Protein AF-0000000086631008 (afdb_homodimer)

Solvent-accessible surface area (backbone atoms only — not comparable to full-atom values): 48982 Å² total; per-residue (Å²): 104,50,47,37,35,43,62,36,67,52,51,72,46,66,64,78,87,59,64,40,49,80,75,52,72,38,94,62,15,61,53,38,46,52,36,60,38,52,34,53,50,44,36,34,24,53,24,86,65,24,24,74,42,62,44,49,52,55,77,42,76,42,77,47,64,54,76,88,51,47,47,48,78,51,40,53,65,52,43,54,53,48,50,54,50,52,34,50,55,50,40,52,52,52,51,73,62,52,80,60,85,74,79,78,89,76,55,46,62,29,40,27,22,23,24,30,51,68,55,64,72,54,29,86,76,38,70,37,59,36,47,75,85,68,50,73,76,50,87,62,66,75,53,52,70,38,91,60,27,63,73,46,75,87,46,31,59,32,26,66,25,60,27,64,29,75,53,33,42,38,24,29,39,43,51,47,37,56,43,36,43,52,34,38,47,52,48,52,53,40,43,39,72,56,45,65,48,54,40,37,40,26,45,46,29,23,54,52,28,51,23,45,50,44,52,53,48,52,56,71,63,58,69,76,90,46,70,59,51,50,51,47,45,68,74,37,58,59,25,68,44,65,34,53,60,22,42,55,38,32,54,42,51,52,35,64,78,34,70,92,70,75,36,50,50,46,49,66,42,39,40,58,37,53,68,59,38,42,52,56,22,50,76,70,72,37,80,74,54,76,46,69,56,66,57,66,67,64,71,73,47,84,60,86,41,51,88,79,36,77,80,65,49,75,42,73,34,29,39,56,33,30,55,60,69,51,19,61,30,27,21,41,29,46,80,33,70,57,69,44,68,65,77,47,53,73,53,46,57,54,45,69,44,43,61,60,35,34,40,62,49,44,45,61,41,81,70,84,60,62,75,37,75,44,76,54,90,93,37,78,43,73,37,65,67,62,57,44,30,47,78,39,34,56,35,24,34,72,62,94,58,74,44,53,78,56,48,78,45,54,65,75,67,73,51,46,73,61,84,81,53,78,57,60,90,86,52,75,68,49,53,47,55,70,71,38,61,63,88,74,58,79,81,74,117,105,52,46,38,35,44,62,36,67,53,50,72,47,67,66,79,86,60,64,39,52,80,76,53,72,36,95,62,15,59,54,38,47,52,36,61,36,51,34,52,50,42,35,33,25,54,23,86,65,23,24,75,43,62,44,50,53,54,75,40,77,41,77,47,62,56,78,88,50,47,46,46,78,48,41,53,64,53,45,53,54,48,50,54,50,51,33,51,55,51,39,50,53,53,52,72,62,53,79,61,85,74,79,79,87,75,54,47,62,30,42,28,22,24,25,30,51,69,56,66,73,54,28,84,76,37,69,37,58,36,46,74,85,68,51,72,76,51,89,63,66,75,55,53,69,38,92,60,28,63,72,48,77,87,44,30,59,32,27,67,25,60,26,63,30,77,52,32,41,37,25,28,39,44,52,47,36,55,42,37,45,54,33,38,46,52,48,51,53,40,44,41,73,56,45,66,50,53,41,38,39,25,45,47,28,23,53,51,28,50,21,45,49,42,52,53,47,54,58,72,64,59,69,75,90,46,71,57,51,50,51,46,45,68,76,37,58,59,24,68,44,64,34,52,60,21,42,56,39,32,54,42,50,51,35,64,78,35,71,92,74,75,36,50,53,44,49,67,40,41,40,59,37,52,68,58,38,43,51,55,22,50,77,71,72,37,81,75,54,76,46,69,56,64,58,66,69,64,70,72,45,84,61,84,41,53,88,79,36,76,80,65,48,74,42,72,33,29,39,56,33,30,55,60,70,50,19,61,31,28,22,40,29,46,80,34,70,58,69,44,66,66,77,46,54,71,53,45,57,55,45,69,42,45,61,62,35,35,42,61,48,44,46,62,42,82,68,84,60,63,75,38,76,45,76,56,88,95,39,81,44,75,38,65,65,63,58,46,29,48,76,39,35,56,35,24,33,70,63,96,59,73,46,54,78,56,48,77,47,55,63,75,66,73,54,46,72,60,86,82,53,77,57,59,90,87,51,75,70,51,52,47,55,70,73,37,64,62,86,74,57,78,82,75,118

Radius of gyration: 33.08 Å; Cα contacts (8 Å, |Δi|>4): 1600; chains: 2; bounding box: 67×103×72 Å

pLDDT: mean 90.81, std 8.91, range [45.69, 98.88]

Structure (mmCIF, N/CA/C/O backbone):
data_AF-0000000086631008-model_v1
#
loop_
_entity.id
_entity.type
_entity.pdbx_description
1 polymer 'Uncharacterized protein'
#
loop_
_atom_site.group_PDB
_atom_site.id
_atom_site.type_symbol
_atom_site.label_atom_id
_atom_site.label_alt_id
_atom_site.label_comp_id
_atom_site.label_asym_id
_atom_site.label_entity_id
_atom_site.label_seq_id
_atom_site.pdbx_PDB_ins_code
_atom_site.Cartn_x
_atom_site.Cartn_y
_atom_site.Cartn_z
_atom_site.occupancy
_atom_site.B_iso_or_equiv
_atom_site.auth_seq_id
_atom_site.auth_comp_id
_atom_site.auth_asym_id
_atom_site.auth_atom_id
_atom_site.pdbx_PDB_model_num
ATOM 1 N N . MET A 1 1 ? 13.422 -23.484 -18.875 1 91.12 1 MET A N 1
ATOM 2 C CA . MET A 1 1 ? 13.789 -24.281 -20.047 1 91.12 1 MET A CA 1
ATOM 3 C C . MET A 1 1 ? 12.656 -25.219 -20.453 1 91.12 1 MET A C 1
ATOM 5 O O . MET A 1 1 ? 12.273 -25.266 -21.625 1 91.12 1 MET A O 1
ATOM 9 N N . THR A 1 2 ? 12.102 -25.938 -19.438 1 94.88 2 THR A N 1
ATOM 10 C CA . THR A 1 2 ? 11.008 -26.828 -19.766 1 94.88 2 THR A CA 1
ATOM 11 C C . THR A 1 2 ? 9.797 -26.047 -20.266 1 94.88 2 THR A C 1
ATOM 13 O O . THR A 1 2 ? 9.086 -26.5 -21.156 1 94.88 2 THR A O 1
ATOM 16 N N . ALA A 1 3 ? 9.547 -24.859 -19.734 1 95.38 3 ALA A N 1
ATOM 17 C CA . ALA A 1 3 ? 8.461 -24.016 -20.203 1 95.38 3 ALA A CA 1
ATOM 18 C C . ALA A 1 3 ? 8.641 -23.656 -21.688 1 95.38 3 ALA A C 1
ATOM 20 O O . ALA A 1 3 ? 7.719 -23.812 -22.484 1 95.38 3 ALA A O 1
ATOM 21 N N . ILE A 1 4 ? 9.812 -23.25 -22.062 1 93.69 4 ILE A N 1
ATOM 22 C CA . ILE A 1 4 ? 10.102 -22.891 -23.453 1 93.69 4 ILE A CA 1
ATOM 23 C C . ILE A 1 4 ? 9.961 -24.125 -24.344 1 93.69 4 ILE A C 1
ATOM 25 O O . ILE A 1 4 ? 9.32 -24.062 -25.406 1 93.69 4 ILE A O 1
ATOM 29 N N . ALA A 1 5 ? 10.523 -25.172 -23.906 1 93.88 5 ALA A N 1
ATOM 30 C CA . ALA A 1 5 ? 10.531 -26.406 -24.672 1 93.88 5 ALA A CA 1
ATOM 31 C C . ALA A 1 5 ? 9.102 -26.875 -24.969 1 93.88 5 ALA A C 1
ATOM 33 O O . ALA A 1 5 ? 8.852 -27.484 -26.016 1 93.88 5 ALA A O 1
ATOM 34 N N . LEU A 1 6 ? 8.203 -26.547 -24.109 1 94.31 6 LEU A N 1
ATOM 35 C CA . LEU A 1 6 ? 6.84 -27.047 -24.25 1 94.31 6 LEU A CA 1
ATOM 36 C C . LEU A 1 6 ? 5.953 -26.016 -24.938 1 94.31 6 LEU A C 1
ATOM 38 O O . LEU A 1 6 ? 4.758 -26.25 -25.141 1 94.31 6 LEU A O 1
ATOM 42 N N . GLY A 1 7 ? 6.512 -24.906 -25.219 1 90.75 7 GLY A N 1
ATOM 43 C CA . GLY A 1 7 ? 5.801 -23.953 -26.062 1 90.75 7 GLY A CA 1
ATOM 44 C C . GLY A 1 7 ? 5.207 -22.797 -25.297 1 90.75 7 GLY A C 1
ATOM 45 O O . GLY A 1 7 ? 4.422 -22.016 -25.844 1 90.75 7 GLY A O 1
ATOM 46 N N . PHE A 1 8 ? 5.516 -22.609 -24.078 1 93.81 8 PHE A N 1
ATOM 47 C CA . PHE A 1 8 ? 5.102 -21.422 -23.328 1 93.81 8 PHE A CA 1
ATOM 48 C C . PHE A 1 8 ? 5.809 -20.188 -23.859 1 93.81 8 PHE A C 1
ATOM 50 O O . PHE A 1 8 ? 6.867 -20.281 -24.484 1 93.81 8 PHE A O 1
ATOM 57 N N . PRO A 1 9 ? 5.168 -19.047 -23.641 1 92.81 9 PRO A N 1
ATOM 58 C CA . PRO A 1 9 ? 5.898 -17.828 -23.969 1 92.81 9 PRO A CA 1
ATOM 59 C C . PRO A 1 9 ? 7.238 -17.719 -23.25 1 92.81 9 PRO A C 1
ATOM 61 O O . PRO A 1 9 ? 7.41 -18.297 -22.172 1 92.81 9 PRO A O 1
ATOM 64 N N . SER A 1 10 ? 8.125 -17.016 -23.922 1 93.12 10 SER A N 1
ATOM 65 C CA . SER A 1 10 ? 9.438 -16.844 -23.312 1 93.12 10 SER A CA 1
ATOM 66 C C . SER A 1 10 ? 9.312 -16.25 -21.906 1 93.12 10 SER A C 1
ATOM 68 O O . SER A 1 10 ? 8.578 -15.273 -21.719 1 93.12 10 SER A O 1
ATOM 70 N N . PRO A 1 11 ? 10 -16.781 -20.969 1 95.25 11 PRO A N 1
ATOM 71 C CA . PRO A 1 11 ? 9.867 -16.328 -19.578 1 95.25 11 PRO A CA 1
ATOM 72 C C . PRO A 1 11 ? 10.492 -14.945 -19.359 1 95.25 11 PRO A C 1
ATOM 74 O O . PRO A 1 11 ? 11.438 -14.578 -20.062 1 95.25 11 PRO A O 1
ATOM 77 N N . VAL A 1 12 ? 9.906 -14.227 -18.484 1 96.5 12 VAL A N 1
ATOM 78 C CA . VAL A 1 12 ? 10.484 -13 -17.953 1 96.5 12 VAL A CA 1
ATOM 79 C C . VAL A 1 12 ? 10.977 -13.242 -16.531 1 96.5 12 VAL A C 1
ATOM 81 O O . VAL A 1 12 ? 10.203 -13.648 -15.656 1 96.5 12 VAL A O 1
ATOM 84 N N . VAL A 1 13 ? 12.281 -13.016 -16.297 1 95.88 13 VAL A N 1
ATOM 85 C CA . VAL A 1 13 ? 12.906 -13.266 -15.008 1 95.88 13 VAL A CA 1
ATOM 86 C C . VAL A 1 13 ? 12.812 -12.008 -14.141 1 95.88 13 VAL A C 1
ATOM 88 O O . VAL A 1 13 ? 13.227 -10.93 -14.555 1 95.88 13 VAL A O 1
ATOM 91 N N . ILE A 1 14 ? 12.289 -12.234 -12.977 1 94.69 14 ILE A N 1
ATOM 92 C CA . ILE A 1 14 ? 12.117 -11.141 -12.031 1 94.69 14 ILE A CA 1
ATOM 93 C C . ILE A 1 14 ? 13.094 -11.305 -10.867 1 94.69 14 ILE A C 1
ATOM 95 O O . ILE A 1 14 ? 13.453 -12.43 -10.508 1 94.69 14 ILE A O 1
ATOM 99 N N . ASN A 1 15 ? 13.625 -10.172 -10.281 1 93 15 ASN A N 1
ATOM 100 C CA . ASN A 1 15 ? 14.438 -10.102 -9.078 1 93 15 ASN A CA 1
ATOM 101 C C . ASN A 1 15 ? 15.82 -10.711 -9.297 1 93 15 ASN A C 1
ATOM 103 O O . ASN A 1 15 ? 16.453 -11.195 -8.352 1 93 15 ASN A O 1
ATOM 107 N N . TRP A 1 16 ? 16.234 -10.828 -10.562 1 91.19 16 TRP A N 1
ATOM 108 C CA . TRP A 1 16 ? 17.562 -11.352 -10.844 1 91.19 16 TRP A CA 1
ATOM 109 C C . TRP A 1 16 ? 18.641 -10.469 -10.227 1 91.19 16 TRP A C 1
ATOM 111 O O . TRP A 1 16 ? 18.734 -9.281 -10.539 1 91.19 16 TRP A O 1
ATOM 121 N N . GLY A 1 17 ? 19.359 -11.016 -9.312 1 87.25 17 GLY A N 1
ATOM 122 C CA . GLY A 1 17 ? 20.469 -10.297 -8.719 1 87.25 17 GLY A CA 1
ATOM 123 C C . GLY A 1 17 ? 20.062 -9.367 -7.594 1 87.25 17 GLY A C 1
ATOM 124 O O . GLY A 1 17 ? 20.875 -8.602 -7.082 1 87.25 17 GLY A O 1
ATOM 125 N N . VAL A 1 18 ? 18.875 -9.383 -7.238 1 88.88 18 VAL A N 1
ATOM 126 C CA . VAL A 1 18 ? 18.406 -8.5 -6.172 1 88.88 18 VAL A CA 1
ATOM 127 C C . VAL A 1 18 ? 18.734 -9.109 -4.812 1 88.88 18 VAL A C 1
ATOM 129 O O . VAL A 1 18 ? 18.484 -10.305 -4.594 1 88.88 18 VAL A O 1
ATOM 132 N N . ASP A 1 19 ? 19.312 -8.305 -3.951 1 90.38 19 ASP A N 1
ATOM 133 C CA . ASP A 1 19 ? 19.531 -8.719 -2.566 1 90.38 19 ASP A CA 1
ATOM 134 C C . ASP A 1 19 ? 18.281 -8.469 -1.722 1 90.38 19 ASP A C 1
ATOM 136 O O . ASP A 1 19 ? 17.922 -7.324 -1.445 1 90.38 19 ASP A O 1
ATOM 140 N N . PHE A 1 20 ? 17.672 -9.539 -1.278 1 88.81 20 PHE A N 1
ATOM 141 C CA . PHE A 1 20 ? 16.391 -9.438 -0.574 1 88.81 20 PHE A CA 1
ATOM 142 C C . PHE A 1 20 ? 16.562 -8.695 0.749 1 88.81 20 PHE A C 1
ATOM 144 O O . PHE A 1 20 ? 15.609 -8.133 1.281 1 88.81 20 PHE A O 1
ATOM 151 N N . HIS A 1 21 ? 17.766 -8.625 1.312 1 87.38 21 HIS A N 1
ATOM 152 C CA . HIS A 1 21 ? 18.016 -7.938 2.576 1 87.38 21 HIS A CA 1
ATOM 153 C C . HIS A 1 21 ? 17.75 -6.441 2.451 1 87.38 21 HIS A C 1
ATOM 155 O O . HIS A 1 21 ? 17.391 -5.785 3.43 1 87.38 21 HIS A O 1
ATOM 161 N N . ASP A 1 22 ? 17.875 -5.988 1.278 1 83.56 22 ASP A N 1
ATOM 162 C CA . ASP A 1 22 ? 17.672 -4.562 1.04 1 83.56 22 ASP A CA 1
ATOM 163 C C . ASP A 1 22 ? 16.203 -4.184 1.202 1 83.56 22 ASP A C 1
ATOM 165 O O . ASP A 1 22 ? 15.875 -3.018 1.438 1 83.56 22 ASP A O 1
ATOM 169 N N . ILE A 1 23 ? 15.391 -5.105 1.12 1 82.88 23 ILE A N 1
ATOM 170 C CA . ILE A 1 23 ? 13.953 -4.84 1.136 1 82.88 23 ILE A CA 1
ATOM 171 C C . ILE A 1 23 ? 13.352 -5.324 2.453 1 82.88 23 ILE A C 1
ATOM 173 O O . ILE A 1 23 ? 12.641 -4.578 3.127 1 82.88 23 ILE A O 1
ATOM 177 N N . THR A 1 24 ? 13.773 -6.488 2.848 1 83.94 24 THR A N 1
ATOM 178 C CA . THR A 1 24 ? 13.094 -7.137 3.963 1 83.94 24 THR A CA 1
ATOM 179 C C . THR A 1 24 ? 13.805 -6.832 5.281 1 83.94 24 THR A C 1
ATOM 181 O O . THR A 1 24 ? 13.211 -6.961 6.355 1 83.94 24 THR A O 1
ATOM 184 N N . HIS A 1 25 ? 15.117 -6.547 5.238 1 79.31 25 HIS A N 1
ATOM 185 C CA . HIS A 1 25 ? 15.953 -6.258 6.395 1 79.31 25 HIS A CA 1
ATOM 186 C C . HIS A 1 25 ? 15.953 -7.422 7.383 1 79.31 25 HIS A C 1
ATOM 188 O O . HIS A 1 25 ? 16 -7.211 8.594 1 79.31 25 HIS A O 1
ATOM 194 N N . TRP A 1 26 ? 15.719 -8.594 6.914 1 82.88 26 TRP A N 1
ATOM 195 C CA . TRP A 1 26 ? 15.562 -9.812 7.695 1 82.88 26 TRP A CA 1
ATOM 196 C C . TRP A 1 26 ? 16.172 -11.008 6.969 1 82.88 26 TRP A C 1
ATOM 198 O O . TRP A 1 26 ? 16.141 -11.078 5.738 1 82.88 26 TRP A O 1
ATOM 208 N N . ALA A 1 27 ? 16.828 -11.891 7.688 1 82.19 27 ALA A N 1
ATOM 209 C CA . ALA A 1 27 ? 17.609 -12.984 7.105 1 82.19 27 ALA A CA 1
ATOM 210 C C . ALA A 1 27 ? 16.688 -14.008 6.445 1 82.19 27 ALA A C 1
ATOM 212 O O . ALA A 1 27 ? 17.094 -14.688 5.5 1 82.19 27 ALA A O 1
ATOM 213 N N . ARG A 1 28 ? 15.461 -14.148 6.867 1 82.5 28 ARG A N 1
ATOM 214 C CA . ARG A 1 28 ? 14.594 -15.203 6.34 1 82.5 28 ARG A CA 1
ATOM 215 C C . ARG A 1 28 ? 13.492 -14.617 5.461 1 82.5 28 ARG A C 1
ATOM 217 O O . ARG A 1 28 ? 12.438 -15.227 5.293 1 82.5 28 ARG A O 1
ATOM 224 N N . GLY A 1 29 ? 13.734 -13.5 4.93 1 84.81 29 GLY A N 1
ATOM 225 C CA . GLY A 1 29 ? 12.703 -12.836 4.145 1 84.81 29 GLY A CA 1
ATOM 226 C C . GLY A 1 29 ? 12.898 -12.984 2.648 1 84.81 29 GLY A C 1
ATOM 227 O O . GLY A 1 29 ? 12.422 -12.164 1.865 1 84.81 29 GLY A O 1
ATOM 228 N N . GLN A 1 30 ? 13.57 -14.008 2.207 1 88 30 GLN A N 1
ATOM 229 C CA . GLN A 1 30 ? 13.961 -14.148 0.808 1 88 30 GLN A CA 1
ATOM 230 C C . GLN A 1 30 ? 12.734 -14.258 -0.094 1 88 30 GLN A C 1
ATOM 232 O O . GLN A 1 30 ? 12.688 -13.641 -1.159 1 88 30 GLN A O 1
ATOM 237 N N . LYS A 1 31 ? 11.75 -15 0.291 1 90.94 31 LYS A N 1
ATOM 238 C CA . LYS A 1 31 ? 10.594 -15.281 -0.553 1 90.94 31 LYS A CA 1
ATOM 239 C C . LYS A 1 31 ? 9.68 -14.062 -0.643 1 90.94 31 LYS A C 1
ATOM 241 O O . LYS A 1 31 ? 8.836 -13.977 -1.539 1 90.94 31 LYS A O 1
ATOM 246 N N . LEU A 1 32 ? 9.883 -13.117 0.262 1 93.12 32 LEU A N 1
ATOM 247 C CA . LEU A 1 32 ? 9.047 -11.922 0.282 1 93.12 32 LEU A CA 1
ATOM 248 C C . LEU A 1 32 ? 9.281 -11.07 -0.959 1 93.12 32 LEU A C 1
ATOM 250 O O . LEU A 1 32 ? 8.414 -10.297 -1.366 1 93.12 32 LEU A O 1
ATOM 254 N N . LEU A 1 33 ? 10.461 -11.25 -1.538 1 93.75 33 LEU A N 1
ATOM 255 C CA . LEU A 1 33 ? 10.859 -10.43 -2.676 1 93.75 33 LEU A CA 1
ATOM 256 C C . LEU A 1 33 ? 9.93 -10.648 -3.861 1 93.75 33 LEU A C 1
ATOM 258 O O . LEU A 1 33 ? 9.852 -9.812 -4.762 1 93.75 33 LEU A O 1
ATOM 262 N N . LYS A 1 34 ? 9.188 -11.742 -3.896 1 95.81 34 LYS A N 1
ATOM 263 C CA . LYS A 1 34 ? 8.258 -12.031 -4.984 1 95.81 34 LYS A CA 1
ATOM 264 C C . LYS A 1 34 ? 7.223 -10.914 -5.133 1 95.81 34 LYS A C 1
ATOM 266 O O . LYS A 1 34 ? 6.918 -10.492 -6.25 1 95.81 34 LYS A O 1
ATOM 271 N N . ILE A 1 35 ? 6.777 -10.43 -4.023 1 97.31 35 ILE A N 1
ATOM 272 C CA . ILE A 1 35 ? 5.652 -9.492 -4.031 1 97.31 35 ILE A CA 1
ATOM 273 C C . ILE A 1 35 ? 6.066 -8.195 -4.723 1 97.31 35 ILE A C 1
ATOM 275 O O . ILE A 1 35 ? 5.473 -7.805 -5.73 1 97.31 35 ILE A O 1
ATOM 279 N N . PRO A 1 36 ? 7.141 -7.504 -4.25 1 95.69 36 PRO A N 1
ATOM 280 C CA . PRO A 1 36 ? 7.516 -6.285 -4.973 1 95.69 36 PRO A CA 1
ATOM 281 C C . PRO A 1 36 ? 7.957 -6.562 -6.406 1 95.69 36 PRO A C 1
ATOM 283 O O . PRO A 1 36 ? 7.754 -5.727 -7.293 1 95.69 36 PRO A O 1
ATOM 286 N N . GLY A 1 37 ? 8.547 -7.695 -6.641 1 95.94 37 GLY A N 1
ATOM 287 C CA . GLY A 1 37 ? 8.93 -8.07 -7.996 1 95.94 37 GLY A CA 1
ATOM 288 C C . GLY A 1 37 ? 7.742 -8.211 -8.93 1 95.94 37 GLY A C 1
ATOM 289 O O . GLY A 1 37 ? 7.777 -7.734 -10.062 1 95.94 37 GLY A O 1
ATOM 290 N N . PHE A 1 38 ? 6.656 -8.898 -8.438 1 97.38 38 PHE A N 1
ATOM 291 C CA . PHE A 1 38 ? 5.434 -9.062 -9.219 1 97.38 38 PHE A CA 1
ATOM 292 C C . PHE A 1 38 ? 4.805 -7.707 -9.531 1 97.38 38 PHE A C 1
ATOM 294 O O . PHE A 1 38 ? 4.418 -7.445 -10.672 1 97.38 38 PHE A O 1
ATOM 301 N N . VAL A 1 39 ? 4.727 -6.883 -8.539 1 96.38 39 VAL A N 1
ATOM 302 C CA . VAL A 1 39 ? 4.105 -5.57 -8.695 1 96.38 39 VAL A CA 1
ATOM 303 C C . VAL A 1 39 ? 4.906 -4.734 -9.695 1 96.38 39 VAL A C 1
ATOM 305 O O . VAL A 1 39 ? 4.336 -4.117 -10.594 1 96.38 39 VAL A O 1
ATOM 308 N N . LYS A 1 40 ? 6.254 -4.719 -9.539 1 93.5 40 LYS A N 1
ATOM 309 C CA . LYS A 1 40 ? 7.113 -3.975 -10.453 1 93.5 40 LYS A CA 1
ATOM 310 C C . LYS A 1 40 ? 6.902 -4.43 -11.891 1 93.5 40 LYS A C 1
ATOM 312 O O . LYS A 1 40 ? 6.766 -3.605 -12.797 1 93.5 40 LYS A O 1
ATOM 317 N N . TYR A 1 41 ? 6.883 -5.676 -12.125 1 96.38 41 TYR A N 1
ATOM 318 C CA . TYR A 1 41 ? 6.684 -6.223 -13.461 1 96.38 41 TYR A CA 1
ATOM 319 C C . TYR A 1 41 ? 5.34 -5.793 -14.031 1 96.38 41 TYR A C 1
ATOM 321 O O . TYR A 1 41 ? 5.27 -5.27 -15.148 1 96.38 41 TYR A O 1
ATOM 329 N N . LEU A 1 42 ? 4.262 -5.996 -13.281 1 97.12 42 LEU A N 1
ATOM 330 C CA . LEU A 1 42 ? 2.91 -5.727 -13.758 1 97.12 42 LEU A CA 1
ATOM 331 C C . LEU A 1 42 ? 2.701 -4.23 -13.969 1 97.12 42 LEU A C 1
ATOM 333 O O . LEU A 1 42 ? 2.053 -3.822 -14.938 1 97.12 42 LEU A O 1
ATOM 337 N N . ASP A 1 43 ? 3.242 -3.402 -13.086 1 92.56 43 ASP A N 1
ATOM 338 C CA . ASP A 1 43 ? 3.176 -1.958 -13.281 1 92.56 43 ASP A CA 1
ATOM 339 C C . ASP A 1 43 ? 3.865 -1.547 -14.578 1 92.56 43 ASP A C 1
ATOM 341 O O . ASP A 1 43 ? 3.398 -0.646 -15.281 1 92.56 43 ASP A O 1
ATOM 345 N N . ASN A 1 44 ? 5.012 -2.203 -14.797 1 92.69 44 ASN A N 1
ATOM 346 C CA . ASN A 1 44 ? 5.793 -1.876 -15.984 1 92.69 44 ASN A CA 1
ATOM 347 C C . ASN A 1 44 ? 5.047 -2.236 -17.266 1 92.69 44 ASN A C 1
ATOM 349 O O . ASN A 1 44 ? 4.902 -1.402 -18.156 1 92.69 44 ASN A O 1
ATOM 353 N N . VAL A 1 45 ? 4.543 -3.398 -17.375 1 95.81 45 VAL A N 1
ATOM 354 C CA . VAL A 1 45 ? 4.02 -3.904 -18.641 1 95.81 45 VAL A CA 1
ATOM 355 C C . VAL A 1 45 ? 2.619 -3.34 -18.891 1 95.81 45 VAL A C 1
ATOM 357 O O . VAL A 1 45 ? 2.139 -3.316 -20.016 1 95.81 45 VAL A O 1
ATOM 360 N N . LEU A 1 46 ? 1.936 -2.928 -17.828 1 95.69 46 LEU A N 1
ATOM 361 C CA . LEU A 1 46 ? 0.586 -2.389 -17.969 1 95.69 46 LEU A CA 1
ATOM 362 C C . LEU A 1 46 ? 0.618 -0.869 -18.078 1 95.69 46 LEU A C 1
ATOM 364 O O . LEU A 1 46 ? -0.411 -0.241 -18.344 1 95.69 46 LEU A O 1
ATOM 368 N N . HIS A 1 47 ? 1.77 -0.27 -17.859 1 91.06 47 HIS A N 1
ATOM 369 C CA . HIS A 1 47 ? 1.887 1.184 -17.906 1 91.06 47 HIS A CA 1
ATOM 370 C C . HIS A 1 47 ? 1.578 1.714 -19.297 1 91.06 47 HIS A C 1
ATOM 372 O O . HIS A 1 47 ? 1.933 1.084 -20.297 1 91.06 47 HIS A O 1
ATOM 378 N N . PRO A 1 48 ? 0.99 2.908 -19.406 1 88.31 48 PRO A N 1
ATOM 379 C CA . PRO A 1 48 ? 0.72 3.488 -20.719 1 88.31 48 PRO A CA 1
ATOM 380 C C . PRO A 1 48 ? 1.991 3.734 -21.531 1 88.31 48 PRO A C 1
ATOM 382 O O . PRO A 1 48 ? 1.961 3.689 -22.766 1 88.31 48 PRO A O 1
ATOM 385 N N . MET A 1 49 ? 3.145 3.906 -20.922 1 86.44 49 MET A N 1
ATOM 386 C CA . MET A 1 49 ? 4.406 4.207 -21.594 1 86.44 49 MET A CA 1
ATOM 387 C C . MET A 1 49 ? 5.27 2.957 -21.719 1 86.44 49 MET A C 1
ATOM 389 O O . MET A 1 49 ? 6.465 3.049 -22 1 86.44 49 MET A O 1
ATOM 393 N N . ALA A 1 50 ? 4.68 1.811 -21.422 1 92.19 50 ALA A N 1
ATOM 394 C CA . ALA A 1 50 ? 5.426 0.561 -21.547 1 92.19 50 ALA A CA 1
ATOM 395 C C . ALA A 1 50 ? 5.941 0.363 -22.969 1 92.19 50 ALA A C 1
ATOM 397 O O . ALA A 1 50 ? 5.293 0.77 -23.938 1 92.19 50 ALA A O 1
ATOM 398 N N . ASP A 1 51 ? 7.168 -0.235 -23.125 1 93.94 51 ASP A N 1
ATOM 399 C CA . ASP A 1 51 ? 7.66 -0.607 -24.453 1 93.94 51 ASP A CA 1
ATOM 400 C C . ASP A 1 51 ? 6.66 -1.502 -25.172 1 93.94 51 ASP A C 1
ATOM 402 O O . ASP A 1 51 ? 6.164 -2.479 -24.609 1 93.94 51 ASP A O 1
ATOM 406 N N . PRO A 1 52 ? 6.379 -1.204 -26.391 1 94.06 52 PRO A N 1
ATOM 407 C CA . PRO A 1 52 ? 5.375 -1.966 -27.125 1 94.06 52 PRO A CA 1
ATOM 408 C C . PRO A 1 52 ? 5.688 -3.459 -27.188 1 94.06 52 PRO A C 1
ATOM 410 O O . PRO A 1 52 ? 4.773 -4.285 -27.25 1 94.06 52 PRO A O 1
ATOM 413 N N . SER A 1 53 ? 6.902 -3.818 -27.125 1 93 53 SER A N 1
ATOM 414 C CA . SER A 1 53 ? 7.281 -5.223 -27.219 1 93 53 SER A CA 1
ATOM 415 C C . SER A 1 53 ? 6.926 -5.984 -25.938 1 93 53 SER A C 1
ATOM 417 O O . SER A 1 53 ? 6.75 -7.203 -25.969 1 93 53 SER A O 1
ATOM 419 N N . GLU A 1 54 ? 6.805 -5.242 -24.875 1 95.06 54 GLU A N 1
ATOM 420 C CA . GLU A 1 54 ? 6.578 -5.875 -23.578 1 95.06 54 GLU A CA 1
ATOM 421 C C . GLU A 1 54 ? 5.172 -5.594 -23.062 1 95.06 54 GLU A C 1
ATOM 423 O O . GLU A 1 54 ? 4.719 -6.223 -22.109 1 95.06 54 GLU A O 1
ATOM 428 N N . LYS A 1 55 ? 4.473 -4.707 -23.688 1 95.25 55 LYS A N 1
ATOM 429 C CA . LYS A 1 55 ? 3.209 -4.148 -23.203 1 95.25 55 LYS A CA 1
ATOM 430 C C . LYS A 1 55 ? 2.131 -5.223 -23.125 1 95.25 55 LYS A C 1
ATOM 432 O O . LYS A 1 55 ? 1.987 -6.039 -24.047 1 95.25 55 LYS A O 1
ATOM 437 N N . LEU A 1 56 ? 1.399 -5.262 -21.969 1 96 56 LEU A N 1
ATOM 438 C CA . LEU A 1 56 ? 0.224 -6.102 -21.781 1 96 56 LEU A CA 1
ATOM 439 C C . LEU A 1 56 ? -1.024 -5.25 -21.562 1 96 56 LEU A C 1
ATOM 441 O O . LEU A 1 56 ? -0.925 -4.055 -21.281 1 96 56 LEU A O 1
ATOM 445 N N . GLN A 1 57 ? -2.129 -5.867 -21.812 1 95.62 57 GLN A N 1
ATOM 446 C CA . GLN A 1 57 ? -3.424 -5.277 -21.5 1 95.62 57 GLN A CA 1
ATOM 447 C C . GLN A 1 57 ? -4 -5.875 -20.219 1 95.62 57 GLN A C 1
ATOM 449 O O . GLN A 1 57 ? -3.547 -6.926 -19.75 1 95.62 57 GLN A O 1
ATOM 454 N N . GLU A 1 58 ? -5.012 -5.246 -19.688 1 95.94 58 GLU A N 1
ATOM 455 C CA . GLU A 1 58 ? -5.598 -5.613 -18.406 1 95.94 58 GLU A CA 1
ATOM 456 C C . GLU A 1 58 ? -6.098 -7.055 -18.422 1 95.94 58 GLU A C 1
ATOM 458 O O . GLU A 1 58 ? -6.039 -7.746 -17.391 1 95.94 58 GLU A O 1
ATOM 463 N N . ASP A 1 59 ? -6.527 -7.555 -19.578 1 95.31 59 ASP A N 1
ATOM 464 C CA . ASP A 1 59 ? -7.172 -8.859 -19.625 1 95.31 59 ASP A CA 1
ATOM 465 C C . ASP A 1 59 ? -6.207 -9.938 -20.125 1 95.31 59 ASP A C 1
ATOM 467 O O . ASP A 1 59 ? -6.582 -11.102 -20.25 1 95.31 59 ASP A O 1
ATOM 471 N N . ASP A 1 60 ? -4.977 -9.547 -20.422 1 96.38 60 ASP A N 1
ATOM 472 C CA . ASP A 1 60 ? -3.986 -10.555 -20.797 1 96.38 60 ASP A CA 1
ATOM 473 C C . ASP A 1 60 ? -3.697 -11.492 -19.625 1 96.38 60 ASP A C 1
ATOM 475 O O . ASP A 1 60 ? -3.67 -11.07 -18.469 1 96.38 60 ASP A O 1
ATOM 479 N N . ILE A 1 61 ? -3.459 -12.789 -19.938 1 96.81 61 ILE A N 1
ATOM 480 C CA . ILE A 1 61 ? -3.223 -13.781 -18.891 1 96.81 61 ILE A CA 1
ATOM 481 C C . ILE A 1 61 ? -1.733 -13.836 -18.562 1 96.81 61 ILE A C 1
ATOM 483 O O . ILE A 1 61 ? -0.895 -13.938 -19.453 1 96.81 61 ILE A O 1
ATOM 487 N N . VAL A 1 62 ? -1.457 -13.695 -17.312 1 97.56 62 VAL A N 1
ATOM 488 C CA . VAL A 1 62 ? -0.096 -13.82 -16.812 1 97.56 62 VAL A CA 1
ATOM 489 C C . VAL A 1 62 ? 0.017 -15.078 -15.945 1 97.56 62 VAL A C 1
ATOM 491 O O . VAL A 1 62 ? -0.89 -15.391 -15.172 1 97.56 62 VAL A O 1
ATOM 494 N N . VAL A 1 63 ? 1.058 -15.805 -16.141 1 97.81 63 VAL A N 1
ATOM 495 C CA . VAL A 1 63 ? 1.413 -16.969 -15.336 1 97.81 63 VAL A CA 1
ATOM 496 C C . VAL A 1 63 ? 2.719 -16.703 -14.594 1 97.81 63 VAL A C 1
ATOM 498 O O . VAL A 1 63 ? 3.756 -16.453 -15.211 1 97.81 63 VAL A O 1
ATOM 501 N N . ILE A 1 64 ? 2.637 -16.734 -13.305 1 97.75 64 ILE A N 1
ATOM 502 C CA . ILE A 1 64 ? 3.818 -16.484 -12.484 1 97.75 64 ILE A CA 1
ATOM 503 C C . ILE A 1 64 ? 4.191 -17.766 -11.727 1 97.75 64 ILE A C 1
ATOM 505 O O . ILE A 1 64 ? 3.373 -18.312 -10.984 1 97.75 64 ILE A O 1
ATOM 509 N N . VAL A 1 65 ? 5.371 -18.25 -11.883 1 97.19 65 VAL A N 1
ATOM 510 C CA . VAL A 1 65 ? 5.816 -19.5 -11.281 1 97.19 65 VAL A CA 1
ATOM 511 C C . VAL A 1 65 ? 7.203 -19.312 -10.664 1 97.19 65 VAL A C 1
ATOM 513 O O . VAL A 1 65 ? 7.902 -18.344 -10.977 1 97.19 65 VAL A O 1
ATOM 516 N N . ASP A 1 66 ? 7.508 -20.219 -9.766 1 93.38 66 ASP A N 1
ATOM 517 C CA . ASP A 1 66 ? 8.875 -20.25 -9.258 1 93.38 66 ASP A CA 1
ATOM 518 C C . ASP A 1 66 ? 9.859 -20.656 -10.344 1 93.38 66 ASP A C 1
ATOM 520 O O . ASP A 1 66 ? 9.516 -21.438 -11.242 1 93.38 66 ASP A O 1
ATOM 524 N N . GLY A 1 67 ? 11.047 -20.188 -10.367 1 84.69 67 GLY A N 1
ATOM 525 C CA . GLY A 1 67 ? 11.992 -20.328 -11.461 1 84.69 67 GLY A CA 1
ATOM 526 C C . GLY A 1 67 ? 12.766 -21.625 -11.422 1 84.69 67 GLY A C 1
ATOM 527 O O . GLY A 1 67 ? 12.672 -22.438 -12.352 1 84.69 67 GLY A O 1
ATOM 528 N N . TYR A 1 68 ? 13.391 -21.984 -10.289 1 80.94 68 TYR A N 1
ATOM 529 C CA . TYR A 1 68 ? 14.422 -23.016 -10.312 1 80.94 68 TYR A CA 1
ATOM 530 C C . TYR A 1 68 ? 13.836 -24.391 -10.008 1 80.94 68 TYR A C 1
ATOM 532 O O . TYR A 1 68 ? 14.336 -25.406 -10.477 1 80.94 68 TYR A O 1
ATOM 540 N N . ASP A 1 69 ? 12.758 -24.438 -9.344 1 93.81 69 ASP A N 1
ATOM 541 C CA . ASP A 1 69 ? 12.312 -25.75 -8.867 1 93.81 69 ASP A CA 1
ATOM 542 C C . ASP A 1 69 ? 10.93 -26.094 -9.422 1 93.81 69 ASP A C 1
ATOM 544 O O . ASP A 1 69 ? 10.109 -26.703 -8.727 1 93.81 69 ASP A O 1
ATOM 548 N N . THR A 1 70 ? 10.641 -25.625 -10.648 1 96.62 70 THR A N 1
ATOM 549 C CA . THR A 1 70 ? 9.383 -25.922 -11.305 1 96.62 70 THR A CA 1
ATOM 550 C C . THR A 1 70 ? 9.617 -26.641 -12.641 1 96.62 70 THR A C 1
ATOM 552 O O . THR A 1 70 ? 10.406 -26.172 -13.461 1 96.62 70 THR A O 1
ATOM 555 N N . TRP A 1 71 ? 8.961 -27.812 -12.883 1 97.56 71 TRP A N 1
ATOM 556 C CA . TRP A 1 71 ? 9.031 -28.562 -14.133 1 97.56 71 TRP A CA 1
ATOM 557 C C . TRP A 1 71 ? 7.695 -28.531 -14.867 1 97.56 71 TRP A C 1
ATOM 559 O O . TRP A 1 71 ? 6.672 -28.953 -14.32 1 97.56 71 TRP A O 1
ATOM 569 N N . PHE A 1 72 ? 7.703 -28.078 -16.078 1 97.69 72 PHE A N 1
ATOM 570 C CA . PHE A 1 72 ? 6.52 -28.203 -16.922 1 97.69 72 PHE A CA 1
ATOM 571 C C . PHE A 1 72 ? 6.488 -29.547 -17.641 1 97.69 72 PHE A C 1
ATOM 573 O O . PHE A 1 72 ? 7.527 -30.047 -18.062 1 97.69 72 PHE A O 1
ATOM 580 N N . GLN A 1 73 ? 5.309 -30.156 -17.75 1 97.94 73 GLN A N 1
ATOM 581 C CA . GLN A 1 73 ? 5.27 -31.422 -18.484 1 97.94 73 GLN A CA 1
ATOM 582 C C . GLN A 1 73 ? 4.156 -31.406 -19.531 1 97.94 73 GLN A C 1
ATOM 584 O O . GLN A 1 73 ? 4.059 -32.344 -20.344 1 97.94 73 GLN A O 1
ATOM 589 N N . LEU A 1 74 ? 3.275 -30.375 -19.531 1 97.44 74 LEU A N 1
ATOM 590 C CA . LEU A 1 74 ? 2.205 -30.25 -20.516 1 97.44 74 LEU A CA 1
ATOM 591 C C . LEU A 1 74 ? 2.24 -28.875 -21.172 1 97.44 74 LEU A C 1
ATOM 593 O O . LEU A 1 74 ? 2.777 -27.922 -20.609 1 97.44 74 LEU A O 1
ATOM 597 N N . PRO A 1 75 ? 1.749 -28.75 -22.359 1 94.38 75 PRO A N 1
ATOM 598 C CA . PRO A 1 75 ? 1.794 -27.484 -23.078 1 94.38 75 PRO A CA 1
ATOM 599 C C . PRO A 1 75 ? 0.818 -26.453 -22.531 1 94.38 75 PRO A C 1
ATOM 601 O O . PRO A 1 75 ? -0.033 -26.781 -21.703 1 94.38 75 PRO A O 1
ATOM 604 N N . PRO A 1 76 ? 0.956 -25.203 -22.938 1 93.88 76 PRO A N 1
ATOM 605 C CA . PRO A 1 76 ? 0.155 -24.109 -22.375 1 93.88 76 PRO A CA 1
ATOM 606 C C . PRO A 1 76 ? -1.33 -24.234 -22.703 1 93.88 76 PRO A C 1
ATOM 608 O O . PRO A 1 76 ? -2.178 -23.734 -21.969 1 93.88 76 PRO A O 1
ATOM 611 N N . GLU A 1 77 ? -1.672 -24.922 -23.75 1 92.25 77 GLU A N 1
ATOM 612 C CA . GLU A 1 77 ? -3.076 -25.125 -24.094 1 92.25 77 GLU A CA 1
ATOM 613 C C . GLU A 1 77 ? -3.82 -25.844 -22.969 1 92.25 77 GLU A C 1
ATOM 615 O O . GLU A 1 77 ? -4.949 -25.484 -22.641 1 92.25 77 GLU A O 1
ATOM 620 N N . VAL A 1 78 ? -3.189 -26.844 -22.438 1 95.38 78 VAL A N 1
ATOM 621 C CA . VAL A 1 78 ? -3.793 -27.594 -21.344 1 95.38 78 VAL A CA 1
ATOM 622 C C . VAL A 1 78 ? -3.971 -26.688 -20.125 1 95.38 78 VAL A C 1
ATOM 624 O O . VAL A 1 78 ? -5.016 -26.703 -19.484 1 95.38 78 VAL A O 1
ATOM 627 N N . LEU A 1 79 ? -2.982 -25.844 -19.844 1 96.5 79 LEU A N 1
ATOM 628 C CA . LEU A 1 79 ? -3.049 -24.922 -18.703 1 96.5 79 LEU A CA 1
ATOM 629 C C . LEU A 1 79 ? -4.227 -23.969 -18.844 1 96.5 79 LEU A C 1
ATOM 631 O O . LEU A 1 79 ? -4.992 -23.781 -17.906 1 96.5 79 LEU A O 1
ATOM 635 N N . LEU A 1 80 ? -4.355 -23.391 -20 1 94.38 80 LEU A N 1
ATOM 636 C CA . LEU A 1 80 ? -5.391 -22.375 -20.219 1 94.38 80 LEU A CA 1
ATOM 637 C C . LEU A 1 80 ? -6.777 -23.016 -20.172 1 94.38 80 LEU A C 1
ATOM 639 O O . LEU A 1 80 ? -7.715 -22.422 -19.609 1 94.38 80 LEU A O 1
ATOM 643 N N . ASN A 1 81 ? -6.898 -24.203 -20.766 1 92.94 81 ASN A N 1
ATOM 644 C CA . ASN A 1 81 ? -8.172 -24.906 -20.672 1 92.94 81 ASN A CA 1
ATOM 645 C C . ASN A 1 81 ? -8.562 -25.172 -19.219 1 92.94 81 ASN A C 1
ATOM 647 O O . ASN A 1 81 ? -9.711 -24.969 -18.828 1 92.94 81 ASN A O 1
ATOM 651 N N . ARG A 1 82 ? -7.664 -25.594 -18.5 1 96.12 82 ARG A N 1
ATOM 652 C CA . ARG A 1 82 ? -7.93 -25.906 -17.094 1 96.12 82 ARG A CA 1
ATOM 653 C C . ARG A 1 82 ? -8.172 -24.641 -16.297 1 96.12 82 ARG A C 1
ATOM 655 O O . ARG A 1 82 ? -8.977 -24.625 -15.359 1 96.12 82 ARG A O 1
ATOM 662 N N . TYR A 1 83 ? -7.461 -23.594 -16.656 1 96.81 83 TYR A N 1
ATOM 663 C CA . TYR A 1 83 ? -7.711 -22.281 -16.062 1 96.81 83 TYR A CA 1
ATOM 664 C C . TYR A 1 83 ? -9.172 -21.875 -16.203 1 96.81 83 TYR A C 1
ATOM 666 O O . TYR A 1 83 ? -9.82 -21.5 -15.227 1 96.81 83 TYR A O 1
ATOM 674 N N . TYR A 1 84 ? -9.688 -21.984 -17.344 1 95 84 TYR A N 1
ATOM 675 C CA . TYR A 1 84 ? -11.07 -21.578 -17.594 1 95 84 TYR A CA 1
ATOM 676 C C . TYR A 1 84 ? -12.047 -22.531 -16.906 1 95 84 TYR A C 1
ATOM 678 O O . TYR A 1 84 ? -13.062 -22.109 -16.359 1 95 84 TYR A O 1
ATOM 686 N N . ASP A 1 85 ? -11.703 -23.797 -16.906 1 95.25 85 ASP A N 1
ATOM 687 C CA . ASP A 1 85 ? -12.57 -24.797 -16.281 1 95.25 85 ASP A CA 1
ATOM 688 C C . ASP A 1 85 ? -12.656 -24.578 -14.773 1 95.25 85 ASP A C 1
ATOM 690 O O . ASP A 1 85 ? -13.742 -24.625 -14.195 1 95.25 85 ASP A O 1
ATOM 694 N N . ILE A 1 86 ? -11.547 -24.375 -14.141 1 97.5 86 ILE A N 1
ATOM 695 C CA . ILE A 1 86 ? -11.5 -24.141 -12.703 1 97.5 86 ILE A CA 1
ATOM 696 C C . ILE A 1 86 ? -12.312 -22.906 -12.344 1 97.5 86 ILE A C 1
ATOM 698 O O . ILE A 1 86 ? -13.109 -22.922 -11.406 1 97.5 86 ILE A O 1
ATOM 702 N N . ASN A 1 87 ? -12.094 -21.844 -13.078 1 97.44 87 ASN A N 1
ATOM 703 C CA . ASN A 1 87 ? -12.812 -20.609 -12.797 1 97.44 87 ASN A CA 1
ATOM 704 C C . ASN A 1 87 ? -14.312 -20.766 -13.016 1 97.44 87 ASN A C 1
ATOM 706 O O . ASN A 1 87 ? -15.117 -20.234 -12.25 1 97.44 87 ASN A O 1
ATOM 710 N N . LYS A 1 88 ? -14.664 -21.469 -14.094 1 96.31 88 LYS A N 1
ATOM 711 C CA . LYS A 1 88 ? -16.078 -21.734 -14.344 1 96.31 88 LYS A CA 1
ATOM 712 C C . LYS A 1 88 ? -16.719 -22.453 -13.156 1 96.31 88 LYS A C 1
ATOM 714 O O . LYS A 1 88 ? -17.75 -22.016 -12.648 1 96.31 88 LYS A O 1
ATOM 719 N N . LYS A 1 89 ? -16.125 -23.516 -12.719 1 96.56 89 LYS A N 1
ATOM 720 C CA . LYS A 1 89 ? -16.656 -24.297 -11.609 1 96.56 89 LYS A CA 1
ATOM 721 C C . LYS A 1 89 ? -16.703 -23.469 -10.328 1 96.56 89 LYS A C 1
ATOM 723 O O . LYS A 1 89 ? -17.656 -23.562 -9.555 1 96.56 89 LYS A O 1
ATOM 728 N N . ALA A 1 90 ? -15.641 -22.75 -10.094 1 97.44 90 ALA A N 1
ATOM 729 C CA . ALA A 1 90 ? -15.594 -21.906 -8.906 1 97.44 90 ALA A CA 1
ATOM 730 C C . ALA A 1 90 ? -16.719 -20.859 -8.922 1 97.44 90 ALA A C 1
ATOM 732 O O . ALA A 1 90 ? -17.375 -20.641 -7.902 1 97.44 90 ALA A O 1
ATOM 733 N N . ASN A 1 91 ? -16.906 -20.203 -10.039 1 97 91 ASN A N 1
ATOM 734 C CA . ASN A 1 91 ? -17.938 -19.172 -10.148 1 97 91 ASN A CA 1
ATOM 735 C C . ASN A 1 91 ? -19.344 -19.766 -10.055 1 97 91 ASN A C 1
ATOM 737 O O . ASN A 1 91 ? -20.25 -19.125 -9.531 1 97 91 ASN A O 1
ATOM 741 N N . GLU A 1 92 ? -19.5 -21.016 -10.516 1 96.06 92 GLU A N 1
ATOM 742 C CA . GLU A 1 92 ? -20.766 -21.719 -10.312 1 96.06 92 GLU A CA 1
ATOM 743 C C . GLU A 1 92 ? -21.031 -21.953 -8.82 1 96.06 92 GLU A C 1
ATOM 745 O O . GLU A 1 92 ? -22.156 -21.781 -8.352 1 96.06 92 GLU A O 1
ATOM 750 N N . ARG A 1 93 ? -20.031 -22.344 -8.102 1 95.06 93 ARG A N 1
ATOM 751 C CA . ARG A 1 93 ? -20.172 -22.547 -6.664 1 95.06 93 ARG A CA 1
ATOM 752 C C . ARG A 1 93 ? -20.516 -21.25 -5.961 1 95.06 93 ARG A C 1
ATOM 754 O O . ARG A 1 93 ? -21.375 -21.219 -5.07 1 95.06 93 ARG A O 1
ATOM 761 N N . LEU A 1 94 ? -19.828 -20.156 -6.34 1 94.94 94 LEU A N 1
ATOM 762 C CA . LEU A 1 94 ? -20.125 -18.859 -5.762 1 94.94 94 LEU A CA 1
ATOM 763 C C . LEU A 1 94 ? -21.562 -18.453 -6.043 1 94.94 94 LEU A C 1
ATOM 765 O O . LEU A 1 94 ? -22.25 -17.922 -5.164 1 94.94 94 LEU A O 1
ATOM 769 N N . TYR A 1 95 ? -22 -18.703 -7.242 1 93.69 95 TYR A N 1
ATOM 770 C CA . TYR A 1 95 ? -23.359 -18.359 -7.637 1 93.69 95 TYR A CA 1
ATOM 771 C C . TYR A 1 95 ? -24.375 -19.125 -6.812 1 93.69 95 TYR A C 1
ATOM 773 O O . TYR A 1 95 ? -25.406 -18.562 -6.398 1 93.69 95 TYR A O 1
ATOM 781 N N . LYS A 1 96 ? -24.125 -20.328 -6.586 1 92.81 96 LYS A N 1
ATOM 782 C CA . LYS A 1 96 ? -25.031 -21.172 -5.805 1 92.81 96 LYS A CA 1
ATOM 783 C C . LYS A 1 96 ? -25.125 -20.672 -4.363 1 92.81 96 LYS A C 1
ATOM 785 O O . LYS A 1 96 ? -26.156 -20.828 -3.721 1 92.81 96 LYS A O 1
ATOM 790 N N . GLN A 1 97 ? -24.078 -20.062 -3.941 1 91 97 GLN A N 1
ATOM 791 C CA . GLN A 1 97 ? -24.031 -19.594 -2.562 1 91 97 GLN A CA 1
ATOM 792 C C . GLN A 1 97 ? -24.625 -18.188 -2.438 1 91 97 GLN A C 1
ATOM 794 O O . GLN A 1 97 ? -24.875 -17.719 -1.33 1 91 97 GLN A O 1
ATOM 799 N N . TRP A 1 98 ? -24.859 -17.562 -3.523 1 90.81 98 TRP A N 1
ATOM 800 C CA . TRP A 1 98 ? -25.312 -16.172 -3.504 1 90.81 98 TRP A CA 1
ATOM 801 C C . TRP A 1 98 ? -26.828 -16.094 -3.576 1 90.81 98 TRP A C 1
ATOM 803 O O . TRP A 1 98 ? -27.438 -16.594 -4.531 1 90.81 98 TRP A O 1
ATOM 813 N N . SER A 1 99 ? -27.453 -15.5 -2.578 1 84.5 99 SER A N 1
ATOM 814 C CA . SER A 1 99 ? -28.891 -15.344 -2.529 1 84.5 99 SER A CA 1
ATOM 815 C C . SER A 1 99 ? -29.297 -13.867 -2.475 1 84.5 99 SER A C 1
ATOM 817 O O . SER A 1 99 ? -30.453 -13.539 -2.248 1 84.5 99 SER A O 1
ATOM 819 N N . GLY A 1 100 ? -28.281 -13.047 -2.604 1 79.25 100 GLY A N 1
ATOM 820 C CA . GLY A 1 100 ? -28.562 -11.625 -2.498 1 79.25 100 GLY A CA 1
ATOM 821 C C . GLY A 1 100 ? -29.266 -11.07 -3.717 1 79.25 100 GLY A C 1
ATOM 822 O O . GLY A 1 100 ? -29.422 -11.766 -4.723 1 79.25 100 GLY A O 1
ATOM 823 N N . LYS A 1 101 ? -29.797 -9.789 -3.488 1 78.94 101 LYS A N 1
ATOM 824 C CA . LYS A 1 101 ? -30.438 -9.07 -4.586 1 78.94 101 LYS A CA 1
ATOM 825 C C . LYS A 1 101 ? -29.406 -8.445 -5.516 1 78.94 101 LYS A C 1
ATOM 827 O O . LYS A 1 101 ? -28.328 -8.031 -5.074 1 78.94 101 LYS A O 1
ATOM 832 N N . GLY A 1 102 ? -29.594 -8.602 -6.844 1 76.88 102 GLY A N 1
ATOM 833 C CA . GLY A 1 102 ? -28.719 -7.957 -7.805 1 76.88 102 GLY A CA 1
ATOM 834 C C . GLY A 1 102 ? -27.594 -8.859 -8.289 1 76.88 102 GLY A C 1
ATOM 835 O O . GLY A 1 102 ? -27.609 -10.062 -8.031 1 76.88 102 GLY A O 1
ATOM 836 N N . PRO A 1 103 ? -26.688 -8.266 -8.891 1 83.69 103 PRO A N 1
ATOM 837 C CA . PRO A 1 103 ? -25.562 -9.055 -9.414 1 83.69 103 PRO A CA 1
ATOM 838 C C . PRO A 1 103 ? -24.625 -9.555 -8.312 1 83.69 103 PRO A C 1
ATOM 840 O O . PRO A 1 103 ? -24.438 -8.867 -7.305 1 83.69 103 PRO A O 1
ATOM 843 N N . MET A 1 104 ? -24.141 -10.758 -8.477 1 88.19 104 MET A N 1
ATOM 844 C CA . MET A 1 104 ? -23.172 -11.328 -7.531 1 88.19 104 MET A CA 1
ATOM 845 C C . MET A 1 104 ? -21.891 -10.516 -7.512 1 88.19 104 MET A C 1
ATOM 847 O O . MET A 1 104 ? -21.234 -10.359 -8.547 1 88.19 104 MET A O 1
ATOM 851 N N . PRO A 1 105 ? -21.469 -10.039 -6.348 1 87.69 105 PRO A N 1
ATOM 852 C CA . PRO A 1 105 ? -20.266 -9.195 -6.281 1 87.69 105 PRO A CA 1
ATOM 853 C C . PRO A 1 105 ? -18.969 -10 -6.309 1 87.69 105 PRO A C 1
ATOM 855 O O . PRO A 1 105 ? -17.906 -9.453 -6.602 1 87.69 105 PRO A O 1
ATOM 858 N N . MET A 1 106 ? -19.062 -11.273 -6.008 1 92.81 106 MET A N 1
ATOM 859 C CA . MET A 1 106 ? -17.875 -12.125 -5.945 1 92.81 106 MET A CA 1
ATOM 860 C C . MET A 1 106 ? -17.625 -12.797 -7.285 1 92.81 106 MET A C 1
ATOM 862 O O . MET A 1 106 ? -18.562 -13.1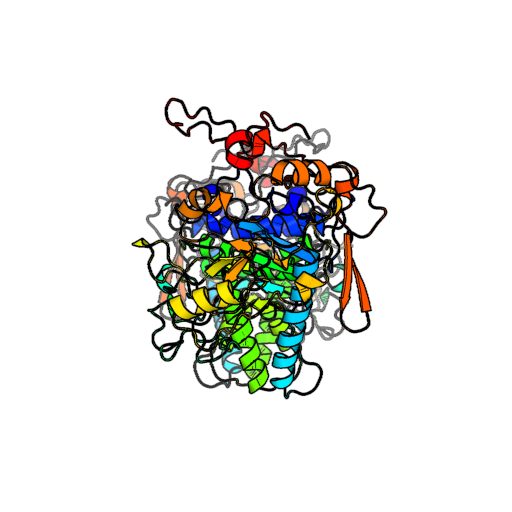72 -7.992 1 92.81 106 MET A O 1
ATOM 866 N N . ARG A 1 107 ? -16.359 -12.922 -7.621 1 96.06 107 ARG A N 1
ATOM 867 C CA . ARG A 1 107 ? -15.945 -13.617 -8.836 1 96.06 107 ARG A CA 1
ATOM 868 C C . ARG A 1 107 ? -14.523 -14.156 -8.688 1 96.06 107 ARG A C 1
ATOM 870 O O . ARG A 1 107 ? -13.719 -13.609 -7.934 1 96.06 107 ARG A O 1
ATOM 877 N N . GLN A 1 108 ? -14.328 -15.242 -9.352 1 98.12 108 GLN A N 1
ATOM 878 C CA . GLN A 1 108 ? -12.969 -15.773 -9.406 1 98.12 108 GLN A CA 1
ATOM 879 C C . GLN A 1 108 ? -12.367 -15.602 -10.797 1 98.12 108 GLN A C 1
ATOM 881 O O . GLN A 1 108 ? -12.961 -16.031 -11.789 1 98.12 108 GLN A O 1
ATOM 886 N N . THR A 1 109 ? -11.219 -14.938 -10.883 1 98.62 109 THR A N 1
ATOM 887 C CA . THR A 1 109 ? -10.492 -14.781 -12.133 1 9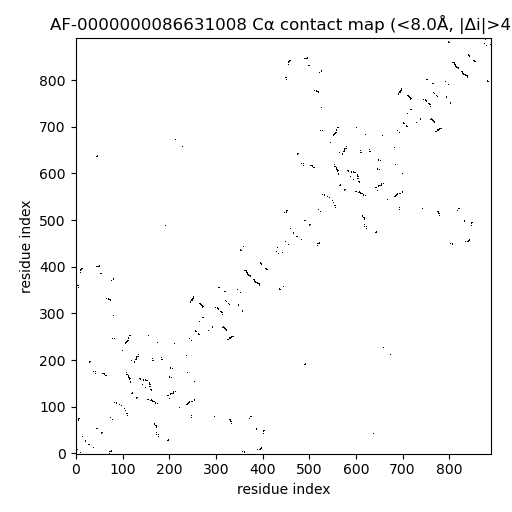8.62 109 THR A CA 1
ATOM 888 C C . THR A 1 109 ? -9.031 -15.203 -11.961 1 98.62 109 THR A C 1
ATOM 890 O O . THR A 1 109 ? -8.32 -15.414 -12.945 1 98.62 109 THR A O 1
ATOM 893 N N . ILE A 1 110 ? -8.539 -15.242 -10.742 1 98.88 110 ILE A N 1
ATOM 894 C CA . ILE A 1 110 ? -7.168 -15.633 -10.43 1 98.88 110 ILE A CA 1
ATOM 895 C C . ILE A 1 110 ? -7.164 -17.016 -9.773 1 98.88 110 ILE A C 1
ATOM 897 O O . ILE A 1 110 ? -8 -17.297 -8.914 1 98.88 110 ILE A O 1
ATOM 901 N N . ILE A 1 111 ? -6.273 -17.859 -10.195 1 98.81 111 ILE A N 1
ATOM 902 C CA . ILE A 1 111 ? -6.059 -19.156 -9.57 1 98.81 111 ILE A CA 1
ATOM 903 C C . ILE A 1 111 ? -4.672 -19.203 -8.93 1 98.81 111 ILE A C 1
ATOM 905 O O . ILE A 1 111 ? -3.682 -18.828 -9.555 1 98.81 111 ILE A O 1
ATOM 909 N N . VAL A 1 112 ? -4.656 -19.609 -7.695 1 98.56 112 VAL A N 1
ATOM 910 C CA . VAL A 1 112 ? -3.404 -19.844 -6.984 1 98.56 112 VAL A CA 1
ATOM 911 C C . VAL A 1 112 ? -3.256 -21.328 -6.672 1 98.56 112 VAL A C 1
ATOM 913 O O . VAL A 1 112 ? -4.254 -22.031 -6.488 1 98.56 112 VAL A O 1
ATOM 916 N N . SER A 1 113 ? -2.02 -21.719 -6.734 1 97.75 113 SER A N 1
ATOM 917 C CA . SER A 1 113 ? -1.752 -23.094 -6.344 1 97.75 113 SER A CA 1
ATOM 918 C C . SER A 1 113 ? -2.141 -23.344 -4.891 1 97.75 113 SER A C 1
ATOM 920 O O . SER A 1 113 ? -2.172 -22.422 -4.082 1 97.75 113 SER A O 1
ATOM 922 N N . SER A 1 114 ? -2.51 -24.609 -4.598 1 97.62 114 SER A N 1
ATOM 923 C CA . SER A 1 114 ? -2.92 -24.969 -3.242 1 97.62 114 SER A CA 1
ATOM 924 C C . SER A 1 114 ? -2.004 -26.047 -2.656 1 97.62 114 SER A C 1
ATOM 926 O O . SER A 1 114 ? -1.327 -26.766 -3.393 1 97.62 114 SER A O 1
ATOM 928 N N . GLU A 1 115 ? -1.979 -26.094 -1.372 1 96.38 115 GLU A N 1
ATOM 929 C CA . GLU A 1 115 ? -1.207 -27.125 -0.677 1 96.38 115 GLU A CA 1
ATOM 930 C C . GLU A 1 115 ? -1.966 -27.656 0.533 1 96.38 115 GLU A C 1
ATOM 932 O O . GLU A 1 115 ? -3.125 -27.297 0.755 1 96.38 115 GLU A O 1
ATOM 937 N N . LYS A 1 116 ? -1.317 -28.562 1.217 1 96.25 116 LYS A N 1
ATOM 938 C CA . LYS A 1 116 ? -2.006 -29.359 2.229 1 96.25 116 LYS A CA 1
ATOM 939 C C . LYS A 1 116 ? -1.733 -28.828 3.631 1 96.25 116 LYS A C 1
ATOM 941 O O . LYS A 1 116 ? -2.242 -29.359 4.617 1 96.25 116 LYS A O 1
ATOM 946 N N . HIS A 1 117 ? -0.979 -27.75 3.629 1 92.62 117 HIS A N 1
ATOM 947 C CA . HIS A 1 117 ? -0.611 -27.203 4.926 1 92.62 117 HIS A CA 1
ATOM 948 C C . HIS A 1 117 ? -0.758 -25.688 4.938 1 92.62 117 HIS A C 1
ATOM 950 O O . HIS A 1 117 ? -0.405 -25.016 3.967 1 92.62 117 HIS A O 1
ATOM 956 N N . CYS A 1 118 ? -1.365 -25.141 6.082 1 92.69 118 CYS A N 1
ATOM 957 C CA . CYS A 1 118 ? -1.469 -23.703 6.277 1 92.69 118 CYS A CA 1
ATOM 958 C C . CYS A 1 118 ? -0.182 -23.141 6.867 1 92.69 118 CYS A C 1
ATOM 960 O O . CYS A 1 118 ? 0.161 -23.438 8.016 1 92.69 118 CYS A O 1
ATOM 962 N N . TYR A 1 119 ? 0.464 -22.391 6.125 1 87.75 119 TYR A N 1
ATOM 963 C CA . TYR A 1 119 ? 1.753 -21.859 6.551 1 87.75 119 TYR A CA 1
ATOM 964 C C . TYR A 1 119 ? 1.92 -20.422 6.105 1 87.75 119 TYR A C 1
ATOM 966 O O . TYR A 1 119 ? 1.594 -20.078 4.965 1 87.75 119 TYR A O 1
ATOM 974 N N . PRO A 1 120 ? 2.49 -19.453 6.938 1 84 120 PRO A N 1
ATOM 975 C CA . PRO A 1 120 ? 2.922 -19.656 8.32 1 84 120 PRO A CA 1
ATOM 976 C C . PRO A 1 120 ? 1.755 -19.688 9.305 1 84 120 PRO A C 1
ATOM 978 O O . PRO A 1 120 ? 0.75 -19 9.094 1 84 120 PRO A O 1
ATOM 981 N N . LYS A 1 121 ? 1.813 -20.453 10.344 1 75.06 121 LYS A N 1
ATOM 982 C CA . LYS A 1 121 ? 0.677 -20.672 11.234 1 75.06 121 LYS A CA 1
ATOM 983 C C . LYS A 1 121 ? 0.707 -19.688 12.406 1 75.06 121 LYS A C 1
ATOM 985 O O . LYS A 1 121 ? -0.337 -19.359 12.969 1 75.06 121 LYS A O 1
ATOM 990 N N . ASN A 1 122 ? 1.797 -19.188 12.875 1 75.06 122 ASN A N 1
ATOM 991 C CA . ASN A 1 122 ? 1.837 -18.359 14.07 1 75.06 122 ASN A CA 1
ATOM 992 C C . ASN A 1 122 ? 1.739 -16.875 13.711 1 75.06 122 ASN A C 1
ATOM 994 O O . ASN A 1 122 ? 2.752 -16.234 13.438 1 75.06 122 ASN A O 1
ATOM 998 N N . SER A 1 123 ? 0.511 -16.391 13.82 1 72.06 123 SER A N 1
ATOM 999 C CA . SER A 1 123 ? 0.26 -15.016 13.414 1 72.06 123 SER A CA 1
ATOM 1000 C C . SER A 1 123 ? 0.965 -14.031 14.344 1 72.06 123 SER A C 1
ATOM 1002 O O . SER A 1 123 ? 1.479 -13.008 13.898 1 72.06 123 SER A O 1
ATOM 1004 N N . THR A 1 124 ? 0.968 -14.266 15.562 1 71.06 124 THR A N 1
ATOM 1005 C CA . THR A 1 124 ? 1.596 -13.375 16.531 1 71.06 124 THR A CA 1
ATOM 1006 C C . THR A 1 124 ? 3.094 -13.258 16.266 1 71.06 124 THR A C 1
ATOM 1008 O O . THR A 1 124 ? 3.658 -12.164 16.328 1 71.06 124 THR A O 1
ATOM 1011 N N . ARG A 1 125 ? 3.646 -14.367 15.938 1 71.75 125 ARG A N 1
ATOM 1012 C CA . ARG A 1 125 ? 5.094 -14.414 15.758 1 71.75 125 ARG A CA 1
ATOM 1013 C C . ARG A 1 125 ? 5.496 -13.836 14.406 1 71.75 125 ARG A C 1
ATOM 1015 O O . ARG A 1 125 ? 6.516 -13.148 14.305 1 71.75 125 ARG A O 1
ATOM 1022 N N . PHE A 1 126 ? 4.582 -14.031 13.453 1 77 126 PHE A N 1
ATOM 1023 C CA . PHE A 1 126 ? 5.031 -13.711 12.102 1 77 126 PHE A CA 1
ATOM 1024 C C . PHE A 1 126 ? 4.238 -12.539 11.539 1 77 126 PHE A C 1
ATOM 1026 O O . PHE A 1 126 ? 4.52 -12.07 10.43 1 77 126 PHE A O 1
ATOM 1033 N N . GLY A 1 127 ? 3.254 -12.102 12.289 1 79.88 127 GLY A N 1
ATOM 1034 C CA . GLY A 1 127 ? 2.555 -10.867 11.961 1 79.88 127 GLY A CA 1
ATOM 1035 C C . GLY A 1 127 ? 1.551 -11.031 10.836 1 79.88 127 GLY A C 1
ATOM 1036 O O . GLY A 1 127 ? 1.176 -10.055 10.188 1 79.88 127 GLY A O 1
ATOM 1037 N N . VAL A 1 128 ? 1.25 -12.305 10.477 1 90.25 128 VAL A N 1
ATOM 1038 C CA . VAL A 1 128 ? 0.313 -12.547 9.383 1 90.25 128 VAL A CA 1
ATOM 1039 C C . VAL A 1 128 ? -0.731 -13.578 9.82 1 90.25 128 VAL A C 1
ATOM 1041 O O . VAL A 1 128 ? -0.408 -14.547 10.5 1 90.25 128 VAL A O 1
ATOM 1044 N N . ASP A 1 129 ? -1.961 -13.336 9.555 1 91.06 129 ASP A N 1
ATOM 1045 C CA . ASP A 1 129 ? -3.049 -14.266 9.828 1 91.06 129 ASP A CA 1
ATOM 1046 C C . ASP A 1 129 ? -3.691 -14.758 8.531 1 91.06 129 ASP A C 1
ATOM 1048 O O . ASP A 1 129 ? -4.418 -14.008 7.875 1 91.06 129 ASP A O 1
ATOM 1052 N N . LEU A 1 130 ? -3.555 -16.016 8.273 1 93 130 LEU A N 1
ATOM 1053 C CA . LEU A 1 130 ? -4.055 -16.594 7.031 1 93 130 LEU A CA 1
ATOM 1054 C C . LEU A 1 130 ? -5.512 -17.031 7.18 1 93 130 LEU A C 1
ATOM 1056 O O . LEU A 1 130 ? -6.152 -17.406 6.199 1 93 130 LEU A O 1
ATOM 1060 N N . HIS A 1 131 ? -5.98 -16.938 8.367 1 92.75 131 HIS A N 1
ATOM 1061 C CA . HIS A 1 131 ? -7.34 -17.391 8.633 1 92.75 131 HIS A CA 1
ATOM 1062 C C . HIS A 1 131 ? -7.539 -18.844 8.188 1 92.75 131 HIS A C 1
ATOM 1064 O O . HIS A 1 131 ? -8.492 -19.141 7.469 1 92.75 131 HIS A O 1
ATOM 1070 N N . CYS A 1 132 ? -6.672 -19.703 8.617 1 92.12 132 CYS A N 1
ATOM 1071 C CA . CYS A 1 132 ? -6.496 -21.062 8.133 1 92.12 132 CYS A CA 1
ATOM 1072 C C . CYS A 1 132 ? -7.805 -21.844 8.219 1 92.12 132 CYS A C 1
ATOM 1074 O O . CYS A 1 132 ? -8.109 -22.656 7.336 1 92.12 132 CYS A O 1
ATOM 1076 N N . PHE A 1 133 ? -8.586 -21.625 9.172 1 91.06 133 PHE A N 1
ATOM 1077 C CA . PHE A 1 133 ? -9.742 -22.484 9.398 1 91.06 133 PHE A CA 1
ATOM 1078 C C . PHE A 1 133 ? -11.031 -21.781 9 1 91.06 133 PHE A C 1
ATOM 1080 O O . PHE A 1 133 ? -12.125 -22.312 9.188 1 91.06 133 PHE A O 1
ATOM 1087 N N . ASP A 1 134 ? -10.883 -20.562 8.398 1 91.62 134 ASP A N 1
ATOM 1088 C CA . ASP A 1 134 ? -12.039 -19.812 7.922 1 91.62 134 ASP A CA 1
ATOM 1089 C C . ASP A 1 134 ? -12.219 -19.984 6.414 1 91.62 134 ASP A C 1
ATOM 1091 O O . ASP A 1 134 ? -13.234 -19.562 5.855 1 91.62 134 ASP A O 1
ATOM 1095 N N . LEU A 1 135 ? -11.258 -20.609 5.797 1 93.69 135 LEU A N 1
ATOM 1096 C CA . LEU A 1 135 ? -11.312 -20.812 4.355 1 93.69 135 LEU A CA 1
ATOM 1097 C C . LEU A 1 135 ? -12.312 -21.906 3.998 1 93.69 135 LEU A C 1
ATOM 1099 O O . LEU A 1 135 ? -12.57 -22.797 4.805 1 93.69 135 LEU A O 1
ATOM 1103 N N . PRO A 1 136 ? -12.859 -21.797 2.791 1 92.94 136 PRO A N 1
ATOM 1104 C CA . PRO A 1 136 ? -13.766 -22.875 2.367 1 92.94 136 PRO A CA 1
ATOM 1105 C C . PRO A 1 136 ? -13.078 -24.234 2.297 1 92.94 136 PRO A C 1
ATOM 1107 O O . PRO A 1 136 ? -11.891 -24.312 1.978 1 92.94 136 PRO A O 1
ATOM 1110 N N . ASP A 1 137 ? -13.859 -25.234 2.525 1 93.5 137 ASP A N 1
ATOM 1111 C CA . ASP A 1 137 ? -13.344 -26.594 2.396 1 93.5 137 ASP A CA 1
ATOM 1112 C C . ASP A 1 137 ? -13.031 -26.922 0.938 1 93.5 137 ASP A C 1
ATOM 1114 O O . ASP A 1 137 ? -13.68 -26.391 0.027 1 93.5 137 ASP A O 1
ATOM 1118 N N . SER A 1 138 ? -12.094 -27.75 0.786 1 96.25 138 SER A N 1
ATOM 1119 C CA . SER A 1 138 ? -11.797 -28.266 -0.548 1 96.25 138 SER A CA 1
ATOM 1120 C C . SER A 1 138 ? -12.992 -29 -1.128 1 96.25 138 SER A C 1
ATOM 1122 O O . SER A 1 138 ? -13.641 -29.797 -0.431 1 96.25 138 SER A O 1
ATOM 1124 N N . PRO A 1 139 ? -13.328 -28.75 -2.373 1 96 139 PRO A N 1
ATOM 1125 C CA . PRO A 1 139 ? -14.438 -29.484 -3 1 96 139 PRO A CA 1
ATOM 1126 C C . PRO A 1 139 ? -14.047 -30.891 -3.441 1 96 139 PRO A C 1
ATOM 1128 O O . PRO A 1 139 ? -14.875 -31.609 -4 1 96 139 PRO A O 1
ATOM 1131 N N . MET A 1 140 ? -12.812 -31.281 -3.223 1 97.19 140 MET A N 1
ATOM 1132 C CA . MET A 1 140 ? -12.383 -32.625 -3.537 1 97.19 140 MET A CA 1
ATOM 1133 C C . MET A 1 140 ? -13.141 -33.656 -2.697 1 97.19 140 MET A C 1
ATOM 1135 O O . MET A 1 140 ? -13.758 -33.312 -1.69 1 97.19 140 MET A O 1
ATOM 1139 N N . ARG A 1 141 ? -13.117 -34.875 -3.148 1 96.31 141 ARG A N 1
ATOM 1140 C CA . ARG A 1 141 ? -13.859 -35.938 -2.453 1 96.31 141 ARG A CA 1
ATOM 1141 C C . ARG A 1 141 ? -13.461 -36 -0.985 1 96.31 141 ARG A C 1
ATOM 1143 O O . ARG A 1 141 ? -12.289 -35.844 -0.649 1 96.31 141 ARG A O 1
ATOM 1150 N N . ALA A 1 142 ? -14.336 -36.312 -0.109 1 96.31 142 ALA A N 1
ATOM 1151 C CA . ALA A 1 142 ? -14.141 -36.281 1.339 1 96.31 142 ALA A CA 1
ATOM 1152 C C . ALA A 1 142 ? -13.211 -37.406 1.783 1 96.31 142 ALA A C 1
ATOM 1154 O O . ALA A 1 142 ? -12.625 -37.344 2.869 1 96.31 142 ALA A O 1
ATOM 1155 N N . ASP A 1 143 ? -13.102 -38.469 0.971 1 96.56 143 ASP A N 1
ATOM 1156 C CA . ASP A 1 143 ? -12.25 -39.594 1.299 1 96.56 143 ASP A CA 1
ATOM 1157 C C . ASP A 1 143 ? -11.016 -39.656 0.399 1 96.56 143 ASP A C 1
ATOM 1159 O O . ASP A 1 143 ? -10.539 -40.719 0.032 1 96.56 143 ASP A O 1
ATOM 1163 N N . LEU A 1 144 ? -10.562 -38.5 0.032 1 97.38 144 LEU A N 1
ATOM 1164 C CA . LEU A 1 144 ? -9.484 -38.375 -0.946 1 97.38 144 LEU A CA 1
ATOM 1165 C C . LEU A 1 144 ? -8.297 -39.25 -0.572 1 97.38 144 LEU A C 1
ATOM 1167 O O . LEU A 1 144 ? -7.711 -39.906 -1.434 1 97.38 144 LEU A O 1
ATOM 1171 N N . TYR A 1 145 ? -7.906 -39.25 0.693 1 96.94 145 TYR A N 1
ATOM 1172 C CA . TYR A 1 145 ? -6.742 -40 1.155 1 96.94 145 TYR A CA 1
ATOM 1173 C C . TYR A 1 145 ? -7.164 -41.188 2.041 1 96.94 145 TYR A C 1
ATOM 1175 O O . TYR A 1 145 ? -6.352 -41.719 2.797 1 96.94 145 TYR A O 1
ATOM 1183 N N . GLY A 1 146 ? -8.445 -41.562 2.006 1 95.38 146 GLY A N 1
ATOM 1184 C CA . GLY A 1 146 ? -8.992 -42.625 2.844 1 95.38 146 GLY A CA 1
ATOM 1185 C C . GLY A 1 146 ? -9.797 -42.094 4.016 1 95.38 146 GLY A C 1
ATOM 1186 O O . GLY A 1 146 ? -10.188 -40.906 4.031 1 95.38 146 GLY A O 1
ATOM 1187 N N . PRO A 1 147 ? -10.031 -42.875 4.957 1 95.06 147 PRO A N 1
ATOM 1188 C CA . PRO A 1 147 ? -10.93 -42.531 6.059 1 95.06 147 PRO A CA 1
ATOM 1189 C C . PRO A 1 147 ? -10.359 -41.438 6.961 1 95.06 147 PRO A C 1
ATOM 1191 O O . PRO A 1 147 ? -11.109 -40.781 7.668 1 95.06 147 PRO A O 1
ATOM 1194 N N . GLU A 1 148 ? -9.055 -41.25 6.926 1 96.12 148 GLU A N 1
ATOM 1195 C CA . GLU A 1 148 ? -8.414 -40.281 7.824 1 96.12 148 GLU A CA 1
ATOM 1196 C C . GLU A 1 148 ? -8.336 -38.906 7.195 1 96.12 148 GLU A C 1
ATOM 1198 O O . GLU A 1 148 ? -7.816 -37.969 7.809 1 96.12 148 GLU A O 1
ATOM 1203 N N . THR A 1 149 ? -8.945 -38.75 6.023 1 97.69 149 THR A N 1
ATOM 1204 C CA . THR A 1 149 ? -8.891 -37.5 5.297 1 97.69 149 THR A CA 1
ATOM 1205 C C . THR A 1 149 ? -9.438 -36.344 6.152 1 97.69 149 THR A C 1
ATOM 1207 O O . THR A 1 149 ? -10.57 -36.438 6.645 1 97.69 149 THR A O 1
ATOM 1210 N N . ASP A 1 150 ? -8.656 -35.281 6.41 1 96.81 150 ASP A N 1
ATOM 1211 C CA . ASP A 1 150 ? -9 -34 7.047 1 96.81 150 ASP A CA 1
ATOM 1212 C C . ASP A 1 150 ? -9.336 -34.219 8.523 1 96.81 150 ASP A C 1
ATOM 1214 O O . ASP A 1 150 ? -10.008 -33.375 9.133 1 96.81 150 ASP A O 1
ATOM 1218 N N . LYS A 1 151 ? -8.953 -35.344 9.156 1 96.31 151 LYS A N 1
ATOM 1219 C CA . LYS A 1 151 ? -9.32 -35.625 10.539 1 96.31 151 LYS A CA 1
ATOM 1220 C C . LYS A 1 151 ? -8.328 -34.969 11.5 1 96.31 151 LYS A C 1
ATOM 1222 O O . LYS A 1 151 ? -8.688 -34.594 12.625 1 96.31 151 LYS A O 1
ATOM 1227 N N . ASN A 1 152 ? -7.07 -34.938 11.117 1 95.25 152 ASN A N 1
ATOM 1228 C CA . ASN A 1 152 ? -5.988 -34.312 11.883 1 95.25 152 ASN A CA 1
ATOM 1229 C C . ASN A 1 152 ? -5.148 -33.375 11.023 1 95.25 152 ASN A C 1
ATOM 1231 O O . ASN A 1 152 ? -4.285 -33.844 10.266 1 95.25 152 ASN A O 1
ATOM 1235 N N . TYR A 1 153 ? -5.305 -32.094 11.219 1 90.06 153 TYR A N 1
ATOM 1236 C CA . TYR A 1 153 ? -4.676 -31.109 10.359 1 90.06 153 TYR A CA 1
ATOM 1237 C C . TYR A 1 153 ? -3.158 -31.156 10.492 1 90.06 153 TYR A C 1
ATOM 1239 O O . TYR A 1 153 ? -2.436 -30.641 9.625 1 90.06 153 TYR A O 1
ATOM 1247 N N . THR A 1 154 ? -2.633 -31.672 11.602 1 91.44 154 THR A N 1
ATOM 1248 C CA . THR A 1 154 ? -1.188 -31.75 11.797 1 91.44 154 THR A CA 1
ATOM 1249 C C . THR A 1 154 ? -0.583 -32.875 10.953 1 91.44 154 THR A C 1
ATOM 1251 O O . THR A 1 154 ? 0.629 -32.906 10.727 1 91.44 154 THR A O 1
ATOM 1254 N N . ASP A 1 155 ? -1.463 -33.812 10.578 1 94.31 155 ASP A N 1
ATOM 1255 C CA . ASP A 1 155 ? -1.032 -34.812 9.602 1 94.31 155 ASP A CA 1
ATOM 1256 C C . ASP A 1 155 ? -1.176 -34.281 8.18 1 94.31 155 ASP A C 1
ATOM 1258 O O . ASP A 1 155 ? -2.152 -34.594 7.492 1 94.31 155 ASP A O 1
ATOM 1262 N N . VAL A 1 156 ? -0.284 -33.656 7.66 1 94.94 156 VAL A N 1
ATOM 1263 C CA . VAL A 1 156 ? -0.31 -32.875 6.438 1 94.94 156 VAL A CA 1
ATOM 1264 C C . VAL A 1 156 ? -0.665 -33.75 5.25 1 94.94 156 VAL A C 1
ATOM 1266 O O . VAL A 1 156 ? -1.357 -33.312 4.324 1 94.94 156 VAL A O 1
ATOM 1269 N N . HIS A 1 157 ? -0.216 -34.938 5.234 1 96.38 157 HIS A N 1
ATOM 1270 C CA . HIS A 1 157 ? -0.446 -35.844 4.105 1 96.38 157 HIS A CA 1
ATOM 1271 C C . HIS A 1 157 ? -1.933 -36.125 3.926 1 96.38 157 HIS A C 1
ATOM 1273 O O . HIS A 1 157 ? -2.389 -36.375 2.807 1 96.38 157 HIS A O 1
ATOM 1279 N N . GLN A 1 158 ? -2.721 -36.094 5 1 96.88 158 GLN A N 1
ATOM 1280 C CA . GLN A 1 158 ? -4.117 -36.5 4.977 1 96.88 158 GLN A CA 1
ATOM 1281 C C . GLN A 1 158 ? -5.043 -35.312 4.762 1 96.88 158 GLN A C 1
ATOM 1283 O O . GLN A 1 158 ? -6.266 -35.438 4.742 1 96.88 158 GLN A O 1
ATOM 1288 N N . ASN A 1 159 ? -4.449 -34.125 4.609 1 97.19 159 ASN A N 1
ATOM 1289 C CA . ASN A 1 159 ? -5.262 -32.938 4.383 1 97.19 159 ASN A CA 1
ATOM 1290 C C . ASN A 1 159 ? -5.57 -32.75 2.9 1 97.19 159 ASN A C 1
ATOM 1292 O O . ASN A 1 159 ? -4.684 -32.875 2.057 1 97.19 159 ASN A O 1
ATOM 1296 N N . ARG A 1 160 ? -6.844 -32.562 2.551 1 97.56 160 ARG A N 1
ATOM 1297 C CA . ARG A 1 160 ? -7.137 -32.094 1.203 1 97.56 160 ARG A CA 1
ATOM 1298 C C . ARG A 1 160 ? -6.531 -30.719 0.965 1 97.56 160 ARG A C 1
ATOM 1300 O O . ARG A 1 160 ? -6.535 -29.875 1.86 1 97.56 160 ARG A O 1
ATOM 1307 N N . PRO A 1 161 ? -6.016 -30.469 -0.211 1 97.56 161 PRO A N 1
ATOM 1308 C CA . PRO A 1 161 ? -5.43 -29.156 -0.491 1 97.56 161 PRO A CA 1
ATOM 1309 C C . PRO A 1 161 ? -6.449 -28.016 -0.379 1 97.56 161 PRO A C 1
ATOM 1311 O O . PRO A 1 161 ? -7.496 -28.062 -1.025 1 97.56 161 PRO A O 1
ATOM 1314 N N . LYS A 1 162 ? -6.137 -27.016 0.43 1 96 162 LYS A N 1
ATOM 1315 C CA . LYS A 1 162 ? -7.086 -25.906 0.516 1 96 162 LYS A CA 1
ATOM 1316 C C . LYS A 1 162 ? -6.387 -24.609 0.929 1 96 162 LYS A C 1
ATOM 1318 O O . LYS A 1 162 ? -7.031 -23.562 1.055 1 96 162 LYS A O 1
ATOM 1323 N N . TRP A 1 163 ? -5.09 -24.703 1.184 1 96.31 163 TRP A N 1
ATOM 1324 C CA . TRP A 1 163 ? -4.336 -23.516 1.565 1 96.31 163 TRP A CA 1
ATOM 1325 C C . TRP A 1 163 ? -3.398 -23.078 0.445 1 96.31 163 TRP A C 1
ATOM 1327 O O . TRP A 1 163 ? -3.053 -23.875 -0.427 1 96.31 163 TRP A O 1
ATOM 1337 N N . ILE A 1 164 ? -2.986 -21.906 0.501 1 96.69 164 ILE A N 1
ATOM 1338 C CA . ILE A 1 164 ? -2.219 -21.281 -0.569 1 96.69 164 ILE A CA 1
ATOM 1339 C C . ILE A 1 164 ? -0.826 -21.906 -0.639 1 96.69 164 ILE A C 1
ATOM 1341 O O . ILE A 1 164 ? -0.219 -22.203 0.393 1 96.69 164 ILE A O 1
ATOM 1345 N N . ASN A 1 165 ? -0.42 -22.172 -1.805 1 96.38 165 ASN A N 1
ATOM 1346 C CA . ASN A 1 165 ? 0.974 -22.375 -2.182 1 96.38 165 ASN A CA 1
ATOM 1347 C C . ASN A 1 165 ? 1.45 -21.328 -3.182 1 96.38 165 ASN A C 1
ATOM 1349 O O . ASN A 1 165 ? 0.822 -21.125 -4.223 1 96.38 165 ASN A O 1
ATOM 1353 N N . GLY A 1 166 ? 2.529 -20.703 -2.902 1 94.75 166 GLY A N 1
ATOM 1354 C CA . GLY A 1 166 ? 2.975 -19.578 -3.699 1 94.75 166 GLY A CA 1
ATOM 1355 C C . GLY A 1 166 ? 3.74 -19.984 -4.941 1 94.75 166 GLY A C 1
ATOM 1356 O O . GLY A 1 166 ? 4.492 -19.188 -5.508 1 94.75 166 GLY A O 1
ATOM 1357 N N . GLY A 1 167 ? 3.584 -21.188 -5.406 1 95.31 167 GLY A N 1
ATOM 1358 C CA . GLY A 1 167 ? 4.363 -21.703 -6.523 1 95.31 167 GLY A CA 1
ATOM 1359 C C . GLY A 1 167 ? 3.789 -21.312 -7.875 1 95.31 167 GLY A C 1
ATOM 1360 O O . GLY A 1 167 ? 4.496 -21.328 -8.883 1 95.31 167 GLY A O 1
ATOM 1361 N N . LEU A 1 168 ? 2.523 -20.984 -7.914 1 97.5 168 LEU A N 1
ATOM 1362 C CA . LEU A 1 168 ? 1.889 -20.578 -9.164 1 97.5 168 LEU A CA 1
ATOM 1363 C C . LEU A 1 168 ? 0.768 -19.578 -8.906 1 97.5 168 LEU A C 1
ATOM 1365 O O . LEU A 1 168 ? -0.022 -19.75 -7.973 1 97.5 168 LEU A O 1
ATOM 1369 N N . TYR A 1 169 ? 0.729 -18.531 -9.641 1 98.56 169 TYR A N 1
ATOM 1370 C CA . TYR A 1 169 ? -0.375 -17.594 -9.797 1 98.56 169 TYR A CA 1
ATOM 1371 C C . TYR A 1 169 ? -0.748 -17.422 -11.266 1 98.56 169 TYR A C 1
ATOM 1373 O O . TYR A 1 169 ? 0.124 -17.234 -12.117 1 98.56 169 TYR A O 1
ATOM 1381 N N . ILE A 1 170 ? -1.997 -17.531 -11.617 1 98.75 170 ILE A N 1
ATOM 1382 C CA . ILE A 1 170 ? -2.414 -17.312 -13 1 98.75 170 ILE A CA 1
ATOM 1383 C C . ILE A 1 170 ? -3.707 -16.5 -13.031 1 98.75 170 ILE A C 1
ATOM 1385 O O . ILE A 1 170 ? -4.613 -16.734 -12.234 1 98.75 170 ILE A O 1
ATOM 1389 N N . GLY A 1 171 ? -3.801 -15.523 -13.812 1 98.62 171 GLY A N 1
ATOM 1390 C CA . GLY A 1 171 ? -4.977 -14.68 -13.953 1 98.62 171 GLY A CA 1
ATOM 1391 C C . GLY A 1 171 ? -4.734 -13.461 -14.828 1 98.62 171 GLY A C 1
ATOM 1392 O O . GLY A 1 171 ? -3.637 -13.281 -15.359 1 98.62 171 GLY A O 1
ATOM 1393 N N . PRO A 1 172 ? -5.762 -12.656 -15.086 1 98.25 172 PRO A N 1
ATOM 1394 C CA . PRO A 1 172 ? -5.602 -11.43 -15.859 1 98.25 172 PRO A CA 1
ATOM 1395 C C . PRO A 1 172 ? -4.605 -10.461 -15.227 1 98.25 172 PRO A C 1
ATOM 1397 O O . PRO A 1 172 ? -4.586 -10.297 -14 1 98.25 172 PRO A O 1
ATOM 1400 N N . ALA A 1 173 ? -3.84 -9.805 -16.047 1 98.25 173 ALA A N 1
ATOM 1401 C CA . ALA A 1 173 ? -2.766 -8.93 -15.594 1 98.25 173 ALA A CA 1
ATOM 1402 C C . ALA A 1 173 ? -3.299 -7.852 -14.648 1 98.25 173 ALA A C 1
ATOM 1404 O O . ALA A 1 173 ? -2.697 -7.578 -13.602 1 98.25 173 ALA A O 1
ATOM 1405 N N . GLY A 1 174 ? -4.387 -7.262 -15 1 97.88 174 GLY A N 1
ATOM 1406 C CA . GLY A 1 174 ? -4.953 -6.207 -14.172 1 97.88 174 GLY A CA 1
ATOM 1407 C C . GLY A 1 174 ? -5.363 -6.691 -12.789 1 97.88 174 GLY A C 1
ATOM 1408 O O . GLY A 1 174 ? -5.051 -6.051 -11.781 1 97.88 174 GLY A O 1
ATOM 1409 N N . ASP A 1 175 ? -6.117 -7.805 -12.719 1 98.38 175 ASP A N 1
ATOM 1410 C CA . ASP A 1 175 ? -6.535 -8.391 -11.445 1 98.38 175 ASP A CA 1
ATOM 1411 C C . ASP A 1 175 ? -5.324 -8.805 -10.609 1 98.38 175 ASP A C 1
ATOM 1413 O O . ASP A 1 175 ? -5.312 -8.602 -9.391 1 98.38 175 ASP A O 1
ATOM 1417 N N . MET A 1 176 ? -4.34 -9.328 -11.297 1 98.62 176 MET A N 1
ATOM 1418 C CA . MET A 1 176 ? -3.117 -9.75 -10.609 1 98.62 176 MET A CA 1
ATOM 1419 C C . MET A 1 176 ? -2.414 -8.555 -9.977 1 98.62 176 MET A C 1
ATOM 1421 O O . MET A 1 176 ? -1.926 -8.641 -8.852 1 98.62 176 MET A O 1
ATOM 1425 N N . ARG A 1 177 ? -2.344 -7.484 -10.695 1 98 177 ARG A N 1
ATOM 1426 C CA . ARG A 1 177 ? -1.704 -6.277 -10.188 1 98 177 ARG A CA 1
ATOM 1427 C C . ARG A 1 177 ? -2.395 -5.781 -8.922 1 98 177 ARG A C 1
ATOM 1429 O O . ARG A 1 177 ? -1.73 -5.441 -7.938 1 98 177 ARG A O 1
ATOM 1436 N N . ARG A 1 178 ? -3.738 -5.73 -8.961 1 97.44 178 ARG A N 1
ATOM 1437 C CA . ARG A 1 178 ? -4.504 -5.293 -7.801 1 97.44 178 ARG A CA 1
ATOM 1438 C C . ARG A 1 178 ? -4.242 -6.203 -6.602 1 97.44 178 ARG A C 1
ATOM 1440 O O . ARG A 1 178 ? -4.051 -5.723 -5.484 1 97.44 178 ARG A O 1
ATOM 1447 N N . PHE A 1 179 ? -4.281 -7.445 -6.844 1 98.38 179 PHE A N 1
ATOM 1448 C CA . PHE A 1 179 ? -4.086 -8.461 -5.816 1 98.38 179 PHE A CA 1
ATOM 1449 C C . PHE A 1 179 ? -2.713 -8.32 -5.168 1 98.38 179 PHE A C 1
ATOM 1451 O O . PHE A 1 179 ? -2.605 -8.211 -3.947 1 98.38 179 PHE A O 1
ATOM 1458 N N . PHE A 1 180 ? -1.627 -8.25 -5.957 1 98.5 180 PHE A N 1
ATOM 1459 C CA . PHE A 1 180 ? -0.265 -8.195 -5.441 1 98.5 180 PHE A CA 1
ATOM 1460 C C . PHE A 1 180 ? 0.008 -6.84 -4.789 1 98.5 180 PHE A C 1
ATOM 1462 O O . PHE A 1 180 ? 0.762 -6.754 -3.818 1 98.5 180 PHE A O 1
ATOM 1469 N N . ARG A 1 181 ? -0.624 -5.812 -5.266 1 97.25 181 ARG A N 1
ATOM 1470 C CA . ARG A 1 181 ? -0.449 -4.496 -4.656 1 97.25 181 ARG A CA 1
ATOM 1471 C C . ARG A 1 181 ? -1.012 -4.473 -3.24 1 97.25 181 ARG A C 1
ATOM 1473 O O . ARG A 1 181 ? -0.458 -3.812 -2.357 1 97.25 181 ARG A O 1
ATOM 1480 N N . ARG A 1 182 ? -2.143 -5.117 -3.094 1 97.38 182 ARG A N 1
ATOM 1481 C CA . ARG A 1 182 ? -2.689 -5.203 -1.742 1 97.38 182 ARG A CA 1
ATOM 1482 C C . ARG A 1 182 ? -1.714 -5.895 -0.799 1 97.38 182 ARG A C 1
ATOM 1484 O O . ARG A 1 182 ? -1.498 -5.438 0.325 1 97.38 182 ARG A O 1
ATOM 1491 N N . ALA A 1 183 ? -1.166 -6.98 -1.224 1 97.38 183 ALA A N 1
ATOM 1492 C CA . ALA A 1 183 ? -0.188 -7.707 -0.418 1 97.38 183 ALA A CA 1
ATOM 1493 C C . ALA A 1 183 ? 1.048 -6.855 -0.153 1 97.38 183 ALA A C 1
ATOM 1495 O O . ALA A 1 183 ? 1.612 -6.891 0.943 1 97.38 183 ALA A O 1
ATOM 1496 N N . LEU A 1 184 ? 1.504 -6.137 -1.18 1 96.81 184 LEU A N 1
ATOM 1497 C CA . LEU A 1 184 ? 2.674 -5.277 -1.041 1 96.81 184 LEU A CA 1
ATOM 1498 C C . LEU A 1 184 ? 2.445 -4.219 0.035 1 96.81 184 LEU A C 1
ATOM 1500 O O . LEU A 1 184 ? 3.328 -3.967 0.858 1 96.81 184 LEU A O 1
ATOM 1504 N N . SER A 1 185 ? 1.269 -3.625 -0.044 1 95.12 185 SER A N 1
ATOM 1505 C CA . SER A 1 185 ? 0.935 -2.602 0.939 1 95.12 185 SER A CA 1
ATOM 1506 C C . SER A 1 185 ? 0.994 -3.156 2.357 1 95.12 185 SER A C 1
ATOM 1508 O O . SER A 1 185 ? 1.555 -2.523 3.256 1 95.12 185 SER A O 1
ATOM 1510 N N . ARG A 1 186 ? 0.476 -4.293 2.582 1 94.19 186 ARG A N 1
ATOM 1511 C CA . ARG A 1 186 ? 0.485 -4.934 3.893 1 94.19 186 ARG A CA 1
ATOM 1512 C C . ARG A 1 186 ? 1.903 -5.305 4.312 1 94.19 186 ARG A C 1
ATOM 1514 O O . ARG A 1 186 ? 2.266 -5.172 5.48 1 94.19 186 ARG A O 1
ATOM 1521 N N . MET A 1 187 ? 2.639 -5.805 3.385 1 94.5 187 MET A N 1
ATOM 1522 C CA . MET A 1 187 ? 4.023 -6.195 3.637 1 94.5 187 MET A CA 1
ATOM 1523 C C . MET A 1 187 ? 4.852 -4.996 4.094 1 94.5 187 MET A C 1
ATOM 1525 O O . MET A 1 187 ? 5.547 -5.07 5.105 1 94.5 187 MET A O 1
ATOM 1529 N N . GLU A 1 188 ? 4.727 -3.924 3.369 1 92.44 188 GLU A N 1
ATOM 1530 C CA . GLU A 1 188 ? 5.5 -2.727 3.682 1 92.44 188 GLU A CA 1
ATOM 1531 C C . GLU A 1 188 ? 5.117 -2.162 5.047 1 92.44 188 GLU A C 1
ATOM 1533 O O . GLU A 1 188 ? 5.98 -1.707 5.801 1 92.44 188 GLU A O 1
ATOM 1538 N N . ALA A 1 189 ? 3.861 -2.154 5.301 1 90.62 189 ALA A N 1
ATOM 1539 C CA . ALA A 1 189 ? 3.406 -1.694 6.609 1 90.62 189 ALA A CA 1
ATOM 1540 C C . ALA A 1 189 ? 3.994 -2.553 7.727 1 90.62 189 ALA A C 1
ATOM 1542 O O . ALA A 1 189 ? 4.48 -2.027 8.734 1 90.62 189 ALA A O 1
ATOM 1543 N N . SER A 1 190 ? 3.938 -3.877 7.57 1 90 190 SER A N 1
ATOM 1544 C CA . SER A 1 190 ? 4.434 -4.805 8.578 1 90 190 SER A CA 1
ATOM 1545 C C . SER A 1 190 ? 5.941 -4.656 8.773 1 90 190 SER A C 1
ATOM 1547 O O . SER A 1 190 ? 6.43 -4.68 9.906 1 90 190 SER A O 1
ATOM 1549 N N . ILE A 1 191 ? 6.637 -4.523 7.684 1 88.19 191 ILE A N 1
ATOM 1550 C CA . ILE A 1 191 ? 8.078 -4.336 7.762 1 88.19 191 ILE A CA 1
ATOM 1551 C C . ILE A 1 191 ? 8.391 -3.031 8.492 1 88.19 191 ILE A C 1
ATOM 1553 O O . ILE A 1 191 ? 9.289 -2.984 9.336 1 88.19 191 ILE A O 1
ATOM 1557 N N . GLY A 1 192 ? 7.664 -2.016 8.102 1 83.75 192 GLY A N 1
ATOM 1558 C CA . GLY A 1 192 ? 7.84 -0.734 8.766 1 83.75 192 GLY A CA 1
ATOM 1559 C C . GLY A 1 192 ? 7.617 -0.803 10.266 1 83.75 192 GLY A C 1
ATOM 1560 O O . GLY A 1 192 ? 8.234 -0.049 11.023 1 83.75 192 GLY A O 1
ATOM 1561 N N . GLU A 1 193 ? 6.746 -1.692 10.672 1 84.25 193 GLU A N 1
ATOM 1562 C CA . GLU A 1 193 ? 6.461 -1.876 12.086 1 84.25 193 GLU A CA 1
ATOM 1563 C C . GLU A 1 193 ? 7.496 -2.783 12.75 1 84.25 193 GLU A C 1
ATOM 1565 O O . GLU A 1 193 ? 7.457 -3.002 13.961 1 84.25 193 GLU A O 1
ATOM 1570 N N . GLY A 1 194 ? 8.398 -3.354 11.93 1 81.62 194 GLY A N 1
ATOM 1571 C CA . GLY A 1 194 ? 9.516 -4.117 12.461 1 81.62 194 GLY A CA 1
ATOM 1572 C C . GLY A 1 194 ? 9.25 -5.613 12.508 1 81.62 194 GLY A C 1
ATOM 1573 O O . GLY A 1 194 ? 10 -6.363 13.125 1 81.62 194 GLY A O 1
ATOM 1574 N N . PHE A 1 195 ? 8.172 -6.07 11.875 1 85.06 195 PHE A N 1
ATOM 1575 C CA . PHE A 1 195 ? 7.875 -7.496 11.883 1 85.06 195 PHE A CA 1
ATOM 1576 C C . PHE A 1 195 ? 8.852 -8.25 10.984 1 85.06 195 PHE A C 1
ATOM 1578 O O . PHE A 1 195 ? 9.227 -7.766 9.914 1 85.06 195 PHE A O 1
ATOM 1585 N N . ARG A 1 196 ? 9.203 -9.422 11.43 1 86.5 196 ARG A N 1
ATOM 1586 C CA . ARG A 1 196 ? 10.055 -10.328 10.664 1 86.5 196 ARG A CA 1
ATOM 1587 C C . ARG A 1 196 ? 9.227 -11.281 9.812 1 86.5 196 ARG A C 1
ATOM 1589 O O . ARG A 1 196 ? 9.094 -12.461 10.148 1 86.5 196 ARG A O 1
ATOM 1596 N N . LEU A 1 197 ? 8.719 -10.781 8.727 1 90.25 197 LEU A N 1
ATOM 1597 C CA . LEU A 1 197 ? 7.848 -11.539 7.836 1 90.25 197 LEU A CA 1
ATOM 1598 C C . LEU A 1 197 ? 8.617 -12.664 7.16 1 90.25 197 LEU A C 1
ATOM 1600 O O . LEU A 1 197 ? 9.781 -12.492 6.789 1 90.25 197 LEU A O 1
ATOM 1604 N N . ARG A 1 198 ? 8 -13.773 6.902 1 84.75 198 ARG A N 1
ATOM 1605 C CA . ARG A 1 198 ? 8.719 -14.961 6.449 1 84.75 198 ARG A CA 1
ATOM 1606 C C . ARG A 1 198 ? 8.508 -15.195 4.957 1 84.75 198 ARG A C 1
ATOM 1608 O O . ARG A 1 198 ? 9.438 -15.578 4.242 1 84.75 198 ARG A O 1
ATOM 1615 N N . SER A 1 199 ? 7.227 -15.055 4.551 1 89.38 199 SER A N 1
ATOM 1616 C CA . SER A 1 199 ? 7.02 -15.547 3.191 1 89.38 199 SER A CA 1
ATOM 1617 C C . SER A 1 199 ? 5.945 -14.734 2.469 1 89.38 199 SER A C 1
ATOM 1619 O O . SER A 1 199 ? 5.047 -14.18 3.104 1 89.38 199 SER A O 1
ATOM 1621 N N . GLU A 1 200 ? 6.082 -14.727 1.089 1 93.81 200 GLU A N 1
ATOM 1622 C CA . GLU A 1 200 ? 5.047 -14.133 0.247 1 93.81 200 GLU A CA 1
ATOM 1623 C C . GLU A 1 200 ? 3.727 -14.891 0.381 1 93.81 200 GLU A C 1
ATOM 1625 O O . GLU A 1 200 ? 2.652 -14.289 0.309 1 93.81 200 GLU A O 1
ATOM 1630 N N . GLN A 1 201 ? 3.771 -16.156 0.612 1 92.56 201 GLN A N 1
ATOM 1631 C CA . GLN A 1 201 ? 2.594 -17 0.769 1 92.56 201 GLN A CA 1
ATOM 1632 C C . GLN A 1 201 ? 1.745 -16.547 1.953 1 92.56 201 GLN A C 1
ATOM 1634 O O . GLN A 1 201 ? 0.514 -16.531 1.876 1 92.56 201 GLN A O 1
ATOM 1639 N N . GLY A 1 202 ? 2.453 -16.25 3.004 1 93.69 202 GLY A N 1
ATOM 1640 C CA . GLY A 1 202 ? 1.729 -15.75 4.16 1 93.69 202 GLY A CA 1
ATOM 1641 C C . GLY A 1 202 ? 1.006 -14.445 3.885 1 93.69 202 GLY A C 1
ATOM 1642 O O . GLY A 1 202 ? -0.163 -14.289 4.242 1 93.69 202 GLY A O 1
ATOM 1643 N N . MET A 1 203 ? 1.694 -13.5 3.24 1 95.38 203 MET A N 1
ATOM 1644 C CA . MET A 1 203 ? 1.114 -12.195 2.943 1 95.38 203 MET A CA 1
ATOM 1645 C C . MET A 1 203 ? -0.09 -12.336 2.018 1 95.38 203 MET A C 1
ATOM 1647 O O . MET A 1 203 ? -1.138 -11.734 2.262 1 95.38 203 MET A O 1
ATOM 1651 N N . LEU A 1 204 ? 0.053 -13.117 0.971 1 97.62 204 LEU A N 1
ATOM 1652 C CA . LEU A 1 204 ? -1.035 -13.328 0.022 1 97.62 204 LEU A CA 1
ATOM 1653 C C . LEU A 1 204 ? -2.16 -14.141 0.655 1 97.62 204 LEU A C 1
ATOM 1655 O O . LEU A 1 204 ? -3.336 -13.906 0.371 1 97.62 204 LEU A O 1
ATOM 1659 N N . GLY A 1 205 ? -1.748 -15.078 1.447 1 96.56 205 GLY A N 1
ATOM 1660 C CA . GLY A 1 205 ? -2.74 -15.867 2.164 1 96.56 205 GLY A CA 1
ATOM 1661 C C . GLY A 1 205 ? -3.641 -15.023 3.051 1 96.56 205 GLY A C 1
ATOM 1662 O O . GLY A 1 205 ? -4.836 -15.305 3.174 1 96.56 205 GLY A O 1
ATOM 1663 N N . GLU A 1 206 ? -3.061 -14.055 3.719 1 95.69 206 GLU A N 1
ATOM 1664 C CA . GLU A 1 206 ? -3.855 -13.148 4.543 1 95.69 206 GLU A CA 1
ATOM 1665 C C . GLU A 1 206 ? -4.895 -12.406 3.709 1 95.69 206 GLU A C 1
ATOM 1667 O O . GLU A 1 206 ? -6.051 -12.281 4.121 1 95.69 206 GLU A O 1
ATOM 1672 N N . VAL A 1 207 ? -4.496 -11.938 2.555 1 97.19 207 VAL A N 1
ATOM 1673 C CA . VAL A 1 207 ? -5.406 -11.234 1.654 1 97.19 207 VAL A CA 1
ATOM 1674 C C . VAL A 1 207 ? -6.535 -12.164 1.228 1 97.19 207 VAL A C 1
ATOM 1676 O O . VAL A 1 207 ? -7.703 -11.766 1.223 1 97.19 207 VAL A O 1
ATOM 1679 N N . ILE A 1 208 ? -6.207 -13.375 0.897 1 97.88 208 ILE A N 1
ATOM 1680 C CA . ILE A 1 208 ? -7.195 -14.359 0.469 1 97.88 208 ILE A CA 1
ATOM 1681 C C . ILE A 1 208 ? -8.133 -14.688 1.631 1 97.88 208 ILE A C 1
ATOM 1683 O O . ILE A 1 208 ? -9.344 -14.812 1.444 1 97.88 208 ILE A O 1
ATOM 1687 N N . GLY A 1 209 ? -7.531 -14.922 2.797 1 96.62 209 GLY A N 1
ATOM 1688 C CA . GLY A 1 209 ? -8.344 -15.164 3.977 1 96.62 209 GLY A CA 1
ATOM 1689 C C . GLY A 1 209 ? -9.352 -14.062 4.246 1 96.62 209 GLY A C 1
ATOM 1690 O O . GLY A 1 209 ? -10.531 -14.336 4.496 1 96.62 209 GLY A O 1
ATOM 1691 N N . GLU A 1 210 ? -8.906 -12.812 4.176 1 96.75 210 GLU A N 1
ATOM 1692 C CA . GLU A 1 210 ? -9.797 -11.68 4.383 1 96.75 210 GLU A CA 1
ATOM 1693 C C . GLU A 1 210 ? -10.875 -11.625 3.307 1 96.75 210 GLU A C 1
ATOM 1695 O O . GLU A 1 210 ? -12.031 -11.281 3.594 1 96.75 210 GLU A O 1
ATOM 1700 N N . GLN A 1 211 ? -10.516 -11.906 2.053 1 97.56 211 GLN A N 1
ATOM 1701 C CA . GLN A 1 211 ? -11.492 -11.992 0.975 1 97.56 211 GLN A CA 1
ATOM 1702 C C . GLN A 1 211 ? -12.602 -12.992 1.317 1 97.56 211 GLN A C 1
ATOM 1704 O O . GLN A 1 211 ? -13.781 -12.695 1.157 1 97.56 211 GLN A O 1
ATOM 1709 N N . GLU A 1 212 ? -12.211 -14.164 1.792 1 96.94 212 GLU A N 1
ATOM 1710 C CA . GLU A 1 212 ? -13.18 -15.211 2.068 1 96.94 212 GLU A CA 1
ATOM 1711 C C . GLU A 1 212 ? -14.094 -14.828 3.232 1 96.94 212 GLU A C 1
ATOM 1713 O O . GLU A 1 212 ? -15.289 -15.125 3.217 1 96.94 212 GLU A O 1
ATOM 1718 N N . LEU A 1 213 ? -13.508 -14.242 4.242 1 96.31 213 LEU A N 1
ATOM 1719 C CA . LEU A 1 213 ? -14.328 -13.773 5.355 1 96.31 213 LEU A CA 1
ATOM 1720 C C . LEU A 1 213 ? -15.305 -12.695 4.898 1 96.31 213 LEU A C 1
ATOM 1722 O O . LEU A 1 213 ? -16.453 -12.672 5.336 1 96.31 213 LEU A O 1
ATOM 1726 N N . TRP A 1 214 ? -14.867 -11.812 4.039 1 94.94 214 TRP A N 1
ATOM 1727 C CA . TRP A 1 214 ? -15.734 -10.789 3.461 1 94.94 214 TRP A CA 1
ATOM 1728 C C . TRP A 1 214 ? -16.844 -11.422 2.633 1 94.94 214 TRP A C 1
ATOM 1730 O O . TRP A 1 214 ? -18.016 -11.023 2.736 1 94.94 214 TRP A O 1
ATOM 1740 N N . ARG A 1 215 ? -16.484 -12.414 1.775 1 94.62 215 ARG A N 1
ATOM 1741 C CA . ARG A 1 215 ? -17.484 -13.109 0.966 1 94.62 215 ARG A CA 1
ATOM 1742 C C . ARG A 1 215 ? -18.562 -13.742 1.845 1 94.62 215 ARG A C 1
ATOM 1744 O O . ARG A 1 215 ? -19.75 -13.609 1.568 1 94.62 215 ARG A O 1
ATOM 1751 N N . LYS A 1 216 ? -18.078 -14.445 2.824 1 93.12 216 LYS A N 1
ATOM 1752 C CA . LYS A 1 216 ? -19.016 -15.07 3.752 1 93.12 216 LYS A CA 1
ATOM 1753 C C . LYS A 1 216 ? -19.938 -14.031 4.402 1 93.12 216 LYS A C 1
ATOM 1755 O O . LYS A 1 216 ? -21.141 -14.227 4.477 1 93.12 216 LYS A O 1
ATOM 1760 N N . TRP A 1 217 ? -19.312 -12.969 4.875 1 92.5 217 TRP A N 1
ATOM 1761 C CA . TRP A 1 217 ? -20.047 -11.891 5.527 1 92.5 217 TRP A CA 1
ATOM 1762 C C . TRP A 1 217 ? -21.094 -11.297 4.59 1 92.5 217 TRP A C 1
ATOM 1764 O O . TRP A 1 217 ? -22.25 -11.07 4.992 1 92.5 217 TRP A O 1
ATOM 1774 N N . LYS A 1 218 ? -20.719 -11.031 3.35 1 90.25 218 LYS A N 1
ATOM 1775 C CA . LYS A 1 218 ? -21.625 -10.445 2.357 1 90.25 218 LYS A CA 1
ATOM 1776 C C . LYS A 1 218 ? -22.797 -11.367 2.072 1 90.25 218 LYS A C 1
ATOM 1778 O O . LYS A 1 218 ? -23.922 -10.906 1.878 1 90.25 218 LYS A O 1
ATOM 1783 N N . ARG A 1 219 ? -22.594 -12.641 2.062 1 89.69 219 ARG A N 1
ATOM 1784 C CA . ARG A 1 219 ? -23.656 -13.617 1.805 1 89.69 219 ARG A CA 1
ATOM 1785 C C . ARG A 1 219 ? -24.625 -13.695 2.977 1 89.69 219 ARG A C 1
ATOM 1787 O O . ARG A 1 219 ? -25.828 -13.891 2.781 1 89.69 219 ARG A O 1
ATOM 1794 N N . GLU A 1 220 ? -24.156 -13.516 4.105 1 88.88 220 GLU A N 1
ATOM 1795 C CA . GLU A 1 220 ? -24.953 -13.727 5.309 1 88.88 220 GLU A CA 1
ATOM 1796 C C . GLU A 1 220 ? -25.719 -12.461 5.68 1 88.88 220 GLU A C 1
ATOM 1798 O O . GLU A 1 220 ? -26.844 -12.547 6.199 1 88.88 220 GLU A O 1
ATOM 1803 N N . LYS A 1 221 ? -25.156 -11.297 5.469 1 84.81 221 LYS A N 1
ATOM 1804 C CA . LYS A 1 221 ? -25.734 -10.07 5.992 1 84.81 221 LYS A CA 1
ATOM 1805 C C . LYS A 1 221 ? -26.625 -9.398 4.949 1 84.81 221 LYS A C 1
ATOM 1807 O O . LYS A 1 221 ? -27.469 -8.57 5.289 1 84.81 221 LYS A O 1
ATOM 1812 N N . HIS A 1 222 ? -26.594 -9.648 3.729 1 79.19 222 HIS A N 1
ATOM 1813 C CA . HIS A 1 222 ? -27.406 -9.109 2.652 1 79.19 222 HIS A CA 1
ATOM 1814 C C . HIS A 1 222 ? -27.484 -7.59 2.725 1 79.19 222 HIS A C 1
ATOM 1816 O O . HIS A 1 222 ? -28.578 -7.012 2.652 1 79.19 222 HIS A O 1
ATOM 1822 N N . MET A 1 223 ? -26.453 -6.934 2.893 1 80.75 223 MET A N 1
ATOM 1823 C CA . MET A 1 223 ? -26.422 -5.477 2.996 1 80.75 223 MET A CA 1
ATOM 1824 C C . MET A 1 223 ? -26.641 -4.828 1.633 1 80.75 223 MET A C 1
ATOM 1826 O O . MET A 1 223 ? -26.156 -5.328 0.619 1 80.75 223 MET A O 1
ATOM 1830 N N . PRO A 1 224 ? -27.453 -3.762 1.665 1 79.81 224 PRO A N 1
ATOM 1831 C CA . PRO A 1 224 ? -27.625 -3.041 0.401 1 79.81 224 PRO A CA 1
ATOM 1832 C C . PRO A 1 224 ? -26.312 -2.439 -0.117 1 79.81 224 PRO A C 1
ATOM 1834 O O . PRO A 1 224 ? -25.406 -2.152 0.669 1 79.81 224 PRO A O 1
ATOM 1837 N N . ASP A 1 225 ? -26.375 -2.242 -1.433 1 79.88 225 ASP A N 1
ATOM 1838 C CA . ASP A 1 225 ? -25.219 -1.626 -2.059 1 79.88 225 ASP A CA 1
ATOM 1839 C C . ASP A 1 225 ? -25.188 -0.119 -1.815 1 79.88 225 ASP A C 1
ATOM 1841 O O . ASP A 1 225 ? -26.203 0.562 -2.01 1 79.88 225 ASP A O 1
ATOM 1845 N N . ASP A 1 226 ? -24.141 0.357 -1.232 1 87 226 ASP A N 1
ATOM 1846 C CA . ASP A 1 226 ? -23.859 1.78 -1.055 1 87 226 ASP A CA 1
ATOM 1847 C C . ASP A 1 226 ? -22.375 2.072 -1.164 1 87 226 ASP A C 1
ATOM 1849 O O . ASP A 1 226 ? -21.594 1.216 -1.597 1 87 226 ASP A O 1
ATOM 1853 N N . ASP A 1 227 ? -21.969 3.266 -0.895 1 87.5 227 ASP A N 1
ATOM 1854 C CA . ASP A 1 227 ? -20.578 3.676 -1.1 1 87.5 227 ASP A CA 1
ATOM 1855 C C . ASP A 1 227 ? -19.625 2.842 -0.245 1 87.5 227 ASP A C 1
ATOM 1857 O O . ASP A 1 227 ? -18.578 2.426 -0.713 1 87.5 227 ASP A O 1
ATOM 1861 N N . VAL A 1 228 ? -20.031 2.598 0.95 1 89.88 228 VAL A N 1
ATOM 1862 C CA . VAL A 1 228 ? -19.172 1.881 1.885 1 89.88 228 VAL A CA 1
ATOM 1863 C C . VAL A 1 228 ? -19 0.434 1.429 1 89.88 228 VAL A C 1
ATOM 1865 O O . VAL A 1 228 ? -17.906 -0.124 1.499 1 89.88 228 VAL A O 1
ATOM 1868 N N . MET A 1 229 ? -20.109 -0.168 0.981 1 88.94 229 MET A N 1
ATOM 1869 C CA . MET A 1 229 ? -20 -1.512 0.419 1 88.94 229 MET A CA 1
ATOM 1870 C C . MET A 1 229 ? -19.094 -1.525 -0.8 1 88.94 229 MET A C 1
ATOM 1872 O O . MET A 1 229 ? -18.375 -2.502 -1.034 1 88.94 229 MET A O 1
ATOM 1876 N N . GLY A 1 230 ? -19.156 -0.424 -1.555 1 90.12 230 GLY A N 1
ATOM 1877 C CA . GLY A 1 230 ? -18.234 -0.285 -2.672 1 90.12 230 GLY A CA 1
ATOM 1878 C C . GLY A 1 230 ? -16.781 -0.261 -2.246 1 90.12 230 GLY A C 1
ATOM 1879 O O . GLY A 1 230 ? -15.93 -0.881 -2.889 1 90.12 230 GLY A O 1
ATOM 1880 N N . PHE A 1 231 ? -16.5 0.451 -1.094 1 91.38 231 PHE A N 1
ATOM 1881 C CA . PHE A 1 231 ? -15.156 0.475 -0.538 1 91.38 231 PHE A CA 1
ATOM 1882 C C . PHE A 1 231 ? -14.711 -0.926 -0.132 1 91.38 231 PHE A C 1
ATOM 1884 O O . PHE A 1 231 ? -13.57 -1.317 -0.38 1 91.38 231 PHE A O 1
ATOM 1891 N N . MET A 1 232 ? -15.625 -1.616 0.46 1 90.69 232 MET A N 1
ATOM 1892 C CA . MET A 1 232 ? -15.312 -2.959 0.943 1 90.69 232 MET A CA 1
ATOM 1893 C C . MET A 1 232 ? -15.023 -3.902 -0.22 1 90.69 232 MET A C 1
ATOM 1895 O O . MET A 1 232 ? -14.086 -4.691 -0.165 1 90.69 232 MET A O 1
ATOM 1899 N N . GLU A 1 233 ? -15.883 -3.812 -1.151 1 92 233 GLU A N 1
ATOM 1900 C CA . GLU A 1 233 ? -15.656 -4.645 -2.33 1 92 233 GLU A CA 1
ATOM 1901 C C . GLU A 1 233 ? -14.305 -4.352 -2.965 1 92 233 GLU A C 1
ATOM 1903 O O . GLU A 1 233 ? -13.57 -5.27 -3.332 1 92 233 GLU A O 1
ATOM 1908 N N . ARG A 1 234 ? -13.992 -3.098 -3.102 1 92.75 234 ARG A N 1
ATOM 1909 C CA . ARG A 1 234 ? -12.719 -2.676 -3.672 1 92.75 234 ARG A CA 1
ATOM 1910 C C . ARG A 1 234 ? -11.547 -3.207 -2.852 1 92.75 234 ARG A C 1
ATOM 1912 O O . ARG A 1 234 ? -10.539 -3.648 -3.41 1 92.75 234 ARG A O 1
ATOM 1919 N N . ASP A 1 235 ? -11.703 -3.221 -1.559 1 94.56 235 ASP A N 1
ATOM 1920 C CA . ASP A 1 235 ? -10.547 -3.432 -0.689 1 94.56 235 ASP A CA 1
ATOM 1921 C C . ASP A 1 235 ? -10.469 -4.887 -0.226 1 94.56 235 ASP A C 1
ATOM 1923 O O . ASP A 1 235 ? -9.469 -5.305 0.356 1 94.56 235 ASP A O 1
ATOM 1927 N N . PHE A 1 236 ? -11.547 -5.789 -0.538 1 96.31 236 PHE A N 1
ATOM 1928 C CA . PHE A 1 236 ? -11.5 -7.133 0.024 1 96.31 236 PHE A CA 1
ATOM 1929 C C . PHE A 1 236 ? -11.859 -8.172 -1.03 1 96.31 236 PHE A C 1
ATOM 1931 O O . PHE A 1 236 ? -11.742 -9.375 -0.79 1 96.31 236 PHE A O 1
ATOM 1938 N N . GLU A 1 237 ? -12.32 -7.824 -2.199 1 97.5 237 GLU A N 1
ATOM 1939 C CA . GLU A 1 237 ? -12.578 -8.758 -3.289 1 97.5 237 GLU A CA 1
ATOM 1940 C C . GLU A 1 237 ? -11.5 -8.664 -4.367 1 97.5 237 GLU A C 1
ATOM 1942 O O . GLU A 1 237 ? -11.516 -7.738 -5.184 1 97.5 237 GLU A O 1
ATOM 1947 N N . TYR A 1 238 ? -10.672 -9.656 -4.438 1 98.25 238 TYR A N 1
ATOM 1948 C CA . TYR A 1 238 ? -9.539 -9.617 -5.355 1 98.25 238 TYR A CA 1
ATOM 1949 C C . TYR A 1 238 ? -9.648 -10.727 -6.398 1 98.25 238 TYR A C 1
ATOM 1951 O O . TYR A 1 238 ? -8.719 -10.938 -7.188 1 98.25 238 TYR A O 1
ATOM 1959 N N . HIS A 1 239 ? -10.727 -11.5 -6.383 1 98.56 239 HIS A N 1
ATOM 1960 C CA . HIS A 1 239 ? -11.094 -12.477 -7.402 1 98.56 239 HIS A CA 1
ATOM 1961 C C . HIS A 1 239 ? -10.156 -13.68 -7.383 1 98.56 239 HIS A C 1
ATOM 1963 O O . HIS A 1 239 ? -9.859 -14.258 -8.43 1 98.56 239 HIS A O 1
ATOM 1969 N N . VAL A 1 240 ? -9.703 -14.023 -6.191 1 98.56 240 VAL A N 1
ATOM 1970 C CA . VAL A 1 240 ? -8.711 -15.086 -6.09 1 98.56 240 VAL A CA 1
ATOM 1971 C C . VAL A 1 240 ? -9.383 -16.375 -5.602 1 98.56 240 VAL A C 1
ATOM 1973 O O . VAL A 1 240 ? -10.258 -16.328 -4.738 1 98.56 240 VAL A O 1
ATOM 1976 N N . GLY A 1 241 ? -9.039 -17.469 -6.148 1 98.19 241 GLY A N 1
ATOM 1977 C CA . GLY A 1 241 ? -9.391 -18.812 -5.703 1 98.19 241 GLY A CA 1
ATOM 1978 C C . GLY A 1 241 ? -8.266 -19.812 -5.883 1 98.19 241 GLY A C 1
ATOM 1979 O O . GLY A 1 241 ? -7.121 -19.438 -6.152 1 98.19 241 GLY A O 1
ATOM 1980 N N . PHE A 1 242 ? -8.57 -21.094 -5.66 1 97.94 242 PHE A N 1
ATOM 1981 C CA . PHE A 1 242 ? -7.512 -22.094 -5.562 1 97.94 242 PHE A CA 1
ATOM 1982 C C . PHE A 1 242 ? -7.684 -23.172 -6.629 1 97.94 242 PHE A C 1
ATOM 1984 O O . PHE A 1 242 ? -8.805 -23.453 -7.066 1 97.94 242 PHE A O 1
ATOM 1991 N N . ASP A 1 243 ? -6.574 -23.688 -7.039 1 97.94 243 ASP A N 1
ATOM 1992 C CA . ASP A 1 243 ? -6.527 -24.984 -7.734 1 97.94 243 ASP A CA 1
ATOM 1993 C C . ASP A 1 243 ? -6.547 -26.141 -6.742 1 97.94 243 ASP A C 1
ATOM 1995 O O . ASP A 1 243 ? -5.523 -26.781 -6.516 1 97.94 243 ASP A O 1
ATOM 1999 N N . TYR A 1 244 ? -7.695 -26.5 -6.27 1 98.06 244 TYR A N 1
ATOM 2000 C CA . TYR A 1 244 ? -7.84 -27.5 -5.219 1 98.06 244 TYR A CA 1
ATOM 2001 C C . TYR A 1 244 ? -7.348 -28.859 -5.695 1 98.06 244 TYR A C 1
ATOM 2003 O O . TYR A 1 244 ? -6.797 -29.641 -4.914 1 98.06 244 TYR A O 1
ATOM 2011 N N . GLY A 1 245 ? -7.543 -29.141 -6.957 1 97.75 245 GLY A N 1
ATOM 2012 C CA . GLY A 1 245 ? -7.184 -30.438 -7.508 1 97.75 245 GLY A CA 1
ATOM 2013 C C . GLY A 1 245 ? -5.719 -30.547 -7.887 1 97.75 245 GLY A C 1
ATOM 2014 O O . GLY A 1 245 ? -5.246 -31.609 -8.281 1 97.75 245 GLY A O 1
ATOM 2015 N N . GLN A 1 246 ? -5.016 -29.406 -7.828 1 98.31 246 GLN A N 1
ATOM 2016 C CA . GLN A 1 246 ? -3.598 -29.344 -8.172 1 98.31 246 GLN A CA 1
ATOM 2017 C C . GLN A 1 246 ? -3.354 -29.844 -9.594 1 98.31 246 GLN A C 1
ATOM 2019 O O . GLN A 1 246 ? -2.43 -30.625 -9.836 1 98.31 246 GLN A O 1
ATOM 2024 N N . VAL A 1 247 ? -4.172 -29.406 -10.484 1 98.38 247 VAL A N 1
ATOM 2025 C CA . VAL A 1 247 ? -4.113 -29.891 -11.867 1 98.38 247 VAL A CA 1
ATOM 2026 C C . VAL A 1 247 ? -3.254 -28.938 -12.703 1 98.38 247 VAL A C 1
ATOM 2028 O O . VAL A 1 247 ? -2.729 -29.328 -13.75 1 98.38 247 VAL A O 1
ATOM 2031 N N . THR A 1 248 ? -3.168 -27.656 -12.234 1 98.38 248 THR A N 1
ATOM 2032 C CA . THR A 1 248 ? -2.279 -26.719 -12.914 1 98.38 248 THR A CA 1
ATOM 2033 C C . THR A 1 248 ? -0.855 -26.844 -12.383 1 98.38 248 THR A C 1
ATOM 2035 O O . THR A 1 248 ? 0.085 -27.062 -13.148 1 98.38 248 THR A O 1
ATOM 2038 N N . SER A 1 249 ? -0.687 -26.75 -11.125 1 98.25 249 SER A N 1
ATOM 2039 C CA . SER A 1 249 ? 0.594 -26.875 -10.438 1 98.25 249 SER A CA 1
ATOM 2040 C C . SER A 1 249 ? 0.472 -27.781 -9.203 1 98.25 249 SER A C 1
ATOM 2042 O O . SER A 1 249 ? -0.391 -27.547 -8.352 1 98.25 249 SER A O 1
ATOM 2044 N N . LEU A 1 250 ? 1.294 -28.797 -9.148 1 98.12 250 LEU A N 1
ATOM 2045 C CA . LEU A 1 250 ? 1.277 -29.688 -8 1 98.12 250 LEU A CA 1
ATOM 2046 C C . LEU A 1 250 ? 2.508 -29.484 -7.125 1 98.12 250 LEU A C 1
ATOM 2048 O O . LEU A 1 250 ? 3.631 -29.766 -7.543 1 98.12 250 LEU A O 1
ATOM 2052 N N . PRO A 1 251 ? 2.33 -28.891 -5.945 1 97.06 251 PRO A N 1
ATOM 2053 C CA . PRO A 1 251 ? 3.445 -28.812 -4.996 1 97.06 251 PRO A CA 1
ATOM 2054 C C . PRO A 1 251 ? 3.791 -30.172 -4.387 1 97.06 251 PRO A C 1
ATOM 2056 O O . PRO A 1 251 ? 2.893 -30.969 -4.094 1 97.06 251 PRO A O 1
ATOM 2059 N N . THR A 1 252 ? 5.02 -30.375 -4.133 1 96.31 252 THR A N 1
ATOM 2060 C CA . THR A 1 252 ? 5.438 -31.688 -3.654 1 96.31 252 THR A CA 1
ATOM 2061 C C . THR A 1 252 ? 5.324 -31.781 -2.135 1 96.31 252 THR A C 1
ATOM 2063 O O . THR A 1 252 ? 5.383 -32.875 -1.562 1 96.31 252 THR A O 1
ATOM 2066 N N . MET A 1 253 ? 5.137 -30.672 -1.547 1 94.31 253 MET A N 1
ATOM 2067 C CA . MET A 1 253 ? 4.988 -30.656 -0.094 1 94.31 253 MET A CA 1
ATOM 2068 C C . MET A 1 253 ? 3.77 -31.469 0.335 1 94.31 253 MET A C 1
ATOM 2070 O O . MET A 1 253 ? 2.707 -31.375 -0.281 1 94.31 253 MET A O 1
ATOM 2074 N N . GLY A 1 254 ? 3.955 -32.312 1.328 1 94.06 254 GLY A N 1
ATOM 2075 C CA . GLY A 1 254 ? 2.854 -33.062 1.907 1 94.06 254 GLY A CA 1
ATOM 2076 C C . GLY A 1 254 ? 2.461 -34.281 1.085 1 94.06 254 GLY A C 1
ATOM 2077 O O . GLY A 1 254 ? 1.396 -34.875 1.299 1 94.06 254 GLY A O 1
ATOM 2078 N N . SER A 1 255 ? 3.293 -34.75 0.18 1 95.25 255 SER A N 1
ATOM 2079 C CA . SER A 1 255 ? 2.914 -35.812 -0.724 1 95.25 255 SER A CA 1
ATOM 2080 C C . SER A 1 255 ? 3.643 -37.125 -0.374 1 95.25 255 SER A C 1
ATOM 2082 O O . SER A 1 255 ? 3.457 -38.125 -1.038 1 95.25 255 SER A O 1
ATOM 2084 N N . ALA A 1 256 ? 4.496 -37.125 0.64 1 95.31 256 ALA A N 1
ATOM 2085 C CA . ALA A 1 256 ? 5.332 -38.312 0.947 1 95.31 256 ALA A CA 1
ATOM 2086 C C . ALA A 1 256 ? 4.539 -39.375 1.69 1 95.31 256 ALA A C 1
ATOM 2088 O O . ALA A 1 256 ? 3.871 -39.062 2.686 1 95.31 256 ALA A O 1
ATOM 2089 N N . ILE A 1 257 ? 4.566 -40.562 1.167 1 94.81 257 ILE A N 1
ATOM 2090 C CA . ILE A 1 257 ? 4.078 -41.75 1.88 1 94.81 257 ILE A CA 1
ATOM 2091 C C . ILE A 1 257 ? 5.227 -42.406 2.639 1 94.81 257 ILE A C 1
ATOM 2093 O O . ILE A 1 257 ? 5.117 -42.656 3.838 1 94.81 257 ILE A O 1
ATOM 2097 N N . SER A 1 258 ? 6.398 -42.594 1.964 1 94.06 258 SER A N 1
ATOM 2098 C CA . SER A 1 258 ? 7.652 -43.062 2.535 1 94.06 258 SER A CA 1
ATOM 2099 C C . SER A 1 258 ? 8.859 -42.438 1.834 1 94.06 258 SER A C 1
ATOM 2101 O O . SER A 1 258 ? 9.242 -42.875 0.749 1 94.06 258 SER A O 1
ATOM 2103 N N . GLU A 1 259 ? 9.406 -41.469 2.434 1 89.06 259 GLU A N 1
ATOM 2104 C CA . GLU A 1 259 ? 10.562 -40.812 1.836 1 89.06 259 GLU A CA 1
ATOM 2105 C C . GLU A 1 259 ? 11.734 -41.781 1.675 1 89.06 259 GLU A C 1
ATOM 2107 O O . GLU A 1 259 ? 12.43 -41.75 0.658 1 89.06 259 GLU A O 1
ATOM 2112 N N . GLU A 1 260 ? 11.938 -42.594 2.668 1 90.94 260 GLU A N 1
ATOM 2113 C CA . GLU A 1 260 ? 13.039 -43.562 2.664 1 90.94 260 GLU A CA 1
ATOM 2114 C C . GLU A 1 260 ? 12.945 -44.5 1.467 1 90.94 260 GLU A C 1
ATOM 2116 O O . GLU A 1 260 ? 13.969 -44.906 0.906 1 90.94 260 GLU A O 1
ATOM 2121 N N . ASP A 1 261 ? 11.805 -44.781 1.033 1 92.81 261 ASP A N 1
ATOM 2122 C CA . ASP A 1 261 ? 11.594 -45.719 -0.054 1 92.81 261 ASP A CA 1
ATOM 2123 C C . ASP A 1 261 ? 11.328 -45 -1.372 1 92.81 261 ASP A C 1
ATOM 2125 O O . ASP A 1 261 ? 10.898 -45.625 -2.35 1 92.81 261 ASP A O 1
ATOM 2129 N N . ASP A 1 262 ? 11.469 -43.656 -1.363 1 92 262 ASP A N 1
ATOM 2130 C CA . ASP A 1 262 ? 11.203 -42.844 -2.553 1 92 262 ASP A CA 1
ATOM 2131 C C . ASP A 1 262 ? 9.781 -43.062 -3.064 1 92 262 ASP A C 1
ATOM 2133 O O . ASP A 1 262 ? 9.578 -43.312 -4.258 1 92 262 ASP A O 1
ATOM 2137 N N . PHE A 1 263 ? 8.812 -43.219 -2.131 1 95.75 263 PHE A N 1
ATOM 2138 C CA . PHE A 1 263 ? 7.414 -43.531 -2.396 1 95.75 263 PHE A CA 1
ATOM 2139 C C . PHE A 1 263 ? 6.508 -42.375 -2.018 1 95.75 263 PHE A C 1
ATOM 2141 O O . PHE A 1 263 ? 6.52 -41.938 -0.871 1 95.75 263 PHE A O 1
ATOM 2148 N N . PHE A 1 264 ? 5.77 -41.906 -3.008 1 97.31 264 PHE A N 1
ATOM 2149 C CA . PHE A 1 264 ? 4.992 -40.688 -2.855 1 97.31 264 PHE A CA 1
ATOM 2150 C C . PHE A 1 264 ? 3.594 -40.844 -3.43 1 97.31 264 PHE A C 1
ATOM 2152 O O . PHE A 1 264 ? 3.229 -41.938 -3.879 1 97.31 264 PHE A O 1
ATOM 2159 N N . ASP A 1 265 ? 2.752 -39.75 -3.361 1 97.75 265 ASP A N 1
ATOM 2160 C CA . ASP A 1 265 ? 1.383 -39.75 -3.867 1 97.75 265 ASP A CA 1
ATOM 2161 C C . ASP A 1 265 ? 1.355 -40 -5.375 1 97.75 265 ASP A C 1
ATOM 2163 O O . ASP A 1 265 ? 0.387 -40.562 -5.902 1 97.75 265 ASP A O 1
ATOM 2167 N N . GLY A 1 266 ? 2.365 -39.531 -6.035 1 97.5 266 GLY A N 1
ATOM 2168 C CA . GLY A 1 266 ? 2.408 -39.625 -7.484 1 97.5 266 GLY A CA 1
ATOM 2169 C C . GLY A 1 266 ? 3.721 -40.188 -8.008 1 97.5 266 GLY A C 1
ATOM 2170 O O . GLY A 1 266 ? 4.633 -40.469 -7.227 1 97.5 266 GLY A O 1
ATOM 2171 N N . ASP A 1 267 ? 3.758 -40.406 -9.234 1 97.62 267 ASP A N 1
ATOM 2172 C CA . ASP A 1 267 ? 4.918 -40.906 -9.945 1 97.62 267 ASP A CA 1
ATOM 2173 C C . ASP A 1 267 ? 4.824 -40.625 -11.438 1 97.62 267 ASP A C 1
ATOM 2175 O O . ASP A 1 267 ? 3.789 -40.156 -11.922 1 97.62 267 ASP A O 1
ATOM 2179 N N . PHE A 1 268 ? 5.988 -40.812 -12.141 1 97.94 268 PHE A N 1
ATOM 2180 C CA . PHE A 1 268 ? 5.973 -40.719 -13.594 1 97.94 268 PHE A CA 1
ATOM 2181 C C . PHE A 1 268 ? 5.559 -42.062 -14.195 1 97.94 268 PHE A C 1
ATOM 2183 O O . PHE A 1 268 ? 6.215 -43.094 -13.969 1 97.94 268 PHE A O 1
ATOM 2190 N N . VAL A 1 269 ? 4.426 -42.062 -14.984 1 97.5 269 VAL A N 1
ATOM 2191 C CA . VAL A 1 269 ? 3.887 -43.312 -15.5 1 97.5 269 VAL A CA 1
ATOM 2192 C C . VAL A 1 269 ? 3.332 -43.094 -16.906 1 97.5 269 VAL A C 1
ATOM 2194 O O . VAL A 1 269 ? 3.059 -41.969 -17.312 1 97.5 269 VAL A O 1
ATOM 2197 N N . ARG A 1 270 ? 3.256 -44.156 -17.641 1 96.25 270 ARG A N 1
ATOM 2198 C CA . ARG A 1 270 ? 2.533 -44.188 -18.906 1 96.25 270 ARG A CA 1
ATOM 2199 C C . ARG A 1 270 ? 1.036 -44.344 -18.688 1 96.25 270 ARG A C 1
ATOM 2201 O O . ARG A 1 270 ? 0.587 -45.438 -18.297 1 96.25 270 ARG A O 1
ATOM 2208 N N . LEU A 1 271 ? 0.269 -43.375 -19.016 1 96.38 271 LEU A N 1
ATOM 2209 C CA . LEU A 1 271 ? -1.13 -43.312 -18.609 1 96.38 271 LEU A CA 1
ATOM 2210 C C . LEU A 1 271 ? -2.006 -44.156 -19.531 1 96.38 271 LEU A C 1
ATOM 2212 O O . LEU A 1 271 ? -3.164 -44.438 -19.219 1 96.38 271 LEU A O 1
ATOM 2216 N N . GLY A 1 272 ? -1.423 -44.562 -20.625 1 94.5 272 GLY A N 1
ATOM 2217 C CA . GLY A 1 272 ? -2.158 -45.469 -21.5 1 94.5 272 GLY A CA 1
ATOM 2218 C C . GLY A 1 272 ? -2.121 -46.906 -21.047 1 94.5 272 GLY A C 1
ATOM 2219 O O . GLY A 1 272 ? -2.826 -47.75 -21.594 1 94.5 272 GLY A O 1
ATOM 2220 N N . ASP A 1 273 ? -1.345 -47.25 -20.094 1 94.38 273 ASP A N 1
ATOM 2221 C CA . ASP A 1 273 ? -1.17 -48.594 -19.578 1 94.38 273 ASP A CA 1
ATOM 2222 C C . ASP A 1 273 ? -2.033 -48.844 -18.344 1 94.38 273 ASP A C 1
ATOM 2224 O O . ASP A 1 273 ? -1.595 -48.594 -17.219 1 94.38 273 ASP A O 1
ATOM 2228 N N . GLN A 1 274 ? -3.107 -49.531 -18.516 1 94.75 274 GLN A N 1
ATOM 2229 C CA . GLN A 1 274 ? -4.074 -49.719 -17.453 1 94.75 274 GLN A CA 1
ATOM 2230 C C . GLN A 1 274 ? -3.488 -50.594 -16.328 1 94.75 274 GLN A C 1
ATOM 2232 O O . GLN A 1 274 ? -3.783 -50.375 -15.156 1 94.75 274 GLN A O 1
ATOM 2237 N N . ALA A 1 275 ? -2.768 -51.562 -16.719 1 95.19 275 ALA A N 1
ATOM 2238 C CA . ALA A 1 275 ? -2.164 -52.438 -15.727 1 95.19 275 ALA A CA 1
ATOM 2239 C C . ALA A 1 275 ? -1.214 -51.656 -14.812 1 95.19 275 ALA A C 1
ATOM 2241 O O . ALA A 1 275 ? -1.175 -51.906 -13.602 1 95.19 275 ALA A O 1
ATOM 2242 N N . VAL A 1 276 ? -0.473 -50.812 -15.414 1 95.62 276 VAL A N 1
ATOM 2243 C CA . VAL A 1 276 ? 0.461 -50 -14.656 1 95.62 276 VAL A CA 1
ATOM 2244 C C . VAL A 1 276 ? -0.308 -49.094 -13.695 1 95.62 276 VAL A C 1
ATOM 2246 O O . VAL A 1 276 ? 0.072 -48.969 -12.531 1 95.62 276 VAL A O 1
ATOM 2249 N N . LEU A 1 277 ? -1.384 -48.5 -14.117 1 97 277 LEU A N 1
ATOM 2250 C CA . LEU A 1 277 ? -2.193 -47.594 -13.289 1 97 277 LEU A CA 1
ATOM 2251 C C . LEU A 1 277 ? -2.809 -48.344 -12.117 1 97 277 LEU A C 1
ATOM 2253 O O . LEU A 1 277 ? -2.828 -47.844 -10.992 1 97 277 LEU A O 1
ATOM 2257 N N . GLU A 1 278 ? -3.229 -49.562 -12.414 1 96.75 278 GLU A N 1
ATOM 2258 C CA . GLU A 1 278 ? -3.82 -50.406 -11.367 1 96.75 278 GLU A CA 1
ATOM 2259 C C . GLU A 1 278 ? -2.787 -50.781 -10.312 1 96.75 278 GLU A C 1
ATOM 2261 O O . GLU A 1 278 ? -3.08 -50.75 -9.117 1 96.75 278 GLU A O 1
ATOM 2266 N N . ARG A 1 279 ? -1.627 -51.156 -10.75 1 96.88 279 ARG A N 1
ATOM 2267 C CA . ARG A 1 279 ? -0.561 -51.5 -9.82 1 96.88 279 ARG A CA 1
ATOM 2268 C C . ARG A 1 279 ? -0.191 -50.344 -8.922 1 96.88 279 ARG A C 1
ATOM 2270 O O . ARG A 1 279 ? 0.012 -50.5 -7.719 1 96.88 279 ARG A O 1
ATOM 2277 N N . HIS A 1 280 ? -0.061 -49.188 -9.516 1 97.44 280 HIS A N 1
ATOM 2278 C CA . HIS A 1 280 ? 0.268 -48 -8.734 1 97.44 280 HIS A CA 1
ATOM 2279 C C . HIS A 1 280 ? -0.844 -47.656 -7.746 1 97.44 280 HIS A C 1
ATOM 2281 O O . HIS A 1 280 ? -0.572 -47.25 -6.613 1 97.44 280 HIS A O 1
ATOM 2287 N N . ALA A 1 281 ? -2.1 -47.719 -8.156 1 97.44 281 ALA A N 1
ATOM 2288 C CA . ALA A 1 281 ? -3.238 -47.5 -7.277 1 97.44 281 ALA A CA 1
ATOM 2289 C C . ALA A 1 281 ? -3.236 -48.469 -6.102 1 97.44 281 ALA A C 1
ATOM 2291 O O . ALA A 1 281 ? -3.4 -48.062 -4.949 1 97.44 281 ALA A O 1
ATOM 2292 N N . GLU A 1 282 ? -3.002 -49.75 -6.398 1 96.81 282 GLU A N 1
ATOM 2293 C CA . GLU A 1 282 ? -2.982 -50.781 -5.371 1 96.81 282 GLU A CA 1
ATOM 2294 C C . GLU A 1 282 ? -1.874 -50.531 -4.352 1 96.81 282 GLU A C 1
ATOM 2296 O O . GLU A 1 282 ? -2.084 -50.688 -3.146 1 96.81 282 GLU A O 1
ATOM 2301 N N . ALA A 1 283 ? -0.72 -50.219 -4.84 1 96.88 283 ALA A N 1
ATOM 2302 C CA . ALA A 1 283 ? 0.419 -49.938 -3.967 1 96.88 283 ALA A CA 1
ATOM 2303 C C . ALA A 1 283 ? 0.101 -48.812 -2.988 1 96.88 283 ALA A C 1
ATOM 2305 O O . ALA A 1 283 ? 0.667 -48.75 -1.894 1 96.88 283 ALA A O 1
ATOM 2306 N N . ARG A 1 284 ? -0.86 -47.906 -3.295 1 96.94 284 ARG A N 1
ATOM 2307 C CA . ARG A 1 284 ? -1.203 -46.75 -2.49 1 96.94 284 ARG A CA 1
ATOM 2308 C C . ARG A 1 284 ? -2.523 -46.969 -1.756 1 96.94 284 ARG A C 1
ATOM 2310 O O . ARG A 1 284 ? -3.07 -46.031 -1.171 1 96.94 284 ARG A O 1
ATOM 2317 N N . GLY A 1 285 ? -3.045 -48.125 -1.854 1 95.44 285 GLY A N 1
ATOM 2318 C CA . GLY A 1 285 ? -4.258 -48.5 -1.137 1 95.44 285 GLY A CA 1
ATOM 2319 C C . GLY A 1 285 ? -5.512 -47.906 -1.762 1 95.44 285 GLY A C 1
ATOM 2320 O O . GLY A 1 285 ? -6.508 -47.688 -1.07 1 95.44 285 GLY A O 1
ATOM 2321 N N . ILE A 1 286 ? -5.473 -47.625 -3.002 1 96.56 286 ILE A N 1
ATOM 2322 C CA . ILE A 1 286 ? -6.621 -47.062 -3.701 1 96.56 286 ILE A CA 1
ATOM 2323 C C . ILE A 1 286 ? -7.312 -48.156 -4.52 1 96.56 286 ILE A C 1
ATOM 2325 O O . ILE A 1 286 ? -6.75 -48.656 -5.5 1 96.56 286 ILE A O 1
ATOM 2329 N N . SER A 1 287 ? -8.523 -48.5 -4.16 1 92.5 287 SER A N 1
ATOM 2330 C CA . SER A 1 287 ? -9.297 -49.531 -4.855 1 92.5 287 SER A CA 1
ATOM 2331 C C . SER A 1 287 ? -10.781 -49.188 -4.891 1 92.5 287 SER A C 1
ATOM 2333 O O . SER A 1 287 ? -11.391 -48.938 -3.848 1 92.5 287 SER A O 1
ATOM 2335 N N . PRO A 1 288 ? -11.375 -49.25 -6.109 1 92.94 288 PRO A N 1
ATOM 2336 C CA . PRO A 1 288 ? -10.766 -49.375 -7.434 1 92.94 288 PRO A CA 1
ATOM 2337 C C . PRO A 1 288 ? -9.891 -48.188 -7.801 1 92.94 288 PRO A C 1
ATOM 2339 O O . PRO A 1 288 ? -9.961 -47.125 -7.152 1 92.94 288 PRO A O 1
ATOM 2342 N N . ALA A 1 289 ? -9.047 -48.406 -8.82 1 94.44 289 ALA A N 1
ATOM 2343 C CA . ALA A 1 289 ? -8.195 -47.312 -9.289 1 94.44 289 ALA A CA 1
ATOM 2344 C C . ALA A 1 289 ? -9.031 -46.125 -9.719 1 94.44 289 ALA A C 1
ATOM 2346 O O . ALA A 1 289 ? -10.078 -46.281 -10.344 1 94.44 289 ALA A O 1
ATOM 2347 N N . ARG A 1 290 ? -8.617 -44.969 -9.32 1 94.5 290 ARG A N 1
ATOM 2348 C CA . ARG A 1 290 ? -9.336 -43.75 -9.664 1 94.5 290 ARG A CA 1
ATOM 2349 C C . ARG A 1 290 ? -8.836 -43.188 -10.984 1 94.5 290 ARG A C 1
ATOM 2351 O O . ARG A 1 290 ? -9.633 -42.719 -11.812 1 94.5 290 ARG A O 1
ATOM 2358 N N . LEU A 1 291 ? -7.523 -43.125 -11.117 1 94.38 291 LEU A N 1
ATOM 2359 C CA . LEU A 1 291 ? -6.922 -42.75 -12.391 1 94.38 291 LEU A CA 1
ATOM 2360 C C . LEU A 1 291 ? -6.895 -43.938 -13.352 1 94.38 291 LEU A C 1
ATOM 2362 O O . LEU A 1 291 ? -6.188 -44.906 -13.117 1 94.38 291 LEU A O 1
ATOM 2366 N N . ARG A 1 292 ? -7.66 -43.844 -14.453 1 90.69 292 ARG A N 1
ATOM 2367 C CA . ARG A 1 292 ? -7.855 -45 -15.289 1 90.69 292 ARG A CA 1
ATOM 2368 C C . ARG A 1 292 ? -7.309 -44.781 -16.688 1 90.69 292 ARG A C 1
ATOM 2370 O O . ARG A 1 292 ? -7.07 -45.75 -17.438 1 90.69 292 ARG A O 1
ATOM 2377 N N . ASP A 1 293 ? -7.191 -43.531 -17.016 1 92.06 293 ASP A N 1
ATOM 2378 C CA . ASP A 1 293 ? -6.754 -43.219 -18.375 1 92.06 293 ASP A CA 1
ATOM 2379 C C . ASP A 1 293 ? -6.172 -41.812 -18.438 1 92.06 293 ASP A C 1
ATOM 2381 O O . ASP A 1 293 ? -6.148 -41.094 -17.438 1 92.06 293 ASP A O 1
ATOM 2385 N N . LEU A 1 294 ? -5.621 -41.562 -19.641 1 94.38 294 LEU A N 1
ATOM 2386 C CA . LEU A 1 294 ? -5.164 -40.219 -19.938 1 94.38 294 LEU A CA 1
ATOM 2387 C C . LEU A 1 294 ? -6.336 -39.219 -19.938 1 94.38 294 LEU A C 1
ATOM 2389 O O . LEU A 1 294 ? -7.375 -39.5 -20.547 1 94.38 294 LEU A O 1
ATOM 2393 N N . PRO A 1 295 ? -6.176 -38.125 -19.141 1 94.62 295 PRO A N 1
ATOM 2394 C CA . PRO A 1 295 ? -7.242 -37.094 -19.188 1 94.62 295 PRO A CA 1
ATOM 2395 C C . PRO A 1 295 ? -7.562 -36.656 -20.609 1 94.62 295 PRO A C 1
ATOM 2397 O O . PRO A 1 295 ? -6.656 -36.5 -21.422 1 94.62 295 PRO A O 1
ATOM 2400 N N . ASP A 1 296 ? -8.789 -36.312 -20.891 1 92.19 296 ASP A N 1
ATOM 2401 C CA . ASP A 1 296 ? -9.281 -36 -22.234 1 92.19 296 ASP A CA 1
ATOM 2402 C C . ASP A 1 296 ? -8.625 -34.719 -22.766 1 92.19 296 ASP A C 1
ATOM 2404 O O . ASP A 1 296 ? -8.359 -34.625 -23.969 1 92.19 296 ASP A O 1
ATOM 2408 N N . ASP A 1 297 ? -8.422 -33.812 -21.906 1 92.44 297 ASP A N 1
ATOM 2409 C CA . ASP A 1 297 ? -7.879 -32.531 -22.359 1 92.44 297 ASP A CA 1
ATOM 2410 C C . ASP A 1 297 ? -6.434 -32.688 -22.828 1 92.44 297 ASP A C 1
ATOM 2412 O O . ASP A 1 297 ? -5.941 -31.859 -23.625 1 92.44 297 ASP A O 1
ATOM 2416 N N . ILE A 1 298 ? -5.711 -33.656 -22.359 1 95.12 298 ILE A N 1
ATOM 2417 C CA . ILE A 1 298 ? -4.352 -33.938 -22.828 1 95.12 298 ILE A CA 1
ATOM 2418 C C . ILE A 1 298 ? -4.395 -34.688 -24.156 1 95.12 298 ILE A C 1
ATOM 2420 O O . ILE A 1 298 ? -3.588 -34.406 -25.047 1 95.12 298 ILE A O 1
ATOM 2424 N N . LYS A 1 299 ? -5.371 -35.531 -24.312 1 90.31 299 LYS A N 1
ATOM 2425 C CA . LYS A 1 299 ? -5.512 -36.312 -25.531 1 90.31 299 LYS A CA 1
ATOM 2426 C C . LYS A 1 299 ? -5.707 -35.406 -26.75 1 90.31 299 LYS A C 1
ATOM 2428 O O . LYS A 1 299 ? -5.277 -35.75 -27.859 1 90.31 299 LYS A O 1
ATOM 2433 N N . THR A 1 300 ? -6.332 -34.344 -26.516 1 86.38 300 THR A N 1
ATOM 2434 C CA . THR A 1 300 ? -6.816 -33.531 -27.641 1 86.38 300 THR A CA 1
ATOM 2435 C C . THR A 1 300 ? -5.789 -32.469 -28.031 1 86.38 300 THR A C 1
ATOM 2437 O O . THR A 1 300 ? -5.906 -31.844 -29.078 1 86.38 300 THR A O 1
ATOM 2440 N N . VAL A 1 301 ? -4.82 -32.312 -27.25 1 89.19 301 VAL A N 1
ATOM 2441 C CA . VAL A 1 301 ? -3.877 -31.25 -27.547 1 89.19 301 VAL A CA 1
ATOM 2442 C C . VAL A 1 301 ? -2.758 -31.781 -28.438 1 89.19 301 VAL A C 1
ATOM 2444 O O . VAL A 1 301 ? -2.461 -32.969 -28.422 1 89.19 301 VAL A O 1
ATOM 2447 N N . ARG A 1 302 ? -2.225 -30.859 -29.203 1 85.31 302 ARG A N 1
ATOM 2448 C CA . ARG A 1 302 ? -1.112 -31.219 -30.078 1 85.31 302 ARG A CA 1
ATOM 2449 C C . ARG A 1 302 ? 0.1 -31.656 -29.25 1 85.31 302 ARG A C 1
ATOM 2451 O O . ARG A 1 302 ? 0.445 -31.016 -28.266 1 85.31 302 ARG A O 1
ATOM 2458 N N . ASN A 1 303 ? 0.676 -32.75 -29.688 1 90.38 303 ASN A N 1
ATOM 2459 C CA . ASN A 1 303 ? 1.876 -33.25 -29.016 1 90.38 303 ASN A CA 1
ATOM 2460 C C . ASN A 1 303 ? 3.104 -32.438 -29.391 1 90.38 303 ASN A C 1
ATOM 2462 O O . ASN A 1 303 ? 3.357 -32.188 -30.562 1 90.38 303 ASN A O 1
ATOM 2466 N N . PRO A 1 304 ? 3.863 -31.969 -28.422 1 89.69 304 PRO A N 1
ATOM 2467 C CA . PRO A 1 304 ? 5.035 -31.141 -28.719 1 89.69 304 PRO A CA 1
ATOM 2468 C C . PRO A 1 304 ? 6.082 -31.875 -29.547 1 89.69 304 PRO A C 1
ATOM 2470 O O . PRO A 1 304 ? 6.918 -31.25 -30.188 1 89.69 304 PRO A O 1
ATOM 2473 N N . LEU A 1 305 ? 6.043 -33.156 -29.609 1 91.31 305 LEU A N 1
ATOM 2474 C CA . LEU A 1 305 ? 7.039 -33.969 -30.312 1 91.31 305 LEU A CA 1
ATOM 2475 C C . LEU A 1 305 ? 6.609 -34.219 -31.75 1 91.31 305 LEU A C 1
ATOM 2477 O O . LEU A 1 305 ? 7.355 -34.812 -32.531 1 91.31 305 LEU A O 1
ATOM 2481 N N . ASP A 1 306 ? 5.496 -33.75 -32.062 1 85.38 306 ASP A N 1
ATOM 2482 C CA . ASP A 1 306 ? 4.949 -34.062 -33.375 1 85.38 306 ASP A CA 1
ATOM 2483 C C . ASP A 1 306 ? 5.949 -33.719 -34.469 1 85.38 306 ASP A C 1
ATOM 2485 O O . ASP A 1 306 ? 6.039 -34.406 -35.5 1 85.38 306 ASP A O 1
ATOM 2489 N N . TYR A 1 307 ? 6.734 -32.656 -34.25 1 79.5 307 TYR A N 1
ATOM 2490 C CA . TYR A 1 307 ? 7.656 -32.25 -35.312 1 79.5 307 TYR A CA 1
ATOM 2491 C C . TYR A 1 307 ? 8.984 -33 -35.219 1 79.5 307 TYR A C 1
ATOM 2493 O O . TYR A 1 307 ? 9.797 -32.938 -36.125 1 79.5 307 TYR A O 1
ATOM 2501 N N . ILE A 1 308 ? 9.195 -33.719 -34.125 1 84.06 308 ILE A N 1
ATOM 2502 C CA . ILE A 1 308 ? 10.438 -34.406 -33.875 1 84.06 308 ILE A CA 1
ATOM 2503 C C . ILE A 1 308 ? 10.219 -35.906 -34.031 1 84.06 308 ILE A C 1
ATOM 2505 O O . ILE A 1 308 ? 11.055 -36.625 -34.625 1 84.06 308 ILE A O 1
ATOM 2509 N N . GLU A 1 309 ? 9.188 -36.344 -33.438 1 86.62 309 GLU A N 1
ATOM 2510 C CA . GLU A 1 309 ? 8.812 -37.75 -33.438 1 86.62 309 GLU A CA 1
ATOM 2511 C C . GLU A 1 309 ? 7.352 -37.938 -33.812 1 86.62 309 GLU A C 1
ATOM 2513 O O . GLU A 1 309 ? 6.465 -37.875 -32.969 1 86.62 309 GLU A O 1
ATOM 2518 N N . LYS A 1 310 ? 7.094 -38.344 -34.969 1 83.38 310 LYS A N 1
ATOM 2519 C CA . LYS A 1 310 ? 5.742 -38.438 -35.5 1 83.38 310 LYS A CA 1
ATOM 2520 C C . LYS A 1 310 ? 4.91 -39.469 -34.75 1 83.38 310 LYS A C 1
ATOM 2522 O O . LYS A 1 310 ? 3.682 -39.375 -34.688 1 83.38 310 LYS A O 1
ATOM 2527 N N . THR A 1 311 ? 5.551 -40.406 -34.156 1 85.81 311 THR A N 1
ATOM 2528 C CA . THR A 1 311 ? 4.84 -41.5 -33.5 1 85.81 311 THR A CA 1
ATOM 2529 C C . THR A 1 311 ? 4.582 -41.188 -32.031 1 85.81 311 THR A C 1
ATOM 2531 O O . THR A 1 311 ? 4.02 -42 -31.312 1 85.81 311 THR A O 1
ATOM 2534 N N . ALA A 1 312 ? 5.012 -40.062 -31.719 1 89.12 312 ALA A N 1
ATOM 2535 C CA . ALA A 1 312 ? 4.855 -39.688 -30.297 1 89.12 312 ALA A CA 1
ATOM 2536 C C . ALA A 1 312 ? 3.383 -39.688 -29.906 1 89.12 312 ALA A C 1
ATOM 2538 O O . ALA A 1 312 ? 2.543 -39.156 -30.641 1 89.12 312 ALA A O 1
ATOM 2539 N N . ASN A 1 313 ? 3.033 -40.281 -28.766 1 92.25 313 ASN A N 1
ATOM 2540 C CA . ASN A 1 313 ? 1.688 -40.375 -28.203 1 92.25 313 ASN A CA 1
ATOM 2541 C C . ASN A 1 313 ? 1.688 -40.156 -26.688 1 92.25 313 ASN A C 1
ATOM 2543 O O . ASN A 1 313 ? 2.455 -40.781 -25.969 1 92.25 313 ASN A O 1
ATOM 2547 N N . TRP A 1 314 ? 0.756 -39.281 -26.25 1 95.38 314 TRP A N 1
ATOM 2548 C CA . TRP A 1 314 ? 0.683 -38.938 -24.828 1 95.38 314 TRP A CA 1
ATOM 2549 C C . TRP A 1 314 ? 0.511 -40.188 -23.984 1 95.38 314 TRP A C 1
ATOM 2551 O O . TRP A 1 314 ? 1.011 -40.281 -22.859 1 95.38 314 TRP A O 1
ATOM 2561 N N . SER A 1 315 ? -0.148 -41.188 -24.484 1 93.75 315 SER A N 1
ATOM 2562 C CA . SER A 1 315 ? -0.463 -42.375 -23.719 1 93.75 315 SER A CA 1
ATOM 2563 C C . SER A 1 315 ? 0.801 -43.156 -23.375 1 93.75 315 SER A C 1
ATOM 2565 O O . SER A 1 315 ? 0.818 -43.906 -22.391 1 93.75 315 SER A O 1
ATOM 2567 N N . ASP A 1 316 ? 1.823 -42.969 -24.188 1 93.19 316 ASP A N 1
ATOM 2568 C CA . ASP A 1 316 ? 3.055 -43.719 -24 1 93.19 316 ASP A CA 1
ATOM 2569 C C . ASP A 1 316 ? 4.141 -42.875 -23.359 1 93.19 316 ASP A C 1
ATOM 2571 O O . ASP A 1 316 ? 5.262 -43.344 -23.141 1 93.19 316 ASP A O 1
ATOM 2575 N N . MET A 1 317 ? 3.861 -41.656 -23.094 1 95 317 MET A N 1
ATOM 2576 C CA . MET A 1 317 ? 4.812 -40.719 -22.516 1 95 317 MET A CA 1
ATOM 2577 C C . MET A 1 317 ? 4.727 -40.719 -21 1 95 317 MET A C 1
ATOM 2579 O O . MET A 1 317 ? 3.639 -40.562 -20.438 1 95 317 MET A O 1
ATOM 2583 N N . PRO A 1 318 ? 5.867 -40.938 -20.328 1 96.69 318 PRO A N 1
ATOM 2584 C CA . PRO A 1 318 ? 5.805 -40.875 -18.859 1 96.69 318 PRO A CA 1
ATOM 2585 C C . PRO A 1 318 ? 5.457 -39.5 -18.328 1 96.69 318 PRO A C 1
ATOM 2587 O O . PRO A 1 318 ? 6.25 -38.562 -18.484 1 96.69 318 PRO A O 1
ATOM 2590 N N . LEU A 1 319 ? 4.312 -39.344 -17.781 1 98.06 319 LEU A N 1
ATOM 2591 C CA . LEU A 1 319 ? 3.824 -38.125 -17.156 1 98.06 319 LEU A CA 1
ATOM 2592 C C . LEU A 1 319 ? 3.691 -38.312 -15.641 1 98.06 319 LEU A C 1
ATOM 2594 O O . LEU A 1 319 ? 3.336 -39.406 -15.18 1 98.06 319 LEU A O 1
ATOM 2598 N N . TYR A 1 320 ? 4.082 -37.281 -14.938 1 98.38 320 TYR A N 1
ATOM 2599 C CA . TYR A 1 320 ? 3.779 -37.344 -13.516 1 98.38 320 TYR A CA 1
ATOM 2600 C C . TYR A 1 320 ? 2.273 -37.375 -13.273 1 98.38 320 TYR A C 1
ATOM 2602 O O . TYR A 1 320 ? 1.536 -36.562 -13.867 1 98.38 320 TYR A O 1
ATOM 2610 N N . ALA A 1 321 ? 1.836 -38.219 -12.484 1 98.25 321 ALA A N 1
ATOM 2611 C CA . ALA A 1 321 ? 0.432 -38.344 -12.102 1 98.25 321 ALA A CA 1
ATOM 2612 C C . ALA A 1 321 ? 0.296 -38.562 -10.594 1 98.25 321 ALA A C 1
ATOM 2614 O O . ALA A 1 321 ? 1.062 -39.312 -10 1 98.25 321 ALA A O 1
ATOM 2615 N N . ASP A 1 322 ? -0.556 -37.844 -9.977 1 98.12 322 ASP A N 1
ATOM 2616 C CA . ASP A 1 322 ? -0.936 -38.094 -8.594 1 98.12 322 ASP A CA 1
ATOM 2617 C C . ASP A 1 322 ? -2.119 -39.062 -8.508 1 98.12 322 ASP A C 1
ATOM 2619 O O . ASP A 1 322 ? -3.176 -38.812 -9.086 1 98.12 322 ASP A O 1
ATOM 2623 N N . PHE A 1 323 ? -1.979 -40.094 -7.77 1 97.88 323 PHE A N 1
ATOM 2624 C CA . PHE A 1 323 ? -2.963 -41.156 -7.809 1 97.88 323 PHE A CA 1
ATOM 2625 C C . PHE A 1 323 ? -4.102 -40.875 -6.836 1 97.88 323 PHE A C 1
ATOM 2627 O O . PHE A 1 323 ? -5.156 -41.531 -6.914 1 97.88 323 PHE A O 1
ATOM 2634 N N . PHE A 1 324 ? -3.932 -40.031 -5.879 1 97.62 324 PHE A N 1
ATOM 2635 C CA . PHE A 1 324 ? -5 -39.656 -4.957 1 97.62 324 PHE A CA 1
ATOM 2636 C C . PHE A 1 324 ? -5.891 -38.594 -5.562 1 97.62 324 PHE A C 1
ATOM 2638 O O . PHE A 1 324 ? -7.102 -38.781 -5.707 1 97.62 324 PHE A O 1
ATOM 2645 N N . THR A 1 325 ? -5.32 -37.5 -6.055 1 96.19 325 THR A N 1
ATOM 2646 C CA . THR A 1 325 ? -6.086 -36.406 -6.629 1 96.19 325 THR A CA 1
ATOM 2647 C C . THR A 1 325 ? -6.457 -36.688 -8.078 1 96.19 325 THR A C 1
ATOM 2649 O O . THR A 1 325 ? -7.277 -36 -8.672 1 96.19 325 THR A O 1
ATOM 2652 N N . GLU A 1 326 ? -5.84 -37.75 -8.68 1 95.25 326 GLU A N 1
ATOM 2653 C CA . GLU A 1 326 ? -6.023 -38.094 -10.086 1 95.25 326 GLU A CA 1
ATOM 2654 C C . GLU A 1 326 ? -5.48 -37.031 -11.016 1 95.25 326 GLU A C 1
ATOM 2656 O O . GLU A 1 326 ? -5.852 -36.969 -12.188 1 95.25 326 GLU A O 1
ATOM 2661 N N . SER A 1 327 ? -4.66 -36.219 -10.484 1 95.81 327 SER A N 1
ATOM 2662 C CA . SER A 1 327 ? -4.148 -35.094 -11.227 1 95.81 327 SER A CA 1
ATOM 2663 C C . SER A 1 327 ? -2.969 -35.469 -12.109 1 95.81 327 SER A C 1
ATOM 2665 O O . SER A 1 327 ? -2.102 -36.25 -11.68 1 95.81 327 SER A O 1
ATOM 2667 N N . VAL A 1 328 ? -2.977 -35.125 -13.328 1 98.38 328 VAL A N 1
ATOM 2668 C CA . VAL A 1 328 ? -1.805 -35 -14.188 1 98.38 328 VAL A CA 1
ATOM 2669 C C . VAL A 1 328 ? -1.478 -33.531 -14.398 1 98.38 328 VAL A C 1
ATOM 2671 O O . VAL A 1 328 ? -1.947 -32.906 -15.359 1 98.38 328 VAL A O 1
ATOM 2674 N N . PRO A 1 329 ? -0.737 -33 -13.492 1 98.5 329 PRO A N 1
ATOM 2675 C CA . PRO A 1 329 ? -0.597 -31.547 -13.453 1 98.5 329 PRO A CA 1
ATOM 2676 C C . PRO A 1 329 ? 0.18 -30.984 -14.641 1 98.5 329 PRO A C 1
ATOM 2678 O O . PRO A 1 329 ? 0.975 -31.703 -15.25 1 98.5 329 PRO A O 1
ATOM 2681 N N . VAL A 1 330 ? -0.063 -29.734 -14.961 1 98.44 330 VAL A N 1
ATOM 2682 C CA . VAL A 1 330 ? 0.672 -29.062 -16.016 1 98.44 330 VAL A CA 1
ATOM 2683 C C . VAL A 1 330 ? 2.133 -28.891 -15.609 1 98.44 330 VAL A C 1
ATOM 2685 O O . VAL A 1 330 ? 3.035 -28.984 -16.438 1 98.44 330 VAL A O 1
ATOM 2688 N N . MET A 1 331 ? 2.332 -28.672 -14.305 1 98.31 331 MET A N 1
ATOM 2689 C CA . MET A 1 331 ? 3.689 -28.469 -13.805 1 98.31 331 MET A CA 1
ATOM 2690 C C . MET A 1 331 ? 3.84 -29.031 -12.398 1 98.31 331 MET A C 1
ATOM 2692 O O . MET A 1 331 ? 2.854 -29.172 -11.672 1 98.31 331 MET A O 1
ATOM 2696 N N . LEU A 1 332 ? 5.047 -29.391 -12.109 1 97.88 332 LEU A N 1
ATOM 2697 C CA . LEU A 1 332 ? 5.438 -29.844 -10.773 1 97.88 332 LEU A CA 1
ATOM 2698 C C . LEU A 1 332 ? 6.277 -28.781 -10.07 1 97.88 332 LEU A C 1
ATOM 2700 O O . LEU A 1 332 ? 7.215 -28.234 -10.656 1 97.88 332 LEU A O 1
ATOM 2704 N N . HIS A 1 333 ? 5.883 -28.453 -8.898 1 97.81 333 HIS A N 1
ATOM 2705 C CA . HIS A 1 333 ? 6.625 -27.516 -8.07 1 97.81 333 HIS A CA 1
ATOM 2706 C C . HIS A 1 333 ? 7.309 -28.234 -6.906 1 97.81 333 HIS A C 1
ATOM 2708 O O . HIS A 1 333 ? 6.648 -28.656 -5.957 1 97.81 333 HIS A O 1
ATOM 2714 N N . TYR A 1 334 ? 8.625 -28.281 -6.957 1 96.5 334 TYR A N 1
ATOM 2715 C CA . TYR A 1 334 ? 9.406 -29 -5.953 1 96.5 334 TYR A CA 1
ATOM 2716 C C . TYR A 1 334 ? 9.734 -28.078 -4.77 1 96.5 334 TYR A C 1
ATOM 2718 O O . TYR A 1 334 ? 10.906 -27.828 -4.477 1 96.5 334 TYR A O 1
ATOM 2726 N N . ASN A 1 335 ? 8.672 -27.766 -4.074 1 93.88 335 ASN A N 1
ATOM 2727 C CA . ASN A 1 335 ? 8.852 -26.938 -2.883 1 93.88 335 ASN A CA 1
ATOM 2728 C C . ASN A 1 335 ? 9.266 -27.781 -1.678 1 93.88 335 ASN A C 1
ATOM 2730 O O . ASN A 1 335 ? 9.523 -27.234 -0.602 1 93.88 335 ASN A O 1
ATOM 2734 N N . HIS A 1 336 ? 9.273 -29.047 -1.841 1 93.12 336 HIS A N 1
ATOM 2735 C CA . HIS A 1 336 ? 9.852 -30.016 -0.922 1 93.12 336 HIS A CA 1
ATOM 2736 C C . HIS A 1 336 ? 10.508 -31.172 -1.681 1 93.12 336 HIS A C 1
ATOM 2738 O O . HIS A 1 336 ? 10.32 -31.297 -2.893 1 93.12 336 HIS A O 1
ATOM 2744 N N . PHE A 1 337 ? 11.406 -31.875 -1.019 1 92.75 337 PHE A N 1
ATOM 2745 C CA . PHE A 1 337 ? 12.125 -33 -1.608 1 92.75 337 PHE A CA 1
ATOM 2746 C C . PHE A 1 337 ? 13 -32.531 -2.762 1 92.75 337 PHE A C 1
ATOM 2748 O O . PHE A 1 337 ? 12.938 -33.094 -3.861 1 92.75 337 PHE A O 1
ATOM 2755 N N . LYS A 1 338 ? 13.766 -31.609 -2.533 1 90.94 338 LYS A N 1
ATOM 2756 C CA . LYS A 1 338 ? 14.578 -30.906 -3.523 1 90.94 338 LYS A CA 1
ATOM 2757 C C . LYS A 1 338 ? 15.57 -31.859 -4.191 1 90.94 338 LYS A C 1
ATOM 2759 O O . LYS A 1 338 ? 15.875 -31.703 -5.375 1 90.94 338 LYS A O 1
ATOM 2764 N N . PRO A 1 339 ? 16.078 -32.844 -3.51 1 90.81 339 PRO A N 1
ATOM 2765 C CA . PRO A 1 339 ? 17 -33.781 -4.168 1 90.81 339 PRO A CA 1
ATOM 2766 C C . PRO A 1 339 ? 16.375 -34.438 -5.391 1 90.81 339 PRO A C 1
ATOM 2768 O O . PRO A 1 339 ? 17.094 -34.875 -6.305 1 90.81 339 PRO A O 1
ATOM 2771 N N . ARG A 1 340 ? 15.07 -34.469 -5.445 1 93 340 ARG A N 1
ATOM 2772 C CA . ARG A 1 340 ? 14.375 -35.062 -6.574 1 93 340 ARG A CA 1
ATOM 2773 C C . ARG A 1 340 ? 14.609 -34.281 -7.855 1 93 340 ARG A C 1
ATOM 2775 O O . ARG A 1 340 ? 14.453 -34.812 -8.961 1 93 340 ARG A O 1
ATOM 2782 N N . LEU A 1 341 ? 15 -33.094 -7.707 1 92.81 341 LEU A N 1
ATOM 2783 C CA . LEU A 1 341 ? 15.312 -32.281 -8.875 1 92.81 341 LEU A CA 1
ATOM 2784 C C . LEU A 1 341 ? 16.453 -32.875 -9.68 1 92.81 341 LEU A C 1
ATOM 2786 O O . LEU A 1 341 ? 16.5 -32.75 -10.906 1 92.81 341 LEU A O 1
ATOM 2790 N N . ALA A 1 342 ? 17.297 -33.5 -8.977 1 89.88 342 ALA A N 1
ATOM 2791 C CA . ALA A 1 342 ? 18.406 -34.188 -9.641 1 89.88 342 ALA A CA 1
ATOM 2792 C C . ALA A 1 342 ? 18.078 -35.656 -9.898 1 89.88 342 ALA A C 1
ATOM 2794 O O . ALA A 1 342 ? 18.25 -36.125 -11.023 1 89.88 342 ALA A O 1
ATOM 2795 N N . THR A 1 343 ? 17.516 -36.344 -8.984 1 93.31 343 THR A N 1
ATOM 2796 C CA . THR A 1 343 ? 17.422 -37.812 -9.039 1 93.31 343 THR A CA 1
ATOM 2797 C C . THR A 1 343 ? 16.25 -38.25 -9.922 1 93.31 343 THR A C 1
ATOM 2799 O O . THR A 1 343 ? 16.25 -39.344 -10.469 1 93.31 343 THR A O 1
ATOM 2802 N N . TRP A 1 344 ? 15.227 -37.312 -10.117 1 95.69 344 TRP A N 1
ATOM 2803 C CA . TRP A 1 344 ? 14.062 -37.688 -10.914 1 95.69 344 TRP A CA 1
ATOM 2804 C C . TRP A 1 344 ? 14.125 -37.031 -12.289 1 95.69 344 TRP A C 1
ATOM 2806 O O . TRP A 1 344 ? 13.242 -37.219 -13.125 1 95.69 344 TRP A O 1
ATOM 2816 N N . TRP A 1 345 ? 15.234 -36.312 -12.602 1 94.69 345 TRP A N 1
ATOM 2817 C CA . TRP A 1 345 ? 15.32 -35.5 -13.797 1 94.69 345 TRP A CA 1
ATOM 2818 C C . TRP A 1 345 ? 15.203 -36.312 -15.062 1 94.69 345 TRP A C 1
ATOM 2820 O O . TRP A 1 345 ? 14.781 -35.812 -16.109 1 94.69 345 TRP A O 1
ATOM 2830 N N . GLU A 1 346 ? 15.5 -37.594 -15.031 1 95.19 346 GLU A N 1
ATOM 2831 C CA . GLU A 1 346 ? 15.516 -38.438 -16.219 1 95.19 346 GLU A CA 1
ATOM 2832 C C . GLU A 1 346 ? 14.172 -39.125 -16.422 1 95.19 346 GLU A C 1
ATOM 2834 O O . GLU A 1 346 ? 13.977 -39.844 -17.391 1 95.19 346 GLU A O 1
ATOM 2839 N N . ARG A 1 347 ? 13.273 -38.812 -15.609 1 96.5 347 ARG A N 1
ATOM 2840 C CA . ARG A 1 347 ? 12.031 -39.594 -15.594 1 96.5 347 ARG A CA 1
ATOM 2841 C C . ARG A 1 347 ? 11 -38.969 -16.531 1 96.5 347 ARG A C 1
ATOM 2843 O O . ARG A 1 347 ? 10.25 -39.688 -17.188 1 96.5 347 ARG A O 1
ATOM 2850 N N . PRO A 1 348 ? 10.867 -37.688 -16.625 1 96.94 348 PRO A N 1
ATOM 2851 C CA . PRO A 1 348 ? 9.859 -37.094 -17.516 1 96.94 348 PRO A CA 1
ATOM 2852 C C . PRO A 1 348 ? 10.094 -37.469 -18.984 1 96.94 348 PRO A C 1
ATOM 2854 O O . PRO A 1 348 ? 11.227 -37.75 -19.375 1 96.94 348 PRO A O 1
ATOM 2857 N N . TRP A 1 349 ? 9.023 -37.344 -19.766 1 96.19 349 TRP A N 1
ATOM 2858 C CA . TRP A 1 349 ? 9.039 -37.75 -21.156 1 96.19 349 TRP A CA 1
ATOM 2859 C C . TRP A 1 349 ? 10.008 -36.906 -21.984 1 96.19 349 TRP A C 1
ATOM 2861 O O . TRP A 1 349 ? 10.523 -37.375 -23 1 96.19 349 TRP A O 1
ATOM 2871 N N . TRP A 1 350 ? 10.188 -35.688 -21.578 1 95.12 350 TRP A N 1
ATOM 2872 C CA . TRP A 1 350 ? 10.969 -34.812 -22.422 1 95.12 350 TRP A CA 1
ATOM 2873 C C . TRP A 1 350 ? 12.461 -35 -22.188 1 95.12 350 TRP A C 1
ATOM 2875 O O . TRP A 1 350 ? 13.289 -34.344 -22.844 1 95.12 350 TRP A O 1
ATOM 2885 N N . HIS A 1 351 ? 12.625 -35.969 -21.203 1 90.44 351 HIS A N 1
ATOM 2886 C CA . HIS A 1 351 ? 14.039 -36.281 -20.984 1 90.44 351 HIS A CA 1
ATOM 2887 C C . HIS A 1 351 ? 14.711 -36.75 -22.266 1 90.44 351 HIS A C 1
ATOM 2889 O O . HIS A 1 351 ? 14.102 -37.469 -23.062 1 90.44 351 HIS A O 1
ATOM 2895 N N . ARG A 1 352 ? 15.891 -36.406 -22.672 1 88.75 352 ARG A N 1
ATOM 2896 C CA . ARG A 1 352 ? 16.734 -36.719 -23.812 1 88.75 352 ARG A CA 1
ATOM 2897 C C . ARG A 1 352 ? 16.25 -36 -25.062 1 88.75 352 ARG A C 1
ATOM 2899 O O . ARG A 1 352 ? 16.906 -36.031 -26.109 1 88.75 352 ARG A O 1
ATOM 2906 N N . ARG A 1 353 ? 14.977 -35.531 -25.047 1 93.19 353 ARG A N 1
ATOM 2907 C CA . ARG A 1 353 ? 14.438 -34.781 -26.172 1 93.19 353 ARG A CA 1
ATOM 2908 C C . ARG A 1 353 ? 14.523 -33.25 -25.922 1 93.19 353 ARG A C 1
ATOM 2910 O O . ARG A 1 353 ? 14.219 -32.469 -26.812 1 93.19 353 ARG A O 1
ATOM 2917 N N . LEU A 1 354 ? 14.906 -32.938 -24.781 1 94.88 354 LEU A N 1
ATOM 2918 C CA . LEU A 1 354 ? 14.836 -31.562 -24.312 1 94.88 354 LEU A CA 1
ATOM 2919 C C . LEU A 1 354 ? 15.656 -30.641 -25.203 1 94.88 354 LEU A C 1
ATOM 2921 O O . LEU A 1 354 ? 15.227 -29.531 -25.516 1 94.88 354 LEU A O 1
ATOM 2925 N N . ARG A 1 355 ? 16.844 -31.094 -25.609 1 93.94 355 ARG A N 1
ATOM 2926 C CA . ARG A 1 355 ? 17.719 -30.297 -26.469 1 93.94 355 ARG A CA 1
ATOM 2927 C C . ARG A 1 355 ? 17.031 -29.922 -27.766 1 93.94 355 ARG A C 1
ATOM 2929 O O . ARG A 1 355 ? 17.031 -28.75 -28.172 1 93.94 355 ARG A O 1
ATOM 2936 N N . ASN A 1 356 ? 16.438 -30.891 -28.406 1 92.62 356 ASN A N 1
ATOM 2937 C CA . ASN A 1 356 ? 15.781 -30.672 -29.688 1 92.62 356 ASN A CA 1
ATOM 2938 C C . ASN A 1 356 ? 14.523 -29.812 -29.531 1 92.62 356 ASN A C 1
ATOM 2940 O O . ASN A 1 356 ? 14.234 -28.969 -30.375 1 92.62 356 ASN A O 1
ATOM 2944 N N . LEU A 1 357 ? 13.781 -30.094 -28.484 1 94 357 LEU A N 1
ATOM 2945 C CA . LEU A 1 357 ? 12.586 -29.297 -28.219 1 94 357 LEU A CA 1
ATOM 2946 C C . LEU A 1 357 ? 12.945 -27.828 -28.016 1 94 357 LEU A C 1
ATOM 2948 O O . LEU A 1 357 ? 12.305 -26.938 -28.578 1 94 357 LEU A O 1
ATOM 2952 N N . LEU A 1 358 ? 14.016 -27.641 -27.25 1 93.69 358 LEU A N 1
ATOM 2953 C CA . LEU A 1 358 ? 14.453 -26.281 -26.953 1 93.69 358 LEU A CA 1
ATOM 2954 C C . LEU A 1 358 ? 14.945 -25.578 -28.219 1 93.69 358 LEU A C 1
ATOM 2956 O O . LEU A 1 358 ? 14.625 -24.406 -28.438 1 93.69 358 LEU A O 1
ATOM 2960 N N . ARG A 1 359 ? 15.711 -26.266 -29.047 1 91.44 359 ARG A N 1
ATOM 2961 C CA . ARG A 1 359 ? 16.219 -25.703 -30.297 1 91.44 359 ARG A CA 1
ATOM 2962 C C . ARG A 1 359 ? 15.078 -25.25 -31.203 1 91.44 359 ARG A C 1
ATOM 2964 O O . ARG A 1 359 ? 15.133 -24.172 -31.797 1 91.44 359 ARG A O 1
ATOM 2971 N N . SER A 1 360 ? 14.141 -26.078 -31.266 1 89.75 360 SER A N 1
ATOM 2972 C CA . SER A 1 360 ? 13 -25.781 -32.125 1 89.75 360 SER A CA 1
ATOM 2973 C C . SER A 1 360 ? 12.211 -24.594 -31.609 1 89.75 360 SER A C 1
ATOM 2975 O O . SER A 1 360 ? 11.75 -23.75 -32.406 1 89.75 360 SER A O 1
ATOM 2977 N N . ARG A 1 361 ? 12.039 -24.484 -30.297 1 91.31 361 ARG A N 1
ATOM 2978 C CA . ARG A 1 361 ? 11.148 -23.5 -29.703 1 91.31 361 ARG A CA 1
ATOM 2979 C C . ARG A 1 361 ? 11.852 -22.156 -29.547 1 91.31 361 ARG A C 1
ATOM 2981 O O . ARG A 1 361 ? 11.211 -21.125 -29.297 1 91.31 361 ARG A O 1
ATOM 2988 N N . LEU A 1 362 ? 13.156 -22.141 -29.734 1 92.38 362 LEU A N 1
ATOM 2989 C CA . LEU A 1 362 ? 13.914 -20.906 -29.594 1 92.38 362 LEU A CA 1
ATOM 2990 C C . LEU A 1 362 ? 13.93 -20.125 -30.906 1 92.38 362 LEU A C 1
ATOM 2992 O O . LEU A 1 362 ? 14.375 -18.969 -30.953 1 92.38 362 LEU A O 1
ATOM 2996 N N . GLN A 1 363 ? 13.406 -20.766 -31.875 1 86.44 363 GLN A N 1
ATOM 2997 C CA . GLN A 1 363 ? 13.297 -20.047 -33.125 1 86.44 363 GLN A CA 1
ATOM 2998 C C . GLN A 1 363 ? 12.281 -18.922 -33.031 1 86.44 363 GLN A C 1
ATOM 3000 O O . GLN A 1 363 ? 11.25 -19.062 -32.375 1 86.44 363 GLN A O 1
ATOM 3005 N N . ARG A 1 364 ? 12.594 -17.906 -33.781 1 77.31 364 ARG A N 1
ATOM 3006 C CA . ARG A 1 364 ? 11.781 -16.703 -33.719 1 77.31 364 ARG A CA 1
ATOM 3007 C C . ARG A 1 364 ? 10.344 -16.984 -34.156 1 77.31 364 ARG A C 1
ATOM 3009 O O . ARG A 1 364 ? 10.109 -17.812 -35.031 1 77.31 364 ARG A O 1
ATOM 3016 N N . ASN A 1 365 ? 9.469 -16.344 -33.406 1 72.69 365 ASN A N 1
ATOM 3017 C CA . ASN A 1 365 ? 8.039 -16.375 -33.719 1 72.69 365 ASN A CA 1
ATOM 3018 C C . ASN A 1 365 ? 7.574 -15.07 -34.375 1 72.69 365 ASN A C 1
ATOM 3020 O O . ASN A 1 365 ? 7.543 -14.031 -33.719 1 72.69 365 ASN A O 1
ATOM 3024 N N . ASP A 1 366 ? 7.336 -15.055 -35.594 1 70.69 366 ASP A N 1
ATOM 3025 C CA . ASP A 1 366 ? 7.051 -13.828 -36.312 1 70.69 366 ASP A CA 1
ATOM 3026 C C . ASP A 1 366 ? 5.684 -13.266 -35.938 1 70.69 366 ASP A C 1
ATOM 3028 O O . ASP A 1 366 ? 5.312 -12.172 -36.375 1 70.69 366 ASP A O 1
ATOM 3032 N N . GLY A 1 367 ? 5.016 -13.844 -35 1 64.88 367 GLY A N 1
ATOM 3033 C CA . GLY A 1 367 ? 3.785 -13.289 -34.438 1 64.88 367 GLY A CA 1
ATOM 3034 C C . GLY A 1 367 ? 2.586 -13.484 -35.375 1 64.88 367 GLY A C 1
ATOM 3035 O O . GLY A 1 367 ? 1.522 -12.906 -35.125 1 64.88 367 GLY A O 1
ATOM 3036 N N . GLY A 1 368 ? 2.707 -14.086 -36.344 1 70.44 368 GLY A N 1
ATOM 3037 C CA . GLY A 1 368 ? 1.632 -14.18 -37.312 1 70.44 368 GLY A CA 1
ATOM 3038 C C . GLY A 1 368 ? 0.539 -15.148 -36.906 1 70.44 368 GLY A C 1
ATOM 3039 O O . GLY A 1 368 ? -0.606 -15.023 -37.344 1 70.44 368 GLY A O 1
ATOM 3040 N N . GLU A 1 369 ? 0.813 -16.031 -36.062 1 77.81 369 GLU A N 1
ATOM 3041 C CA . GLU A 1 369 ? -0.182 -17.016 -35.625 1 77.81 369 GLU A CA 1
ATOM 3042 C C . GLU A 1 369 ? -0.343 -17.047 -34.125 1 77.81 369 GLU A C 1
ATOM 3044 O O . GLU A 1 369 ? 0.624 -16.828 -33.375 1 77.81 369 GLU A O 1
ATOM 3049 N N . PRO A 1 370 ? -1.627 -17.297 -33.75 1 82.38 370 PRO A N 1
ATOM 3050 C CA . PRO A 1 370 ? -1.83 -17.422 -32.281 1 82.38 370 PRO A CA 1
ATOM 3051 C C . PRO A 1 370 ? -1.124 -18.641 -31.703 1 82.38 370 PRO A C 1
ATOM 3053 O O . PRO A 1 370 ? -0.944 -19.656 -32.406 1 82.38 370 PRO A O 1
ATOM 3056 N N . LEU A 1 371 ? -0.69 -18.469 -30.562 1 78.88 371 LEU A N 1
ATOM 3057 C CA . LEU A 1 371 ? -0.087 -19.578 -29.844 1 78.88 371 LEU A CA 1
ATOM 3058 C C . LEU A 1 371 ? -1.105 -20.688 -29.594 1 78.88 371 LEU A C 1
ATOM 3060 O O . LEU A 1 371 ? -0.794 -21.875 -29.766 1 78.88 371 LEU A O 1
ATOM 3064 N N . PHE A 1 372 ? -2.303 -20.125 -29.172 1 77.75 372 PHE A N 1
ATOM 3065 C CA . PHE A 1 372 ? -3.34 -21.109 -28.844 1 77.75 372 PHE A CA 1
ATOM 3066 C C . PHE A 1 372 ? -4.727 -20.516 -29.094 1 77.75 372 PHE A C 1
ATOM 3068 O O . PHE A 1 372 ? -4.895 -19.297 -29.109 1 77.75 372 PHE A O 1
ATOM 3075 N N . VAL A 1 373 ? -5.504 -21.469 -29.422 1 75.75 373 VAL A N 1
ATOM 3076 C CA . VAL A 1 373 ? -6.918 -21.125 -29.516 1 75.75 373 VAL A CA 1
ATOM 3077 C C . VAL A 1 373 ? -7.719 -21.969 -28.516 1 75.75 373 VAL A C 1
ATOM 3079 O O . VAL A 1 373 ? -7.566 -23.188 -28.469 1 75.75 373 VAL A O 1
ATOM 3082 N N . VAL A 1 374 ? -8.367 -21.375 -27.609 1 74.25 374 VAL A N 1
ATOM 3083 C CA . VAL A 1 374 ? -9.164 -22.062 -26.594 1 74.25 374 VAL A CA 1
ATOM 3084 C C . VAL A 1 374 ? -10.641 -21.766 -26.812 1 74.25 374 VAL A C 1
ATOM 3086 O O . VAL A 1 374 ? -11.016 -20.641 -27.125 1 74.25 374 VAL A O 1
ATOM 3089 N N . LYS A 1 375 ? -11.367 -22.812 -26.828 1 72.31 375 LYS A N 1
ATOM 3090 C CA . LYS A 1 375 ? -12.812 -22.656 -26.875 1 72.31 375 LYS A CA 1
ATOM 3091 C C . LYS A 1 375 ? -13.398 -22.578 -25.469 1 72.31 375 LYS A C 1
ATOM 3093 O O . LYS A 1 375 ? -13.203 -23.484 -24.656 1 72.31 375 LYS A O 1
ATOM 3098 N N . SER A 1 376 ? -13.719 -21.516 -24.969 1 67.38 376 SER A N 1
ATOM 3099 C CA . SER A 1 376 ? -14.383 -21.344 -23.688 1 67.38 376 SER A CA 1
ATOM 3100 C C . SER A 1 376 ? -15.828 -20.875 -23.875 1 67.38 376 SER A C 1
ATOM 3102 O O . SER A 1 376 ? -16.062 -19.766 -24.344 1 67.38 376 SER A O 1
ATOM 3104 N N . GLU A 1 377 ? -16.641 -21.844 -23.375 1 67 377 GLU A N 1
ATOM 3105 C CA . GLU A 1 377 ? -18.078 -21.609 -23.594 1 67 377 GLU A CA 1
ATOM 3106 C C . GLU A 1 377 ? -18.359 -21.391 -25.078 1 67 377 GLU A C 1
ATOM 3108 O O . GLU A 1 377 ? -18 -22.219 -25.922 1 67 377 GLU A O 1
ATOM 3113 N N . GLU A 1 378 ? -18.891 -20.281 -25.5 1 67 378 GLU A N 1
ATOM 3114 C CA . GLU A 1 378 ? -19.297 -20.031 -26.891 1 67 378 GLU A CA 1
ATOM 3115 C C . GLU A 1 378 ? -18.328 -19.078 -27.594 1 67 378 GLU A C 1
ATOM 3117 O O . GLU A 1 378 ? -18.609 -18.578 -28.672 1 67 378 GLU A O 1
ATOM 3122 N N . ARG A 1 379 ? -17.25 -18.969 -26.828 1 75 379 ARG A N 1
ATOM 3123 C CA . ARG A 1 379 ? -16.328 -18.031 -27.438 1 75 379 ARG A CA 1
ATOM 3124 C C . ARG A 1 379 ? -14.992 -18.703 -27.766 1 75 379 ARG A C 1
ATOM 3126 O O . ARG A 1 379 ? -14.562 -19.609 -27.031 1 75 379 ARG A O 1
ATOM 3133 N N . LEU A 1 380 ? -14.453 -18.359 -28.906 1 78.88 380 LEU A N 1
ATOM 3134 C CA . LEU A 1 380 ? -13.094 -18.734 -29.266 1 78.88 380 LEU A CA 1
ATOM 3135 C C . LEU A 1 380 ? -12.102 -17.641 -28.875 1 78.88 380 LEU A C 1
ATOM 3137 O O . LEU A 1 380 ? -12.258 -16.484 -29.266 1 78.88 380 LEU A O 1
ATOM 3141 N N . ILE A 1 381 ? -11.172 -18.094 -28 1 81.81 381 ILE A N 1
ATOM 3142 C CA . ILE A 1 381 ? -10.195 -17.125 -27.531 1 81.81 381 ILE A CA 1
ATOM 3143 C C . ILE A 1 381 ? -8.82 -17.453 -28.125 1 81.81 381 ILE A C 1
ATOM 3145 O O . ILE A 1 381 ? -8.344 -18.578 -28.016 1 81.81 381 ILE A O 1
ATOM 3149 N N . ARG A 1 382 ? -8.281 -16.469 -28.703 1 85.38 382 ARG A N 1
ATOM 3150 C CA . ARG A 1 382 ? -6.945 -16.609 -29.281 1 85.38 382 ARG A CA 1
ATOM 3151 C C . ARG A 1 382 ? -5.898 -15.945 -28.391 1 85.38 382 ARG A C 1
ATOM 3153 O O . ARG A 1 382 ? -6.082 -14.812 -27.953 1 85.38 382 ARG A O 1
ATOM 3160 N N . TYR A 1 383 ? -4.922 -16.734 -28.172 1 87.12 383 TYR A N 1
ATOM 3161 C CA . TYR A 1 383 ? -3.826 -16.234 -27.344 1 87.12 383 TYR A CA 1
ATOM 3162 C C . TYR A 1 383 ? -2.562 -16.031 -28.172 1 87.12 383 TYR A C 1
ATOM 3164 O O . TYR A 1 383 ? -2.172 -16.922 -28.938 1 87.12 383 TYR A O 1
ATOM 3172 N N . TRP A 1 384 ? -2.115 -14.844 -28.031 1 86.5 384 TRP A N 1
ATOM 3173 C CA . TRP A 1 384 ? -0.888 -14.484 -28.734 1 86.5 384 TRP A CA 1
ATOM 3174 C C . TRP A 1 384 ? 0.277 -14.344 -27.766 1 86.5 384 TRP A C 1
ATOM 3176 O O . TRP A 1 384 ? 0.075 -14.047 -26.594 1 86.5 384 TRP A O 1
ATOM 3186 N N . SER A 1 385 ? 1.432 -14.664 -28.312 1 85.94 385 SER A N 1
ATOM 3187 C CA . SER A 1 385 ? 2.623 -14.375 -27.516 1 85.94 385 SER A CA 1
ATOM 3188 C C . SER A 1 385 ? 2.883 -12.875 -27.438 1 85.94 385 SER A C 1
ATOM 3190 O O . SER A 1 385 ? 2.285 -12.094 -28.172 1 85.94 385 SER A O 1
ATOM 3192 N N . VAL A 1 386 ? 3.709 -12.523 -26.5 1 89.81 386 VAL A N 1
ATOM 3193 C CA . VAL A 1 386 ? 4.105 -11.125 -26.375 1 89.81 386 VAL A CA 1
ATOM 3194 C C . VAL A 1 386 ? 4.918 -10.711 -27.594 1 89.81 386 VAL A C 1
ATOM 3196 O O . VAL A 1 386 ? 5.633 -11.523 -28.172 1 89.81 386 VAL A O 1
ATOM 3199 N N . ALA A 1 387 ? 4.875 -9.453 -27.953 1 91 387 ALA A N 1
ATOM 3200 C CA . ALA A 1 387 ? 5.496 -8.938 -29.172 1 91 387 ALA A CA 1
ATOM 3201 C C . ALA A 1 387 ? 7.016 -9.078 -29.109 1 91 387 ALA A C 1
ATOM 3203 O O . ALA A 1 387 ? 7.672 -9.188 -30.141 1 91 387 ALA A O 1
ATOM 3204 N N . ALA A 1 388 ? 7.531 -9.148 -27.984 1 92.31 388 ALA A N 1
ATOM 3205 C CA . ALA A 1 388 ? 8.977 -9.266 -27.797 1 92.31 388 ALA A CA 1
ATOM 3206 C C . ALA A 1 388 ? 9.516 -10.531 -28.453 1 92.31 388 ALA A C 1
ATOM 3208 O O . ALA A 1 388 ? 10.688 -10.586 -28.844 1 92.31 388 ALA A O 1
ATOM 3209 N N . GLU A 1 389 ? 8.734 -11.555 -28.641 1 92.38 389 GLU A N 1
ATOM 3210 C CA . GLU A 1 389 ? 9.18 -12.859 -29.125 1 92.38 389 GLU A CA 1
ATOM 3211 C C . GLU A 1 389 ? 9.469 -12.812 -30.625 1 92.38 389 GLU A C 1
ATOM 3213 O O . GLU A 1 389 ? 10.078 -13.734 -31.172 1 92.38 389 GLU A O 1
ATOM 3218 N N . ALA A 1 390 ? 9.016 -11.758 -31.297 1 89.69 390 ALA A N 1
ATOM 3219 C CA . ALA A 1 390 ? 9.352 -11.57 -32.719 1 89.69 390 ALA A CA 1
ATOM 3220 C C . ALA A 1 390 ? 10.852 -11.359 -32.875 1 89.69 390 ALA A C 1
ATOM 3222 O O . ALA A 1 390 ? 11.414 -11.688 -33.938 1 89.69 390 ALA A O 1
ATOM 3223 N N . LYS A 1 391 ? 11.477 -10.891 -31.891 1 89.94 391 LYS A N 1
ATOM 3224 C CA . LYS A 1 391 ? 12.922 -10.672 -31.953 1 89.94 391 LYS A CA 1
ATOM 3225 C C . LYS A 1 391 ? 13.68 -11.93 -31.547 1 89.94 391 LYS A C 1
ATOM 3227 O O . LYS A 1 391 ? 14.641 -12.32 -32.219 1 89.94 391 LYS A O 1
ATOM 3232 N N . HIS A 1 392 ? 13.336 -12.469 -30.484 1 92.19 392 HIS A N 1
ATOM 3233 C CA . HIS A 1 392 ? 13.883 -13.734 -30 1 92.19 392 HIS A CA 1
ATOM 3234 C C . HIS A 1 392 ? 12.992 -14.359 -28.938 1 92.19 392 HIS A C 1
ATOM 3236 O O . HIS A 1 392 ? 12.117 -13.688 -28.391 1 92.19 392 HIS A O 1
ATOM 3242 N N . ARG A 1 393 ? 13.266 -15.602 -28.594 1 94.06 393 ARG A N 1
ATOM 3243 C CA . ARG A 1 393 ? 12.43 -16.297 -27.609 1 94.06 393 ARG A CA 1
ATOM 3244 C C . ARG A 1 393 ? 13.234 -16.703 -26.391 1 94.06 393 ARG A C 1
ATOM 3246 O O . ARG A 1 393 ? 12.859 -17.641 -25.672 1 94.06 393 ARG A O 1
ATOM 3253 N N . TYR A 1 394 ? 14.391 -16.047 -26.156 1 94.38 394 TYR A N 1
ATOM 3254 C CA . TYR A 1 394 ? 15.156 -16.25 -24.938 1 94.38 394 TYR A CA 1
ATOM 3255 C C . TYR A 1 394 ? 14.461 -15.617 -23.734 1 94.38 394 TYR A C 1
ATOM 3257 O O . TYR A 1 394 ? 13.609 -14.734 -23.891 1 94.38 394 TYR A O 1
ATOM 3265 N N . PRO A 1 395 ? 14.805 -16.125 -22.562 1 94.88 395 PRO A N 1
ATOM 3266 C CA . PRO A 1 395 ? 14.328 -15.406 -21.375 1 94.88 395 PRO A CA 1
ATOM 3267 C C . PRO A 1 395 ? 14.766 -13.945 -21.359 1 94.88 395 PRO A C 1
ATOM 3269 O O . PRO A 1 395 ? 15.797 -13.602 -21.953 1 94.88 395 PRO A O 1
ATOM 3272 N N . ARG A 1 396 ? 13.93 -13.148 -20.797 1 96.25 396 ARG A N 1
ATOM 3273 C CA . ARG A 1 396 ? 14.227 -11.727 -20.656 1 96.25 396 ARG A CA 1
ATOM 3274 C C . ARG A 1 396 ? 14.18 -11.305 -19.188 1 96.25 396 ARG A C 1
ATOM 3276 O O . ARG A 1 396 ? 13.5 -11.938 -18.375 1 96.25 396 ARG A O 1
ATOM 3283 N N . ARG A 1 397 ? 14.883 -10.281 -18.891 1 95.5 397 ARG A N 1
ATOM 3284 C CA . ARG A 1 397 ? 14.945 -9.766 -17.516 1 95.5 397 ARG A CA 1
ATOM 3285 C C . ARG A 1 397 ? 14.18 -8.461 -17.391 1 95.5 397 ARG A C 1
ATOM 3287 O O . ARG A 1 397 ? 14.32 -7.562 -18.219 1 95.5 397 ARG A O 1
ATOM 3294 N N . VAL A 1 398 ? 13.391 -8.32 -16.312 1 94.06 398 VAL A N 1
ATOM 3295 C CA . VAL A 1 398 ? 12.656 -7.09 -16.047 1 94.06 398 VAL A CA 1
ATOM 3296 C C . VAL A 1 398 ? 13.633 -5.945 -15.797 1 94.06 398 VAL A C 1
ATOM 3298 O O . VAL A 1 398 ? 14.633 -6.113 -15.094 1 94.06 398 VAL A O 1
ATOM 3301 N N . ASN A 1 399 ? 13.32 -4.766 -16.359 1 86.81 399 ASN A N 1
ATOM 3302 C CA . ASN A 1 399 ? 14.148 -3.576 -16.188 1 86.81 399 ASN A CA 1
ATOM 3303 C C . ASN A 1 399 ? 13.734 -2.775 -14.953 1 86.81 399 ASN A C 1
ATOM 3305 O O . ASN A 1 399 ? 12.609 -2.906 -14.477 1 86.81 399 ASN A O 1
ATOM 3309 N N . GLU A 1 400 ? 14.633 -1.968 -14.586 1 79.94 400 GLU A N 1
ATOM 3310 C CA . GLU A 1 400 ? 14.328 -1.05 -13.484 1 79.94 400 GLU A CA 1
ATOM 3311 C C . GLU A 1 400 ? 13.461 0.109 -13.961 1 79.94 400 GLU A C 1
ATOM 3313 O O . GLU A 1 400 ? 12.656 0.645 -13.195 1 79.94 400 GLU A O 1
ATOM 3318 N N . THR A 1 401 ? 13.594 0.413 -15.188 1 80.12 401 THR A N 1
ATOM 3319 C CA . THR A 1 401 ? 12.898 1.581 -15.711 1 80.12 401 THR A CA 1
ATOM 3320 C C . THR A 1 401 ? 11.781 1.161 -16.672 1 80.12 401 THR A C 1
ATOM 3322 O O . THR A 1 401 ? 11.891 0.134 -17.344 1 80.12 401 THR A O 1
ATOM 3325 N N . ILE A 1 402 ? 10.734 1.959 -16.734 1 82.56 402 ILE A N 1
ATOM 3326 C CA . ILE A 1 402 ? 9.594 1.733 -17.625 1 82.56 402 ILE A CA 1
ATOM 3327 C C . ILE A 1 402 ? 9.945 2.197 -19.047 1 82.56 402 ILE A C 1
ATOM 3329 O O . ILE A 1 402 ? 10.742 3.119 -19.219 1 82.56 402 ILE A O 1
ATOM 3333 N N . GLY A 1 403 ? 9.477 1.546 -20.016 1 84.75 403 GLY A N 1
ATOM 3334 C CA . GLY A 1 403 ? 9.516 2.057 -21.391 1 84.75 403 GLY A CA 1
ATOM 3335 C C . GLY A 1 403 ? 10.664 1.487 -22.203 1 84.75 403 GLY A C 1
ATOM 3336 O O . GLY A 1 403 ? 10.945 1.966 -23.297 1 84.75 403 GLY A O 1
ATOM 3337 N N . SER A 1 404 ? 11.344 0.562 -21.625 1 88.19 404 SER A N 1
ATOM 3338 C CA . SER A 1 404 ? 12.422 -0.056 -22.375 1 88.19 404 SER A CA 1
ATOM 3339 C C . SER A 1 404 ? 12.195 -1.554 -22.547 1 88.19 404 SER A C 1
ATOM 3341 O O . SER A 1 404 ? 11.547 -2.188 -21.719 1 88.19 404 SER A O 1
ATOM 3343 N N . GLN A 1 405 ? 12.773 -2.023 -23.656 1 91.31 405 GLN A N 1
ATOM 3344 C CA . GLN A 1 405 ? 12.734 -3.463 -23.891 1 91.31 405 GLN A CA 1
ATOM 3345 C C . GLN A 1 405 ? 13.555 -4.215 -22.844 1 91.31 405 GLN A C 1
ATOM 3347 O O . GLN A 1 405 ? 14.625 -3.754 -22.438 1 91.31 405 GLN A O 1
ATOM 3352 N N . TYR A 1 406 ? 13.031 -5.348 -22.469 1 95.31 406 TYR A N 1
ATOM 3353 C CA . TYR A 1 406 ? 13.742 -6.152 -21.484 1 95.31 406 TYR A CA 1
ATOM 3354 C C . TYR A 1 406 ? 14.984 -6.793 -22.094 1 95.31 406 TYR A C 1
ATOM 3356 O O . TYR A 1 406 ? 15 -7.109 -23.281 1 95.31 406 TYR A O 1
ATOM 3364 N N . SER A 1 407 ? 15.977 -6.961 -21.266 1 93.56 407 SER A N 1
ATOM 3365 C CA . SER A 1 407 ? 17.25 -7.504 -21.719 1 93.56 407 SER A CA 1
ATOM 3366 C C . SER A 1 407 ? 17.172 -9.016 -21.891 1 93.56 407 SER A C 1
ATOM 3368 O O . SER A 1 407 ? 16.641 -9.719 -21.031 1 93.56 407 SER A O 1
ATOM 3370 N N . LYS A 1 408 ? 17.766 -9.477 -23.016 1 94.69 408 LYS A N 1
ATOM 3371 C CA . LYS A 1 408 ? 17.891 -10.898 -23.312 1 94.69 408 LYS A CA 1
ATOM 3372 C C . LYS A 1 408 ? 18.812 -11.594 -22.328 1 94.69 408 LYS A C 1
ATOM 3374 O O . LYS A 1 408 ? 19.875 -11.062 -21.984 1 94.69 408 LYS A O 1
ATOM 3379 N N . MET A 1 409 ? 18.391 -12.789 -21.859 1 94.06 409 MET A N 1
ATOM 3380 C CA . MET A 1 409 ? 19.25 -13.578 -20.984 1 94.06 409 MET A CA 1
ATOM 3381 C C . MET A 1 409 ? 19.703 -14.859 -21.672 1 94.06 409 MET A C 1
ATOM 3383 O O . MET A 1 409 ? 18.891 -15.758 -21.922 1 94.06 409 MET A O 1
ATOM 3387 N N . GLU A 1 410 ? 20.984 -14.938 -21.828 1 91.25 410 GLU A N 1
ATOM 3388 C CA . GLU A 1 410 ? 21.547 -16.141 -22.438 1 91.25 410 GLU A CA 1
ATOM 3389 C C . GLU A 1 410 ? 21.594 -17.297 -21.453 1 91.25 410 GLU A C 1
ATOM 3391 O O . GLU A 1 410 ? 21.844 -17.094 -20.266 1 91.25 410 GLU A O 1
ATOM 3396 N N . PHE A 1 411 ? 21.469 -18.547 -21.938 1 90.88 411 PHE A N 1
ATOM 3397 C CA . PHE A 1 411 ? 21.438 -19.719 -21.078 1 90.88 411 PHE A CA 1
ATOM 3398 C C . PHE A 1 411 ? 22.766 -19.891 -20.328 1 90.88 411 PHE A C 1
ATOM 3400 O O . PHE A 1 411 ? 22.781 -20.359 -19.188 1 90.88 411 PHE A O 1
ATOM 3407 N N . ASN A 1 412 ? 23.812 -19.469 -20.953 1 86.38 412 ASN A N 1
ATOM 3408 C CA . ASN A 1 412 ? 25.109 -19.562 -20.297 1 86.38 412 ASN A CA 1
ATOM 3409 C C . ASN A 1 412 ? 25.172 -18.703 -19.047 1 86.38 412 ASN A C 1
ATOM 3411 O O . ASN A 1 412 ? 25.938 -19 -18.125 1 86.38 412 ASN A O 1
ATOM 3415 N N . ARG A 1 413 ? 24.375 -17.719 -19.078 1 83.56 413 ARG A N 1
ATOM 3416 C CA . ARG A 1 413 ? 24.312 -16.844 -17.922 1 83.56 413 ARG A CA 1
ATOM 3417 C C . ARG A 1 413 ? 23.344 -17.375 -16.875 1 83.56 413 ARG A C 1
ATOM 3419 O O . ARG A 1 413 ? 23.656 -17.422 -15.688 1 83.56 413 ARG A O 1
ATOM 3426 N N . ILE A 1 414 ? 22.219 -17.859 -17.297 1 87.69 414 ILE A N 1
ATOM 3427 C CA . ILE A 1 414 ? 21.141 -18.266 -16.391 1 87.69 414 ILE A CA 1
ATOM 3428 C C . ILE A 1 414 ? 21.453 -19.625 -15.766 1 87.69 414 ILE A C 1
ATOM 3430 O O . ILE A 1 414 ? 21.094 -19.875 -14.617 1 87.69 414 ILE A O 1
ATOM 3434 N N . CYS A 1 415 ? 22.125 -20.453 -16.469 1 85.38 415 CYS A N 1
ATOM 3435 C CA . CYS A 1 415 ? 22.328 -21.828 -16.047 1 85.38 415 CYS A CA 1
ATOM 3436 C C . CYS A 1 415 ? 23.719 -22.031 -15.461 1 85.38 415 CYS A C 1
ATOM 3438 O O . CYS A 1 415 ? 24.094 -23.141 -15.102 1 85.38 415 CYS A O 1
ATOM 3440 N N . ARG A 1 416 ? 24.359 -20.906 -15.336 1 77 416 ARG A N 1
ATOM 3441 C CA . ARG A 1 416 ? 25.719 -21.016 -14.836 1 77 416 ARG A CA 1
ATOM 3442 C C . ARG A 1 416 ? 25.734 -21.375 -13.352 1 77 416 ARG A C 1
ATOM 3444 O O . ARG A 1 416 ? 24.859 -20.953 -12.594 1 77 416 ARG A O 1
ATOM 3451 N N . TYR A 1 417 ? 26.594 -22.172 -13.055 1 72.19 417 TYR A N 1
ATOM 3452 C CA . TYR A 1 417 ? 26.812 -22.469 -11.641 1 72.19 417 TYR A CA 1
ATOM 3453 C C . TYR A 1 417 ? 27.297 -21.25 -10.891 1 72.19 417 TYR A C 1
ATOM 3455 O O . TYR A 1 417 ? 28.078 -20.438 -11.43 1 72.19 417 TYR A O 1
ATOM 3463 N N . PRO A 1 418 ? 26.812 -21.125 -9.711 1 67.88 418 PRO A N 1
ATOM 3464 C CA . PRO A 1 418 ? 27.359 -20.016 -8.938 1 67.88 418 PRO A CA 1
ATOM 3465 C C . PRO A 1 418 ? 28.875 -20.094 -8.781 1 67.88 418 PRO A C 1
ATOM 3467 O O . PRO A 1 418 ? 29.438 -21.188 -8.672 1 67.88 418 PRO A O 1
ATOM 3470 N N . LYS A 1 419 ? 29.531 -18.938 -8.945 1 59.59 419 LYS A N 1
ATOM 3471 C CA . LYS A 1 419 ? 30.984 -18.875 -8.898 1 59.59 419 LYS A CA 1
ATOM 3472 C C . LYS A 1 419 ? 31.531 -19.562 -7.656 1 59.59 419 LYS A C 1
ATOM 3474 O O . LYS A 1 419 ? 32.594 -20.203 -7.707 1 59.59 419 LYS A O 1
ATOM 3479 N N . ASP A 1 420 ? 30.859 -19.344 -6.594 1 59.75 420 ASP A N 1
ATOM 3480 C CA . ASP A 1 420 ? 31.375 -19.859 -5.328 1 59.75 420 ASP A CA 1
ATOM 3481 C C . ASP A 1 420 ? 30.984 -21.328 -5.125 1 59.75 420 ASP A C 1
ATOM 3483 O O . ASP A 1 420 ? 31.266 -21.906 -4.078 1 59.75 420 ASP A O 1
ATOM 3487 N N . MET A 1 421 ? 30.344 -21.703 -6.012 1 55.91 421 MET A N 1
ATOM 3488 C CA . MET A 1 421 ? 29.969 -23.109 -5.852 1 55.91 421 MET A CA 1
ATOM 3489 C C . MET A 1 421 ? 31.156 -24.016 -6.137 1 55.91 421 MET A C 1
ATOM 3491 O O . MET A 1 421 ? 31.781 -23.922 -7.195 1 55.91 421 MET A O 1
ATOM 3495 N N . LYS A 1 422 ? 31.734 -24.422 -4.992 1 56.69 422 LYS A N 1
ATOM 3496 C CA . LYS A 1 422 ? 32.781 -25.438 -5.059 1 56.69 422 LYS A CA 1
ATOM 3497 C C . LYS A 1 422 ? 32.281 -26.703 -5.754 1 56.69 422 LYS A C 1
ATOM 3499 O O . LYS A 1 422 ? 31.344 -27.344 -5.281 1 56.69 422 LYS A O 1
ATOM 3504 N N . MET A 1 423 ? 32.5 -26.641 -6.977 1 53.38 423 MET A N 1
ATOM 3505 C CA . MET A 1 423 ? 32.125 -27.875 -7.664 1 53.38 423 MET A CA 1
ATOM 3506 C C . MET A 1 423 ? 33.094 -29 -7.309 1 53.38 423 MET A C 1
ATOM 3508 O O . MET A 1 423 ? 34.25 -28.75 -6.988 1 53.38 423 MET A O 1
ATOM 3512 N N . GLU A 1 424 ? 32.5 -30.047 -6.965 1 47.16 424 GLU A N 1
ATOM 3513 C CA . GLU A 1 424 ? 33.406 -31.188 -6.727 1 47.16 424 GLU A CA 1
ATOM 3514 C C . GLU A 1 424 ? 34.438 -31.312 -7.824 1 47.16 424 GLU A C 1
ATOM 3516 O O . GLU A 1 424 ? 34.188 -30.953 -8.977 1 47.16 424 GLU A O 1
ATOM 3521 N N . GLU A 1 425 ? 35.656 -31.625 -7.406 1 45.69 425 GLU A N 1
ATOM 3522 C CA . GLU A 1 425 ? 36.75 -31.922 -8.328 1 45.69 425 GLU A CA 1
ATOM 3523 C C . GLU A 1 425 ? 36.312 -32.938 -9.383 1 45.69 425 GLU A C 1
ATOM 3525 O O . GLU A 1 425 ? 35.75 -33.969 -9.062 1 45.69 425 GLU A O 1
ATOM 3530 N N . GLY A 1 426 ? 36.375 -32.594 -10.719 1 47.12 426 GLY A N 1
ATOM 3531 C CA . GLY A 1 426 ? 35.969 -33.406 -11.852 1 47.12 426 GLY A CA 1
ATOM 3532 C C . GLY A 1 426 ? 34.625 -33.031 -12.43 1 47.12 426 GLY A C 1
ATOM 3533 O O . GLY A 1 426 ? 34.219 -33.5 -13.5 1 47.12 426 GLY A O 1
ATOM 3534 N N . TYR A 1 427 ? 33.75 -32.562 -11.562 1 47.69 427 TYR A N 1
ATOM 3535 C CA . TYR A 1 427 ? 32.438 -32.125 -12.055 1 47.69 427 TYR A CA 1
ATOM 3536 C C . TYR A 1 427 ? 32.562 -30.75 -12.711 1 47.69 427 TYR A C 1
ATOM 3538 O O . TYR A 1 427 ? 32.438 -29.734 -12.039 1 47.69 427 TYR A O 1
ATOM 3546 N N . GLU A 1 428 ? 33.562 -30.656 -13.516 1 51.59 428 GLU A N 1
ATOM 3547 C CA . GLU A 1 428 ? 33.438 -29.438 -14.312 1 51.59 428 GLU A CA 1
ATOM 3548 C C . GLU A 1 428 ? 32.156 -29.406 -15.117 1 51.59 428 GLU A C 1
ATOM 3550 O O . GLU A 1 428 ? 32.188 -29.562 -16.344 1 51.59 428 GLU A O 1
ATOM 3555 N N . THR A 1 429 ? 31.047 -29.938 -14.641 1 61.38 429 THR A N 1
ATOM 3556 C CA . THR A 1 429 ? 29.922 -30.203 -15.523 1 61.38 429 THR A CA 1
ATOM 3557 C C . THR A 1 429 ? 29.297 -28.906 -16.031 1 61.38 429 THR A C 1
ATOM 3559 O O . THR A 1 429 ? 28.969 -28.016 -15.227 1 61.38 429 THR A O 1
ATOM 3562 N N . LYS A 1 430 ? 29.562 -28.672 -17.359 1 79.44 430 LYS A N 1
ATOM 3563 C CA . LYS A 1 430 ? 28.859 -27.641 -18.109 1 79.44 430 LYS A CA 1
ATOM 3564 C C . LYS A 1 430 ? 27.344 -27.812 -17.984 1 79.44 430 LYS A C 1
ATOM 3566 O O . LYS A 1 430 ? 26.859 -28.938 -17.812 1 79.44 430 LYS A O 1
ATOM 3571 N N . TRP A 1 431 ? 26.688 -26.703 -17.844 1 86.06 431 TRP A N 1
ATOM 3572 C CA . TRP A 1 431 ? 25.25 -26.75 -17.562 1 86.06 431 TRP A CA 1
ATOM 3573 C C . TRP A 1 431 ? 24.516 -27.625 -18.578 1 86.06 431 TRP A C 1
ATOM 3575 O O . TRP A 1 431 ? 23.562 -28.312 -18.219 1 86.06 431 TRP A O 1
ATOM 3585 N N . TRP A 1 432 ? 25 -27.703 -19.859 1 89.75 432 TRP A N 1
ATOM 3586 C CA . TRP A 1 432 ? 24.297 -28.453 -20.891 1 89.75 432 TRP A CA 1
ATOM 3587 C C . TRP A 1 432 ? 24.469 -29.953 -20.688 1 89.75 432 TRP A C 1
ATOM 3589 O O . TRP A 1 432 ? 23.609 -30.75 -21.094 1 89.75 432 TRP A O 1
ATOM 3599 N N . ASP A 1 433 ? 25.516 -30.406 -20 1 88.12 433 ASP A N 1
ATOM 3600 C CA . ASP A 1 433 ? 25.688 -31.812 -19.672 1 88.12 433 ASP A CA 1
ATOM 3601 C C . ASP A 1 433 ? 24.734 -32.25 -18.578 1 88.12 433 ASP A C 1
ATOM 3603 O O . ASP A 1 433 ? 24.266 -33.406 -18.578 1 88.12 433 ASP A O 1
ATOM 3607 N N . GLU A 1 434 ? 24.5 -31.359 -17.672 1 86.81 434 GLU A N 1
ATOM 3608 C CA . GLU A 1 434 ? 23.594 -31.672 -16.562 1 86.81 434 GLU A CA 1
ATOM 3609 C C . GLU A 1 434 ? 22.141 -31.562 -17 1 86.81 434 GLU A C 1
ATOM 3611 O O . GLU A 1 434 ? 21.312 -32.406 -16.656 1 86.81 434 GLU A O 1
ATOM 3616 N N . VAL A 1 435 ? 21.828 -30.609 -17.812 1 89.69 435 VAL A N 1
ATOM 3617 C CA . VAL A 1 435 ? 20.438 -30.312 -18.172 1 89.69 435 VAL A CA 1
ATOM 3618 C C . VAL A 1 435 ? 19.953 -31.312 -19.219 1 89.69 435 VAL A C 1
ATOM 3620 O O . VAL A 1 435 ? 18.859 -31.859 -19.109 1 89.69 435 VAL A O 1
ATOM 3623 N N . PHE A 1 436 ? 20.734 -31.578 -20.203 1 92.19 436 PHE A N 1
ATOM 3624 C CA . PHE A 1 436 ? 20.266 -32.406 -21.297 1 92.19 436 PHE A CA 1
ATOM 3625 C C . PHE A 1 436 ? 20.594 -33.875 -21.047 1 92.19 436 PHE A C 1
ATOM 3627 O O . PHE A 1 436 ? 19.859 -34.75 -21.453 1 92.19 436 PHE A O 1
ATOM 3634 N N . ARG A 1 437 ? 21.797 -34.125 -20.438 1 90.31 437 ARG A N 1
ATOM 3635 C CA . ARG A 1 437 ? 22.281 -35.469 -20.156 1 90.31 437 ARG A CA 1
ATOM 3636 C C . ARG A 1 437 ? 22.156 -36.375 -21.375 1 90.31 437 ARG A C 1
ATOM 3638 O O . ARG A 1 437 ? 21.703 -37.5 -21.281 1 90.31 437 ARG A O 1
ATOM 3645 N N . ASP A 1 438 ? 22.422 -35.906 -22.516 1 89.88 438 ASP A N 1
ATOM 3646 C CA . ASP A 1 438 ? 22.266 -36.625 -23.781 1 89.88 438 ASP A CA 1
ATOM 3647 C C . ASP A 1 438 ? 23.609 -36.812 -24.484 1 89.88 438 ASP A C 1
ATOM 3649 O O . ASP A 1 438 ? 23.672 -37.281 -25.609 1 89.88 438 ASP A O 1
ATOM 3653 N N . ASN A 1 439 ? 24.672 -36.406 -23.969 1 87.19 439 ASN A N 1
ATOM 3654 C CA . ASN A 1 439 ? 26.016 -36.469 -24.516 1 87.19 439 ASN A CA 1
ATOM 3655 C C . ASN A 1 439 ? 26.141 -35.656 -25.828 1 87.19 439 ASN A C 1
ATOM 3657 O O . ASN A 1 439 ? 26.953 -36 -26.688 1 87.19 439 ASN A O 1
ATOM 3661 N N . GLY A 1 440 ? 25.281 -34.688 -26.031 1 90.12 440 GLY A N 1
ATOM 3662 C CA . GLY A 1 440 ? 25.266 -33.906 -27.25 1 90.12 440 GLY A CA 1
ATOM 3663 C C . GLY A 1 440 ? 26.219 -32.719 -27.219 1 90.12 440 GLY A C 1
ATOM 3664 O O . GLY A 1 440 ? 26.312 -31.969 -28.188 1 90.12 440 GLY A O 1
ATOM 3665 N N . GLY A 1 441 ? 26.891 -32.5 -26.156 1 88.88 441 GLY A N 1
ATOM 3666 C CA . GLY A 1 441 ? 27.859 -31.422 -26.031 1 88.88 441 GLY A CA 1
ATOM 3667 C C . GLY A 1 441 ? 27.203 -30.078 -25.812 1 88.88 441 GLY A C 1
ATOM 3668 O O . GLY A 1 441 ? 26.094 -29.984 -25.297 1 88.88 441 GLY A O 1
ATOM 3669 N N . ARG A 1 442 ? 27.969 -29.062 -26.172 1 89.38 442 ARG A N 1
ATOM 3670 C CA . ARG A 1 442 ? 27.547 -27.672 -25.953 1 89.38 442 ARG A CA 1
ATOM 3671 C C . ARG A 1 442 ? 26.234 -27.391 -26.688 1 89.38 442 ARG A C 1
ATOM 3673 O O . ARG A 1 442 ? 26.047 -27.828 -27.828 1 89.38 442 ARG A O 1
ATOM 3680 N N . PHE A 1 443 ? 25.359 -26.688 -25.969 1 90.31 443 PHE A N 1
ATOM 3681 C CA . PHE A 1 443 ? 24.094 -26.328 -26.578 1 90.31 443 PHE A CA 1
ATOM 3682 C C . PHE A 1 443 ? 24.266 -25.203 -27.594 1 90.31 443 PHE A C 1
ATOM 3684 O O . PHE A 1 443 ? 24.844 -24.172 -27.266 1 90.31 443 PHE A O 1
ATOM 3691 N N . ARG A 1 444 ? 23.875 -25.406 -28.812 1 85.12 444 ARG A N 1
ATOM 3692 C CA . ARG A 1 444 ? 23.844 -24.422 -29.891 1 85.12 444 ARG A CA 1
ATOM 3693 C C . ARG A 1 444 ? 22.438 -24.203 -30.406 1 85.12 444 ARG A C 1
ATOM 3695 O O . ARG A 1 444 ? 21.859 -25.094 -31.047 1 85.12 444 ARG A O 1
ATOM 3702 N N . PRO A 1 445 ? 21.875 -23.062 -30.047 1 83.5 445 PRO A N 1
ATOM 3703 C CA . PRO A 1 445 ? 20.484 -22.812 -30.438 1 83.5 445 PRO A CA 1
ATOM 3704 C C . PRO A 1 445 ? 20.297 -22.75 -31.953 1 83.5 445 PRO A C 1
ATOM 3706 O O . PRO A 1 445 ? 21.234 -22.391 -32.688 1 83.5 445 PRO A O 1
ATOM 3709 N N . MET B 1 1 ? 12.93 28.516 10.414 1 91.19 1 MET B N 1
ATOM 3710 C CA . MET B 1 1 ? 13.602 29.516 11.25 1 91.19 1 MET B CA 1
ATOM 3711 C C . MET B 1 1 ? 12.664 30.062 12.312 1 91.19 1 MET B C 1
ATOM 3713 O O . MET B 1 1 ? 13.008 30.094 13.492 1 91.19 1 MET B O 1
ATOM 3717 N N . THR B 1 2 ? 11.438 30.453 11.859 1 94.94 2 THR B N 1
ATOM 3718 C CA . THR B 1 2 ? 10.5 30.969 12.844 1 94.94 2 THR B CA 1
ATOM 3719 C C . THR B 1 2 ? 10.117 29.891 13.852 1 94.94 2 THR B C 1
ATOM 3721 O O . THR B 1 2 ? 9.93 30.172 15.039 1 94.94 2 THR B O 1
ATOM 3724 N N . ALA B 1 3 ? 10.023 28.625 13.43 1 95.38 3 ALA B N 1
ATOM 3725 C CA . ALA B 1 3 ? 9.742 27.516 14.344 1 95.38 3 ALA B CA 1
ATOM 3726 C C . ALA B 1 3 ? 10.82 27.406 15.414 1 95.38 3 ALA B C 1
ATOM 3728 O O . ALA B 1 3 ? 10.516 27.328 16.609 1 95.38 3 ALA B O 1
ATOM 3729 N N . ILE B 1 4 ? 12.07 27.453 15.039 1 93.69 4 ILE B N 1
ATOM 3730 C CA . ILE B 1 4 ? 13.172 27.359 15.984 1 93.69 4 ILE B CA 1
ATOM 3731 C C . ILE B 1 4 ? 13.164 28.562 16.922 1 93.69 4 ILE B C 1
ATOM 3733 O O . ILE B 1 4 ? 13.289 28.406 18.141 1 93.69 4 ILE B O 1
ATOM 3737 N N . ALA B 1 5 ? 13 29.688 16.344 1 93.81 5 ALA B N 1
ATOM 3738 C CA . ALA B 1 5 ? 13.023 30.938 17.109 1 93.81 5 ALA B CA 1
ATOM 3739 C C . ALA B 1 5 ? 11.953 30.938 18.203 1 93.81 5 ALA B C 1
ATOM 3741 O O . ALA B 1 5 ? 12.141 31.547 19.266 1 93.81 5 ALA B O 1
ATOM 3742 N N . LEU B 1 6 ? 10.906 30.234 17.953 1 94.31 6 LEU B N 1
ATOM 3743 C CA . LEU B 1 6 ? 9.789 30.266 18.875 1 94.31 6 LEU B CA 1
ATOM 3744 C C . LEU B 1 6 ? 9.836 29.078 19.844 1 94.31 6 LEU B C 1
ATOM 3746 O O . LEU B 1 6 ? 8.969 28.938 20.703 1 94.31 6 LEU B O 1
ATOM 3750 N N . GLY B 1 7 ? 10.781 28.25 19.641 1 90.69 7 GLY B N 1
ATOM 3751 C CA . GLY B 1 7 ? 11.023 27.234 20.641 1 90.69 7 GLY B CA 1
ATOM 3752 C C . GLY B 1 7 ? 10.531 25.859 20.219 1 90.69 7 GLY B C 1
ATOM 3753 O O . GLY B 1 7 ? 10.492 24.938 21.031 1 90.69 7 GLY B O 1
ATOM 3754 N N . PHE B 1 8 ? 10.133 25.656 19.016 1 93.75 8 PHE B N 1
ATOM 3755 C CA . PHE B 1 8 ? 9.797 24.312 18.531 1 93.75 8 PHE B CA 1
ATOM 3756 C C . PHE B 1 8 ? 11.039 23.438 18.438 1 93.75 8 PHE B C 1
ATOM 3758 O O . PHE B 1 8 ? 12.164 23.953 18.375 1 93.75 8 PHE B O 1
ATOM 3765 N N . PRO B 1 9 ? 10.797 22.141 18.484 1 92.88 9 PRO B N 1
ATOM 3766 C CA . PRO B 1 9 ? 11.945 21.281 18.234 1 92.88 9 PRO B CA 1
ATOM 3767 C C . PRO B 1 9 ? 12.594 21.531 16.875 1 92.88 9 PRO B C 1
ATOM 3769 O O . PRO B 1 9 ? 11.938 22.031 15.961 1 92.88 9 PRO B O 1
ATOM 3772 N N . SER B 1 10 ? 13.891 21.25 16.875 1 93.19 10 SER B N 1
ATOM 3773 C CA . SER B 1 10 ? 14.594 21.453 15.609 1 93.19 10 SER B CA 1
ATOM 3774 C C . SER B 1 10 ? 13.914 20.703 14.469 1 93.19 10 SER B C 1
ATOM 3776 O O . SER B 1 10 ? 13.562 19.531 14.617 1 93.19 10 SER B O 1
ATOM 3778 N N . PRO B 1 11 ? 13.734 21.344 13.359 1 95.25 11 PRO B N 1
ATOM 3779 C CA . PRO B 1 11 ? 13.008 20.719 12.25 1 95.25 11 PRO B CA 1
ATOM 3780 C C . PRO B 1 11 ? 13.805 19.609 11.578 1 95.25 11 PRO B C 1
ATOM 3782 O O . PRO B 1 11 ? 15.039 19.641 11.57 1 95.25 11 PRO B O 1
ATOM 3785 N N . VAL B 1 12 ? 13.102 18.656 11.117 1 96.56 12 VAL B N 1
ATOM 3786 C CA . VAL B 1 12 ? 13.641 17.641 10.227 1 96.56 12 VAL B CA 1
ATOM 3787 C C . VAL B 1 12 ? 13.148 17.875 8.805 1 96.56 12 VAL B C 1
ATOM 3789 O O . VAL B 1 12 ? 11.945 17.922 8.555 1 96.56 12 VAL B O 1
ATOM 3792 N N . VAL B 1 13 ? 14.094 18.062 7.863 1 95.94 13 VAL B N 1
ATOM 3793 C CA . VAL B 1 13 ? 13.773 18.359 6.473 1 95.94 13 VAL B CA 1
ATOM 3794 C C . VAL B 1 13 ? 13.625 17.062 5.68 1 95.94 13 VAL B C 1
ATOM 3796 O O . VAL B 1 13 ? 14.531 16.234 5.672 1 95.94 13 VAL B O 1
ATOM 3799 N N . ILE B 1 14 ? 12.5 16.984 5.051 1 94.75 14 ILE B N 1
ATOM 3800 C CA . ILE B 1 14 ? 12.195 15.805 4.25 1 94.75 14 ILE B CA 1
ATOM 3801 C C . ILE B 1 14 ? 12.227 16.156 2.768 1 94.75 14 ILE B C 1
ATOM 3803 O O . ILE B 1 14 ? 11.922 17.297 2.387 1 94.75 14 ILE B O 1
ATOM 3807 N N . ASN B 1 15 ? 12.68 15.203 1.87 1 93.12 15 ASN B N 1
ATOM 3808 C CA . ASN B 1 15 ? 12.648 15.281 0.414 1 93.12 15 ASN B CA 1
ATOM 3809 C C . ASN B 1 15 ? 13.617 16.328 -0.113 1 93.12 15 ASN B C 1
ATOM 3811 O O . ASN B 1 15 ? 13.391 16.906 -1.179 1 93.12 15 ASN B O 1
ATOM 3815 N N . TRP B 1 16 ? 14.602 16.703 0.709 1 91.31 16 TRP B N 1
ATOM 3816 C CA . TRP B 1 16 ? 15.594 17.672 0.251 1 91.31 16 TRP B CA 1
ATOM 3817 C C . TRP B 1 16 ? 16.359 17.141 -0.961 1 91.31 16 TRP B C 1
ATOM 3819 O O . TRP B 1 16 ? 17 16.094 -0.888 1 91.31 16 TRP B O 1
ATOM 3829 N N . GLY B 1 17 ? 16.203 17.797 -2.037 1 87.25 17 GLY B N 1
ATOM 3830 C CA . GLY B 1 17 ? 16.953 17.438 -3.229 1 87.25 17 GLY B CA 1
ATOM 3831 C C . GLY B 1 17 ? 16.328 16.312 -4.023 1 87.25 17 GLY B C 1
ATOM 3832 O O . GLY B 1 17 ? 16.906 15.828 -4.992 1 87.25 17 GLY B O 1
ATOM 3833 N N . VAL B 1 18 ? 15.234 15.883 -3.639 1 88.88 18 VAL B N 1
ATOM 3834 C CA . VAL B 1 18 ? 14.578 14.789 -4.348 1 88.88 18 VAL B CA 1
ATOM 3835 C C . VAL B 1 18 ? 13.859 15.328 -5.582 1 88.88 18 VAL B C 1
ATOM 3837 O O . VAL B 1 18 ? 13.164 16.344 -5.512 1 88.88 18 VAL B O 1
ATOM 3840 N N . ASP B 1 19 ? 14.086 14.664 -6.699 1 90.31 19 ASP B N 1
ATOM 3841 C CA . ASP B 1 19 ? 13.336 14.977 -7.914 1 90.31 19 ASP B CA 1
ATOM 3842 C C . ASP B 1 19 ? 12 14.242 -7.945 1 90.31 19 ASP B C 1
ATOM 3844 O O . ASP B 1 19 ? 11.961 13.023 -8.109 1 90.31 19 ASP B O 1
ATOM 3848 N N . PHE B 1 20 ? 10.938 14.984 -7.852 1 88.62 20 PHE B N 1
ATOM 3849 C CA . PHE B 1 20 ? 9.609 14.383 -7.734 1 88.62 20 PHE B CA 1
ATOM 3850 C C . PHE B 1 20 ? 9.25 13.617 -9 1 88.62 20 PHE B C 1
ATOM 3852 O O . PHE B 1 20 ? 8.414 12.711 -8.969 1 88.62 20 PHE B O 1
ATOM 3859 N N . HIS B 1 21 ? 9.867 13.898 -10.133 1 86.94 21 HIS B N 1
ATOM 3860 C CA . HIS B 1 21 ? 9.578 13.211 -11.383 1 86.94 21 HIS B CA 1
ATOM 3861 C C . HIS B 1 21 ? 9.945 11.734 -11.297 1 86.94 21 HIS B C 1
ATOM 3863 O O . HIS B 1 21 ? 9.336 10.898 -11.977 1 86.94 21 HIS B O 1
ATOM 3869 N N . ASP B 1 22 ? 10.844 11.469 -10.453 1 83.38 22 ASP B N 1
ATOM 3870 C CA . ASP B 1 22 ? 11.297 10.086 -10.297 1 83.38 22 ASP B CA 1
ATOM 3871 C C . ASP B 1 22 ? 10.219 9.227 -9.648 1 83.38 22 ASP B C 1
ATOM 3873 O O . ASP B 1 22 ? 10.227 8 -9.781 1 83.38 22 ASP B O 1
ATOM 3877 N N . ILE B 1 23 ? 9.336 9.82 -9.031 1 82.56 23 ILE B N 1
ATOM 3878 C CA . ILE B 1 23 ? 8.336 9.094 -8.266 1 82.56 23 ILE B CA 1
ATOM 3879 C C . ILE B 1 23 ? 6.977 9.211 -8.961 1 82.56 23 ILE B C 1
ATOM 3881 O O . ILE B 1 23 ? 6.305 8.203 -9.195 1 82.56 23 ILE B O 1
ATOM 3885 N N . THR B 1 24 ? 6.676 10.414 -9.383 1 83.75 24 THR B N 1
ATOM 3886 C CA . THR B 1 24 ? 5.32 10.672 -9.852 1 83.75 24 THR B CA 1
ATOM 3887 C C . THR B 1 24 ? 5.227 10.492 -11.359 1 83.75 24 THR B C 1
ATOM 3889 O O . THR B 1 24 ? 4.137 10.305 -11.906 1 83.75 24 THR B O 1
ATOM 3892 N N . HIS B 1 25 ? 6.328 10.688 -12.102 1 79 25 HIS B N 1
ATOM 3893 C CA . HIS B 1 25 ? 6.426 10.578 -13.547 1 79 25 HIS B CA 1
ATOM 3894 C C . HIS B 1 25 ? 5.488 11.562 -14.242 1 79 25 HIS B C 1
ATOM 3896 O O . HIS B 1 25 ? 4.93 11.25 -15.297 1 79 25 HIS B O 1
ATOM 3902 N N . TRP B 1 26 ? 5.168 12.617 -13.578 1 82.75 26 TRP B N 1
ATOM 3903 C CA . TRP B 1 26 ? 4.203 13.625 -14.008 1 82.75 26 TRP B CA 1
ATOM 3904 C C . TRP B 1 26 ? 4.66 15.023 -13.609 1 82.75 26 TRP B C 1
ATOM 3906 O O . TRP B 1 26 ? 5.273 15.203 -12.555 1 82.75 26 TRP B O 1
ATOM 3916 N N . ALA B 1 27 ? 4.523 15.984 -14.5 1 81.44 27 ALA B N 1
ATOM 3917 C CA . ALA B 1 27 ? 5.074 17.328 -14.32 1 81.44 27 ALA B CA 1
ATOM 3918 C C . ALA B 1 27 ? 4.391 18.047 -13.164 1 81.44 27 ALA B C 1
ATOM 3920 O O . ALA B 1 27 ? 4.992 18.922 -12.523 1 81.44 27 ALA B O 1
ATOM 3921 N N . ARG B 1 28 ? 3.168 17.734 -12.82 1 82.12 28 ARG B N 1
ATOM 3922 C CA . ARG B 1 28 ? 2.447 18.484 -11.797 1 82.12 28 ARG B CA 1
ATOM 3923 C C . ARG B 1 28 ? 2.299 17.656 -10.523 1 82.12 28 ARG B C 1
ATOM 3925 O O . ARG B 1 28 ? 1.393 17.891 -9.727 1 82.12 28 ARG B O 1
ATOM 3932 N N . GLY B 1 29 ? 3.15 16.75 -10.359 1 84.69 29 GLY B N 1
ATOM 3933 C CA . GLY B 1 29 ? 3.033 15.859 -9.211 1 84.69 29 GLY B CA 1
ATOM 3934 C C . GLY B 1 29 ? 3.969 16.219 -8.078 1 84.69 29 GLY B C 1
ATOM 3935 O O . GLY B 1 29 ? 4.32 15.375 -7.254 1 84.69 29 GLY B O 1
ATOM 3936 N N . GLN B 1 30 ? 4.379 17.453 -7.988 1 87.75 30 GLN B N 1
ATOM 3937 C CA . GLN B 1 30 ? 5.414 17.859 -7.043 1 87.75 30 GLN B CA 1
ATOM 3938 C C . GLN B 1 30 ? 4.953 17.656 -5.602 1 87.75 30 GLN B C 1
ATOM 3940 O O . GLN B 1 30 ? 5.719 17.172 -4.766 1 87.75 30 GLN B O 1
ATOM 3945 N N . LYS B 1 31 ? 3.75 18 -5.285 1 90.88 31 LYS B N 1
ATOM 3946 C CA . LYS B 1 31 ? 3.254 17.953 -3.91 1 90.88 31 LYS B CA 1
ATOM 3947 C C . LYS B 1 31 ? 3.014 16.531 -3.451 1 90.88 31 LYS B C 1
ATOM 3949 O O . LYS B 1 31 ? 2.912 16.266 -2.25 1 90.88 31 LYS B O 1
ATOM 3954 N N . LEU B 1 32 ? 2.971 15.609 -4.406 1 93.25 32 LEU B N 1
ATOM 3955 C CA . LEU B 1 32 ? 2.715 14.211 -4.078 1 93.25 32 LEU B CA 1
ATOM 3956 C C . LEU B 1 32 ? 3.877 13.617 -3.287 1 93.25 32 LEU B C 1
ATOM 3958 O O . LEU B 1 32 ? 3.697 12.656 -2.543 1 93.25 32 LEU B O 1
ATOM 3962 N N . LEU B 1 33 ? 5.035 14.234 -3.447 1 93.81 33 LEU B N 1
ATOM 3963 C CA . LEU B 1 33 ? 6.246 13.719 -2.822 1 93.81 33 LEU B CA 1
ATOM 3964 C C . LEU B 1 33 ? 6.129 13.742 -1.302 1 93.81 33 LEU B C 1
ATOM 3966 O O . LEU B 1 33 ? 6.852 13.023 -0.607 1 93.81 33 LEU B O 1
ATOM 3970 N N . LYS B 1 34 ? 5.227 14.523 -0.745 1 95.81 34 LYS B N 1
ATOM 3971 C CA . LYS B 1 34 ? 5.027 14.602 0.699 1 95.81 34 LYS B CA 1
ATOM 3972 C C . LYS B 1 34 ? 4.695 13.234 1.283 1 95.81 34 LYS B C 1
ATOM 3974 O O . LYS B 1 34 ? 5.223 12.859 2.33 1 95.81 34 LYS B O 1
ATOM 3979 N N . ILE B 1 35 ? 3.896 12.508 0.571 1 97.25 35 ILE B N 1
ATOM 3980 C CA . ILE B 1 35 ? 3.354 11.266 1.105 1 97.25 35 ILE B CA 1
ATOM 3981 C C . ILE B 1 35 ? 4.48 10.25 1.306 1 97.25 35 ILE B C 1
ATOM 3983 O O . ILE B 1 35 ? 4.719 9.797 2.426 1 97.25 35 ILE B O 1
ATOM 3987 N N . PRO B 1 36 ? 5.258 9.906 0.251 1 95.62 36 PRO B N 1
ATOM 3988 C CA . PRO B 1 36 ? 6.348 8.961 0.51 1 95.62 36 PRO B CA 1
ATOM 3989 C C . PRO B 1 36 ? 7.395 9.523 1.471 1 95.62 36 PRO B C 1
ATOM 3991 O O . PRO B 1 36 ? 8.008 8.766 2.23 1 95.62 36 PRO B O 1
ATOM 3994 N N . GLY B 1 37 ? 7.609 10.805 1.454 1 96 37 GLY B N 1
ATOM 3995 C CA . GLY B 1 37 ? 8.531 11.422 2.395 1 96 37 GLY B CA 1
ATOM 3996 C C . GLY B 1 37 ? 8.102 11.266 3.84 1 96 37 GLY B C 1
ATOM 3997 O O . GLY B 1 37 ? 8.922 10.953 4.707 1 96 37 GLY B O 1
ATOM 3998 N N . PHE B 1 38 ? 6.777 11.484 4.109 1 97.38 38 PHE B N 1
ATOM 3999 C CA . PHE B 1 38 ? 6.234 11.32 5.453 1 97.38 38 PHE B CA 1
ATOM 4000 C C . PHE B 1 38 ? 6.371 9.875 5.918 1 97.38 38 PHE B C 1
ATOM 4002 O O . PHE B 1 38 ? 6.801 9.625 7.047 1 97.38 38 PHE B O 1
ATOM 4009 N N . VAL B 1 39 ? 6.031 8.977 5.07 1 96.44 39 VAL B N 1
ATOM 4010 C CA . VAL B 1 39 ? 6.082 7.559 5.406 1 96.44 39 VAL B CA 1
ATOM 4011 C C . VAL B 1 39 ? 7.523 7.148 5.691 1 96.44 39 VAL B C 1
ATOM 4013 O O . VAL B 1 39 ? 7.797 6.477 6.691 1 96.44 39 VAL B O 1
ATOM 4016 N N . LYS B 1 40 ? 8.469 7.566 4.805 1 93.62 40 LYS B N 1
ATOM 4017 C CA . LYS B 1 40 ? 9.883 7.246 5.004 1 93.62 40 LYS B CA 1
ATOM 4018 C C . LYS B 1 40 ? 10.375 7.758 6.352 1 93.62 40 LYS B C 1
ATOM 4020 O O . LYS B 1 40 ? 11.055 7.035 7.086 1 93.62 40 LYS B O 1
ATOM 4025 N N . TYR B 1 41 ? 10.078 8.945 6.676 1 96.44 41 TYR B N 1
ATOM 4026 C CA . TYR B 1 41 ? 10.492 9.539 7.941 1 96.44 41 TYR B CA 1
ATOM 4027 C C . TYR B 1 41 ? 9.93 8.75 9.125 1 96.44 41 TYR B C 1
ATOM 4029 O O . TYR B 1 41 ? 10.68 8.359 10.023 1 96.44 41 TYR B O 1
ATOM 4037 N N . LEU B 1 42 ? 8.625 8.508 9.133 1 97.12 42 LEU B N 1
ATOM 4038 C CA . LEU B 1 42 ? 7.957 7.855 10.258 1 97.12 42 LEU B CA 1
ATOM 4039 C C . LEU B 1 42 ? 8.414 6.406 10.398 1 97.12 42 LEU B C 1
ATOM 4041 O O . LEU B 1 42 ? 8.594 5.91 11.516 1 97.12 42 LEU B O 1
ATOM 4045 N N . ASP B 1 43 ? 8.609 5.711 9.281 1 92.62 43 ASP B N 1
ATOM 4046 C CA . ASP B 1 43 ? 9.148 4.355 9.328 1 92.62 43 ASP B CA 1
ATOM 4047 C C . ASP B 1 43 ? 10.531 4.34 9.969 1 92.62 43 ASP B C 1
ATOM 4049 O O . ASP B 1 43 ? 10.867 3.418 10.719 1 92.62 43 ASP B O 1
ATOM 4053 N N . ASN B 1 44 ? 11.297 5.359 9.586 1 92.75 44 ASN B N 1
ATOM 4054 C CA . ASN B 1 44 ? 12.664 5.441 10.086 1 92.75 44 ASN B CA 1
ATOM 4055 C C . ASN B 1 44 ? 12.688 5.668 11.602 1 92.75 44 ASN B C 1
ATOM 4057 O O . ASN B 1 44 ? 13.359 4.934 12.328 1 92.75 44 ASN B O 1
ATOM 4061 N N . VAL B 1 45 ? 11.992 6.605 12.094 1 95.81 45 VAL B N 1
ATOM 4062 C CA . VAL B 1 45 ? 12.125 7.039 13.477 1 95.81 45 VAL B CA 1
ATOM 4063 C C . VAL B 1 45 ? 11.391 6.074 14.398 1 95.81 45 VAL B C 1
ATOM 4065 O O . VAL B 1 45 ? 11.672 6.008 15.602 1 95.81 45 VAL B O 1
ATOM 4068 N N . LEU B 1 46 ? 10.414 5.344 13.859 1 95.75 46 LEU B N 1
ATOM 4069 C CA . LEU B 1 46 ? 9.641 4.406 14.672 1 95.75 46 LEU B CA 1
ATOM 4070 C C . LEU B 1 46 ? 10.242 3.006 14.602 1 95.75 46 LEU B C 1
ATOM 4072 O O . LEU B 1 46 ? 9.805 2.104 15.32 1 95.75 46 LEU B O 1
ATOM 4076 N N . HIS B 1 47 ? 11.188 2.807 13.711 1 91.12 47 HIS B N 1
ATOM 4077 C CA . HIS B 1 47 ? 11.781 1.487 13.539 1 91.12 47 HIS B CA 1
ATOM 4078 C C . HIS B 1 47 ? 12.5 1.035 14.805 1 91.12 47 HIS B C 1
ATOM 4080 O O . HIS B 1 47 ? 13.117 1.848 15.5 1 91.12 47 HIS B O 1
ATOM 4086 N N . PRO B 1 48 ? 12.5 -0.263 15.094 1 88.44 48 PRO B N 1
ATOM 4087 C CA . PRO B 1 48 ? 13.219 -0.761 16.266 1 88.44 48 PRO B CA 1
ATOM 4088 C C . PRO B 1 48 ? 14.727 -0.486 16.203 1 88.44 48 PRO B C 1
ATOM 4090 O O . PRO B 1 48 ? 15.375 -0.322 17.234 1 88.44 48 PRO B O 1
ATOM 4093 N N . MET B 1 49 ? 15.312 -0.332 15.023 1 86.75 49 MET B N 1
ATOM 4094 C CA . MET B 1 49 ? 16.75 -0.128 14.844 1 86.75 49 MET B CA 1
ATOM 4095 C C . MET B 1 49 ? 17.062 1.342 14.578 1 86.75 49 MET B C 1
ATOM 4097 O O . MET B 1 49 ? 18.156 1.679 14.133 1 86.75 49 MET B O 1
ATOM 4101 N N . ALA B 1 50 ? 16.078 2.188 14.805 1 92.25 50 ALA B N 1
ATOM 4102 C CA . ALA B 1 50 ? 16.297 3.617 14.609 1 92.25 50 ALA B CA 1
ATOM 4103 C C . ALA B 1 50 ? 17.422 4.125 15.508 1 92.25 50 ALA B C 1
ATOM 4105 O O . ALA B 1 50 ? 17.594 3.633 16.625 1 92.25 50 ALA B O 1
ATOM 4106 N N . ASP B 1 51 ? 18.25 5.102 15.016 1 94 51 ASP B N 1
ATOM 4107 C CA . ASP B 1 51 ? 19.234 5.758 15.859 1 94 51 ASP B CA 1
ATOM 4108 C C . ASP B 1 51 ? 18.594 6.344 17.109 1 94 51 ASP B C 1
ATOM 4110 O O . ASP B 1 51 ? 17.562 7.035 17.031 1 94 51 ASP B O 1
ATOM 4114 N N . PRO B 1 52 ? 19.141 6.102 18.234 1 94 52 PRO B N 1
ATOM 4115 C CA . PRO B 1 52 ? 18.547 6.566 19.484 1 94 52 PRO B CA 1
ATOM 4116 C C . PRO B 1 52 ? 18.312 8.078 19.516 1 94 52 PRO B C 1
ATOM 4118 O O . PRO B 1 52 ? 17.391 8.555 20.172 1 94 52 PRO B O 1
ATOM 4121 N N . SER B 1 53 ? 19.094 8.805 18.812 1 93 53 SER B N 1
ATOM 4122 C CA . SER B 1 53 ? 18.969 10.258 18.828 1 93 53 SER B CA 1
ATOM 4123 C C . SER B 1 53 ? 17.734 10.711 18.047 1 93 53 SER B C 1
ATOM 4125 O O . SER B 1 53 ? 17.203 11.805 18.297 1 93 53 SER B O 1
ATOM 4127 N N . GLU B 1 54 ? 17.281 9.867 17.172 1 95 54 GLU B N 1
ATOM 4128 C CA . GLU B 1 54 ? 16.172 10.242 16.297 1 95 54 GLU B CA 1
ATOM 4129 C C . GLU B 1 54 ? 14.914 9.469 16.625 1 95 54 GLU B C 1
ATOM 4131 O O . GLU B 1 54 ? 13.82 9.805 16.156 1 95 54 GLU B O 1
ATOM 4136 N N . LYS B 1 55 ? 15.016 8.469 17.453 1 95.19 55 LYS B N 1
ATOM 4137 C CA . LYS B 1 55 ? 13.977 7.48 17.703 1 95.19 55 LYS B CA 1
ATOM 4138 C C . LYS B 1 55 ? 12.75 8.125 18.344 1 95.19 55 LYS B C 1
ATOM 4140 O O . LYS B 1 55 ? 12.883 8.938 19.266 1 95.19 55 LYS B O 1
ATOM 4145 N N . LEU B 1 56 ? 11.547 7.809 17.828 1 96 56 LEU B N 1
ATOM 4146 C CA . LEU B 1 56 ? 10.258 8.188 18.406 1 96 56 LEU B CA 1
ATOM 4147 C C . LEU B 1 56 ? 9.477 6.953 18.844 1 96 56 LEU B C 1
ATOM 4149 O O . LEU B 1 56 ? 9.789 5.836 18.422 1 96 56 LEU B O 1
ATOM 4153 N N . GLN B 1 57 ? 8.578 7.188 19.719 1 95.56 57 GLN B N 1
ATOM 4154 C CA . GLN B 1 57 ? 7.605 6.172 20.109 1 95.56 57 GLN B CA 1
ATOM 4155 C C . GLN B 1 57 ? 6.254 6.41 19.438 1 95.56 57 GLN B C 1
ATOM 4157 O O . GLN B 1 57 ? 5.996 7.496 18.922 1 95.56 57 GLN B O 1
ATOM 4162 N N . GLU B 1 58 ? 5.398 5.426 19.516 1 95.94 58 GLU B N 1
ATOM 4163 C CA . GLU B 1 58 ? 4.113 5.438 18.812 1 95.94 58 GLU B CA 1
ATOM 4164 C C . GLU B 1 58 ? 3.262 6.629 19.25 1 95.94 58 GLU B C 1
ATOM 4166 O O . GLU B 1 58 ? 2.512 7.188 18.453 1 95.94 58 GLU B O 1
ATOM 4171 N N . ASP B 1 59 ? 3.416 7.078 20.5 1 95.38 59 ASP B N 1
ATOM 4172 C CA . ASP B 1 59 ? 2.521 8.102 21.031 1 95.38 59 ASP B CA 1
ATOM 4173 C C . ASP B 1 59 ? 3.178 9.477 21.016 1 95.38 59 ASP B C 1
ATOM 4175 O O . ASP B 1 59 ? 2.58 10.461 21.438 1 95.38 59 ASP B O 1
ATOM 4179 N N . ASP B 1 60 ? 4.418 9.555 20.531 1 96.31 60 ASP B N 1
ATOM 4180 C CA . ASP B 1 60 ? 5.047 10.859 20.391 1 96.31 60 ASP B CA 1
ATOM 4181 C C . ASP B 1 60 ? 4.312 11.719 19.375 1 96.31 60 ASP B C 1
ATOM 4183 O O . ASP B 1 60 ? 3.836 11.203 18.359 1 96.31 60 ASP B O 1
ATOM 4187 N N . ILE B 1 61 ? 4.234 13.031 19.625 1 96.75 61 ILE B N 1
ATOM 4188 C CA . ILE B 1 61 ? 3.506 13.938 18.734 1 96.75 61 ILE B CA 1
ATOM 4189 C C . ILE B 1 61 ? 4.434 14.445 17.641 1 96.75 61 ILE B C 1
ATOM 4191 O O . ILE B 1 61 ? 5.547 14.898 17.906 1 96.75 61 ILE B O 1
ATOM 4195 N N . VAL B 1 62 ? 3.992 14.273 16.438 1 97.56 62 VAL B N 1
ATOM 4196 C CA . VAL B 1 62 ? 4.699 14.781 15.266 1 97.56 62 VAL B CA 1
ATOM 4197 C C . VAL B 1 62 ? 3.889 15.906 14.625 1 97.56 62 VAL B C 1
ATOM 4199 O O . VAL B 1 62 ? 2.662 15.82 14.531 1 97.56 62 VAL B O 1
ATOM 4202 N N . VAL B 1 63 ? 4.555 16.953 14.289 1 97.81 63 VAL B N 1
ATOM 4203 C CA . VAL B 1 63 ? 3.986 18.078 13.547 1 97.81 63 VAL B CA 1
ATOM 4204 C C . VAL B 1 63 ? 4.652 18.172 12.172 1 97.81 63 VAL B C 1
ATOM 4206 O O . VAL B 1 63 ? 5.871 18.359 12.078 1 97.81 63 VAL B O 1
ATOM 4209 N N . ILE B 1 64 ? 3.865 18.047 11.164 1 97.75 64 ILE B N 1
ATOM 4210 C CA . ILE B 1 64 ? 4.387 18.125 9.805 1 97.75 64 ILE B CA 1
ATOM 4211 C C . ILE B 1 64 ? 3.824 19.359 9.102 1 97.75 64 ILE B C 1
ATOM 4213 O O . ILE B 1 64 ? 2.605 19.516 9.008 1 97.75 64 ILE B O 1
ATOM 4217 N N . VAL B 1 65 ? 4.641 20.219 8.625 1 97.12 65 VAL B N 1
ATOM 4218 C CA . VAL B 1 65 ? 4.23 21.469 8.008 1 97.12 65 VAL B CA 1
ATOM 4219 C C . VAL B 1 65 ? 5.004 21.688 6.707 1 97.12 65 VAL B C 1
ATOM 4221 O O . VAL B 1 65 ? 6.02 21.031 6.469 1 97.12 65 VAL B O 1
ATOM 4224 N N . ASP B 1 66 ? 4.449 22.562 5.895 1 93.25 66 ASP B N 1
ATOM 4225 C CA . ASP B 1 66 ? 5.195 22.984 4.711 1 93.25 66 ASP B CA 1
ATOM 4226 C C . ASP B 1 66 ? 6.422 23.797 5.094 1 93.25 66 ASP B C 1
ATOM 4228 O O . ASP B 1 66 ? 6.41 24.516 6.102 1 93.25 66 ASP B O 1
ATOM 4232 N N . GLY B 1 67 ? 7.48 23.766 4.402 1 84.56 67 GLY B N 1
ATOM 4233 C CA . GLY B 1 67 ? 8.773 24.312 4.777 1 84.56 67 GLY B CA 1
ATOM 4234 C C . GLY B 1 67 ? 8.914 25.781 4.438 1 84.56 67 GLY B C 1
ATOM 4235 O O . GLY B 1 67 ? 9.156 26.609 5.316 1 84.56 67 GLY B O 1
ATOM 4236 N N . TYR B 1 68 ? 8.602 26.203 3.207 1 80.88 68 TYR B N 1
ATOM 4237 C CA . TYR B 1 68 ? 9.047 27.5 2.719 1 80.88 68 TYR B CA 1
ATOM 4238 C C . TYR B 1 68 ? 7.977 28.562 2.957 1 80.88 68 TYR B C 1
ATOM 4240 O O . TYR B 1 68 ? 8.297 29.734 3.178 1 80.88 68 TYR B O 1
ATOM 4248 N N . ASP B 1 69 ? 6.773 28.188 3.037 1 93.69 69 ASP B N 1
ATOM 4249 C CA . ASP B 1 69 ? 5.734 29.219 3.033 1 93.69 69 ASP B CA 1
ATOM 4250 C C . ASP B 1 69 ? 4.883 29.141 4.297 1 93.69 69 ASP B C 1
ATOM 4252 O O . ASP B 1 69 ? 3.672 29.359 4.25 1 93.69 69 ASP B O 1
ATOM 4256 N N . THR B 1 70 ? 5.516 28.75 5.422 1 96.56 70 THR B N 1
ATOM 4257 C CA . THR B 1 70 ? 4.824 28.688 6.707 1 96.56 70 THR B CA 1
ATOM 4258 C C . THR B 1 70 ? 5.52 29.578 7.738 1 96.56 70 THR B C 1
ATOM 4260 O O . THR B 1 70 ? 6.734 29.484 7.926 1 96.56 70 THR B O 1
ATOM 4263 N N . TRP B 1 71 ? 4.773 30.484 8.438 1 97.56 71 TRP B N 1
ATOM 4264 C CA . TRP B 1 71 ? 5.281 31.344 9.508 1 97.56 71 TRP B CA 1
ATOM 4265 C C . TRP B 1 71 ? 4.68 30.953 10.852 1 97.56 71 TRP B C 1
ATOM 4267 O O . TRP B 1 71 ? 3.459 30.953 11.016 1 97.56 71 TRP B O 1
ATOM 4277 N N . PHE B 1 72 ? 5.512 30.656 11.797 1 97.69 72 PHE B N 1
ATOM 4278 C CA . PHE B 1 72 ? 5.047 30.469 13.164 1 97.69 72 PHE B CA 1
ATOM 4279 C C . PHE B 1 72 ? 4.977 31.797 13.906 1 97.69 72 PHE B C 1
ATOM 4281 O O . PHE B 1 72 ? 5.844 32.656 13.734 1 97.69 72 PHE B O 1
ATOM 4288 N N . GLN B 1 73 ? 3.947 32 14.734 1 97.94 73 GLN B N 1
ATOM 4289 C CA . GLN B 1 73 ? 3.91 33.25 15.484 1 97.94 73 GLN B CA 1
ATOM 4290 C C . GLN B 1 73 ? 3.65 33 16.969 1 97.94 73 GLN B C 1
ATOM 4292 O O . GLN B 1 73 ? 3.73 33.906 17.781 1 97.94 73 GLN B O 1
ATOM 4297 N N . LEU B 1 74 ? 3.322 31.719 17.344 1 97.44 74 LEU B N 1
ATOM 4298 C CA . LEU B 1 74 ? 3.1 31.359 18.734 1 97.44 74 LEU B CA 1
ATOM 4299 C C . LEU B 1 74 ? 3.953 30.156 19.125 1 97.44 74 LEU B C 1
ATOM 4301 O O . LEU B 1 74 ? 4.363 29.375 18.266 1 97.44 74 LEU B O 1
ATOM 4305 N N . PRO B 1 75 ? 4.27 30 20.359 1 94.31 75 PRO B N 1
ATOM 4306 C CA . PRO B 1 75 ? 5.133 28.906 20.797 1 94.31 75 PRO B CA 1
ATOM 4307 C C . PRO B 1 75 ? 4.426 27.562 20.781 1 94.31 75 PRO B C 1
ATOM 4309 O O . PRO B 1 75 ? 3.203 27.5 20.609 1 94.31 75 PRO B O 1
ATOM 4312 N N . PRO B 1 76 ? 5.176 26.469 20.906 1 93.88 76 PRO B N 1
ATOM 4313 C CA . PRO B 1 76 ? 4.609 25.109 20.781 1 93.88 76 PRO B CA 1
ATOM 4314 C C . PRO B 1 76 ? 3.625 24.781 21.906 1 93.88 76 PRO B C 1
ATOM 4316 O O . PRO B 1 76 ? 2.734 23.953 21.719 1 93.88 76 PRO B O 1
ATOM 4319 N N . GLU B 1 77 ? 3.721 25.438 23.016 1 92.19 77 GLU B N 1
ATOM 4320 C CA . GLU B 1 77 ? 2.777 25.203 24.109 1 92.19 77 GLU B CA 1
ATOM 4321 C C . GLU B 1 77 ? 1.346 25.516 23.672 1 92.19 77 GLU B C 1
ATOM 4323 O O . GLU B 1 77 ? 0.419 24.766 24 1 92.19 77 GLU B O 1
ATOM 4328 N N . VAL B 1 78 ? 1.197 26.594 23 1 95.44 78 VAL B N 1
ATOM 4329 C CA . VAL B 1 78 ? -0.122 26.984 22.516 1 95.44 78 VAL B CA 1
ATOM 4330 C C . VAL B 1 78 ? -0.633 25.938 21.516 1 95.44 78 VAL B C 1
ATOM 4332 O O . VAL B 1 78 ? -1.802 25.547 21.578 1 95.44 78 VAL B O 1
ATOM 4335 N N . LEU B 1 79 ? 0.233 25.438 20.641 1 96.5 79 LEU B N 1
ATOM 4336 C CA . LEU B 1 79 ? -0.147 24.438 19.641 1 96.5 79 LEU B CA 1
ATOM 4337 C C . LEU B 1 79 ? -0.648 23.172 20.328 1 96.5 79 LEU B C 1
ATOM 4339 O O . LEU B 1 79 ? -1.691 22.641 19.953 1 96.5 79 LEU B O 1
ATOM 4343 N N . LEU B 1 80 ? 0.093 22.703 21.281 1 94.38 80 LEU B N 1
ATOM 4344 C CA . LEU B 1 80 ? -0.242 21.438 21.938 1 94.38 80 LEU B CA 1
ATOM 4345 C C . LEU B 1 80 ? -1.53 21.578 22.734 1 94.38 80 LEU B C 1
ATOM 4347 O O . LEU B 1 80 ? -2.354 20.656 22.75 1 94.38 80 LEU B O 1
ATOM 4351 N N . ASN B 1 81 ? -1.68 22.719 23.422 1 92.94 81 ASN B N 1
ATOM 4352 C CA . ASN B 1 81 ? -2.934 22.953 24.125 1 92.94 81 ASN B CA 1
ATOM 4353 C C . ASN B 1 81 ? -4.129 22.922 23.188 1 92.94 81 ASN B C 1
ATOM 4355 O O . ASN B 1 81 ? -5.152 22.297 23.5 1 92.94 81 ASN B O 1
ATOM 4359 N N . ARG B 1 82 ? -3.99 23.531 22.141 1 96.12 82 ARG B N 1
ATOM 4360 C CA . ARG B 1 82 ? -5.078 23.578 21.156 1 96.12 82 ARG B CA 1
ATOM 4361 C C . ARG B 1 82 ? -5.293 22.219 20.5 1 96.12 82 ARG B C 1
ATOM 4363 O O . ARG B 1 82 ? -6.426 21.859 20.188 1 96.12 82 ARG B O 1
ATOM 4370 N N . TYR B 1 83 ? -4.207 21.516 20.297 1 96.75 83 TYR B N 1
ATOM 4371 C CA . TYR B 1 83 ? -4.301 20.141 19.812 1 96.75 83 TYR B CA 1
ATOM 4372 C C . TYR B 1 83 ? -5.195 19.297 20.703 1 96.75 83 TYR B C 1
ATOM 4374 O O . TYR B 1 83 ? -6.109 18.625 20.219 1 96.75 83 TYR B O 1
ATOM 4382 N N . TYR B 1 84 ? -4.984 19.344 21.938 1 94.94 84 TYR B N 1
ATOM 4383 C CA . TYR B 1 84 ? -5.766 18.547 22.875 1 94.94 84 TYR B CA 1
ATOM 4384 C C . TYR B 1 84 ? -7.203 19.047 22.953 1 94.94 84 TYR B C 1
ATOM 4386 O O . TYR B 1 84 ? -8.141 18.25 23.031 1 94.94 84 TYR B O 1
ATOM 4394 N N . ASP B 1 85 ? -7.355 20.328 22.891 1 95.25 85 ASP B N 1
ATOM 4395 C CA . ASP B 1 85 ? -8.695 20.906 22.969 1 95.25 85 ASP B CA 1
ATOM 4396 C C . ASP B 1 85 ? -9.531 20.516 21.75 1 95.25 85 ASP B C 1
ATOM 4398 O O . ASP B 1 85 ? -10.703 20.156 21.891 1 95.25 85 ASP B O 1
ATOM 4402 N N . ILE B 1 86 ? -8.984 20.625 20.594 1 97.5 86 ILE B N 1
ATOM 4403 C CA . ILE B 1 86 ? -9.68 20.281 19.359 1 97.5 86 ILE B CA 1
ATOM 4404 C C . ILE B 1 86 ? -10.086 18.812 19.391 1 97.5 86 ILE B C 1
ATOM 4406 O O . ILE B 1 86 ? -11.227 18.469 19.078 1 97.5 86 ILE B O 1
ATOM 4410 N N . ASN B 1 87 ? -9.148 17.953 19.766 1 97.44 87 ASN B N 1
ATOM 4411 C CA . ASN B 1 87 ? -9.438 16.531 19.812 1 97.44 87 ASN B CA 1
ATOM 4412 C C . ASN B 1 87 ? -10.508 16.203 20.844 1 97.44 87 ASN B C 1
ATOM 4414 O O . ASN B 1 87 ? -11.375 15.359 20.609 1 97.44 87 ASN B O 1
ATOM 4418 N N . LYS B 1 88 ? -10.406 16.875 22 1 96.31 88 LYS B N 1
ATOM 4419 C CA . LYS B 1 88 ? -11.438 16.672 23.031 1 96.31 88 LYS B CA 1
ATOM 4420 C C . LYS B 1 88 ? -12.82 17.016 22.484 1 96.31 88 LYS B C 1
ATOM 4422 O O . LYS B 1 88 ? -13.75 16.219 22.594 1 96.31 88 LYS B O 1
ATOM 4427 N N . LYS B 1 89 ? -12.977 18.156 21.906 1 96.62 89 LYS B N 1
ATOM 4428 C CA . LYS B 1 89 ? -14.258 18.594 21.375 1 96.62 89 LYS B CA 1
ATOM 4429 C C . LYS B 1 89 ? -14.734 17.672 20.266 1 96.62 89 LYS B C 1
ATOM 4431 O O . LYS B 1 89 ? -15.922 17.359 20.172 1 96.62 89 LYS B O 1
ATOM 4436 N N . ALA B 1 90 ? -13.82 17.312 19.391 1 97.44 90 ALA B N 1
ATOM 4437 C CA . ALA B 1 90 ? -14.164 16.406 18.297 1 97.44 90 ALA B CA 1
ATOM 4438 C C . ALA B 1 90 ? -14.664 15.07 18.828 1 97.44 90 ALA B C 1
ATOM 4440 O O . ALA B 1 90 ? -15.656 14.531 18.344 1 97.44 90 ALA B O 1
ATOM 4441 N N . ASN B 1 91 ? -13.969 14.5 19.781 1 97 91 ASN B N 1
ATOM 4442 C CA . ASN B 1 91 ? -14.344 13.211 20.344 1 97 91 ASN B CA 1
ATOM 4443 C C . ASN B 1 91 ? -15.664 13.297 21.109 1 97 91 ASN B C 1
ATOM 4445 O O . ASN B 1 91 ? -16.438 12.344 21.125 1 97 91 ASN B O 1
ATOM 4449 N N . GLU B 1 92 ? -15.938 14.453 21.734 1 96.06 92 GLU B N 1
ATOM 4450 C CA . GLU B 1 92 ? -17.25 14.68 22.328 1 96.06 92 GLU B CA 1
ATOM 4451 C C . GLU B 1 92 ? -18.359 14.664 21.281 1 96.06 92 GLU B C 1
ATOM 4453 O O . GLU B 1 92 ? -19.422 14.086 21.5 1 96.06 92 GLU B O 1
ATOM 4458 N N . ARG B 1 93 ? -18.125 15.289 20.188 1 95.12 93 ARG B N 1
ATOM 4459 C CA . ARG B 1 93 ? -19.109 15.281 19.094 1 95.12 93 ARG B CA 1
ATOM 4460 C C . ARG B 1 93 ? -19.344 13.859 18.578 1 95.12 93 ARG B C 1
ATOM 4462 O O . ARG B 1 93 ? -20.469 13.469 18.312 1 95.12 93 ARG B O 1
ATOM 4469 N N . LEU B 1 94 ? -18.25 13.109 18.375 1 94.94 94 LEU B N 1
ATOM 4470 C CA . LEU B 1 94 ? -18.359 11.727 17.938 1 94.94 94 LEU B CA 1
ATOM 4471 C C . LEU B 1 94 ? -19.172 10.898 18.938 1 94.94 94 LEU B C 1
ATOM 4473 O O . LEU B 1 94 ? -20 10.086 18.531 1 94.94 94 LEU B O 1
ATOM 4477 N N . TYR B 1 95 ? -18.906 11.133 20.188 1 93.69 95 TYR B N 1
ATOM 4478 C CA . TYR B 1 95 ? -19.609 10.391 21.234 1 93.69 95 TYR B CA 1
ATOM 4479 C C . TYR B 1 95 ? -21.094 10.695 21.219 1 93.69 95 TYR B C 1
ATOM 4481 O O . TYR B 1 95 ? -21.922 9.797 21.391 1 93.69 95 TYR B O 1
ATOM 4489 N N . LYS B 1 96 ? -21.422 11.891 21.016 1 92.75 96 LYS B N 1
ATOM 4490 C CA . LYS B 1 96 ? -22.828 12.297 20.969 1 92.75 96 LYS B CA 1
ATOM 4491 C C . LYS B 1 96 ? -23.547 11.648 19.781 1 92.75 96 LYS B C 1
ATOM 4493 O O . LYS B 1 96 ? -24.75 11.383 19.859 1 92.75 96 LYS B O 1
ATOM 4498 N N . GLN B 1 97 ? -22.797 11.375 18.797 1 91 97 GLN B N 1
ATOM 4499 C CA . GLN B 1 97 ? -23.375 10.797 17.578 1 91 97 GLN B CA 1
ATOM 4500 C C . GLN B 1 97 ? -23.438 9.281 17.672 1 91 97 GLN B C 1
ATOM 4502 O O . GLN B 1 97 ? -24.094 8.633 16.844 1 91 97 GLN B O 1
ATOM 4507 N N . TRP B 1 98 ? -22.781 8.719 18.609 1 90.88 98 TRP B N 1
ATOM 4508 C CA . TRP B 1 98 ? -22.688 7.262 18.719 1 90.88 98 TRP B CA 1
ATOM 4509 C C . TRP B 1 98 ? -23.781 6.699 19.609 1 90.88 98 TRP B C 1
ATOM 4511 O O . TRP B 1 98 ? -23.891 7.062 20.781 1 90.88 98 TRP B O 1
ATOM 4521 N N . SER B 1 99 ? -24.609 5.816 19.062 1 84.44 99 SER B N 1
ATOM 4522 C CA . SER B 1 99 ? -25.688 5.184 19.812 1 84.44 99 SER B CA 1
ATOM 4523 C C . SER B 1 99 ? -25.531 3.666 19.828 1 84.44 99 SER B C 1
ATOM 4525 O O . SER B 1 99 ? -26.438 2.949 20.266 1 84.44 99 SER B O 1
ATOM 4527 N N . GLY B 1 100 ? -24.406 3.252 19.297 1 79.25 100 GLY B N 1
ATOM 4528 C CA . GLY B 1 100 ? -24.203 1.813 19.219 1 79.25 100 GLY B CA 1
ATOM 4529 C C . GLY B 1 100 ? -23.891 1.183 20.547 1 79.25 100 GLY B C 1
ATOM 4530 O O . GLY B 1 100 ? -23.672 1.889 21.547 1 79.25 100 GLY B O 1
ATOM 4531 N N . LYS B 1 101 ? -23.984 -0.22 20.516 1 78.75 101 LYS B N 1
ATOM 4532 C CA . LYS B 1 101 ? -23.625 -0.991 21.703 1 78.75 101 LYS B CA 1
ATOM 4533 C C . LYS B 1 101 ? -22.109 -1.134 21.828 1 78.75 101 LYS B C 1
ATOM 4535 O O . LYS B 1 101 ? -21.391 -1.205 20.828 1 78.75 101 LYS B O 1
ATOM 4540 N N . GLY B 1 102 ? -21.562 -0.908 23.062 1 76.75 102 GLY B N 1
ATOM 4541 C CA . GLY B 1 102 ? -20.141 -1.115 23.297 1 76.75 102 GLY B CA 1
ATOM 4542 C C . GLY B 1 102 ? -19.328 0.155 23.156 1 76.75 102 GLY B C 1
ATOM 4543 O O . GLY B 1 102 ? -19.891 1.252 23.078 1 76.75 102 GLY B O 1
ATOM 4544 N N . PRO B 1 103 ? -18.094 -0.033 23.078 1 83.62 103 PRO B N 1
ATOM 4545 C CA . PRO B 1 103 ? -17.219 1.137 22.969 1 83.62 103 PRO B CA 1
ATOM 4546 C C . PRO B 1 103 ? -17.281 1.797 21.594 1 83.62 103 PRO B C 1
ATOM 4548 O O . PRO B 1 103 ? -17.469 1.11 20.594 1 83.62 103 PRO B O 1
ATOM 4551 N N . MET B 1 104 ? -17.219 3.109 21.578 1 88.12 104 MET B N 1
ATOM 4552 C CA . MET B 1 104 ? -17.203 3.857 20.328 1 88.12 104 MET B CA 1
ATOM 4553 C C . MET B 1 104 ? -15.961 3.52 19.516 1 88.12 104 MET B C 1
ATOM 4555 O O . MET B 1 104 ? -14.836 3.697 19.984 1 88.12 104 MET B O 1
ATOM 4559 N N . PRO B 1 105 ? -16.125 3.09 18.281 1 87.75 105 PRO B N 1
ATOM 4560 C CA . PRO B 1 105 ? -14.977 2.682 17.469 1 87.75 105 PRO B CA 1
ATOM 4561 C C . PRO B 1 105 ? -14.234 3.869 16.859 1 87.75 105 PRO B C 1
ATOM 4563 O O . PRO B 1 105 ? -13.07 3.742 16.469 1 87.75 105 PRO B O 1
ATOM 4566 N N . MET B 1 106 ? -14.906 4.992 16.766 1 92.88 106 MET B N 1
ATOM 4567 C CA . MET B 1 106 ? -14.32 6.168 16.141 1 92.88 106 MET B CA 1
ATOM 4568 C C . MET B 1 106 ? -13.586 7.027 17.172 1 92.88 106 MET B C 1
ATOM 4570 O O . MET B 1 106 ? -14.031 7.141 18.312 1 92.88 106 MET B O 1
ATOM 4574 N N . ARG B 1 107 ? -12.492 7.594 16.734 1 96.06 107 ARG B N 1
ATOM 4575 C CA . ARG B 1 107 ? -11.727 8.516 17.578 1 96.06 107 ARG B CA 1
ATOM 4576 C C . ARG B 1 107 ? -10.914 9.484 16.719 1 96.06 107 ARG B C 1
ATOM 4578 O O . ARG B 1 107 ? -10.539 9.156 15.586 1 96.06 107 ARG B O 1
ATOM 4585 N N . GLN B 1 108 ? -10.742 10.625 17.266 1 98.12 108 GLN B N 1
ATOM 4586 C CA . GLN B 1 108 ? -9.859 11.578 16.609 1 98.12 108 GLN B CA 1
ATOM 4587 C C . GLN B 1 108 ? -8.57 11.766 17.406 1 98.12 108 GLN B C 1
ATOM 4589 O O . GLN B 1 108 ? -8.602 12.078 18.594 1 98.12 108 GLN B O 1
ATOM 4594 N N . THR B 1 109 ? -7.438 11.539 16.766 1 98.62 109 THR B N 1
ATOM 4595 C CA . THR B 1 109 ? -6.129 11.766 17.359 1 98.62 109 THR B CA 1
ATOM 4596 C C . THR B 1 109 ? -5.258 12.625 16.453 1 98.62 109 THR B C 1
ATOM 4598 O O . THR B 1 109 ? -4.238 13.172 16.891 1 98.62 109 THR B O 1
ATOM 4601 N N . ILE B 1 110 ? -5.57 12.688 15.18 1 98.88 110 ILE B N 1
ATOM 4602 C CA . ILE B 1 110 ? -4.836 13.477 14.195 1 98.88 110 ILE B CA 1
ATOM 4603 C C . ILE B 1 110 ? -5.656 14.695 13.789 1 98.88 110 ILE B C 1
ATOM 4605 O O . ILE B 1 110 ? -6.867 14.602 13.578 1 98.88 110 ILE B O 1
ATOM 4609 N N . ILE B 1 111 ? -5.031 15.844 13.742 1 98.81 111 ILE B N 1
ATOM 4610 C CA . ILE B 1 111 ? -5.652 17.062 13.234 1 98.81 111 ILE B CA 1
ATOM 4611 C C . ILE B 1 111 ? -4.969 17.5 11.938 1 98.81 111 ILE B C 1
ATOM 4613 O O . ILE B 1 111 ? -3.74 17.531 11.859 1 98.81 111 ILE B O 1
ATOM 4617 N N . VAL B 1 112 ? -5.773 17.734 10.953 1 98.56 112 VAL B N 1
ATOM 4618 C CA . VAL B 1 112 ? -5.293 18.297 9.688 1 98.56 112 VAL B CA 1
ATOM 4619 C C . VAL B 1 112 ? -5.848 19.703 9.5 1 98.56 112 VAL B C 1
ATOM 4621 O O . VAL B 1 112 ? -6.941 20.016 9.984 1 98.56 112 VAL B O 1
ATOM 4624 N N . SER B 1 113 ? -5.016 20.5 8.898 1 97.81 113 SER B N 1
ATOM 4625 C CA . SER B 1 113 ? -5.488 21.844 8.57 1 97.81 113 SER B CA 1
ATOM 4626 C C . SER B 1 113 ? -6.676 21.797 7.617 1 97.81 113 SER B C 1
ATOM 4628 O O . SER B 1 113 ? -6.836 20.828 6.867 1 97.81 113 SER B O 1
ATOM 4630 N N . SER B 1 114 ? -7.539 22.812 7.715 1 97.62 114 SER B N 1
ATOM 4631 C CA . SER B 1 114 ? -8.727 22.875 6.867 1 97.62 114 SER B CA 1
ATOM 4632 C C . SER B 1 114 ? -8.711 24.109 5.984 1 97.62 114 SER B C 1
ATOM 4634 O O . SER B 1 114 ? -8.023 25.094 6.285 1 97.62 114 SER B O 1
ATOM 4636 N N . GLU B 1 115 ? -9.43 24.031 4.918 1 96.38 115 GLU B N 1
ATOM 4637 C CA . GLU B 1 115 ? -9.562 25.188 4.023 1 96.38 115 GLU B CA 1
ATOM 4638 C C . GLU B 1 115 ? -11 25.312 3.506 1 96.38 115 GLU B C 1
ATOM 4640 O O . GLU B 1 115 ? -11.883 24.562 3.932 1 96.38 115 GLU B O 1
ATOM 4645 N N . LYS B 1 116 ? -11.188 26.312 2.684 1 96.19 116 LYS B N 1
ATOM 4646 C CA . LYS B 1 116 ? -12.539 26.719 2.314 1 96.19 116 LYS B CA 1
ATOM 4647 C C . LYS B 1 116 ? -12.938 26.156 0.952 1 96.19 116 LYS B C 1
ATOM 4649 O O . LYS B 1 116 ? -14.047 26.391 0.481 1 96.19 116 LYS B O 1
ATOM 4654 N N . HIS B 1 117 ? -11.984 25.406 0.43 1 92.56 117 HIS B N 1
ATOM 4655 C CA . HIS B 1 117 ? -12.234 24.875 -0.906 1 92.56 117 HIS B CA 1
ATOM 4656 C C . HIS B 1 117 ? -11.859 23.406 -0.988 1 92.56 117 HIS B C 1
ATOM 4658 O O . HIS B 1 117 ? -10.836 22.984 -0.454 1 92.56 117 HIS B O 1
ATOM 4664 N N . CYS B 1 118 ? -12.812 22.578 -1.647 1 92.69 118 CYS B N 1
ATOM 4665 C CA . CYS B 1 118 ? -12.523 21.172 -1.896 1 92.69 118 CYS B CA 1
ATOM 4666 C C . CYS B 1 118 ? -11.688 21 -3.16 1 92.69 118 CYS B C 1
ATOM 4668 O O . CYS B 1 118 ? -12.164 21.266 -4.266 1 92.69 118 CYS B O 1
ATOM 4670 N N . TYR B 1 119 ? -10.539 20.578 -2.986 1 87.88 119 TYR B N 1
ATOM 4671 C CA . TYR B 1 119 ? -9.617 20.453 -4.113 1 87.88 119 TYR B CA 1
ATOM 4672 C C . TYR B 1 119 ? -8.766 19.203 -3.99 1 87.88 119 TYR B C 1
ATOM 4674 O O . TYR B 1 119 ? -8.273 18.875 -2.904 1 87.88 119 TYR B O 1
ATOM 4682 N N . PRO B 1 120 ? -8.492 18.406 -5.074 1 84.56 120 PRO B N 1
ATOM 4683 C CA . PRO B 1 120 ? -9 18.594 -6.438 1 84.56 120 PRO B CA 1
ATOM 4684 C C . PRO B 1 120 ? -10.445 18.125 -6.602 1 84.56 120 PRO B C 1
ATOM 4686 O O . PRO B 1 120 ? -10.859 17.172 -5.945 1 84.56 120 PRO B O 1
ATOM 4689 N N . LYS B 1 121 ? -11.266 18.734 -7.398 1 75.25 121 LYS B N 1
ATOM 4690 C CA . LYS B 1 121 ? -12.695 18.453 -7.477 1 75.25 121 LYS B CA 1
ATOM 4691 C C . LYS B 1 121 ? -12.992 17.438 -8.578 1 75.25 121 LYS B C 1
ATOM 4693 O O . LYS B 1 121 ? -13.984 16.703 -8.5 1 75.25 121 LYS B O 1
ATOM 4698 N N . ASN B 1 122 ? -12.242 17.266 -9.609 1 75.12 122 ASN B N 1
ATOM 4699 C CA . ASN B 1 122 ? -12.594 16.375 -10.711 1 75.12 122 ASN B CA 1
ATOM 4700 C C . ASN B 1 122 ? -11.969 14.992 -10.531 1 75.12 122 ASN B C 1
ATOM 4702 O O . ASN B 1 122 ? -10.836 14.758 -10.961 1 75.12 122 ASN B O 1
ATOM 4706 N N . SER B 1 123 ? -12.836 14.109 -9.969 1 72.31 123 SER B N 1
ATOM 4707 C CA . SER B 1 123 ? -12.336 12.773 -9.648 1 72.31 123 SER B CA 1
ATOM 4708 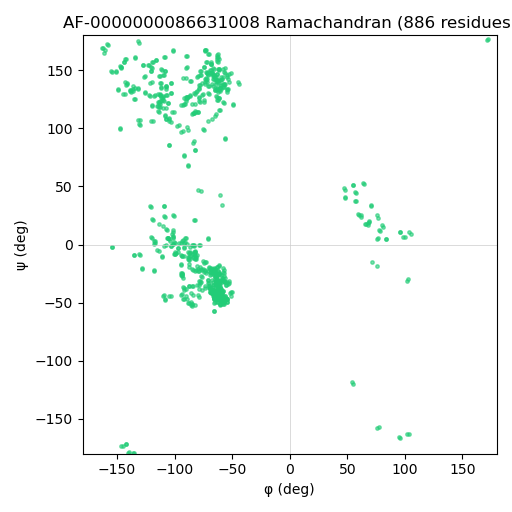C C . SER B 1 123 ? -12 11.992 -10.906 1 72.31 123 SER B C 1
ATOM 4710 O O . SER B 1 123 ? -11.008 11.258 -10.945 1 72.31 123 SER B O 1
ATOM 4712 N N . THR B 1 124 ? -12.766 12.086 -11.875 1 71.06 124 THR B N 1
ATOM 4713 C CA . THR B 1 124 ? -12.539 11.367 -13.117 1 71.06 124 THR B CA 1
ATOM 4714 C C . THR B 1 124 ? -11.219 11.797 -13.758 1 71.06 124 THR B C 1
ATOM 4716 O O . THR B 1 124 ? -10.461 10.953 -14.25 1 71.06 124 THR B O 1
ATOM 4719 N N . ARG B 1 125 ? -11.008 13.062 -13.68 1 71.62 125 ARG B N 1
ATOM 4720 C CA . ARG B 1 125 ? -9.836 13.617 -14.336 1 71.62 125 ARG B CA 1
ATOM 4721 C C . ARG B 1 125 ? -8.57 13.367 -13.523 1 71.62 125 ARG B C 1
ATOM 4723 O O . ARG B 1 125 ? -7.512 13.07 -14.078 1 71.62 125 ARG B O 1
ATOM 4730 N N . PHE B 1 126 ? -8.797 13.367 -12.203 1 77.19 126 PHE B N 1
ATOM 4731 C CA . PHE B 1 126 ? -7.59 13.359 -11.383 1 77.19 126 PHE B CA 1
ATOM 4732 C C . PHE B 1 126 ? -7.469 12.062 -10.602 1 77.19 126 PHE B C 1
ATOM 4734 O O . PHE B 1 126 ? -6.469 11.836 -9.914 1 77.19 126 PHE B O 1
ATOM 4741 N N . GLY B 1 127 ? -8.492 11.242 -10.703 1 80.19 127 GLY B N 1
ATOM 4742 C CA . GLY B 1 127 ? -8.414 9.891 -10.172 1 80.19 127 GLY B CA 1
ATOM 4743 C C . GLY B 1 127 ? -8.594 9.82 -8.672 1 80.19 127 GLY B C 1
ATOM 4744 O O . GLY B 1 127 ? -8.188 8.852 -8.031 1 80.19 127 GLY B O 1
ATOM 4745 N N . VAL B 1 128 ? -9.047 10.945 -8.062 1 90.25 128 VAL B N 1
ATOM 4746 C CA . VAL B 1 128 ? -9.219 10.977 -6.613 1 90.25 128 VAL B CA 1
ATOM 4747 C C . VAL B 1 128 ? -10.594 11.547 -6.27 1 90.25 128 VAL B C 1
ATOM 4749 O O . VAL B 1 128 ? -11.055 12.5 -6.902 1 90.25 128 VAL B O 1
ATOM 4752 N N . ASP B 1 129 ? -11.312 10.938 -5.395 1 91.19 129 ASP B N 1
ATOM 4753 C CA . ASP B 1 129 ? -12.602 11.422 -4.91 1 91.19 129 ASP B CA 1
ATOM 4754 C C . ASP B 1 129 ? -12.523 11.805 -3.432 1 91.19 129 ASP B C 1
ATOM 4756 O O . ASP B 1 129 ? -12.461 10.93 -2.564 1 91.19 129 ASP B O 1
ATOM 4760 N N . LEU B 1 130 ? -12.672 13.047 -3.164 1 93.06 130 LEU B N 1
ATOM 4761 C CA . LEU B 1 130 ? -12.555 13.562 -1.802 1 93.06 130 LEU B CA 1
ATOM 4762 C C . LEU B 1 130 ? -13.883 13.469 -1.065 1 93.06 130 LEU B C 1
ATOM 4764 O O . LEU B 1 130 ? -13.953 13.703 0.142 1 93.06 130 LEU B O 1
ATOM 4768 N N . HIS B 1 131 ? -14.883 13.109 -1.781 1 92.75 131 HIS B N 1
ATOM 4769 C CA . HIS B 1 131 ? -16.219 13.055 -1.192 1 92.75 131 HIS B CA 1
ATOM 4770 C C . HIS B 1 131 ? -16.594 14.391 -0.564 1 92.75 131 HIS B C 1
ATOM 4772 O O . HIS B 1 131 ? -17.016 14.438 0.595 1 92.75 131 HIS B O 1
ATOM 4778 N N . CYS B 1 132 ? -16.453 15.438 -1.312 1 92.12 132 CYS B N 1
ATOM 4779 C CA . CYS B 1 132 ? -16.5 16.828 -0.867 1 92.12 132 CYS B CA 1
ATOM 4780 C C . CYS B 1 132 ? -17.812 17.109 -0.129 1 92.12 132 CYS B C 1
ATOM 4782 O O . CYS B 1 132 ? -17.812 17.859 0.849 1 92.12 132 CYS B O 1
ATOM 4784 N N . PHE B 1 133 ? -18.859 16.547 -0.497 1 91.06 133 PHE B N 1
ATOM 4785 C CA . PHE B 1 133 ? -20.156 16.938 0.048 1 91.06 133 PHE B CA 1
ATOM 4786 C C . PHE B 1 133 ? -20.672 15.898 1.025 1 91.06 133 PHE B C 1
ATOM 4788 O O . PHE B 1 133 ? -21.781 16.031 1.559 1 91.06 133 PHE B O 1
ATOM 4795 N N . ASP B 1 134 ? -19.828 14.875 1.315 1 91.62 134 ASP B N 1
ATOM 4796 C CA . ASP B 1 134 ? -20.203 13.836 2.279 1 91.62 134 ASP B CA 1
ATOM 4797 C C . ASP B 1 134 ? -19.547 14.094 3.635 1 91.62 134 ASP B C 1
ATOM 4799 O O . ASP B 1 134 ? -19.875 13.438 4.625 1 91.62 134 ASP B O 1
ATOM 4803 N N . LEU B 1 135 ? -18.672 15.055 3.658 1 93.81 135 LEU B N 1
ATOM 4804 C CA . LEU B 1 135 ? -17.969 15.383 4.895 1 93.81 135 LEU B CA 1
ATOM 4805 C C . LEU B 1 135 ? -18.891 16.125 5.859 1 93.81 135 LEU B C 1
ATOM 4807 O O . LEU B 1 135 ? -19.828 16.797 5.434 1 93.81 135 LEU B O 1
ATOM 4811 N N . PRO B 1 136 ? -18.594 15.969 7.145 1 93 136 PRO B N 1
ATOM 4812 C CA . PRO B 1 136 ? -19.406 16.719 8.109 1 93 136 PRO B CA 1
ATOM 4813 C C . PRO B 1 136 ? -19.281 18.234 7.93 1 93 136 PRO B C 1
ATOM 4815 O O . PRO B 1 136 ? -18.234 18.734 7.539 1 93 136 PRO B O 1
ATOM 4818 N N . ASP B 1 137 ? -20.328 18.891 8.289 1 93.44 137 ASP B N 1
ATOM 4819 C CA . ASP B 1 137 ? -20.312 20.344 8.242 1 93.44 137 ASP B CA 1
ATOM 4820 C C . ASP B 1 137 ? -19.375 20.922 9.305 1 93.44 137 ASP B C 1
ATOM 4822 O O . ASP B 1 137 ? -19.188 20.312 10.359 1 93.44 137 ASP B O 1
ATOM 4826 N N . SER B 1 138 ? -18.844 22.016 8.992 1 96.25 138 SER B N 1
ATOM 4827 C CA . SER B 1 138 ? -18.047 22.734 9.977 1 96.25 138 SER B CA 1
ATOM 4828 C C . SER B 1 138 ? -18.875 23.109 11.203 1 96.25 138 SER B C 1
ATOM 4830 O O . SER B 1 138 ? -20.016 23.547 11.07 1 96.25 138 SER B O 1
ATOM 4832 N N . PRO B 1 139 ? -18.359 22.906 12.383 1 96.06 139 PRO B N 1
ATOM 4833 C CA . PRO B 1 139 ? -19.094 23.281 13.594 1 96.06 139 PRO B CA 1
ATOM 4834 C C . PRO B 1 139 ? -19.016 24.781 13.883 1 96.06 139 PRO B C 1
ATOM 4836 O O . PRO B 1 139 ? -19.562 25.25 14.875 1 96.06 139 PRO B O 1
ATOM 4839 N N . MET B 1 140 ? -18.328 25.516 13.055 1 97.19 140 MET B N 1
ATOM 4840 C CA . MET B 1 140 ? -18.266 26.969 13.211 1 97.19 140 MET B CA 1
ATOM 4841 C C . MET B 1 140 ? -19.656 27.594 13.055 1 97.19 140 MET B C 1
ATOM 4843 O O . MET B 1 140 ? -20.578 26.953 12.531 1 97.19 140 MET B O 1
ATOM 4847 N N . ARG B 1 141 ? -19.797 28.797 13.539 1 96.31 141 ARG B N 1
ATOM 4848 C CA . ARG B 1 141 ? -21.09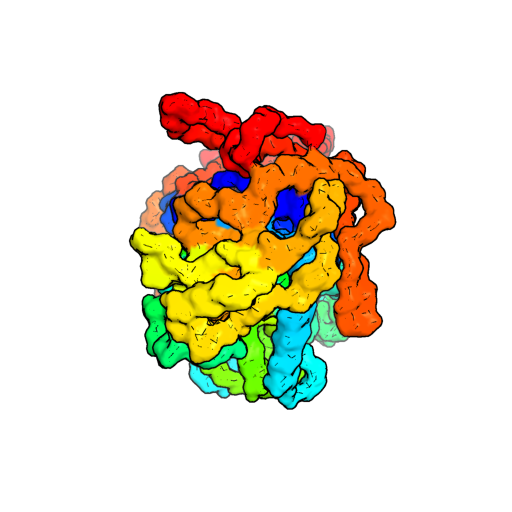4 29.469 13.492 1 96.31 141 ARG B CA 1
ATOM 4849 C C . ARG B 1 141 ? -21.641 29.516 12.07 1 96.31 141 ARG B C 1
ATOM 4851 O O . ARG B 1 141 ? -20.875 29.688 11.117 1 96.31 141 ARG B O 1
ATOM 4858 N N . ALA B 1 142 ? -22.891 29.406 11.867 1 96.31 142 ALA B N 1
ATOM 4859 C CA . ALA B 1 142 ? -23.547 29.297 10.57 1 96.31 142 ALA B CA 1
ATOM 4860 C C . ALA B 1 142 ? -23.453 30.609 9.797 1 96.31 142 ALA B C 1
ATOM 4862 O O . ALA B 1 142 ? -23.594 30.625 8.57 1 96.31 142 ALA B O 1
ATOM 4863 N N . ASP B 1 143 ? -23.266 31.734 10.516 1 96.56 143 ASP B N 1
ATOM 4864 C CA . ASP B 1 143 ? -23.188 33.031 9.883 1 96.56 143 ASP B CA 1
ATOM 4865 C C . ASP B 1 143 ? -21.75 33.594 9.93 1 96.56 143 ASP B C 1
ATOM 4867 O O . ASP B 1 143 ? -21.547 34.781 10.086 1 96.56 143 ASP B O 1
ATOM 4871 N N . LEU B 1 144 ? -20.828 32.688 9.852 1 97.38 144 LEU B N 1
ATOM 4872 C CA . LEU B 1 144 ? -19.422 33.031 10.039 1 97.38 144 LEU B CA 1
ATOM 4873 C C . LEU B 1 144 ? -19.016 34.188 9.156 1 97.38 144 LEU B C 1
ATOM 4875 O O . LEU B 1 144 ? -18.312 35.094 9.602 1 97.38 144 LEU B O 1
ATOM 4879 N N . TYR B 1 145 ? -19.453 34.219 7.91 1 96.94 145 TYR B N 1
ATOM 4880 C CA . TYR B 1 145 ? -19.062 35.25 6.953 1 96.94 145 TYR B CA 1
ATOM 4881 C C . TYR B 1 145 ? -20.266 36.094 6.582 1 96.94 145 TYR B C 1
ATOM 4883 O O . TYR B 1 145 ? -20.25 36.812 5.562 1 96.94 145 TYR B O 1
ATOM 4891 N N . GLY B 1 146 ? -21.328 36.062 7.359 1 95.44 146 GLY B N 1
ATOM 4892 C CA . GLY B 1 146 ? -22.562 36.781 7.086 1 95.44 146 GLY B CA 1
ATOM 4893 C C . GLY B 1 146 ? -23.672 35.875 6.523 1 95.44 146 GLY B C 1
ATOM 4894 O O . GLY B 1 146 ? -23.578 34.656 6.605 1 95.44 146 GLY B O 1
ATOM 4895 N N . PRO B 1 147 ? -24.641 36.438 5.965 1 95.06 147 PRO B N 1
ATOM 4896 C CA . PRO B 1 147 ? -25.828 35.719 5.531 1 95.06 147 PRO B CA 1
ATOM 4897 C C . PRO B 1 147 ? -25.531 34.781 4.355 1 95.06 147 PRO B C 1
ATOM 4899 O O . PRO B 1 147 ? -26.281 33.812 4.125 1 95.06 147 PRO B O 1
ATOM 4902 N N . GLU B 1 148 ? -24.469 35.031 3.643 1 96.06 148 GLU B N 1
ATOM 4903 C CA . GLU B 1 148 ? -24.172 34.25 2.445 1 96.06 148 GLU B CA 1
ATOM 4904 C C . GLU B 1 148 ? -23.297 33.031 2.777 1 96.06 148 GLU B C 1
ATOM 4906 O O . GLU B 1 148 ? -22.938 32.25 1.891 1 96.06 148 GLU B O 1
ATOM 4911 N N . THR B 1 149 ? -23.047 32.812 4.055 1 97.69 149 THR B N 1
ATOM 4912 C CA . THR B 1 149 ? -22.172 31.719 4.488 1 97.69 149 THR B CA 1
ATOM 4913 C C . THR B 1 149 ? -22.688 30.375 3.982 1 97.69 149 THR B C 1
ATOM 4915 O O . THR B 1 149 ? -23.844 30.016 4.227 1 97.69 149 THR B O 1
ATOM 4918 N N . ASP B 1 150 ? -21.891 29.609 3.219 1 96.75 150 ASP B N 1
ATOM 4919 C CA . ASP B 1 150 ? -22.094 28.234 2.762 1 96.75 150 ASP B CA 1
ATOM 4920 C C . ASP B 1 150 ? -23.234 28.156 1.76 1 96.75 150 ASP B C 1
ATOM 4922 O O . ASP B 1 150 ? -23.812 27.078 1.549 1 96.75 150 ASP B O 1
ATOM 4926 N N . LYS B 1 151 ? -23.688 29.281 1.15 1 96.25 151 LYS B N 1
ATOM 4927 C CA . LYS B 1 151 ? -24.828 29.266 0.24 1 96.25 151 LYS B CA 1
ATOM 4928 C C . LYS B 1 151 ? -24.391 28.875 -1.173 1 96.25 151 LYS B C 1
ATOM 4930 O O . LYS B 1 151 ? -25.172 28.297 -1.928 1 96.25 151 LYS B O 1
ATOM 4935 N N . ASN B 1 152 ? -23.203 29.297 -1.563 1 95.25 152 ASN B N 1
ATOM 4936 C CA . ASN B 1 152 ? -22.625 29 -2.863 1 95.25 152 ASN B CA 1
ATOM 4937 C C . ASN B 1 152 ? -21.188 28.5 -2.723 1 95.25 152 ASN B C 1
ATOM 4939 O O . ASN B 1 152 ? -20.25 29.281 -2.543 1 95.25 152 ASN B O 1
ATOM 4943 N N . TYR B 1 153 ? -21 27.203 -2.943 1 89.94 153 TYR B N 1
ATOM 4944 C CA . TYR B 1 153 ? -19.703 26.578 -2.695 1 89.94 153 TYR B CA 1
ATOM 4945 C C . TYR B 1 153 ? -18.641 27.094 -3.654 1 89.94 153 TYR B C 1
ATOM 4947 O O . TYR B 1 153 ? -17.453 26.953 -3.4 1 89.94 153 TYR B O 1
ATOM 4955 N N . THR B 1 154 ? -19.031 27.656 -4.797 1 91.31 154 THR B N 1
ATOM 4956 C CA . THR B 1 154 ? -18.062 28.188 -5.762 1 91.31 154 THR B CA 1
ATOM 4957 C C . THR B 1 154 ? -17.5 29.516 -5.293 1 91.31 154 THR B C 1
ATOM 4959 O O . THR B 1 154 ? -16.469 29.969 -5.789 1 91.31 154 THR B O 1
ATOM 4962 N N . ASP B 1 155 ? -18.281 30.172 -4.391 1 94.19 155 ASP B N 1
ATOM 4963 C CA . ASP B 1 155 ? -17.734 31.344 -3.729 1 94.19 155 ASP B CA 1
ATOM 4964 C C . ASP B 1 155 ? -16.875 30.953 -2.531 1 94.19 155 ASP B C 1
ATOM 4966 O O . ASP B 1 155 ? -17.328 30.984 -1.389 1 94.19 155 ASP B O 1
ATOM 4970 N N . VAL B 1 156 ? -15.703 30.734 -2.668 1 94.75 156 VAL B N 1
ATOM 4971 C CA . VAL B 1 156 ? -14.773 30.109 -1.734 1 94.75 156 VAL B CA 1
ATOM 4972 C C . VAL B 1 156 ? -14.672 30.953 -0.465 1 94.75 156 VAL B C 1
ATOM 4974 O O . VAL B 1 156 ? -14.523 30.406 0.635 1 94.75 156 VAL B O 1
ATOM 4977 N N . HIS B 1 157 ? -14.719 32.219 -0.581 1 96.19 157 HIS B N 1
ATOM 4978 C CA . HIS B 1 157 ? -14.562 33.094 0.566 1 96.19 157 HIS B CA 1
ATOM 4979 C C . HIS B 1 157 ? -15.688 32.906 1.575 1 96.19 157 HIS B C 1
ATOM 4981 O O . HIS B 1 157 ? -15.492 33.125 2.775 1 96.19 157 HIS B O 1
ATOM 4987 N N . GLN B 1 158 ? -16.859 32.469 1.131 1 96.81 158 GLN B N 1
ATOM 4988 C CA . GLN B 1 158 ? -18.062 32.406 1.974 1 96.81 158 GLN B CA 1
ATOM 4989 C C . GLN B 1 158 ? -18.234 31 2.547 1 96.81 158 GLN B C 1
ATOM 4991 O O . GLN B 1 158 ? -19.203 30.734 3.26 1 96.81 158 GLN B O 1
ATOM 4996 N N . ASN B 1 159 ? -17.312 30.109 2.229 1 97.12 159 ASN B N 1
ATOM 4997 C CA . ASN B 1 159 ? -17.406 28.75 2.748 1 97.12 159 ASN B CA 1
ATOM 4998 C C . ASN B 1 159 ? -16.75 28.625 4.117 1 97.12 159 ASN B C 1
ATOM 5000 O O . ASN B 1 159 ? -15.633 29.125 4.324 1 97.12 159 ASN B O 1
ATOM 5004 N N . ARG B 1 160 ? -17.453 28.094 5.098 1 97.56 160 ARG B N 1
ATOM 5005 C CA . ARG B 1 160 ? -16.766 27.688 6.32 1 97.56 160 ARG B CA 1
ATOM 5006 C C . ARG B 1 160 ? -15.719 26.625 6.035 1 97.56 160 ARG B C 1
ATOM 5008 O O . ARG B 1 160 ? -15.945 25.719 5.215 1 97.56 160 ARG B O 1
ATOM 5015 N N . PRO B 1 161 ? -14.586 26.688 6.691 1 97.5 161 PRO B N 1
ATOM 5016 C CA . PRO B 1 161 ? -13.547 25.672 6.457 1 97.5 161 PRO B CA 1
ATOM 5017 C C . PRO B 1 161 ? -14.008 24.266 6.812 1 97.5 161 PRO B C 1
ATOM 5019 O O . PRO B 1 161 ? -14.461 24.016 7.934 1 97.5 161 PRO B O 1
ATOM 5022 N N . LYS B 1 162 ? -13.891 23.328 5.863 1 96 162 LYS B N 1
ATOM 5023 C CA . LYS B 1 162 ? -14.297 21.969 6.207 1 96 162 LYS B CA 1
ATOM 5024 C C . LYS B 1 162 ? -13.57 20.938 5.336 1 96 162 LYS B C 1
ATOM 5026 O O . LYS B 1 162 ? -13.773 19.734 5.484 1 96 162 LYS B O 1
ATOM 5031 N N . TRP B 1 163 ? -12.75 21.438 4.418 1 96.31 163 TRP B N 1
ATOM 5032 C CA . TRP B 1 163 ? -12 20.531 3.561 1 96.31 163 TRP B CA 1
ATOM 5033 C C . TRP B 1 163 ? -10.516 20.547 3.91 1 96.31 163 TRP B C 1
ATOM 5035 O O . TRP B 1 163 ? -10.023 21.516 4.512 1 96.31 163 TRP B O 1
ATOM 5045 N N . ILE B 1 164 ? -9.836 19.578 3.508 1 96.75 164 ILE B N 1
ATOM 5046 C CA . ILE B 1 164 ? -8.445 19.359 3.896 1 96.75 164 ILE B CA 1
ATOM 5047 C C . ILE B 1 164 ? -7.559 20.406 3.234 1 96.75 164 ILE B C 1
ATOM 5049 O O . ILE B 1 164 ? -7.77 20.766 2.076 1 96.75 164 ILE B O 1
ATOM 5053 N N . ASN B 1 165 ? -6.691 20.906 3.988 1 96.38 165 ASN B N 1
ATOM 5054 C CA . ASN B 1 165 ? -5.492 21.609 3.535 1 96.38 165 ASN B CA 1
ATOM 5055 C C . ASN B 1 165 ? -4.223 20.891 3.977 1 96.38 165 ASN B C 1
ATOM 5057 O O . ASN B 1 165 ? -4.047 20.594 5.16 1 96.38 165 ASN B O 1
ATOM 5061 N N . GLY B 1 166 ? -3.35 20.625 3.072 1 94.75 166 GLY B N 1
ATOM 5062 C CA . GLY B 1 166 ? -2.186 19.812 3.354 1 94.75 166 GLY B CA 1
ATOM 5063 C C . GLY B 1 166 ? -1.046 20.578 3.992 1 94.75 166 GLY B C 1
ATOM 5064 O O . GLY B 1 166 ? 0.108 20.141 3.938 1 94.75 166 GLY B O 1
ATOM 5065 N N . GLY B 1 167 ? -1.314 21.719 4.617 1 95.38 167 GLY B N 1
ATOM 5066 C CA . GLY B 1 167 ? -0.265 22.562 5.152 1 95.38 167 GLY B CA 1
ATOM 5067 C C . GLY B 1 167 ? 0.179 22.156 6.543 1 95.38 167 GLY B C 1
ATOM 5068 O O . GLY B 1 167 ? 1.275 22.516 6.98 1 95.38 167 GLY B O 1
ATOM 5069 N N . LEU B 1 168 ? -0.653 21.438 7.25 1 97.56 168 LEU B N 1
ATOM 5070 C CA . LEU B 1 168 ? -0.301 20.984 8.586 1 97.56 168 LEU B CA 1
ATOM 5071 C C . LEU B 1 168 ? -0.964 19.641 8.898 1 97.56 168 LEU B C 1
ATOM 5073 O O . LEU B 1 168 ? -2.143 19.438 8.602 1 97.56 168 LEU B O 1
ATOM 5077 N N . TYR B 1 169 ? -0.234 18.719 9.422 1 98.56 169 TYR B N 1
ATOM 5078 C CA . TYR B 1 169 ? -0.676 17.5 10.07 1 98.56 169 TYR B CA 1
ATOM 5079 C C . TYR B 1 169 ? -0.08 17.375 11.469 1 98.56 169 TYR B C 1
ATOM 5081 O O . TYR B 1 169 ? 1.124 17.562 11.656 1 98.56 169 TYR B O 1
ATOM 5089 N N . ILE B 1 170 ? -0.862 17.094 12.469 1 98.75 170 ILE B N 1
ATOM 5090 C CA . ILE B 1 170 ? -0.336 16.906 13.812 1 98.75 170 ILE B CA 1
ATOM 5091 C C . ILE B 1 170 ? -1.033 15.719 14.477 1 98.75 170 ILE B C 1
ATOM 5093 O O . ILE B 1 170 ? -2.248 15.555 14.352 1 98.75 170 ILE B O 1
ATOM 5097 N N . GLY B 1 171 ? -0.341 14.859 15.07 1 98.62 171 GLY B N 1
ATOM 5098 C CA . GLY B 1 171 ? -0.877 13.688 15.75 1 98.62 171 GLY B CA 1
ATOM 5099 C C . GLY B 1 171 ? 0.196 12.719 16.203 1 98.62 171 GLY B C 1
ATOM 5100 O O . GLY B 1 171 ? 1.388 12.961 16 1 98.62 171 GLY B O 1
ATOM 5101 N N . PRO B 1 172 ? -0.177 11.656 16.906 1 98.25 172 PRO B N 1
ATOM 5102 C CA . PRO B 1 172 ? 0.786 10.633 17.328 1 98.25 172 PRO B CA 1
ATOM 5103 C C . PRO B 1 172 ? 1.504 9.977 16.156 1 98.25 172 PRO B C 1
ATOM 5105 O O . PRO B 1 172 ? 0.884 9.703 15.125 1 98.25 172 PRO B O 1
ATOM 5108 N N . ALA B 1 173 ? 2.758 9.703 16.328 1 98.25 173 ALA B N 1
ATOM 5109 C CA . ALA B 1 173 ? 3.611 9.188 15.266 1 98.25 173 ALA B CA 1
ATOM 5110 C C . ALA B 1 173 ? 3.031 7.902 14.672 1 98.25 173 ALA B C 1
ATOM 5112 O O . ALA B 1 173 ? 2.99 7.738 13.453 1 98.25 173 ALA B O 1
ATOM 5113 N N . GLY B 1 174 ? 2.592 7.031 15.516 1 97.88 174 GLY B N 1
ATOM 5114 C CA . GLY B 1 174 ? 2.047 5.77 15.039 1 97.88 174 GLY B CA 1
ATOM 5115 C C . GLY B 1 174 ? 0.804 5.941 14.188 1 97.88 174 GLY B C 1
ATOM 5116 O O . GLY B 1 174 ? 0.689 5.336 13.117 1 97.88 174 GLY B O 1
ATOM 5117 N N . ASP B 1 175 ? -0.179 6.723 14.664 1 98.38 175 ASP B N 1
ATOM 5118 C CA . ASP B 1 175 ? -1.401 7 13.914 1 98.38 175 ASP B CA 1
ATOM 5119 C C . ASP B 1 175 ? -1.089 7.695 12.594 1 98.38 175 ASP B C 1
ATOM 5121 O O . ASP B 1 175 ? -1.694 7.383 11.562 1 98.38 175 ASP B O 1
ATOM 5125 N N . MET B 1 176 ? -0.133 8.586 12.656 1 98.56 176 MET B N 1
ATOM 5126 C CA . MET B 1 176 ? 0.277 9.312 11.453 1 98.56 176 MET B CA 1
ATOM 5127 C C . MET B 1 176 ? 0.852 8.352 10.414 1 98.56 176 MET B C 1
ATOM 5129 O O . MET B 1 176 ? 0.564 8.477 9.227 1 98.56 176 MET B O 1
ATOM 5133 N N . ARG B 1 177 ? 1.663 7.449 10.859 1 97.94 177 ARG B N 1
ATOM 5134 C CA . ARG B 1 177 ? 2.262 6.473 9.953 1 97.94 177 ARG B CA 1
ATOM 5135 C C . ARG B 1 177 ? 1.19 5.648 9.25 1 97.94 177 ARG B C 1
ATOM 5137 O O . ARG B 1 177 ? 1.262 5.434 8.039 1 97.94 177 ARG B O 1
ATOM 5144 N N . ARG B 1 178 ? 0.205 5.156 10.039 1 97.5 178 ARG B N 1
ATOM 5145 C CA . ARG B 1 178 ? -0.884 4.375 9.461 1 97.5 178 ARG B CA 1
ATOM 5146 C C . ARG B 1 178 ? -1.655 5.188 8.43 1 97.5 178 ARG B C 1
ATOM 5148 O O . ARG B 1 178 ? -1.979 4.68 7.352 1 97.5 178 ARG B O 1
ATOM 5155 N N . PHE B 1 179 ? -1.954 6.375 8.773 1 98.44 179 PHE B N 1
ATOM 5156 C CA . PHE B 1 179 ? -2.715 7.285 7.926 1 98.44 179 PHE B CA 1
ATOM 5157 C C . PHE B 1 179 ? -1.986 7.535 6.609 1 98.44 179 PHE B C 1
ATOM 5159 O O . PHE B 1 179 ? -2.553 7.344 5.531 1 98.44 179 PHE B O 1
ATOM 5166 N N . PHE B 1 180 ? -0.704 7.906 6.637 1 98.5 180 PHE B N 1
ATOM 5167 C CA . PHE B 1 180 ? 0.061 8.242 5.445 1 98.5 180 PHE B CA 1
ATOM 5168 C C . PHE B 1 180 ? 0.353 7 4.617 1 98.5 180 PHE B C 1
ATOM 5170 O O . PHE B 1 180 ? 0.411 7.062 3.387 1 98.5 180 PHE B O 1
ATOM 5177 N N . ARG B 1 181 ? 0.486 5.875 5.262 1 97.25 181 ARG B N 1
ATOM 5178 C CA . ARG B 1 181 ? 0.708 4.637 4.527 1 97.25 181 ARG B CA 1
ATOM 5179 C C . ARG B 1 181 ? -0.506 4.277 3.676 1 97.25 181 ARG B C 1
ATOM 5181 O O . ARG B 1 181 ? -0.363 3.746 2.572 1 97.25 181 ARG B O 1
ATOM 5188 N N . ARG B 1 182 ? -1.661 4.492 4.258 1 97.44 182 ARG B N 1
ATOM 5189 C CA . ARG B 1 182 ? -2.861 4.246 3.463 1 97.44 182 ARG B CA 1
ATOM 5190 C C . ARG B 1 182 ? -2.877 5.121 2.213 1 97.44 182 ARG B C 1
ATOM 5192 O O . ARG B 1 182 ? -3.193 4.645 1.12 1 97.44 182 ARG B O 1
ATOM 5199 N N . ALA B 1 183 ? -2.582 6.375 2.365 1 97.44 183 ALA B N 1
ATOM 5200 C CA . ALA B 1 183 ? -2.531 7.293 1.231 1 97.44 183 ALA B CA 1
ATOM 5201 C C . ALA B 1 183 ? -1.46 6.871 0.229 1 97.44 183 ALA B C 1
ATOM 5203 O O . ALA B 1 183 ? -1.658 6.977 -0.983 1 97.44 183 ALA B O 1
ATOM 5204 N N . LEU B 1 184 ? -0.302 6.453 0.738 1 96.81 184 LEU B N 1
ATOM 5205 C CA . LEU B 1 184 ? 0.791 6.016 -0.123 1 96.81 184 LEU B CA 1
ATOM 5206 C C . LEU B 1 184 ? 0.361 4.836 -0.988 1 96.81 184 LEU B C 1
ATOM 5208 O O . LEU B 1 184 ? 0.649 4.801 -2.186 1 96.81 184 LEU B O 1
ATOM 5212 N N . SER B 1 185 ? -0.29 3.898 -0.323 1 95.12 185 SER B N 1
ATOM 5213 C CA . SER B 1 185 ? -0.762 2.723 -1.048 1 95.12 185 SER B CA 1
ATOM 5214 C C . SER B 1 185 ? -1.691 3.113 -2.191 1 95.12 185 SER B C 1
ATOM 5216 O O . SER B 1 185 ? -1.554 2.613 -3.309 1 95.12 185 SER B O 1
ATOM 5218 N N . ARG B 1 186 ? -2.588 3.98 -1.971 1 94.31 186 ARG B N 1
ATOM 5219 C CA . ARG B 1 186 ? -3.527 4.445 -2.986 1 94.31 186 ARG B CA 1
ATOM 5220 C C . ARG B 1 186 ? -2.807 5.219 -4.086 1 94.31 186 ARG B C 1
ATOM 5222 O O . ARG B 1 186 ? -3.145 5.098 -5.262 1 94.31 186 ARG B O 1
ATOM 5229 N N . MET B 1 187 ? -1.893 6.039 -3.682 1 94.44 187 MET B N 1
ATOM 5230 C CA . MET B 1 187 ? -1.11 6.836 -4.625 1 94.44 187 MET B CA 1
ATOM 5231 C C . MET B 1 187 ? -0.342 5.938 -5.586 1 94.44 187 MET B C 1
ATOM 5233 O O . MET B 1 187 ? -0.402 6.129 -6.805 1 94.44 187 MET B O 1
ATOM 5237 N N . GLU B 1 188 ? 0.325 4.969 -5.039 1 92.38 188 GLU B N 1
ATOM 5238 C CA . GLU B 1 188 ? 1.134 4.074 -5.859 1 92.38 188 GLU B CA 1
ATOM 5239 C C . GLU B 1 188 ? 0.264 3.273 -6.824 1 92.38 188 GLU B C 1
ATOM 5241 O O . GLU B 1 188 ? 0.646 3.055 -7.977 1 92.38 188 GLU B O 1
ATOM 5246 N N . ALA B 1 189 ? -0.833 2.812 -6.332 1 90.56 189 ALA B N 1
ATOM 5247 C CA . ALA B 1 189 ? -1.76 2.096 -7.203 1 90.56 189 ALA B CA 1
ATOM 5248 C C . ALA B 1 189 ? -2.223 2.979 -8.359 1 90.56 189 ALA B C 1
ATOM 5250 O O . ALA B 1 189 ? -2.242 2.543 -9.516 1 90.56 189 ALA B O 1
ATOM 5251 N N . SER B 1 190 ? -2.607 4.215 -8.055 1 89.88 190 SER B N 1
ATOM 5252 C CA . SER B 1 190 ? -3.102 5.145 -9.07 1 89.88 190 SER B CA 1
ATOM 5253 C C . SER B 1 190 ? -2.016 5.488 -10.086 1 89.88 190 SER B C 1
ATOM 5255 O O . SER B 1 190 ? -2.281 5.551 -11.289 1 89.88 190 SER B O 1
ATOM 5257 N N . ILE B 1 191 ? -0.833 5.715 -9.586 1 88 191 ILE B N 1
ATOM 5258 C CA . ILE B 1 191 ? 0.284 6.008 -10.477 1 88 191 ILE B CA 1
ATOM 5259 C C . ILE B 1 191 ? 0.542 4.812 -11.391 1 88 191 ILE B C 1
ATOM 5261 O O . ILE B 1 191 ? 0.771 4.98 -12.594 1 88 191 ILE B O 1
ATOM 5265 N N . GLY B 1 192 ? 0.537 3.664 -10.781 1 83.5 192 GLY B N 1
ATOM 5266 C CA . GLY B 1 192 ? 0.723 2.451 -11.562 1 83.5 192 GLY B CA 1
ATOM 5267 C C . GLY B 1 192 ? -0.308 2.289 -12.664 1 83.5 192 GLY B C 1
ATOM 5268 O O . GLY B 1 192 ? -0.02 1.702 -13.711 1 83.5 192 GLY B O 1
ATOM 5269 N N . GLU B 1 193 ? -1.497 2.791 -12.406 1 84.19 193 GLU B N 1
ATOM 5270 C CA . GLU B 1 193 ? -2.568 2.725 -13.398 1 84.19 193 GLU B CA 1
ATOM 5271 C C . GLU B 1 193 ? -2.443 3.852 -14.422 1 84.19 193 GLU B C 1
ATOM 5273 O O . GLU B 1 193 ? -3.223 3.92 -15.375 1 84.19 193 GLU B O 1
ATOM 5278 N N . GLY B 1 194 ? -1.495 4.762 -14.195 1 81.25 194 GLY B N 1
ATOM 5279 C CA . GLY B 1 194 ? -1.191 5.797 -15.172 1 81.25 194 GLY B CA 1
ATOM 5280 C C . GLY B 1 194 ? -1.905 7.105 -14.898 1 81.25 194 GLY B C 1
ATOM 5281 O O . GLY B 1 194 ? -1.913 8.008 -15.742 1 81.25 194 GLY B O 1
ATOM 5282 N N . PHE B 1 195 ? -2.529 7.23 -13.727 1 84.94 195 PHE B N 1
ATOM 5283 C CA . PHE B 1 195 ? -3.223 8.477 -13.414 1 84.94 195 PHE B CA 1
ATOM 5284 C C . PHE B 1 195 ? -2.227 9.594 -13.141 1 84.94 195 PHE B C 1
ATOM 5286 O O . PHE B 1 195 ? -1.186 9.367 -12.516 1 84.94 195 PHE B O 1
ATOM 5293 N N . ARG B 1 196 ? -2.582 10.781 -13.586 1 86.75 196 ARG B N 1
ATOM 5294 C CA . ARG B 1 196 ? -1.798 11.984 -13.336 1 86.75 196 ARG B CA 1
ATOM 5295 C C . ARG B 1 196 ? -2.27 12.695 -12.07 1 86.75 196 ARG B C 1
ATOM 5297 O O . ARG B 1 196 ? -2.932 13.727 -12.141 1 86.75 196 ARG B O 1
ATOM 5304 N N . LEU B 1 197 ? -1.89 12.148 -10.945 1 90.19 197 LEU B N 1
ATOM 5305 C CA . LEU B 1 197 ? -2.299 12.664 -9.648 1 90.19 197 LEU B CA 1
ATOM 5306 C C . LEU B 1 197 ? -1.707 14.047 -9.398 1 90.19 197 LEU B C 1
ATOM 5308 O O . LEU B 1 197 ? -0.557 14.305 -9.766 1 90.19 197 LEU B O 1
ATOM 5312 N N . ARG B 1 198 ? -2.41 14.922 -8.75 1 85 198 ARG B N 1
ATOM 5313 C CA . ARG B 1 198 ? -1.998 16.312 -8.648 1 85 198 ARG B CA 1
ATOM 5314 C C . ARG B 1 198 ? -1.41 16.625 -7.277 1 85 198 ARG B C 1
ATOM 5316 O O . ARG B 1 198 ? -0.423 17.359 -7.168 1 85 198 ARG B O 1
ATOM 5323 N N . SER B 1 199 ? -2.104 16.125 -6.242 1 89.44 199 SER B N 1
ATOM 5324 C CA . SER B 1 199 ? -1.686 16.656 -4.953 1 89.44 199 SER B CA 1
ATOM 5325 C C . SER B 1 199 ? -1.814 15.617 -3.85 1 89.44 199 SER B C 1
ATOM 5327 O O . SER B 1 199 ? -2.664 14.727 -3.926 1 89.44 199 SER B O 1
ATOM 5329 N N . GLU B 1 200 ? -0.939 15.805 -2.799 1 93.88 200 GLU B N 1
ATOM 5330 C CA . GLU B 1 200 ? -1.048 14.984 -1.596 1 93.88 200 GLU B CA 1
ATOM 5331 C C . GLU B 1 200 ? -2.371 15.227 -0.876 1 93.88 200 GLU B C 1
ATOM 5333 O O . GLU B 1 200 ? -2.939 14.312 -0.279 1 93.88 200 GLU B O 1
ATOM 5338 N N . GLN B 1 201 ? -2.883 16.406 -0.954 1 92.56 201 GLN B N 1
ATOM 5339 C CA . GLN B 1 201 ? -4.145 16.781 -0.323 1 92.56 201 GLN B CA 1
ATOM 5340 C C . GLN B 1 201 ? -5.301 15.953 -0.875 1 92.56 201 GLN B C 1
ATOM 5342 O O . GLN B 1 201 ? -6.199 15.555 -0.129 1 92.56 201 GLN B O 1
ATOM 5347 N N . GLY B 1 202 ? -5.254 15.812 -2.166 1 93.75 202 GLY B N 1
ATOM 5348 C CA . GLY B 1 202 ? -6.281 14.984 -2.77 1 93.75 202 GLY B CA 1
ATOM 5349 C C . GLY B 1 202 ? -6.246 13.547 -2.279 1 93.75 202 GLY B C 1
ATOM 5350 O O . GLY B 1 202 ? -7.285 12.969 -1.942 1 93.75 202 GLY B O 1
ATOM 5351 N N . MET B 1 203 ? -5.059 12.969 -2.23 1 95.44 203 MET B N 1
ATOM 5352 C CA . MET B 1 203 ? -4.902 11.578 -1.8 1 95.44 203 MET B CA 1
ATOM 5353 C C . MET B 1 203 ? -5.344 11.406 -0.35 1 95.44 203 MET B C 1
ATOM 5355 O O . MET B 1 203 ? -6.074 10.469 -0.026 1 95.44 203 MET B O 1
ATOM 5359 N N . LEU B 1 204 ? -4.906 12.297 0.515 1 97.69 204 LEU B N 1
ATOM 5360 C CA . LEU B 1 204 ? -5.27 12.234 1.927 1 97.69 204 LEU B CA 1
ATOM 5361 C C . LEU B 1 204 ? -6.746 12.555 2.125 1 97.69 204 LEU B C 1
ATOM 5363 O O . LEU B 1 204 ? -7.402 11.977 2.992 1 97.69 204 LEU B O 1
ATOM 5367 N N . GLY B 1 205 ? -7.195 13.5 1.34 1 96.56 205 GLY B N 1
ATOM 5368 C CA . GLY B 1 205 ? -8.609 13.828 1.391 1 96.56 205 GLY B CA 1
ATOM 5369 C C . GLY B 1 205 ? -9.508 12.648 1.075 1 96.56 205 GLY B C 1
ATOM 5370 O O . GLY B 1 205 ? -10.578 12.5 1.67 1 96.56 205 GLY B O 1
ATOM 5371 N N . GLU B 1 206 ? -9.117 11.859 0.098 1 95.75 206 GLU B N 1
ATOM 5372 C CA . GLU B 1 206 ? -9.883 10.656 -0.23 1 95.75 206 GLU B CA 1
ATOM 5373 C C . GLU B 1 206 ? -9.961 9.711 0.962 1 95.75 206 GLU B C 1
ATOM 5375 O O . GLU B 1 206 ? -11.023 9.164 1.257 1 95.75 206 GLU B O 1
ATOM 5380 N N . VAL B 1 207 ? -8.859 9.516 1.644 1 97.31 207 VAL B N 1
ATOM 5381 C CA . VAL B 1 207 ? -8.805 8.648 2.816 1 97.31 207 VAL B CA 1
ATOM 5382 C C . VAL B 1 207 ? -9.734 9.195 3.898 1 97.31 207 VAL B C 1
ATOM 5384 O O . VAL B 1 207 ? -10.492 8.438 4.516 1 97.31 207 VAL B O 1
ATOM 5387 N N . ILE B 1 208 ? -9.703 10.484 4.113 1 97.88 208 ILE B N 1
ATOM 5388 C CA . ILE B 1 208 ? -10.547 11.117 5.121 1 97.88 208 ILE B CA 1
ATOM 5389 C C . ILE B 1 208 ? -12.016 11 4.719 1 97.88 208 ILE B C 1
ATOM 5391 O O . ILE B 1 208 ? -12.875 10.734 5.566 1 97.88 208 ILE B O 1
ATOM 5395 N N . GLY B 1 209 ? -12.289 11.281 3.443 1 96.75 209 GLY B N 1
ATOM 5396 C CA . GLY B 1 209 ? -13.648 11.109 2.953 1 96.75 209 GLY B CA 1
ATOM 5397 C C . GLY B 1 209 ? -14.195 9.719 3.184 1 96.75 209 GLY B C 1
ATOM 5398 O O . GLY B 1 209 ? -15.32 9.555 3.66 1 96.75 209 GLY B O 1
ATOM 5399 N N . GLU B 1 210 ? -13.398 8.711 2.867 1 96.81 210 GLU B N 1
ATOM 5400 C CA . GLU B 1 210 ? -13.812 7.324 3.078 1 96.81 210 GLU B CA 1
ATOM 5401 C C . GLU B 1 210 ? -14.016 7.027 4.562 1 96.81 210 GLU B C 1
ATOM 5403 O O . GLU B 1 210 ? -14.938 6.297 4.934 1 96.81 210 GLU B O 1
ATOM 5408 N N . GLN B 1 211 ? -13.133 7.543 5.418 1 97.62 211 GLN B N 1
ATOM 5409 C CA . GLN B 1 211 ? -13.305 7.422 6.863 1 97.62 211 GLN B CA 1
ATOM 5410 C C . GLN B 1 211 ? -14.664 7.953 7.301 1 97.62 211 GLN B C 1
ATOM 5412 O O . GLN B 1 211 ? -15.383 7.297 8.062 1 97.62 211 GLN B O 1
ATOM 5417 N N . GLU B 1 212 ? -15.023 9.133 6.812 1 96.94 212 GLU B N 1
ATOM 5418 C CA . GLU B 1 212 ? -16.266 9.766 7.242 1 96.94 212 GLU B CA 1
ATOM 5419 C C . GLU B 1 212 ? -17.484 8.977 6.75 1 96.94 212 GLU B C 1
ATOM 5421 O O . GLU B 1 212 ? -18.484 8.859 7.461 1 96.94 212 GLU B O 1
ATOM 5426 N N . LEU B 1 213 ? -17.406 8.508 5.527 1 96.38 213 LEU B N 1
ATOM 5427 C CA . LEU B 1 213 ? -18.484 7.68 5.02 1 96.38 213 LEU B CA 1
ATOM 5428 C C . LEU B 1 213 ? -18.625 6.395 5.832 1 96.38 213 LEU B C 1
ATOM 5430 O O . LEU B 1 213 ? -19.734 5.945 6.113 1 96.38 213 LEU B O 1
ATOM 5434 N N . TRP B 1 214 ? -17.516 5.801 6.203 1 94.94 214 TRP B N 1
ATOM 5435 C CA . TRP B 1 214 ? -17.516 4.613 7.051 1 94.94 214 TRP B CA 1
ATOM 5436 C C . TRP B 1 214 ? -18.109 4.926 8.422 1 94.94 214 TRP B C 1
ATOM 5438 O O . TRP B 1 214 ? -18.906 4.148 8.953 1 94.94 214 TRP B O 1
ATOM 5448 N N . ARG B 1 215 ? -17.688 6.066 9.039 1 94.69 215 ARG B N 1
ATOM 5449 C CA . ARG B 1 215 ? -18.219 6.473 10.336 1 94.69 215 ARG B CA 1
ATOM 5450 C C . ARG B 1 215 ? -19.734 6.613 10.281 1 94.69 215 ARG B C 1
ATOM 5452 O O . ARG B 1 215 ? -20.438 6.125 11.164 1 94.69 215 ARG B O 1
ATOM 5459 N N . LYS B 1 216 ? -20.156 7.32 9.273 1 93.12 216 LYS B N 1
ATOM 5460 C CA . LYS B 1 216 ? -21.594 7.5 9.102 1 93.12 216 LYS B CA 1
ATOM 5461 C C . LYS B 1 216 ? -22.297 6.152 8.969 1 93.12 216 LYS B C 1
ATOM 5463 O O . LYS B 1 216 ? -23.328 5.918 9.602 1 93.12 216 LYS B O 1
ATOM 5468 N N . TRP B 1 217 ? -21.75 5.309 8.125 1 92.5 217 TRP B N 1
ATOM 5469 C CA . TRP B 1 217 ? -22.297 3.979 7.887 1 92.5 217 TRP B CA 1
ATOM 5470 C C . TRP B 1 217 ? -22.375 3.18 9.188 1 92.5 217 TRP B C 1
ATOM 5472 O O . TRP B 1 217 ? -23.391 2.541 9.469 1 92.5 217 TRP B O 1
ATOM 5482 N N . LYS B 1 218 ? -21.312 3.193 9.969 1 90.25 218 LYS B N 1
ATOM 5483 C CA . LYS B 1 218 ? -21.234 2.451 11.219 1 90.25 218 LYS B CA 1
ATOM 5484 C C . LYS B 1 218 ? -22.297 2.949 12.211 1 90.25 218 LYS B C 1
ATOM 5486 O O . LYS B 1 218 ? -22.875 2.158 12.953 1 90.25 218 LYS B O 1
ATOM 5491 N N . ARG B 1 219 ? -22.547 4.211 12.242 1 89.62 219 ARG B N 1
ATOM 5492 C CA . ARG B 1 219 ? -23.531 4.797 13.148 1 89.62 219 ARG B CA 1
ATOM 5493 C C . ARG B 1 219 ? -24.953 4.414 12.734 1 89.62 219 ARG B C 1
ATOM 5495 O O . ARG B 1 219 ? -25.812 4.211 13.586 1 89.62 219 ARG B O 1
ATOM 5502 N N . GLU B 1 220 ? -25.156 4.277 11.516 1 88.81 220 GLU B N 1
ATOM 5503 C CA . GLU B 1 220 ? -26.5 4.074 10.992 1 88.81 220 GLU B CA 1
ATOM 5504 C C . GLU B 1 220 ? -26.875 2.594 10.984 1 88.81 220 GLU B C 1
ATOM 5506 O O . GLU B 1 220 ? -28.047 2.238 11.188 1 88.81 220 GLU B O 1
ATOM 5511 N N . LYS B 1 221 ? -25.938 1.72 10.727 1 84.75 221 LYS B N 1
ATOM 5512 C CA . LYS B 1 221 ? -26.266 0.315 10.492 1 84.75 221 LYS B CA 1
ATOM 5513 C C . LYS B 1 221 ? -26.141 -0.499 11.773 1 84.75 221 LYS B C 1
ATOM 5515 O O . LYS B 1 221 ? -26.703 -1.592 11.883 1 84.75 221 LYS B O 1
ATOM 5520 N N . HIS B 1 222 ? -25.531 -0.131 12.789 1 79.06 222 HIS B N 1
ATOM 5521 C CA . HIS B 1 222 ? -25.375 -0.795 14.078 1 79.06 222 HIS B CA 1
ATOM 5522 C C . HIS B 1 222 ? -24.984 -2.256 13.906 1 79.06 222 HIS B C 1
ATOM 5524 O O . HIS B 1 222 ? -25.578 -3.146 14.508 1 79.06 222 HIS B O 1
ATOM 5530 N N . MET B 1 223 ? -24.047 -2.551 13.141 1 80.69 223 MET B N 1
ATOM 5531 C CA . MET B 1 223 ? -23.609 -3.92 12.891 1 80.69 223 MET B CA 1
ATOM 5532 C C . MET B 1 223 ? -22.797 -4.453 14.062 1 80.69 223 MET B C 1
ATOM 5534 O O . MET B 1 223 ? -22.031 -3.713 14.672 1 80.69 223 MET B O 1
ATOM 5538 N N . PRO B 1 224 ? -23.062 -5.723 14.375 1 79.75 224 PRO B N 1
ATOM 5539 C CA . PRO B 1 224 ? -22.25 -6.32 15.43 1 79.75 224 PRO B CA 1
ATOM 5540 C C . PRO B 1 224 ? -20.766 -6.391 15.062 1 79.75 224 PRO B C 1
ATOM 5542 O O . PRO B 1 224 ? -20.422 -6.434 13.883 1 79.75 224 PRO B O 1
ATOM 5545 N N . ASP B 1 225 ? -20.016 -6.473 16.156 1 79.94 225 ASP B N 1
ATOM 5546 C CA . ASP B 1 225 ? -18.578 -6.59 15.953 1 79.94 225 ASP B CA 1
ATOM 5547 C C . ASP B 1 225 ? -18.188 -8.016 15.57 1 79.94 225 ASP B C 1
ATOM 5549 O O . ASP B 1 225 ? -18.625 -8.977 16.219 1 79.94 225 ASP B O 1
ATOM 5553 N N . ASP B 1 226 ? -17.547 -8.156 14.461 1 87 226 ASP B N 1
ATOM 5554 C CA . ASP B 1 226 ? -16.969 -9.414 14.008 1 87 226 ASP B CA 1
ATOM 5555 C C . ASP B 1 226 ? -15.68 -9.164 13.227 1 87 226 ASP B C 1
ATOM 5557 O O . ASP B 1 226 ? -15.141 -8.062 13.242 1 87 226 ASP B O 1
ATOM 5561 N N . ASP B 1 227 ? -15.125 -10.18 12.641 1 87.31 227 ASP B N 1
ATOM 5562 C CA . ASP B 1 227 ? -13.82 -10.078 11.992 1 87.31 227 ASP B CA 1
ATOM 5563 C C . ASP B 1 227 ? -13.867 -9.062 10.844 1 87.31 227 ASP B C 1
ATOM 5565 O O . ASP B 1 227 ? -12.938 -8.266 10.68 1 87.31 227 ASP B O 1
ATOM 5569 N N . VAL B 1 228 ? -14.914 -9.086 10.125 1 89.81 228 VAL B N 1
ATOM 5570 C CA . VAL B 1 228 ? -15.031 -8.227 8.953 1 89.81 228 VAL B CA 1
ATOM 5571 C C . VAL B 1 228 ? -15.141 -6.77 9.391 1 89.81 228 VAL B C 1
ATOM 5573 O O . VAL B 1 228 ? -14.547 -5.883 8.773 1 89.81 228 VAL B O 1
ATOM 5576 N N . MET B 1 229 ? -15.922 -6.531 10.445 1 88.94 229 MET B N 1
ATOM 5577 C CA . MET B 1 229 ? -15.977 -5.18 11 1 88.94 229 MET B CA 1
ATOM 5578 C C . MET B 1 229 ? -14.602 -4.727 11.477 1 88.94 229 MET B C 1
ATOM 5580 O O . MET B 1 229 ? -14.266 -3.547 11.375 1 88.94 229 MET B O 1
ATOM 5584 N N . GLY B 1 230 ? -13.875 -5.703 12.016 1 90.25 230 GLY B N 1
ATOM 5585 C CA . GLY B 1 230 ? -12.5 -5.406 12.398 1 90.25 230 GLY B CA 1
ATOM 5586 C C . GLY B 1 230 ? -11.641 -4.98 11.227 1 90.25 230 GLY B C 1
ATOM 5587 O O . GLY B 1 230 ? -10.836 -4.051 11.344 1 90.25 230 GLY B O 1
ATOM 5588 N N . PHE B 1 231 ? -11.844 -5.672 10.039 1 91.5 231 PHE B N 1
ATOM 5589 C CA . PHE B 1 231 ? -11.133 -5.297 8.82 1 91.5 231 PHE B CA 1
ATOM 5590 C C . PHE B 1 231 ? -11.492 -3.879 8.398 1 91.5 231 PHE B C 1
ATOM 5592 O O . PHE B 1 231 ? -10.617 -3.102 8.008 1 91.5 231 PHE B O 1
ATOM 5599 N N . MET B 1 232 ? -12.75 -3.605 8.5 1 90.56 232 MET B N 1
ATOM 5600 C CA . MET B 1 232 ? -13.234 -2.293 8.086 1 90.56 232 MET B CA 1
ATOM 5601 C C . MET B 1 232 ? -12.664 -1.196 8.977 1 90.56 232 MET B C 1
ATOM 5603 O O . MET B 1 232 ? -12.242 -0.15 8.492 1 90.56 232 MET B O 1
ATOM 5607 N N . GLU B 1 233 ? -12.75 -1.458 10.219 1 92.12 233 GLU B N 1
ATOM 5608 C CA . GLU B 1 233 ? -12.195 -0.483 11.148 1 92.12 233 GLU B CA 1
ATOM 5609 C C . GLU B 1 233 ? -10.711 -0.245 10.875 1 92.12 233 GLU B C 1
ATOM 5611 O O . GLU B 1 233 ? -10.25 0.899 10.867 1 92.12 233 GLU B O 1
ATOM 5616 N N . ARG B 1 234 ? -9.992 -1.304 10.68 1 92.81 234 ARG B N 1
ATOM 5617 C CA . ARG B 1 234 ? -8.562 -1.22 10.391 1 92.81 234 ARG B CA 1
ATOM 5618 C C . ARG B 1 234 ? -8.305 -0.419 9.117 1 92.81 234 ARG B C 1
ATOM 5620 O O . ARG B 1 234 ? -7.375 0.384 9.055 1 92.81 234 ARG B O 1
ATOM 5627 N N . ASP B 1 235 ? -9.156 -0.6 8.141 1 94.62 235 ASP B N 1
ATOM 5628 C CA . ASP B 1 235 ? -8.828 -0.111 6.809 1 94.62 235 ASP B CA 1
ATOM 5629 C C . ASP B 1 235 ? -9.516 1.225 6.531 1 94.62 235 ASP B C 1
ATOM 5631 O O . ASP B 1 235 ? -9.227 1.885 5.531 1 94.62 235 ASP B O 1
ATOM 5635 N N . PHE B 1 236 ? -10.453 1.754 7.477 1 96.38 236 PHE B N 1
ATOM 5636 C CA . PHE B 1 236 ? -11.188 2.967 7.129 1 96.38 236 PHE B CA 1
ATOM 5637 C C . PHE B 1 236 ? -11.211 3.938 8.305 1 96.38 236 PHE B C 1
ATOM 5639 O O . PHE B 1 236 ? -11.656 5.078 8.164 1 96.38 236 PHE B O 1
ATOM 5646 N N . GLU B 1 237 ? -10.789 3.58 9.492 1 97.5 237 GLU B N 1
ATOM 5647 C CA . GLU B 1 237 ? -10.68 4.488 10.625 1 97.5 237 GLU B CA 1
ATOM 5648 C C . GLU B 1 237 ? -9.227 4.863 10.898 1 97.5 237 GLU B C 1
ATOM 5650 O O . GLU B 1 237 ? -8.477 4.074 11.477 1 97.5 237 GLU B O 1
ATOM 5655 N N . TYR B 1 238 ? -8.891 6.086 10.609 1 98.31 238 TYR B N 1
ATOM 5656 C CA . TYR B 1 238 ? -7.504 6.52 10.727 1 98.31 238 TYR B CA 1
ATOM 5657 C C . TYR B 1 238 ? -7.363 7.633 11.758 1 98.31 238 TYR B C 1
ATOM 5659 O O . TYR B 1 238 ? -6.289 8.219 11.898 1 98.31 238 TYR B O 1
ATOM 5667 N N . HIS B 1 239 ? -8.453 8 12.43 1 98.56 239 HIS B N 1
ATOM 5668 C CA . HIS B 1 239 ? -8.484 8.898 13.578 1 98.56 239 HIS B CA 1
ATOM 5669 C C . HIS B 1 239 ? -8.18 10.336 13.164 1 98.56 239 HIS B C 1
ATOM 5671 O O . HIS B 1 239 ? -7.551 11.086 13.914 1 98.56 239 HIS B O 1
ATOM 5677 N N . VAL B 1 240 ? -8.609 10.68 11.969 1 98.56 240 VAL B N 1
ATOM 5678 C CA . VAL B 1 240 ? -8.258 12 11.438 1 98.56 240 VAL B CA 1
ATOM 5679 C C . VAL B 1 240 ? -9.461 12.93 11.539 1 98.56 240 VAL B C 1
ATOM 5681 O O . VAL B 1 240 ? -10.602 12.516 11.32 1 98.56 240 VAL B O 1
ATOM 5684 N N . GLY B 1 241 ? -9.273 14.141 11.906 1 98.19 241 GLY B N 1
ATOM 5685 C CA . GLY B 1 241 ? -10.234 15.234 11.875 1 98.19 241 GLY B CA 1
ATOM 5686 C C . GLY B 1 241 ? -9.602 16.562 11.492 1 98.19 241 GLY B C 1
ATOM 5687 O O . GLY B 1 241 ? -8.461 16.609 11.039 1 98.19 241 GLY B O 1
ATOM 5688 N N . PHE B 1 242 ? -10.375 17.641 11.609 1 98 242 PHE B N 1
ATOM 5689 C CA . PHE B 1 242 ? -9.953 18.906 11.039 1 98 242 PHE B CA 1
ATOM 5690 C C . PHE B 1 242 ? -9.844 19.969 12.125 1 98 242 PHE B C 1
ATOM 5692 O O . PHE B 1 242 ? -10.547 19.906 13.141 1 98 242 PHE B O 1
ATOM 5699 N N . ASP B 1 243 ? -8.945 20.875 11.906 1 98 243 ASP B N 1
ATOM 5700 C CA . ASP B 1 243 ? -8.945 22.172 12.578 1 98 243 ASP B CA 1
ATOM 5701 C C . ASP B 1 243 ? -9.898 23.141 11.891 1 98 243 ASP B C 1
ATOM 5703 O O . ASP B 1 243 ? -9.461 24.062 11.203 1 98 243 ASP B O 1
ATOM 5707 N N . TYR B 1 244 ? -11.156 23.047 12.188 1 98.06 244 TYR B N 1
ATOM 5708 C CA . TYR B 1 244 ? -12.188 23.828 11.516 1 98.06 244 TYR B CA 1
ATOM 5709 C C . TYR B 1 244 ? -12 25.312 11.773 1 98.06 244 TYR B C 1
ATOM 5711 O O . TYR B 1 244 ? -12.273 26.141 10.898 1 98.06 244 TYR B O 1
ATOM 5719 N N . GLY B 1 245 ? -11.531 25.656 12.945 1 97.75 245 GLY B N 1
ATOM 5720 C CA . GLY B 1 245 ? -11.383 27.047 13.328 1 97.75 245 GLY B CA 1
ATOM 5721 C C . GLY B 1 245 ? -10.086 27.672 12.836 1 97.75 245 GLY B C 1
ATOM 5722 O O . GLY B 1 245 ? -9.867 28.859 13 1 97.75 245 GLY B O 1
ATOM 5723 N N . GLN B 1 246 ? -9.203 26.828 12.281 1 98.38 246 GLN B N 1
ATOM 5724 C CA . GLN B 1 246 ? -7.914 27.266 11.758 1 98.38 246 GLN B CA 1
ATOM 5725 C C . GLN B 1 246 ? -7.098 27.969 12.844 1 98.38 246 GLN B C 1
ATOM 5727 O O . GLN B 1 246 ? -6.523 29.031 12.609 1 98.38 246 GLN B O 1
ATOM 5732 N N . VAL B 1 247 ? -7.074 27.406 13.992 1 98.38 247 VAL B N 1
ATOM 5733 C CA . VAL B 1 247 ? -6.414 28.016 15.141 1 98.38 247 VAL B CA 1
ATOM 5734 C C . VAL B 1 247 ? -4.98 27.5 15.25 1 98.38 247 VAL B C 1
ATOM 5736 O O . VAL B 1 247 ? -4.125 28.156 15.844 1 98.38 247 VAL B O 1
ATOM 5739 N N . THR B 1 248 ? -4.754 26.281 14.688 1 98.44 248 THR B N 1
ATOM 5740 C CA . THR B 1 248 ? -3.389 25.766 14.648 1 98.44 248 THR B CA 1
ATOM 5741 C C . THR B 1 248 ? -2.646 26.281 13.422 1 98.44 248 THR B C 1
ATOM 5743 O O . THR B 1 248 ? -1.561 26.844 13.539 1 98.44 248 THR B O 1
ATOM 5746 N N . SER B 1 249 ? -3.205 26.125 12.297 1 98.25 249 SER B N 1
ATOM 5747 C CA . SER B 1 249 ? -2.66 26.594 11.031 1 98.25 249 SER B CA 1
ATOM 5748 C C . SER B 1 249 ? -3.738 27.266 10.18 1 98.25 249 SER B C 1
ATOM 5750 O O . SER B 1 249 ? -4.801 26.688 9.945 1 98.25 249 SER B O 1
ATOM 5752 N N . LEU B 1 250 ? -3.484 28.484 9.766 1 98.12 250 LEU B N 1
ATOM 5753 C CA . LEU B 1 250 ? -4.434 29.203 8.922 1 98.12 250 LEU B CA 1
ATOM 5754 C C . LEU B 1 250 ? -3.918 29.312 7.488 1 98.12 250 LEU B C 1
ATOM 5756 O O . LEU B 1 250 ? -2.928 30 7.234 1 98.12 250 LEU B O 1
ATOM 5760 N N . PRO B 1 251 ? -4.512 28.562 6.551 1 97.06 251 PRO B N 1
ATOM 5761 C CA . PRO B 1 251 ? -4.172 28.766 5.141 1 97.06 251 PRO B CA 1
ATOM 5762 C C . PRO B 1 251 ? -4.707 30.078 4.582 1 97.06 251 PRO B C 1
ATOM 5764 O O . PRO B 1 251 ? -5.82 30.484 4.922 1 97.06 251 PRO B O 1
ATOM 5767 N N . THR B 1 252 ? -4 30.641 3.709 1 96.12 252 THR B N 1
ATOM 5768 C CA . THR B 1 252 ? -4.395 31.969 3.219 1 96.12 252 THR B CA 1
ATOM 5769 C C . THR B 1 252 ? -5.352 31.844 2.037 1 96.12 252 THR B C 1
ATOM 5771 O O . THR B 1 252 ? -5.988 32.812 1.641 1 96.12 252 THR B O 1
ATOM 5774 N N . MET B 1 253 ? -5.445 30.672 1.537 1 94.12 253 MET B N 1
ATOM 5775 C CA . MET B 1 253 ? -6.367 30.453 0.427 1 94.12 253 MET B CA 1
ATOM 5776 C C . MET B 1 253 ? -7.801 30.766 0.843 1 94.12 253 MET B C 1
ATOM 5778 O O . MET B 1 253 ? -8.234 30.391 1.934 1 94.12 253 MET B O 1
ATOM 5782 N N . GLY B 1 254 ? -8.5 31.531 0.015 1 93.88 254 GLY B N 1
ATOM 5783 C CA . GLY B 1 254 ? -9.914 31.812 0.236 1 93.88 254 GLY B CA 1
ATOM 5784 C C . GLY B 1 254 ? -10.156 32.906 1.247 1 93.88 254 GLY B C 1
ATOM 5785 O O . GLY B 1 254 ? -11.281 33.125 1.696 1 93.88 254 GLY B O 1
ATOM 5786 N N . SER B 1 255 ? -9.148 33.688 1.591 1 95.12 255 SER B N 1
ATOM 5787 C CA . SER B 1 255 ? -9.297 34.688 2.648 1 95.12 255 SER B CA 1
ATOM 5788 C C . SER B 1 255 ? -9.352 36.094 2.076 1 95.12 255 SER B C 1
ATOM 5790 O O . SER B 1 255 ? -9.469 37.062 2.822 1 95.12 255 SER B O 1
ATOM 5792 N N . ALA B 1 256 ? -9.266 36.281 0.759 1 95.06 256 ALA B N 1
ATOM 5793 C CA . ALA B 1 256 ? -9.172 37.594 0.146 1 95.06 256 ALA B CA 1
ATOM 5794 C C . ALA B 1 256 ? -10.539 38.281 0.078 1 95.06 256 ALA B C 1
ATOM 5796 O O . ALA B 1 256 ? -11.508 37.688 -0.389 1 95.06 256 ALA B O 1
ATOM 5797 N N . ILE B 1 257 ? -10.625 39.469 0.6 1 94.5 257 ILE B N 1
ATOM 5798 C CA . ILE B 1 257 ? -11.781 40.344 0.399 1 94.5 257 ILE B CA 1
ATOM 5799 C C . ILE B 1 257 ? -11.531 41.25 -0.792 1 94.5 257 ILE B C 1
ATOM 5801 O O . ILE B 1 257 ? -12.367 41.344 -1.693 1 94.5 257 ILE B O 1
ATOM 5805 N N . SER B 1 258 ? -10.312 41.875 -0.855 1 93.81 258 SER B N 1
AT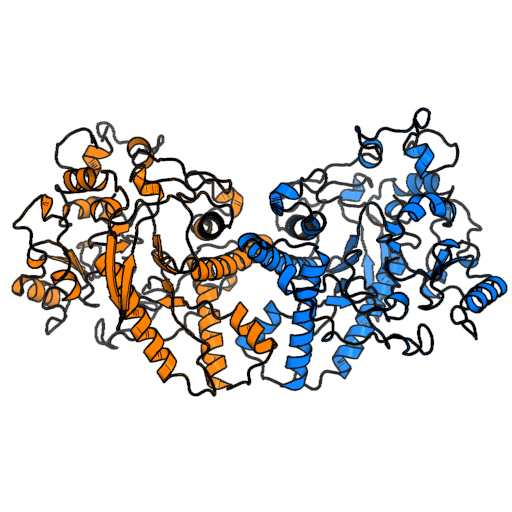OM 5806 C CA . SER B 1 258 ? -9.82 42.688 -1.97 1 93.81 258 SER B CA 1
ATOM 5807 C C . SER B 1 258 ? -8.312 42.562 -2.117 1 93.81 258 SER B C 1
ATOM 5809 O O . SER B 1 258 ? -7.555 43.188 -1.38 1 93.81 258 SER B O 1
ATOM 5811 N N . GLU B 1 259 ? -7.887 41.75 -3.033 1 88.62 259 GLU B N 1
ATOM 5812 C CA . GLU B 1 259 ? -6.453 41.562 -3.248 1 88.62 259 GLU B CA 1
ATOM 5813 C C . GLU B 1 259 ? -5.785 42.875 -3.668 1 88.62 259 GLU B C 1
ATOM 5815 O O . GLU B 1 259 ? -4.68 43.188 -3.217 1 88.62 259 GLU B O 1
ATOM 5820 N N . GLU B 1 260 ? -6.445 43.625 -4.5 1 90.56 260 GLU B N 1
ATOM 5821 C CA . GLU B 1 260 ? -5.914 44.875 -5.012 1 90.56 260 GLU B CA 1
ATOM 5822 C C . GLU B 1 260 ? -5.629 45.875 -3.877 1 90.56 260 GLU B C 1
ATOM 5824 O O . GLU B 1 260 ? -4.668 46.625 -3.939 1 90.56 260 GLU B O 1
ATOM 5829 N N . ASP B 1 261 ? -6.367 45.812 -2.859 1 92.5 261 ASP B N 1
ATOM 5830 C CA . ASP B 1 261 ? -6.238 46.75 -1.749 1 92.5 261 ASP B CA 1
ATOM 5831 C C . ASP B 1 261 ? -5.48 46.125 -0.582 1 92.5 261 ASP B C 1
ATOM 5833 O O . ASP B 1 261 ? -5.469 46.688 0.523 1 92.5 261 ASP B O 1
ATOM 5837 N N . ASP B 1 262 ? -4.945 44.875 -0.798 1 91.56 262 ASP B N 1
ATOM 5838 C CA . ASP B 1 262 ? -4.234 44.156 0.254 1 91.56 262 ASP B CA 1
ATOM 5839 C C . ASP B 1 262 ? -5.117 43.969 1.486 1 91.56 262 ASP B C 1
ATOM 5841 O O . ASP B 1 262 ? -4.688 44.25 2.611 1 91.56 262 ASP B O 1
ATOM 5845 N N . PHE B 1 263 ? -6.422 43.719 1.267 1 95.56 263 PHE B N 1
ATOM 5846 C CA . PHE B 1 263 ? -7.453 43.594 2.291 1 95.56 263 PHE B CA 1
ATOM 5847 C C . PHE B 1 263 ? -7.973 42.156 2.365 1 95.56 263 PHE B C 1
ATOM 5849 O O . PHE B 1 263 ? -8.453 41.594 1.371 1 95.56 263 PHE B O 1
ATOM 5856 N N . PHE B 1 264 ? -7.824 41.562 3.547 1 97.12 264 PHE B N 1
ATOM 5857 C CA . PHE B 1 264 ? -8.102 40.156 3.734 1 97.12 264 PHE B CA 1
ATOM 5858 C C . PHE B 1 264 ? -8.906 39.906 5.008 1 97.12 264 PHE B C 1
ATOM 5860 O O . PHE B 1 264 ? -9.289 40.875 5.691 1 97.12 264 PHE B O 1
ATOM 5867 N N . ASP B 1 265 ? -9.227 38.594 5.309 1 97.69 265 ASP B N 1
ATOM 5868 C CA . ASP B 1 265 ? -9.984 38.219 6.492 1 97.69 265 ASP B CA 1
ATOM 5869 C C . ASP B 1 265 ? -9.242 38.594 7.77 1 97.69 265 ASP B C 1
ATOM 5871 O O . ASP B 1 265 ? -9.867 38.875 8.805 1 97.69 265 ASP B O 1
ATOM 5875 N N . GLY B 1 266 ? -7.949 38.562 7.695 1 97.38 266 GLY B N 1
ATOM 5876 C CA . GLY B 1 266 ? -7.145 38.844 8.875 1 97.38 266 GLY B CA 1
ATOM 5877 C C . GLY B 1 266 ? -6.035 39.844 8.625 1 97.38 266 GLY B C 1
ATOM 5878 O O . GLY B 1 266 ? -5.867 40.312 7.5 1 97.38 266 GLY B O 1
ATOM 5879 N N . ASP B 1 267 ? -5.387 40.188 9.633 1 97.62 267 ASP B N 1
ATOM 5880 C CA . ASP B 1 267 ? -4.277 41.125 9.617 1 97.62 267 ASP B CA 1
ATOM 5881 C C . ASP B 1 267 ? -3.416 41 10.867 1 97.62 267 ASP B C 1
ATOM 5883 O O . ASP B 1 267 ? -3.783 40.281 11.805 1 97.62 267 ASP B O 1
ATOM 5887 N N . PHE B 1 268 ? -2.203 41.594 10.812 1 97.94 268 PHE B N 1
ATOM 5888 C CA . PHE B 1 268 ? -1.375 41.688 12.008 1 97.94 268 PHE B CA 1
ATOM 5889 C C . PHE B 1 268 ? -1.8 42.875 12.875 1 97.94 268 PHE B C 1
ATOM 5891 O O . PHE B 1 268 ? -1.773 44.031 12.422 1 97.94 268 PHE B O 1
ATOM 5898 N N . VAL B 1 269 ? -2.205 42.594 14.164 1 97.56 269 VAL B N 1
ATOM 5899 C CA . VAL B 1 269 ? -2.746 43.625 15.016 1 97.56 269 VAL B CA 1
ATOM 5900 C C . VAL B 1 269 ? -2.311 43.406 16.453 1 97.56 269 VAL B C 1
ATOM 5902 O O . VAL B 1 269 ? -1.907 42.312 16.828 1 97.56 269 VAL B O 1
ATOM 5905 N N . ARG B 1 270 ? -2.322 44.469 17.219 1 96.38 270 ARG B N 1
ATOM 5906 C CA . ARG B 1 270 ? -2.162 44.375 18.656 1 96.38 270 ARG B CA 1
ATOM 5907 C C . ARG B 1 270 ? -3.484 44.031 19.344 1 96.38 270 ARG B C 1
ATOM 5909 O O . ARG B 1 270 ? -4.398 44.844 19.391 1 96.38 270 ARG B O 1
ATOM 5916 N N . LEU B 1 271 ? -3.561 42.875 19.953 1 96.44 271 LEU B N 1
ATOM 5917 C CA . LEU B 1 271 ? -4.828 42.312 20.391 1 96.44 271 LEU B CA 1
ATOM 5918 C C . LEU B 1 271 ? -5.254 42.906 21.719 1 96.44 271 LEU B C 1
ATOM 5920 O O . LEU B 1 271 ? -6.406 42.75 22.141 1 96.44 271 LEU B O 1
ATOM 5924 N N . GLY B 1 272 ? -4.355 43.625 22.328 1 94.62 272 GLY B N 1
ATOM 5925 C CA . GLY B 1 272 ? -4.719 44.312 23.547 1 94.62 272 GLY B CA 1
ATOM 5926 C C . GLY B 1 272 ? -5.422 45.625 23.312 1 94.62 272 GLY B C 1
ATOM 5927 O O . GLY B 1 272 ? -5.93 46.25 24.234 1 94.62 272 GLY B O 1
ATOM 5928 N N . ASP B 1 273 ? -5.48 46.094 22.109 1 94.44 273 ASP B N 1
ATOM 5929 C CA . ASP B 1 273 ? -6.078 47.375 21.734 1 94.44 273 ASP B CA 1
ATOM 5930 C C . ASP B 1 273 ? -7.504 47.188 21.219 1 94.44 273 ASP B C 1
ATOM 5932 O O . ASP B 1 273 ? -7.715 46.969 20.031 1 94.44 273 ASP B O 1
ATOM 5936 N N . GLN B 1 274 ? -8.438 47.469 22.031 1 94.88 274 GLN B N 1
ATOM 5937 C CA . GLN B 1 274 ? -9.844 47.25 21.703 1 94.88 274 GLN B CA 1
ATOM 5938 C C . GLN B 1 274 ? -10.305 48.125 20.547 1 94.88 274 GLN B C 1
ATOM 5940 O O . GLN B 1 274 ? -11.117 47.688 19.734 1 94.88 274 GLN B O 1
ATOM 5945 N N . ALA B 1 275 ? -9.867 49.312 20.578 1 95.25 275 ALA B N 1
ATOM 5946 C CA . ALA B 1 275 ? -10.25 50.219 19.516 1 95.25 275 ALA B CA 1
ATOM 5947 C C . ALA B 1 275 ? -9.781 49.719 18.156 1 95.25 275 ALA B C 1
ATOM 5949 O O . ALA B 1 275 ? -10.508 49.844 17.156 1 95.25 275 ALA B O 1
ATOM 5950 N N . VAL B 1 276 ? -8.602 49.25 18.156 1 95.69 276 VAL B N 1
ATOM 5951 C CA . VAL B 1 276 ? -8.039 48.719 16.922 1 95.69 276 VAL B CA 1
ATOM 5952 C C . VAL B 1 276 ? -8.859 47.5 16.469 1 95.69 276 VAL B C 1
ATOM 5954 O O . VAL B 1 276 ? -9.172 47.375 15.273 1 95.69 276 VAL B O 1
ATOM 5957 N N . LEU B 1 277 ? -9.242 46.625 17.344 1 97.06 277 LEU B N 1
ATOM 5958 C CA . LEU B 1 277 ? -10.023 45.438 17.031 1 97.06 277 LEU B CA 1
ATOM 5959 C C . LEU B 1 277 ? -11.391 45.812 16.484 1 97.06 277 LEU B C 1
ATOM 5961 O O . LEU B 1 277 ? -11.875 45.219 15.516 1 97.06 277 LEU B O 1
ATOM 5965 N N . GLU B 1 278 ? -11.961 46.844 17.078 1 96.81 278 GLU B N 1
ATOM 5966 C CA . GLU B 1 278 ? -13.266 47.312 16.625 1 96.81 278 GLU B CA 1
ATOM 5967 C C . GLU B 1 278 ? -13.188 47.875 15.219 1 96.81 278 GLU B C 1
ATOM 5969 O O . GLU B 1 278 ? -14.078 47.656 14.391 1 96.81 278 GLU B O 1
ATOM 5974 N N . ARG B 1 279 ? -12.188 48.656 14.969 1 97 279 ARG B N 1
ATOM 5975 C CA . ARG B 1 279 ? -12.008 49.25 13.648 1 97 279 ARG B CA 1
ATOM 5976 C C . ARG B 1 279 ? -11.844 48.188 12.586 1 97 279 ARG B C 1
ATOM 5978 O O . ARG B 1 279 ? -12.414 48.281 11.5 1 97 279 ARG B O 1
ATOM 5985 N N . HIS B 1 280 ? -11.031 47.188 12.883 1 97.5 280 HIS B N 1
ATOM 5986 C CA . HIS B 1 280 ? -10.828 46.094 11.938 1 97.5 280 HIS B CA 1
ATOM 5987 C C . HIS B 1 280 ? -12.117 45.312 11.711 1 97.5 280 HIS B C 1
ATOM 5989 O O . HIS B 1 280 ? -12.406 44.906 10.586 1 97.5 280 HIS B O 1
ATOM 5995 N N . ALA B 1 281 ? -12.852 45 12.766 1 97.44 281 ALA B N 1
ATOM 5996 C CA . ALA B 1 281 ? -14.133 44.312 12.648 1 97.44 281 ALA B CA 1
ATOM 5997 C C . ALA B 1 281 ? -15.109 45.125 11.781 1 97.44 281 ALA B C 1
ATOM 5999 O O . ALA B 1 281 ? -15.75 44.562 10.883 1 97.44 281 ALA B O 1
ATOM 6000 N N . GLU B 1 282 ? -15.188 46.406 12.016 1 96.88 282 GLU B N 1
ATOM 6001 C CA . GLU B 1 282 ? -16.094 47.281 11.266 1 96.88 282 GLU B CA 1
ATOM 6002 C C . GLU B 1 282 ? -15.727 47.312 9.781 1 96.88 282 GLU B C 1
ATOM 6004 O O . GLU B 1 282 ? -16.609 47.25 8.922 1 96.88 282 GLU B O 1
ATOM 6009 N N . ALA B 1 283 ? -14.484 47.438 9.5 1 96.88 283 ALA B N 1
ATOM 6010 C CA . ALA B 1 283 ? -14.016 47.469 8.117 1 96.88 283 ALA B CA 1
ATOM 6011 C C . ALA B 1 283 ? -14.43 46.188 7.379 1 96.88 283 ALA B C 1
ATOM 6013 O O . ALA B 1 283 ? -14.594 46.219 6.156 1 96.88 283 ALA B O 1
ATOM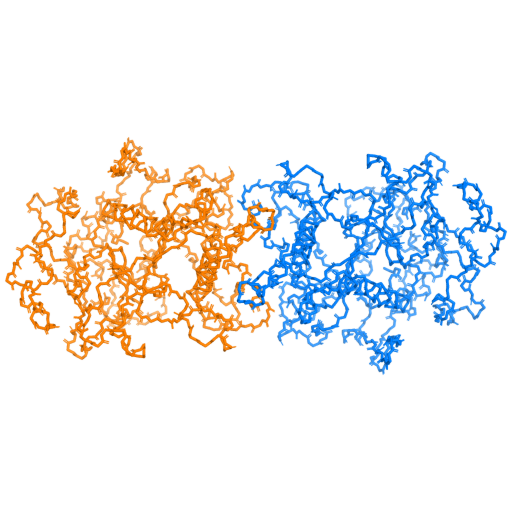 6014 N N . ARG B 1 284 ? -14.695 45.062 8.07 1 97 284 ARG B N 1
ATOM 6015 C CA . ARG B 1 284 ? -15.016 43.781 7.488 1 97 284 ARG B CA 1
ATOM 6016 C C . ARG B 1 284 ? -16.5 43.469 7.645 1 97 284 ARG B C 1
ATOM 6018 O O . ARG B 1 284 ? -16.938 42.344 7.375 1 97 284 ARG B O 1
ATOM 6025 N N . GLY B 1 285 ? -17.234 44.406 8.141 1 95.38 285 GLY B N 1
ATOM 6026 C CA . GLY B 1 285 ? -18.672 44.281 8.266 1 95.38 285 GLY B CA 1
ATOM 6027 C C . GLY B 1 285 ? -19.094 43.406 9.422 1 95.38 285 GLY B C 1
ATOM 6028 O O . GLY B 1 285 ? -20.172 42.781 9.391 1 95.38 285 GLY B O 1
ATOM 6029 N N . ILE B 1 286 ? -18.266 43.25 10.383 1 96.62 286 ILE B N 1
ATOM 6030 C CA . ILE B 1 286 ? -18.578 42.438 11.547 1 96.62 286 ILE B CA 1
ATOM 6031 C C . ILE B 1 286 ? -19 43.312 12.711 1 96.62 286 ILE B C 1
ATOM 6033 O O . ILE B 1 286 ? -18.188 44.094 13.258 1 96.62 286 ILE B O 1
ATOM 6037 N N . SER B 1 287 ? -20.234 43.219 13.133 1 92.62 287 SER B N 1
ATOM 6038 C CA . SER B 1 287 ? -20.781 44.031 14.234 1 92.62 287 SER B CA 1
ATOM 6039 C C . SER B 1 287 ? -21.766 43.188 15.062 1 92.62 287 SER B C 1
ATOM 6041 O O . SER B 1 287 ? -22.75 42.656 14.523 1 92.62 287 SER B O 1
ATOM 6043 N N . PRO B 1 288 ? -21.578 43.188 16.422 1 93.19 288 PRO B N 1
ATOM 6044 C CA . PRO B 1 288 ? -20.422 43.656 17.172 1 93.19 288 PRO B CA 1
ATOM 6045 C C . PRO B 1 288 ? -19.156 42.875 16.859 1 93.19 288 PRO B C 1
ATOM 6047 O O . PRO B 1 288 ? -19.234 41.781 16.266 1 93.19 288 PRO B O 1
ATOM 6050 N N . ALA B 1 289 ? -18.016 43.469 17.25 1 94.56 289 ALA B N 1
ATOM 6051 C CA . ALA B 1 289 ? -16.75 42.781 17.062 1 94.56 289 ALA B CA 1
ATOM 6052 C C . ALA B 1 289 ? -16.75 41.406 17.766 1 94.56 289 ALA B C 1
ATOM 6054 O O . ALA B 1 289 ? -17.25 41.281 18.875 1 94.56 289 ALA B O 1
ATOM 6055 N N . ARG B 1 290 ? -16.266 40.406 17.078 1 94.62 290 ARG B N 1
ATOM 6056 C CA . ARG B 1 290 ? -16.219 39.062 17.656 1 94.62 290 ARG B CA 1
ATOM 6057 C C . ARG B 1 290 ? -14.906 38.844 18.391 1 94.62 290 ARG B C 1
ATOM 6059 O O . ARG B 1 290 ? -14.898 38.25 19.469 1 94.62 290 ARG B O 1
ATOM 6066 N N . LEU B 1 291 ? -13.82 39.25 17.781 1 94.62 291 LEU B N 1
ATOM 6067 C CA . LEU B 1 291 ? -12.523 39.219 18.438 1 94.62 291 LEU B CA 1
ATOM 6068 C C . LEU B 1 291 ? -12.352 40.438 19.344 1 94.62 291 LEU B C 1
ATOM 6070 O O . LEU B 1 291 ? -12.273 41.562 18.844 1 94.62 291 LEU B O 1
ATOM 6074 N N . ARG B 1 292 ? -12.273 40.219 20.656 1 91 292 ARG B N 1
ATOM 6075 C CA . ARG B 1 292 ? -12.344 41.344 21.578 1 91 292 ARG B CA 1
ATOM 6076 C C . ARG B 1 292 ? -11.062 41.469 22.391 1 91 292 ARG B C 1
ATOM 6078 O O . ARG B 1 292 ? -10.789 42.531 22.953 1 91 292 ARG B O 1
ATOM 6085 N N . ASP B 1 293 ? -10.391 40.375 22.469 1 92.31 293 ASP B N 1
ATOM 6086 C CA . ASP B 1 293 ? -9.195 40.344 23.312 1 92.31 293 ASP B CA 1
ATOM 6087 C C . ASP B 1 293 ? -8.25 39.219 22.891 1 92.31 293 ASP B C 1
ATOM 6089 O O . ASP B 1 293 ? -8.562 38.438 22 1 92.31 293 ASP B O 1
ATOM 6093 N N . LEU B 1 294 ? -7.086 39.312 23.547 1 94.5 294 LEU B N 1
ATOM 6094 C CA . LEU B 1 294 ? -6.125 38.219 23.391 1 94.5 294 LEU B CA 1
ATOM 6095 C C . LEU B 1 294 ? -6.688 36.906 23.953 1 94.5 294 LEU B C 1
ATOM 6097 O O . LEU B 1 294 ? -7.23 36.906 25.062 1 94.5 294 LEU B O 1
ATOM 6101 N N . PRO B 1 295 ? -6.637 35.844 23.094 1 94.69 295 PRO B N 1
ATOM 6102 C CA . PRO B 1 295 ? -7.09 34.531 23.625 1 94.69 295 PRO B CA 1
ATOM 6103 C C . PRO B 1 295 ? -6.387 34.156 24.938 1 94.69 295 PRO B C 1
ATOM 6105 O O . PRO B 1 295 ? -5.184 34.406 25.078 1 94.69 295 PRO B O 1
ATOM 6108 N N . ASP B 1 296 ? -7.051 33.469 25.828 1 92.12 296 ASP B N 1
ATOM 6109 C CA . ASP B 1 296 ? -6.566 33.156 27.172 1 92.12 296 ASP B CA 1
ATOM 6110 C C . ASP B 1 296 ? -5.352 32.25 27.109 1 92.12 296 ASP B C 1
ATOM 6112 O O . ASP B 1 296 ? -4.441 32.344 27.938 1 92.12 296 ASP B O 1
ATOM 6116 N N . ASP B 1 297 ? -5.367 31.344 26.203 1 92.44 297 ASP B N 1
ATOM 6117 C CA . ASP B 1 297 ? -4.277 30.375 26.141 1 92.44 297 ASP B CA 1
ATOM 6118 C C . ASP B 1 297 ? -2.967 31.047 25.719 1 92.44 297 ASP B C 1
ATOM 6120 O O . ASP B 1 297 ? -1.886 30.516 26 1 92.44 297 ASP B O 1
ATOM 6124 N N . ILE B 1 298 ? -3.014 32.156 25.047 1 95.19 298 ILE B N 1
ATOM 6125 C CA . ILE B 1 298 ? -1.817 32.906 24.688 1 95.19 298 ILE B CA 1
ATOM 6126 C C . ILE B 1 298 ? -1.351 33.75 25.875 1 95.19 298 ILE B C 1
ATOM 6128 O O . ILE B 1 298 ? -0.148 33.875 26.125 1 95.19 298 ILE B O 1
ATOM 6132 N N . LYS B 1 299 ? -2.277 34.25 26.641 1 90.25 299 LYS B N 1
ATOM 6133 C CA . LYS B 1 299 ? -1.967 35.062 27.797 1 90.25 299 LYS B CA 1
ATOM 6134 C C . LYS B 1 299 ? -1.132 34.312 28.828 1 90.25 299 LYS B C 1
ATOM 6136 O O . LYS B 1 299 ? -0.297 34.875 29.516 1 90.25 299 LYS B O 1
ATOM 6141 N N . THR B 1 300 ? -1.381 33.062 28.859 1 86.38 300 THR B N 1
ATOM 6142 C CA . THR B 1 300 ? -0.854 32.281 29.969 1 86.38 300 THR B CA 1
ATOM 6143 C C . THR B 1 300 ? 0.49 31.656 29.609 1 86.38 300 THR B C 1
ATOM 6145 O O . THR B 1 300 ? 1.197 31.125 30.484 1 86.38 300 THR B O 1
ATOM 6148 N N . VAL B 1 301 ? 0.848 31.719 28.422 1 89.19 301 VAL B N 1
ATOM 6149 C CA . VAL B 1 301 ? 2.086 31.062 28.031 1 89.19 301 VAL B CA 1
ATOM 6150 C C . VAL B 1 301 ? 3.262 32.031 28.188 1 89.19 301 VAL B C 1
ATOM 6152 O O . VAL B 1 301 ? 3.088 33.25 28.141 1 89.19 301 VAL B O 1
ATOM 6155 N N . ARG B 1 302 ? 4.387 31.406 28.406 1 85.19 302 ARG B N 1
ATOM 6156 C CA . ARG B 1 302 ? 5.594 32.219 28.531 1 85.19 302 ARG B CA 1
ATOM 6157 C C . ARG B 1 302 ? 5.914 32.938 27.234 1 85.19 302 ARG B C 1
ATOM 6159 O O . ARG B 1 302 ? 5.824 32.344 26.156 1 85.19 302 ARG B O 1
ATOM 6166 N N . ASN B 1 303 ? 6.238 34.219 27.375 1 90.31 303 ASN B N 1
ATOM 6167 C CA . ASN B 1 303 ? 6.617 35 26.203 1 90.31 303 ASN B CA 1
ATOM 6168 C C . ASN B 1 303 ? 8.031 34.656 25.734 1 90.31 303 ASN B C 1
ATOM 6170 O O . ASN B 1 303 ? 8.961 34.625 26.547 1 90.31 303 ASN B O 1
ATOM 6174 N N . PRO B 1 304 ? 8.227 34.375 24.469 1 89.69 304 PRO B N 1
ATOM 6175 C CA . PRO B 1 304 ? 9.555 34.031 23.969 1 89.69 304 PRO B CA 1
ATOM 6176 C C . PRO B 1 304 ? 10.578 35.156 24.141 1 89.69 304 PRO B C 1
ATOM 6178 O O . PRO B 1 304 ? 11.781 34.906 24.141 1 89.69 304 PRO B O 1
ATOM 6181 N N . LEU B 1 305 ? 10.148 36.344 24.344 1 91.31 305 LEU B N 1
ATOM 6182 C CA . LEU B 1 305 ? 11.039 37.5 24.453 1 91.31 305 LEU B CA 1
ATOM 6183 C C . LEU B 1 305 ? 11.438 37.75 25.906 1 91.31 305 LEU B C 1
ATOM 6185 O O . LEU B 1 305 ? 12.25 38.625 26.188 1 91.31 305 LEU B O 1
ATOM 6189 N N . ASP B 1 306 ? 10.914 36.969 26.719 1 85.31 306 ASP B N 1
ATOM 6190 C CA . ASP B 1 306 ? 11.133 37.219 28.141 1 85.31 306 ASP B CA 1
ATOM 6191 C C . ASP B 1 306 ? 12.625 37.344 28.453 1 85.31 306 ASP B C 1
ATOM 6193 O O . ASP B 1 306 ? 13.023 38.125 29.297 1 85.31 306 ASP B O 1
ATOM 6197 N N 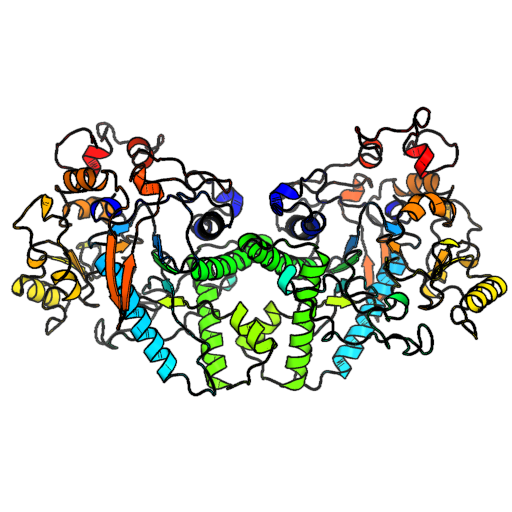. TYR B 1 307 ? 13.438 36.625 27.734 1 79.38 307 TYR B N 1
ATOM 6198 C CA . TYR B 1 307 ? 14.867 36.625 28.031 1 79.38 307 TYR B CA 1
ATOM 6199 C C . TYR B 1 307 ? 15.57 37.75 27.281 1 79.38 307 TYR B C 1
ATOM 6201 O O . TYR B 1 307 ? 16.719 38.094 27.594 1 79.38 307 TYR B O 1
ATOM 6209 N N . ILE B 1 308 ? 14.891 38.375 26.375 1 83.88 308 ILE B N 1
ATOM 6210 C CA . ILE B 1 308 ? 15.461 39.438 25.531 1 83.88 308 ILE B CA 1
ATOM 6211 C C . ILE B 1 308 ? 14.891 40.781 25.938 1 83.88 308 ILE B C 1
ATOM 6213 O O . ILE B 1 308 ? 15.625 41.781 26.047 1 83.88 308 ILE B O 1
ATOM 6217 N N . GLU B 1 309 ? 13.617 40.781 26.062 1 86.56 309 GLU B N 1
ATOM 6218 C CA . GLU B 1 309 ? 12.867 41.969 26.406 1 86.56 309 GLU B CA 1
ATOM 6219 C C . GLU B 1 309 ? 11.906 41.719 27.562 1 86.56 309 GLU B C 1
ATOM 6221 O O . GLU B 1 309 ? 10.773 41.281 27.344 1 86.56 309 GLU B O 1
ATOM 6226 N N . LYS B 1 310 ? 12.219 42.125 28.672 1 83.25 310 LYS B N 1
ATOM 6227 C CA . LYS B 1 310 ? 11.469 41.844 29.891 1 83.25 310 LYS B CA 1
ATOM 6228 C C . LYS B 1 310 ? 10.07 42.438 29.844 1 83.25 310 LYS B C 1
ATOM 6230 O O . LYS B 1 310 ? 9.141 41.938 30.484 1 83.25 310 LYS B O 1
ATOM 6235 N N . THR B 1 311 ? 9.93 43.469 29.109 1 85.75 311 THR B N 1
ATOM 6236 C CA . THR B 1 311 ? 8.664 44.188 29.078 1 85.75 311 THR B CA 1
ATOM 6237 C C . THR B 1 311 ? 7.746 43.656 27.984 1 85.75 311 THR B C 1
ATOM 6239 O O . THR B 1 311 ? 6.637 44.156 27.797 1 85.75 311 THR B O 1
ATOM 6242 N N . ALA B 1 312 ? 8.242 42.688 27.359 1 89.19 312 ALA B N 1
ATOM 6243 C CA . ALA B 1 312 ? 7.453 42.156 26.25 1 89.19 312 ALA B CA 1
ATOM 6244 C C . ALA B 1 312 ? 6.121 41.594 26.75 1 89.19 312 ALA B C 1
ATOM 6246 O O . ALA B 1 312 ? 6.07 40.938 27.781 1 89.19 312 ALA B O 1
ATOM 6247 N N . ASN B 1 313 ? 5.008 41.938 26.062 1 92.25 313 ASN B N 1
ATOM 6248 C CA . ASN B 1 313 ? 3.648 41.531 26.375 1 92.25 313 ASN B CA 1
ATOM 6249 C C . ASN B 1 313 ? 2.877 41.156 25.109 1 92.25 313 ASN B C 1
ATOM 6251 O O . ASN B 1 313 ? 2.848 41.906 24.141 1 92.25 313 ASN B O 1
ATOM 6255 N N . TRP B 1 314 ? 2.211 39.969 25.188 1 95.44 314 TRP B N 1
ATOM 6256 C CA . TRP B 1 314 ? 1.472 39.469 24.031 1 95.44 314 TRP B CA 1
ATOM 6257 C C . TRP B 1 314 ? 0.448 40.5 23.562 1 95.44 314 TRP B C 1
ATOM 6259 O O . TRP B 1 314 ? 0.174 40.625 22.359 1 95.44 314 TRP B O 1
ATOM 6269 N N . SER B 1 315 ? -0.098 41.25 24.438 1 93.88 315 SER B N 1
ATOM 6270 C CA . SER B 1 315 ? -1.159 42.219 24.109 1 93.88 315 SER B CA 1
ATOM 6271 C C . SER B 1 315 ? -0.654 43.312 23.188 1 93.88 315 SER B C 1
ATOM 6273 O O . SER B 1 315 ? -1.437 43.938 22.453 1 93.88 315 SER B O 1
ATOM 6275 N N . ASP B 1 316 ? 0.65 43.562 23.281 1 93.25 316 ASP B N 1
ATOM 6276 C CA . ASP B 1 316 ? 1.226 44.656 22.5 1 93.25 316 ASP B CA 1
ATOM 6277 C C . ASP B 1 316 ? 1.983 44.156 21.281 1 93.25 316 ASP B C 1
ATOM 6279 O O . ASP B 1 316 ? 2.549 44.938 20.516 1 93.25 316 ASP B O 1
ATOM 6283 N N . MET B 1 317 ? 2.029 42.906 21.125 1 95.12 317 MET B N 1
ATOM 6284 C CA . MET B 1 317 ? 2.746 42.25 20.016 1 95.12 317 MET B CA 1
ATOM 6285 C C . MET B 1 317 ? 1.829 42.062 18.812 1 95.12 317 MET B C 1
ATOM 6287 O O . MET B 1 317 ? 0.738 41.5 18.938 1 95.12 317 MET B O 1
ATOM 6291 N N . PRO B 1 318 ? 2.242 42.594 17.641 1 96.81 318 PRO B N 1
ATOM 6292 C CA . PRO B 1 318 ? 1.393 42.375 16.469 1 96.81 318 PRO B CA 1
ATOM 6293 C C . PRO B 1 318 ? 1.293 40.875 16.078 1 96.81 318 PRO B C 1
ATOM 6295 O O . PRO B 1 318 ? 2.291 40.281 15.68 1 96.81 318 PRO B O 1
ATOM 6298 N N . LEU B 1 319 ? 0.167 40.312 16.234 1 98.12 319 LEU B N 1
ATOM 6299 C CA . LEU B 1 319 ? -0.16 38.938 15.867 1 98.12 319 LEU B CA 1
ATOM 6300 C C . LEU B 1 319 ? -1.17 38.906 14.727 1 98.12 319 LEU B C 1
ATOM 6302 O O . LEU B 1 319 ? -2.059 39.75 14.656 1 98.12 319 LEU B O 1
ATOM 6306 N N . TYR B 1 320 ? -0.929 38 13.828 1 98.38 320 TYR B N 1
ATOM 6307 C CA . TYR B 1 320 ? -1.975 37.781 12.828 1 98.38 320 TYR B CA 1
ATOM 6308 C C . TYR B 1 320 ? -3.256 37.281 13.484 1 98.38 320 TYR B C 1
ATOM 6310 O O . TYR B 1 320 ? -3.223 36.375 14.305 1 98.38 320 TYR B O 1
ATOM 6318 N N . ALA B 1 321 ? -4.316 37.875 13.156 1 98.31 321 ALA B N 1
ATOM 6319 C CA . ALA B 1 321 ? -5.637 37.469 13.641 1 98.31 321 ALA B CA 1
ATOM 6320 C C . ALA B 1 321 ? -6.656 37.469 12.508 1 98.31 321 ALA B C 1
ATOM 6322 O O . ALA B 1 321 ? -6.656 38.375 11.664 1 98.31 321 ALA B O 1
ATOM 6323 N N . ASP B 1 322 ? -7.414 36.469 12.406 1 98.12 322 ASP B N 1
ATOM 6324 C CA . ASP B 1 322 ? -8.562 36.406 11.5 1 98.12 322 ASP B CA 1
ATOM 6325 C C . ASP B 1 322 ? -9.828 36.906 12.195 1 98.12 322 ASP B C 1
ATOM 6327 O O . ASP B 1 322 ? -10.219 36.406 13.234 1 98.12 322 ASP B O 1
ATOM 6331 N N . PHE B 1 323 ? -10.461 37.844 11.617 1 97.94 323 PHE B N 1
ATOM 6332 C CA . PHE B 1 323 ? -11.547 38.531 12.312 1 97.94 323 PHE B CA 1
ATOM 6333 C C . PHE B 1 323 ? -12.867 37.812 12.117 1 97.94 323 PHE B C 1
ATOM 6335 O O . PHE B 1 323 ? -13.836 38.062 12.836 1 97.94 323 PHE B O 1
ATOM 6342 N N . PHE B 1 324 ? -12.984 36.938 11.148 1 97.69 324 PHE B N 1
ATOM 6343 C CA . PHE B 1 324 ? -14.195 36.156 10.953 1 97.69 324 PHE B CA 1
ATOM 6344 C C . PHE B 1 324 ? -14.18 34.906 11.844 1 97.69 324 PHE B C 1
ATOM 6346 O O . PHE B 1 324 ? -15.078 34.719 12.656 1 97.69 324 PHE B O 1
ATOM 6353 N N . THR B 1 325 ? -13.109 34.125 11.812 1 96.25 325 THR B N 1
ATOM 6354 C CA . THR B 1 325 ? -13 32.906 12.602 1 96.25 325 THR B CA 1
ATOM 6355 C C . THR B 1 325 ? -12.57 33.219 14.031 1 96.25 325 THR B C 1
ATOM 6357 O O . THR B 1 325 ? -12.641 32.375 14.914 1 96.25 325 THR B O 1
ATOM 6360 N N . GLU B 1 326 ? -12.109 34.469 14.289 1 95.31 326 GLU B N 1
ATOM 6361 C CA . GLU B 1 326 ? -11.586 34.906 15.578 1 95.31 326 GLU B CA 1
ATOM 6362 C C . GLU B 1 326 ? -10.297 34.188 15.93 1 95.31 326 GLU B C 1
ATOM 6364 O O . GLU B 1 326 ? -9.898 34.125 17.094 1 95.31 326 GLU B O 1
ATOM 6369 N N . SER B 1 327 ? -9.711 33.625 14.945 1 95.88 327 SER B N 1
ATOM 6370 C CA . SER B 1 327 ? -8.531 32.812 15.156 1 95.88 327 SER B CA 1
ATOM 6371 C C . SER B 1 327 ? -7.27 33.656 15.258 1 95.88 327 SER B C 1
ATOM 6373 O O . SER B 1 327 ? -7.102 34.625 14.508 1 95.88 327 SER B O 1
ATOM 6375 N N . VAL B 1 328 ? -6.477 33.469 16.25 1 98.38 328 VAL B N 1
ATOM 6376 C CA . VAL B 1 328 ? -5.062 33.844 16.281 1 98.38 328 VAL B CA 1
ATOM 6377 C C . VAL B 1 328 ? -4.207 32.594 16.125 1 98.38 328 VAL B C 1
ATOM 6379 O O . VAL B 1 328 ? -3.805 31.969 17.109 1 98.38 328 VAL B O 1
ATOM 6382 N N . PRO B 1 329 ? -3.975 32.219 14.898 1 98.5 329 PRO B N 1
ATOM 6383 C CA . PRO B 1 329 ? -3.41 30.891 14.641 1 98.5 329 PRO B CA 1
ATOM 6384 C C . PRO B 1 329 ? -1.969 30.766 15.125 1 98.5 329 PRO B C 1
ATOM 6386 O O . PRO B 1 329 ? -1.26 31.766 15.242 1 98.5 329 PRO B O 1
ATOM 6389 N N . VAL B 1 330 ? -1.563 29.531 15.398 1 98.44 330 VAL B N 1
ATOM 6390 C CA . VAL B 1 330 ? -0.185 29.25 15.781 1 98.44 330 VAL B CA 1
ATOM 6391 C C . VAL B 1 330 ? 0.748 29.531 14.602 1 98.44 330 VAL B C 1
ATOM 6393 O O . VAL B 1 330 ? 1.869 30 14.789 1 98.44 330 VAL B O 1
ATOM 6396 N N . MET B 1 331 ? 0.245 29.25 13.406 1 98.31 331 MET B N 1
ATOM 6397 C CA . MET B 1 331 ? 1.061 29.453 12.211 1 98.31 331 MET B CA 1
ATOM 6398 C C . MET B 1 331 ? 0.198 29.875 11.031 1 98.31 331 MET B C 1
ATOM 6400 O O . MET B 1 331 ? -1.003 29.609 11 1 98.31 331 MET B O 1
ATOM 6404 N N . LEU B 1 332 ? 0.828 30.594 10.156 1 97.81 332 LEU B N 1
ATOM 6405 C CA . LEU B 1 332 ? 0.232 31 8.891 1 97.81 332 LEU B CA 1
ATOM 6406 C C . LEU B 1 332 ? 0.829 30.203 7.73 1 97.81 332 LEU B C 1
ATOM 6408 O O . LEU B 1 332 ? 2.051 30.062 7.633 1 97.81 332 LEU B O 1
ATOM 6412 N N . HIS B 1 333 ? -0.021 29.656 6.953 1 97.81 333 HIS B N 1
ATOM 6413 C CA . HIS B 1 333 ? 0.385 28.922 5.758 1 97.81 333 HIS B CA 1
ATOM 6414 C C . HIS B 1 333 ? 0.024 29.703 4.492 1 97.81 333 HIS B C 1
ATOM 6416 O O . HIS B 1 333 ? -1.15 29.781 4.125 1 97.81 333 HIS B O 1
ATOM 6422 N N . TYR B 1 334 ? 1.048 30.188 3.803 1 96.38 334 TYR B N 1
ATOM 6423 C CA . TYR B 1 334 ? 0.847 31.016 2.611 1 96.38 334 TYR B CA 1
ATOM 6424 C C . TYR B 1 334 ? 0.733 30.141 1.365 1 96.38 334 TYR B C 1
ATOM 6426 O O . TYR B 1 334 ? 1.543 30.266 0.442 1 96.38 334 TYR B O 1
ATOM 6434 N N . ASN B 1 335 ? -0.362 29.406 1.345 1 93.69 335 ASN B N 1
ATOM 6435 C CA . ASN B 1 335 ? -0.622 28.578 0.18 1 93.69 335 ASN B CA 1
ATOM 6436 C C . ASN B 1 335 ? -1.256 29.375 -0.956 1 93.69 335 ASN B C 1
ATOM 6438 O O . ASN B 1 335 ? -1.462 28.844 -2.051 1 93.69 335 ASN B O 1
ATOM 6442 N N . HIS B 1 336 ? -1.575 30.578 -0.676 1 92.62 336 HIS B N 1
ATOM 6443 C CA . HIS B 1 336 ? -1.971 31.594 -1.652 1 92.62 336 HIS B CA 1
ATOM 6444 C C . HIS B 1 336 ? -1.419 32.969 -1.279 1 92.62 336 HIS B C 1
ATOM 6446 O O . HIS B 1 336 ? -0.922 33.156 -0.167 1 92.62 336 HIS B O 1
ATOM 6452 N N . PHE B 1 337 ? -1.339 33.844 -2.234 1 91.88 337 PHE B N 1
ATOM 6453 C CA . PHE B 1 337 ? -0.824 35.188 -2.037 1 91.88 337 PHE B CA 1
ATOM 6454 C C . PHE B 1 337 ? 0.647 35.156 -1.642 1 91.88 337 PHE B C 1
ATOM 6456 O O . PHE B 1 337 ? 1.041 35.781 -0.644 1 91.88 337 PHE B O 1
ATOM 6463 N N . LYS B 1 338 ? 1.399 34.5 -2.361 1 90.31 338 LYS B N 1
ATOM 6464 C CA . LYS B 1 338 ? 2.803 34.219 -2.074 1 90.31 338 LYS B CA 1
ATOM 6465 C C . LYS B 1 338 ? 3.621 35.5 -1.986 1 90.31 338 LYS B C 1
ATOM 6467 O O . LYS B 1 338 ? 4.562 35.594 -1.197 1 90.31 338 LYS B O 1
ATOM 6472 N N . PRO B 1 339 ? 3.297 36.531 -2.734 1 90.19 339 PRO B N 1
ATOM 6473 C CA . PRO B 1 339 ? 4.059 37.781 -2.613 1 90.19 339 PRO B CA 1
ATOM 6474 C C . PRO B 1 339 ? 4.051 38.344 -1.192 1 90.19 339 PRO B C 1
ATOM 6476 O O . PRO B 1 339 ? 4.969 39.062 -0.805 1 90.19 339 PRO B O 1
ATOM 6479 N N . ARG B 1 340 ? 3.1 37.938 -0.413 1 92.38 340 ARG B N 1
ATOM 6480 C CA . ARG B 1 340 ? 2.998 38.406 0.964 1 92.38 340 ARG B CA 1
ATOM 6481 C C . ARG B 1 340 ? 4.152 37.875 1.81 1 92.38 340 ARG B C 1
ATOM 6483 O O . ARG B 1 340 ? 4.48 38.438 2.852 1 92.38 340 ARG B O 1
ATOM 6490 N N . LEU B 1 341 ? 4.75 36.844 1.332 1 92.5 341 LEU B N 1
ATOM 6491 C CA . LEU B 1 341 ? 5.914 36.312 2.037 1 92.5 341 LEU B CA 1
ATOM 6492 C C . LEU B 1 341 ? 7.02 37.375 2.123 1 92.5 341 LEU B C 1
ATOM 6494 O O . LEU B 1 341 ? 7.773 37.406 3.1 1 92.5 341 LEU B O 1
ATOM 6498 N N . ALA B 1 342 ? 7.07 38.156 1.122 1 89.5 342 ALA B N 1
ATOM 6499 C CA . ALA B 1 342 ? 8.062 39.219 1.111 1 89.5 342 ALA B CA 1
ATOM 6500 C C . ALA B 1 342 ? 7.48 40.531 1.663 1 89.5 342 ALA B C 1
ATOM 6502 O O . ALA B 1 342 ? 8.07 41.156 2.543 1 89.5 342 ALA B O 1
ATOM 6503 N N . THR B 1 343 ? 6.297 40.906 1.312 1 93 343 THR B N 1
ATOM 6504 C CA . THR B 1 343 ? 5.77 42.25 1.562 1 93 343 THR B CA 1
ATOM 6505 C C . THR B 1 343 ? 5.242 42.344 2.99 1 93 343 THR B C 1
ATOM 6507 O O . THR B 1 343 ? 5.184 43.438 3.551 1 93 343 THR B O 1
ATOM 6510 N N . TRP B 1 344 ? 4.879 41.188 3.621 1 95.44 344 TRP B N 1
ATOM 6511 C CA . TRP B 1 344 ? 4.32 41.219 4.969 1 95.44 344 TRP B CA 1
ATOM 6512 C C . TRP B 1 344 ? 5.359 40.781 5.996 1 95.44 344 TRP B C 1
ATOM 6514 O O . TRP B 1 344 ? 5.086 40.781 7.199 1 95.44 344 TRP B O 1
ATOM 6524 N N . TRP B 1 345 ? 6.594 40.5 5.562 1 94.69 345 TRP B N 1
ATOM 6525 C CA . TRP B 1 345 ? 7.605 39.875 6.402 1 94.69 345 TRP B CA 1
ATOM 6526 C C . TRP B 1 345 ? 7.945 40.781 7.598 1 94.69 345 TRP B C 1
ATOM 6528 O O . TRP B 1 345 ? 8.375 40.281 8.641 1 94.69 345 TRP B O 1
ATOM 6538 N N . GLU B 1 346 ? 7.73 42.031 7.539 1 95.25 346 GLU B N 1
ATOM 6539 C CA . GLU B 1 346 ? 8.117 42.969 8.602 1 95.25 346 GLU B CA 1
ATOM 6540 C C . GLU B 1 346 ? 6.969 43.188 9.578 1 95.25 346 GLU B C 1
ATOM 6542 O O . GLU B 1 346 ? 7.125 43.906 10.57 1 95.25 346 GLU B O 1
ATOM 6547 N N . ARG B 1 347 ? 5.934 42.531 9.383 1 96.5 347 ARG B N 1
ATOM 6548 C CA . ARG B 1 347 ? 4.727 42.844 10.141 1 96.5 347 ARG B CA 1
ATOM 6549 C C . ARG B 1 347 ? 4.664 42.031 11.43 1 96.5 347 ARG B C 1
ATOM 6551 O O . ARG B 1 347 ? 4.23 42.531 12.469 1 96.5 347 ARG B O 1
ATOM 6558 N N . PRO B 1 348 ? 5.059 40.781 11.445 1 97.06 348 PRO B N 1
ATOM 6559 C CA . PRO B 1 348 ? 4.977 40 12.68 1 97.06 348 PRO B CA 1
ATOM 6560 C C . PRO B 1 348 ? 5.859 40.562 13.797 1 97.06 348 PRO B C 1
ATOM 6562 O O . PRO B 1 348 ? 6.836 41.25 13.523 1 97.06 348 PRO B O 1
ATOM 6565 N N . TRP B 1 349 ? 5.527 40.188 15.031 1 96.31 349 TRP B N 1
ATOM 6566 C CA . TRP B 1 349 ? 6.176 40.719 16.219 1 96.31 349 TRP B CA 1
ATOM 6567 C C . TRP B 1 349 ? 7.652 40.344 16.25 1 96.31 349 TRP B C 1
ATOM 6569 O O . TRP B 1 349 ? 8.461 41.031 16.875 1 96.31 349 TRP B O 1
ATOM 6579 N N . TRP B 1 350 ? 7.996 39.219 15.672 1 95.25 350 TRP B N 1
ATOM 6580 C CA . TRP B 1 350 ? 9.367 38.75 15.836 1 95.25 350 TRP B CA 1
ATOM 6581 C C . TRP B 1 350 ? 10.297 39.406 14.828 1 95.25 350 TRP B C 1
ATOM 6583 O O . TRP B 1 350 ? 11.508 39.156 14.836 1 95.25 350 TRP B O 1
ATOM 6593 N N . HIS B 1 351 ? 9.586 40.281 14 1 91.25 351 HIS B N 1
ATOM 6594 C CA . HIS B 1 351 ? 10.43 41.031 13.078 1 91.25 351 HIS B CA 1
ATOM 6595 C C . HIS B 1 351 ? 11.5 41.812 13.828 1 91.25 351 HIS B C 1
ATOM 6597 O O . HIS B 1 351 ? 11.227 42.406 14.875 1 91.25 351 HIS B O 1
ATOM 6603 N N . ARG B 1 352 ? 12.742 41.875 13.383 1 89.12 352 ARG B N 1
ATOM 6604 C CA . ARG B 1 352 ? 13.922 42.562 13.906 1 89.12 352 ARG B CA 1
ATOM 6605 C C . ARG B 1 352 ? 14.438 41.875 15.172 1 89.12 352 ARG B C 1
ATOM 6607 O O . ARG B 1 352 ? 15.484 42.25 15.703 1 89.12 352 ARG B O 1
ATOM 6614 N N . ARG B 1 353 ? 13.648 41 15.797 1 93.25 353 ARG B N 1
ATOM 6615 C CA . ARG B 1 353 ? 14.078 40.25 16.969 1 93.25 353 ARG B CA 1
ATOM 6616 C C . ARG B 1 353 ? 14.508 38.812 16.578 1 93.25 353 ARG B C 1
ATOM 6618 O O . ARG B 1 353 ? 15.023 38.062 17.406 1 93.25 353 ARG B O 1
ATOM 6625 N N . LEU B 1 354 ? 14.266 38.5 15.383 1 95 354 LEU B N 1
ATOM 6626 C CA . LEU B 1 354 ? 14.398 37.125 14.906 1 95 354 LEU B CA 1
ATOM 6627 C C . LEU B 1 354 ? 15.828 36.625 15.086 1 95 354 LEU B C 1
ATOM 6629 O O . LEU B 1 354 ? 16.047 35.5 15.477 1 95 354 LEU B O 1
ATOM 6633 N N . ARG B 1 355 ? 16.797 37.5 14.812 1 94.06 355 ARG B N 1
ATOM 6634 C CA . ARG B 1 355 ? 18.203 37.125 14.938 1 94.06 355 ARG B CA 1
ATOM 6635 C C . ARG B 1 355 ? 18.547 36.688 16.359 1 94.06 355 ARG B C 1
ATOM 6637 O O . ARG B 1 355 ? 19.156 35.656 16.562 1 94.06 355 ARG B O 1
ATOM 6644 N N . ASN B 1 356 ? 18.141 37.469 17.312 1 92.69 356 ASN B N 1
ATOM 6645 C CA . ASN B 1 356 ? 18.422 37.188 18.719 1 92.69 356 ASN B CA 1
ATOM 6646 C C . ASN B 1 356 ? 17.656 35.969 19.203 1 92.69 356 ASN B C 1
ATOM 6648 O O . ASN B 1 356 ? 18.188 35.156 19.984 1 92.69 356 ASN B O 1
ATOM 6652 N N . LEU B 1 357 ? 16.406 35.875 18.781 1 94.06 357 LEU B N 1
ATOM 6653 C CA . LEU B 1 357 ? 15.617 34.719 19.156 1 94.06 357 LEU B CA 1
ATOM 6654 C C . LEU B 1 357 ? 16.266 33.438 18.641 1 94.06 357 LEU B C 1
ATOM 6656 O O . LEU B 1 357 ? 16.375 32.438 19.375 1 94.06 357 LEU B O 1
ATOM 6660 N N . LEU B 1 358 ? 16.719 33.5 17.391 1 93.75 358 LEU B N 1
ATOM 6661 C CA . LEU B 1 358 ? 17.328 32.344 16.766 1 93.75 358 LEU B CA 1
ATOM 6662 C C . LEU B 1 358 ? 18.641 31.984 17.453 1 93.75 358 LEU B C 1
ATOM 6664 O O . LEU B 1 358 ? 18.906 30.797 17.703 1 93.75 358 LEU B O 1
ATOM 6668 N N . ARG B 1 359 ? 19.453 32.969 17.781 1 91.5 359 ARG B N 1
ATOM 6669 C CA . ARG B 1 359 ? 20.734 32.75 18.469 1 91.5 359 ARG B CA 1
ATOM 6670 C C . ARG B 1 359 ? 20.516 32.062 19.812 1 91.5 359 ARG B C 1
ATOM 6672 O O . ARG B 1 359 ? 21.234 31.125 20.156 1 91.5 359 ARG B O 1
ATOM 6679 N N . SER B 1 360 ? 19.562 32.5 20.469 1 89.75 360 SER B N 1
ATOM 6680 C CA . SER B 1 360 ? 19.281 31.953 21.781 1 89.75 360 SER B CA 1
ATOM 6681 C C . SER B 1 360 ? 18.781 30.516 21.672 1 89.75 360 SER B C 1
ATOM 6683 O O . SER B 1 360 ? 19.125 29.672 22.5 1 89.75 360 SER B O 1
ATOM 6685 N N . ARG B 1 361 ? 17.953 30.219 20.688 1 91.25 361 ARG B N 1
ATOM 6686 C CA . ARG B 1 361 ? 17.266 28.938 20.594 1 91.25 361 ARG B CA 1
ATOM 6687 C C . ARG B 1 361 ? 18.156 27.891 19.922 1 91.25 361 ARG B C 1
ATOM 6689 O O . ARG B 1 361 ? 17.875 26.703 19.984 1 91.25 361 ARG B O 1
ATOM 6696 N N . LEU B 1 362 ? 19.266 28.328 19.359 1 92.44 362 LEU B N 1
ATOM 6697 C CA . LEU B 1 362 ? 20.172 27.391 18.703 1 92.44 362 LEU B CA 1
ATOM 6698 C C . LEU B 1 362 ? 21.156 26.812 19.688 1 92.44 362 LEU B C 1
ATOM 6700 O O . LEU B 1 362 ? 21.906 25.875 19.359 1 92.44 362 LEU B O 1
ATOM 6704 N N . GLN B 1 363 ? 21.094 27.359 20.828 1 86.25 363 GLN B N 1
ATOM 6705 C CA . GLN B 1 363 ? 21.953 26.781 21.859 1 86.25 363 GLN B CA 1
ATOM 6706 C C . GLN B 1 363 ? 21.5 25.375 22.234 1 86.25 363 GLN B C 1
ATOM 6708 O O . GLN B 1 363 ? 20.297 25.109 22.281 1 86.25 363 GLN B O 1
ATOM 6713 N N . ARG B 1 364 ? 22.484 24.609 22.578 1 76.94 364 ARG B N 1
ATOM 6714 C CA . ARG B 1 364 ? 22.219 23.203 22.859 1 76.94 364 ARG B CA 1
ATOM 6715 C C . ARG B 1 364 ? 21.281 23.062 24.047 1 76.94 364 ARG B C 1
ATOM 6717 O O . ARG B 1 364 ? 21.312 23.859 24.984 1 76.94 364 ARG B O 1
ATOM 6724 N N . ASN B 1 365 ? 20.406 22.078 23.859 1 72.38 365 ASN B N 1
ATOM 6725 C CA . ASN B 1 365 ? 19.484 21.672 24.922 1 72.38 365 ASN B CA 1
ATOM 6726 C C . ASN B 1 365 ? 19.922 20.359 25.562 1 72.38 365 ASN B C 1
ATOM 6728 O O . ASN B 1 365 ? 19.875 19.297 24.922 1 72.38 365 ASN B O 1
ATOM 6732 N N . ASP B 1 366 ? 20.422 20.391 26.703 1 70.25 366 ASP B N 1
ATOM 6733 C CA . ASP B 1 366 ? 21.031 19.219 27.328 1 70.25 366 ASP B CA 1
ATOM 6734 C C . ASP B 1 366 ? 19.953 18.203 27.719 1 70.25 366 ASP B C 1
ATOM 6736 O O . ASP B 1 366 ? 20.266 17.094 28.156 1 70.25 366 ASP B O 1
ATOM 6740 N N . GLY B 1 367 ? 18.75 18.438 27.391 1 64.75 367 GLY B N 1
ATOM 6741 C CA . GLY B 1 367 ? 17.688 17.469 27.562 1 64.75 367 GLY B CA 1
ATOM 6742 C C . GLY B 1 367 ? 17.219 17.344 29 1 64.75 367 GLY B C 1
ATOM 6743 O O . GLY B 1 367 ? 16.469 16.422 29.344 1 64.75 367 GLY B O 1
ATOM 6744 N N . GLY B 1 368 ? 17.641 18.047 29.797 1 70.31 368 GLY B N 1
ATOM 6745 C CA . GLY B 1 368 ? 17.328 17.875 31.203 1 70.31 368 GLY B CA 1
ATOM 6746 C C . GLY B 1 368 ? 15.953 18.391 31.578 1 70.31 368 GLY B C 1
ATOM 6747 O O . GLY B 1 368 ? 15.375 17.938 32.594 1 70.31 368 GLY B O 1
ATOM 6748 N N . GLU B 1 369 ? 15.391 19.203 30.812 1 77.44 369 GLU B N 1
ATOM 6749 C CA . GLU B 1 369 ? 14.078 19.766 31.125 1 77.44 369 GLU B CA 1
ATOM 6750 C C . GLU B 1 369 ? 13.102 19.562 29.969 1 77.44 369 GLU B C 1
ATOM 6752 O O . GLU B 1 369 ? 13.492 19.609 28.812 1 77.44 369 GLU B O 1
ATOM 6757 N N . PRO B 1 370 ? 11.828 19.328 30.406 1 82.06 370 PRO B N 1
ATOM 6758 C CA . PRO B 1 370 ? 10.828 19.234 29.344 1 82.06 370 PRO B CA 1
ATOM 6759 C C . PRO B 1 370 ? 10.633 20.547 28.594 1 82.06 370 PRO B C 1
ATOM 6761 O O . PRO B 1 370 ? 10.805 21.625 29.172 1 82.06 370 PRO B O 1
ATOM 6764 N N . LEU B 1 371 ? 10.391 20.406 27.391 1 78.69 371 LEU B N 1
ATOM 6765 C CA . LEU B 1 371 ? 10.078 21.578 26.578 1 78.69 371 LEU B CA 1
ATOM 6766 C C . LEU B 1 371 ? 8.797 22.25 27.062 1 78.69 371 LEU B C 1
ATOM 6768 O O . LEU B 1 371 ? 8.727 23.484 27.141 1 78.69 371 LEU B O 1
ATOM 6772 N N . PHE B 1 372 ? 7.836 21.281 27.328 1 77.75 372 PHE B N 1
ATOM 6773 C CA . PHE B 1 372 ? 6.535 21.797 27.734 1 77.75 372 PHE B CA 1
ATOM 6774 C C . PHE B 1 372 ? 5.82 20.812 28.656 1 77.75 372 PHE B C 1
ATOM 6776 O O . PHE B 1 372 ? 6.117 19.625 28.641 1 77.75 372 PHE B O 1
ATOM 6783 N N . VAL B 1 373 ? 5.102 21.5 29.469 1 75.44 373 VAL B N 1
ATOM 6784 C CA . VAL B 1 373 ? 4.195 20.703 30.297 1 75.44 373 VAL B CA 1
ATOM 6785 C C . VAL B 1 373 ? 2.752 21.125 30.016 1 75.44 373 VAL B C 1
ATOM 6787 O O . VAL B 1 373 ? 2.432 22.312 30.031 1 75.44 373 VAL B O 1
ATOM 6790 N N . VAL B 1 374 ? 1.937 20.266 29.578 1 74.38 374 VAL B N 1
ATOM 6791 C CA . VAL B 1 374 ? 0.538 20.547 29.266 1 74.38 374 VAL B CA 1
ATOM 6792 C C . VAL B 1 374 ? -0.366 19.797 30.25 1 74.38 374 VAL B C 1
ATOM 6794 O O . VAL B 1 374 ? -0.099 18.641 30.594 1 74.38 374 VAL B O 1
ATOM 6797 N N . LYS B 1 375 ? -1.256 20.547 30.812 1 72.62 375 LYS B N 1
ATOM 6798 C CA . LYS B 1 375 ? -2.279 19.922 31.656 1 72.62 375 LYS B CA 1
ATOM 6799 C C . LYS B 1 375 ? -3.486 19.5 30.812 1 72.62 375 LYS B C 1
ATOM 6801 O O . LYS B 1 375 ? -4.098 20.328 30.141 1 72.62 375 LYS B O 1
ATOM 6806 N N . SER B 1 376 ? -3.643 18.344 30.422 1 67.56 376 SER B N 1
ATOM 6807 C CA . SER B 1 376 ? -4.812 17.828 29.734 1 67.56 376 SER B CA 1
ATOM 6808 C C . SER B 1 376 ? -5.645 16.922 30.641 1 67.56 376 SER B C 1
ATOM 6810 O O . SER B 1 376 ? -5.195 15.859 31.047 1 67.56 376 SER B O 1
ATOM 6812 N N . GLU B 1 377 ? -6.863 17.531 30.781 1 66.88 377 GLU B N 1
ATOM 6813 C CA . GLU B 1 377 ? -7.742 16.875 31.75 1 66.88 377 GLU B CA 1
ATOM 6814 C C . GLU B 1 377 ? -7.062 16.719 33.094 1 66.88 377 GLU B C 1
ATOM 6816 O O . GLU B 1 377 ? -6.57 17.703 33.656 1 66.88 377 GLU B O 1
ATOM 6821 N N . GLU B 1 378 ? -6.844 15.539 33.625 1 67.38 378 GLU B N 1
ATOM 6822 C CA . GLU B 1 378 ? -6.293 15.328 34.969 1 67.38 378 GLU B CA 1
ATOM 6823 C C . GLU B 1 378 ? -4.852 14.828 34.906 1 67.38 378 GLU B C 1
ATOM 6825 O O . GLU B 1 378 ? -4.301 14.375 35.906 1 67.38 378 GLU B O 1
ATOM 6830 N N . ARG B 1 379 ? -4.422 15.008 33.656 1 74.38 379 ARG B N 1
ATOM 6831 C CA . ARG B 1 379 ? -3.061 14.492 33.562 1 74.38 379 ARG B CA 1
ATOM 6832 C C . ARG B 1 379 ? -2.094 15.594 33.125 1 74.38 379 ARG B C 1
ATOM 6834 O O . ARG B 1 379 ? -2.465 16.5 32.375 1 74.38 379 ARG B O 1
ATOM 6841 N N . LEU B 1 380 ? -0.955 15.578 33.75 1 78.5 380 LEU B N 1
ATOM 6842 C CA . LEU B 1 380 ? 0.16 16.422 33.312 1 78.5 380 LEU B CA 1
ATOM 6843 C C . LEU B 1 380 ? 1.041 15.664 32.312 1 78.5 380 LEU B C 1
ATOM 6845 O O . LEU B 1 380 ? 1.522 14.57 32.594 1 78.5 380 LEU B O 1
ATOM 6849 N N . ILE B 1 381 ? 1.116 16.297 31.109 1 81.62 381 ILE B N 1
ATOM 6850 C CA . ILE B 1 381 ? 1.92 15.664 30.078 1 81.62 381 ILE B CA 1
ATOM 6851 C C . ILE B 1 381 ? 3.186 16.484 29.828 1 81.62 381 ILE B C 1
ATOM 6853 O O . ILE B 1 381 ? 3.113 17.688 29.578 1 81.62 381 ILE B O 1
ATOM 6857 N N . ARG B 1 382 ? 4.246 15.805 29.906 1 85.38 382 ARG B N 1
ATOM 6858 C CA . ARG B 1 382 ? 5.535 16.438 29.656 1 85.38 382 ARG B CA 1
ATOM 6859 C C . ARG B 1 382 ? 6.051 16.078 28.266 1 85.38 382 ARG B C 1
ATOM 6861 O O . ARG B 1 382 ? 6.02 14.906 27.875 1 85.38 382 ARG B O 1
ATOM 6868 N N . TYR B 1 383 ? 6.422 17.109 27.609 1 87 383 TYR B N 1
ATOM 6869 C CA . TYR B 1 383 ? 6.957 16.922 26.266 1 87 383 TYR B CA 1
ATOM 6870 C C . TYR B 1 383 ? 8.445 17.25 26.219 1 87 383 TYR B C 1
ATOM 6872 O O . TYR B 1 383 ? 8.875 18.297 26.719 1 87 383 TYR B O 1
ATOM 6880 N N . TRP B 1 384 ? 9.094 16.281 25.719 1 86.31 384 TRP B N 1
ATOM 6881 C CA . TRP B 1 384 ? 10.539 16.422 25.578 1 86.31 384 TRP B CA 1
ATOM 6882 C C . TRP B 1 384 ? 10.93 16.578 24.109 1 86.31 384 TRP B C 1
ATOM 6884 O O . TRP B 1 384 ? 10.219 16.109 23.219 1 86.31 384 TRP B O 1
ATOM 6894 N N . SER B 1 385 ? 12 17.312 23.953 1 85.81 385 SER B N 1
ATOM 6895 C CA . SER B 1 385 ? 12.562 17.359 22.609 1 85.81 385 SER B CA 1
ATOM 6896 C C . SER B 1 385 ? 13.203 16.016 22.234 1 85.81 385 SER B C 1
ATOM 6898 O O . SER B 1 385 ? 13.422 15.172 23.109 1 85.81 385 SER B O 1
ATOM 6900 N N . VAL B 1 386 ? 13.43 15.867 20.969 1 89.81 386 VAL B N 1
ATOM 6901 C CA . VAL B 1 386 ? 14.117 14.664 20.5 1 89.81 386 VAL B CA 1
ATOM 6902 C C . VAL B 1 386 ? 15.562 14.672 21.016 1 89.81 386 VAL B C 1
ATOM 6904 O O . VAL B 1 386 ? 16.156 15.734 21.188 1 89.81 386 VAL B O 1
ATOM 6907 N N . ALA B 1 387 ? 16.141 13.516 21.203 1 90.94 387 ALA B N 1
ATOM 6908 C CA . ALA B 1 387 ? 17.469 13.367 21.812 1 90.94 387 ALA B CA 1
ATOM 6909 C C . ALA B 1 387 ? 18.547 13.984 20.922 1 90.94 387 ALA B C 1
ATOM 6911 O O . ALA B 1 387 ? 19.594 14.398 21.422 1 90.94 387 ALA B O 1
ATOM 6912 N N . ALA B 1 388 ? 18.281 14.102 19.719 1 92.31 388 ALA B N 1
ATOM 6913 C CA . ALA B 1 388 ? 19.234 14.664 18.766 1 92.31 388 ALA B CA 1
ATOM 6914 C C . ALA B 1 388 ? 19.609 16.094 19.141 1 92.31 388 ALA B C 1
ATOM 6916 O O . ALA B 1 388 ? 20.688 16.578 18.812 1 92.31 388 ALA B O 1
ATOM 6917 N N . GLU B 1 389 ? 18.766 16.812 19.828 1 92.38 389 GLU B N 1
ATOM 6918 C CA . GLU B 1 389 ? 18.953 18.234 20.125 1 92.38 389 GLU B CA 1
ATOM 6919 C C . GLU B 1 389 ? 20.031 18.438 21.188 1 92.38 389 GLU B C 1
ATOM 6921 O O . GLU B 1 389 ? 20.5 19.562 21.391 1 92.38 389 GLU B O 1
ATOM 6926 N N . ALA B 1 390 ? 20.406 17.375 21.891 1 89.69 390 ALA B N 1
ATOM 6927 C CA . ALA B 1 390 ? 21.516 17.453 22.828 1 89.69 390 ALA B CA 1
ATOM 6928 C C . ALA B 1 390 ? 22.828 17.766 22.125 1 89.69 390 ALA B C 1
ATOM 6930 O O . ALA B 1 390 ? 23.719 18.359 22.703 1 89.69 390 ALA B O 1
ATOM 6931 N N . LYS B 1 391 ? 22.891 17.438 20.906 1 89.94 391 LYS B N 1
ATOM 6932 C CA . LYS B 1 391 ? 24.094 17.719 20.125 1 89.94 391 LYS B CA 1
ATOM 6933 C C . LYS B 1 391 ? 24.031 19.109 19.5 1 89.94 391 LYS B C 1
ATOM 6935 O O . LYS B 1 391 ? 25.016 19.859 19.547 1 89.94 391 LYS B O 1
ATOM 6940 N N . HIS B 1 392 ? 22.984 19.375 18.875 1 92.31 392 HIS B N 1
ATOM 6941 C CA . HIS B 1 392 ? 22.734 20.703 18.312 1 92.31 392 HIS B CA 1
ATOM 6942 C C . HIS B 1 392 ? 21.25 20.891 17.984 1 92.31 392 HIS B C 1
ATOM 6944 O O . HIS B 1 392 ? 20.5 19.906 17.953 1 92.31 392 HIS B O 1
ATOM 6950 N N . ARG B 1 393 ? 20.844 22.109 17.672 1 94.06 393 ARG B N 1
ATOM 6951 C CA . ARG B 1 393 ? 19.438 22.375 17.422 1 94.06 393 ARG B CA 1
ATOM 6952 C C . ARG B 1 393 ? 19.234 22.906 16 1 94.06 393 ARG B C 1
ATOM 6954 O O . ARG B 1 393 ? 18.25 23.562 15.711 1 94.06 393 ARG B O 1
ATOM 6961 N N . TYR B 1 394 ? 20.203 22.625 15.094 1 94.5 394 TYR B N 1
ATOM 6962 C CA . TYR B 1 394 ? 20.031 22.938 13.68 1 94.5 394 TYR B CA 1
ATOM 6963 C C . TYR B 1 394 ? 19.047 22 13.023 1 94.5 394 TYR B C 1
ATOM 6965 O O . TYR B 1 394 ? 18.781 20.906 13.547 1 94.5 394 TYR B O 1
ATOM 6973 N N . PRO B 1 395 ? 18.484 22.469 11.922 1 95 395 PRO B N 1
ATOM 6974 C CA . PRO B 1 395 ? 17.703 21.5 11.141 1 95 395 PRO B CA 1
ATOM 6975 C C . PRO B 1 395 ? 18.516 20.281 10.727 1 95 395 PRO B C 1
ATOM 6977 O O . PRO B 1 395 ? 19.734 20.359 10.594 1 95 395 PRO B O 1
ATOM 6980 N N . ARG B 1 396 ? 17.812 19.203 10.648 1 96.31 396 ARG B N 1
ATOM 6981 C CA . ARG B 1 396 ? 18.438 17.953 10.211 1 96.31 396 ARG B CA 1
ATOM 6982 C C . ARG B 1 396 ? 17.719 17.375 8.992 1 96.31 396 ARG B C 1
ATOM 6984 O O . ARG B 1 396 ? 16.531 17.656 8.781 1 96.31 396 ARG B O 1
ATOM 6991 N N . ARG B 1 397 ? 18.422 16.625 8.242 1 95.62 397 ARG B N 1
ATOM 6992 C CA . ARG B 1 397 ? 17.859 16.016 7.027 1 95.62 397 ARG B CA 1
ATOM 6993 C C . ARG B 1 397 ? 17.641 14.516 7.219 1 95.62 397 ARG B C 1
ATOM 6995 O O . ARG B 1 397 ? 18.516 13.812 7.723 1 95.62 397 ARG B O 1
ATOM 7002 N N . VAL B 1 398 ? 16.484 14.016 6.766 1 94.19 398 VAL B N 1
ATOM 7003 C CA . VAL B 1 398 ? 16.188 12.594 6.836 1 94.19 398 VAL B CA 1
ATOM 7004 C C . VAL B 1 398 ? 17.172 11.812 5.965 1 94.19 398 VAL B C 1
ATOM 7006 O O . VAL B 1 398 ? 17.469 12.219 4.84 1 94.19 398 VAL B O 1
ATOM 7009 N N . ASN B 1 399 ? 17.625 10.656 6.473 1 87.19 399 ASN B N 1
ATOM 7010 C CA . ASN B 1 399 ? 18.547 9.797 5.746 1 87.19 399 ASN B CA 1
ATOM 7011 C C . ASN B 1 399 ? 17.812 8.781 4.879 1 87.19 399 ASN B C 1
ATOM 7013 O O . ASN B 1 399 ? 16.641 8.477 5.133 1 87.19 399 ASN B O 1
ATOM 7017 N N . GLU B 1 400 ? 18.547 8.281 3.984 1 80.12 400 GLU B N 1
ATOM 7018 C CA . GLU B 1 400 ? 18.016 7.211 3.15 1 80.12 400 GLU B CA 1
ATOM 7019 C C . GLU B 1 400 ? 17.984 5.883 3.902 1 80.12 400 GLU B C 1
ATOM 7021 O O . GLU B 1 400 ? 17.141 5.035 3.654 1 80.12 400 GLU B O 1
ATOM 7026 N N . THR B 1 401 ? 18.875 5.781 4.812 1 80.06 401 THR B N 1
ATOM 7027 C CA . THR B 1 401 ? 19.016 4.512 5.512 1 80.06 401 THR B CA 1
ATOM 7028 C C . THR B 1 401 ? 18.578 4.637 6.965 1 80.06 401 THR B C 1
ATOM 7030 O O . THR B 1 401 ? 18.688 5.711 7.562 1 80.06 401 THR B O 1
ATOM 7033 N N . ILE B 1 402 ? 18.094 3.543 7.527 1 82.69 402 ILE B N 1
ATOM 7034 C CA . ILE B 1 402 ? 17.656 3.475 8.914 1 82.69 402 ILE B CA 1
ATOM 7035 C C . ILE B 1 402 ? 18.859 3.303 9.836 1 82.69 402 ILE B C 1
ATOM 7037 O O . ILE B 1 402 ? 19.875 2.721 9.43 1 82.69 402 ILE B O 1
ATOM 7041 N N . GLY B 1 403 ? 18.859 3.873 10.969 1 84.69 403 GLY B N 1
ATOM 7042 C CA . GLY B 1 403 ? 19.812 3.547 12.008 1 84.69 403 GLY B CA 1
ATOM 7043 C C . GLY B 1 403 ? 20.953 4.547 12.102 1 84.69 403 GLY B C 1
ATOM 7044 O O . GLY B 1 403 ? 21.938 4.312 12.805 1 84.69 403 GLY B O 1
ATOM 7045 N N . SER B 1 404 ? 20.828 5.578 11.344 1 88.25 404 SER B N 1
ATOM 7046 C CA . SER B 1 404 ? 21.875 6.598 11.43 1 88.25 404 SER B CA 1
ATOM 7047 C C . SER B 1 404 ? 21.297 7.945 11.852 1 88.25 404 SER B C 1
ATOM 7049 O O . SER B 1 404 ? 20.125 8.234 11.586 1 88.25 404 SER B O 1
ATOM 7051 N N . GLN B 1 405 ? 22.203 8.688 12.484 1 91.38 405 GLN B N 1
ATOM 7052 C CA . GLN B 1 405 ? 21.812 10.047 12.852 1 91.38 405 GLN B CA 1
ATOM 7053 C C . GLN B 1 405 ? 21.609 10.914 11.609 1 91.38 405 GLN B C 1
ATOM 7055 O O . GLN B 1 405 ? 22.344 10.797 10.633 1 91.38 405 GLN B O 1
ATOM 7060 N N . TYR B 1 406 ? 20.625 11.75 11.711 1 95.38 406 TYR B N 1
ATOM 7061 C CA . TYR B 1 406 ? 20.344 12.641 10.586 1 95.38 406 TYR B CA 1
ATOM 7062 C C . TYR B 1 406 ? 21.422 13.711 10.453 1 95.38 406 TYR B C 1
ATOM 7064 O O . TYR B 1 406 ? 22 14.148 11.461 1 95.38 406 TYR B O 1
ATOM 7072 N N . SER B 1 407 ? 21.656 14.117 9.242 1 93.69 407 SER B N 1
ATOM 7073 C CA . SER B 1 407 ? 22.703 15.086 8.961 1 93.69 407 SER B CA 1
ATOM 7074 C C . SER B 1 407 ? 22.25 16.5 9.289 1 93.69 407 SER B C 1
ATOM 7076 O O . SER B 1 407 ? 21.141 16.906 8.945 1 93.69 407 SER B O 1
ATOM 7078 N N . LYS B 1 408 ? 23.188 17.234 9.93 1 94.75 408 LYS B N 1
ATOM 7079 C CA . LYS B 1 408 ? 22.953 18.641 10.258 1 94.75 408 LYS B CA 1
ATOM 7080 C C . LYS B 1 408 ? 22.875 19.5 8.992 1 94.75 408 LYS B C 1
ATOM 7082 O O . LYS B 1 408 ? 23.672 19.312 8.062 1 94.75 408 LYS B O 1
ATOM 7087 N N . MET B 1 409 ? 21.922 20.438 8.977 1 94.31 409 MET B N 1
ATOM 7088 C CA . MET B 1 409 ? 21.812 21.375 7.859 1 94.31 409 MET B CA 1
ATOM 7089 C C . MET B 1 409 ? 22.125 22.797 8.312 1 94.31 409 MET B C 1
ATOM 7091 O O . MET B 1 409 ? 21.359 23.406 9.055 1 94.31 409 MET B O 1
ATOM 7095 N N . GLU B 1 410 ? 23.141 23.312 7.734 1 91.62 410 GLU B N 1
ATOM 7096 C CA . GLU B 1 410 ? 23.531 24.688 8.047 1 91.62 410 GLU B CA 1
ATOM 7097 C C . GLU B 1 410 ? 22.641 25.688 7.324 1 91.62 410 GLU B C 1
ATOM 7099 O O . GLU B 1 410 ? 22.234 25.453 6.184 1 91.62 410 GLU B O 1
ATOM 7104 N N . PHE B 1 411 ? 22.406 26.859 7.91 1 91.25 411 PHE B N 1
ATOM 7105 C CA . PHE B 1 411 ? 21.516 27.859 7.344 1 91.25 411 PHE B CA 1
ATOM 7106 C C . PHE B 1 411 ? 22.047 28.375 6.012 1 91.25 411 PHE B C 1
ATOM 7108 O O . PHE B 1 411 ? 21.281 28.703 5.113 1 91.25 411 PHE B O 1
ATOM 7115 N N . ASN B 1 412 ? 23.344 28.406 5.891 1 87 412 ASN B N 1
ATOM 7116 C CA . ASN B 1 412 ? 23.922 28.859 4.633 1 87 412 ASN B CA 1
ATOM 7117 C C . ASN B 1 412 ? 23.547 27.938 3.479 1 87 412 ASN B C 1
ATOM 7119 O O . ASN B 1 412 ? 23.516 28.359 2.322 1 87 412 ASN B O 1
ATOM 7123 N N . ARG B 1 413 ? 23.297 26.75 3.854 1 84.12 413 ARG B N 1
ATOM 7124 C CA . ARG B 1 413 ? 22.875 25.781 2.842 1 84.12 413 ARG B CA 1
ATOM 7125 C C . ARG B 1 413 ? 21.375 25.875 2.594 1 84.12 413 ARG B C 1
ATOM 7127 O O . ARG B 1 413 ? 20.922 25.875 1.444 1 84.12 413 ARG B O 1
ATOM 7134 N N . ILE B 1 414 ? 20.578 25.984 3.617 1 87.88 414 ILE B N 1
ATOM 7135 C CA . ILE B 1 414 ? 19.125 25.906 3.533 1 87.88 414 ILE B CA 1
ATOM 7136 C C . ILE B 1 414 ? 18.578 27.219 2.99 1 87.88 414 ILE B C 1
ATOM 7138 O O . ILE B 1 414 ? 17.562 27.219 2.281 1 87.88 414 ILE B O 1
ATOM 7142 N N . CYS B 1 415 ? 19.203 28.297 3.268 1 85.62 415 CYS B N 1
ATOM 7143 C CA . CYS B 1 415 ? 18.656 29.625 2.951 1 85.62 415 CYS B CA 1
ATOM 7144 C C . CYS B 1 415 ? 19.328 30.203 1.711 1 85.62 415 CYS B C 1
ATOM 7146 O O . CYS B 1 415 ? 19.047 31.344 1.325 1 85.62 415 CYS B O 1
ATOM 7148 N N . ARG B 1 416 ? 20.078 29.344 1.126 1 77.44 416 ARG B N 1
ATOM 7149 C CA . ARG B 1 416 ? 20.797 29.859 -0.04 1 77.44 416 ARG B CA 1
ATOM 7150 C C . ARG B 1 416 ? 19.859 30.047 -1.221 1 77.44 416 ARG B C 1
ATOM 7152 O O . ARG B 1 416 ? 18.906 29.297 -1.392 1 77.44 416 ARG B O 1
ATOM 7159 N N . TYR B 1 417 ? 20.094 31.078 -1.858 1 73.06 417 TYR B N 1
ATOM 7160 C CA . TYR B 1 417 ? 19.359 31.297 -3.096 1 73.06 417 TYR B CA 1
ATOM 7161 C C . TYR B 1 417 ? 19.688 30.219 -4.129 1 73.06 417 TYR B C 1
ATOM 7163 O O . TYR B 1 417 ? 20.828 29.766 -4.203 1 73.06 417 TY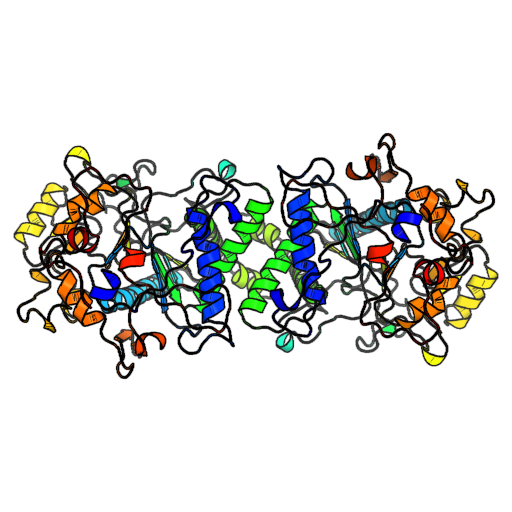R B O 1
ATOM 7171 N N . PRO B 1 418 ? 18.672 29.844 -4.82 1 68.19 418 PRO B N 1
ATOM 7172 C CA . PRO B 1 418 ? 19 28.891 -5.883 1 68.19 418 PRO B CA 1
ATOM 7173 C C . PRO B 1 418 ? 20.031 29.438 -6.863 1 68.19 418 PRO B C 1
ATOM 7175 O O . PRO B 1 418 ? 20.062 30.641 -7.152 1 68.19 418 PRO B O 1
ATOM 7178 N N . LYS B 1 419 ? 20.969 28.562 -7.234 1 59.78 419 LYS B N 1
ATOM 7179 C CA . LYS B 1 419 ? 22.078 28.953 -8.109 1 59.78 419 LYS B CA 1
ATOM 7180 C C . LYS B 1 419 ? 21.547 29.672 -9.359 1 59.78 419 LYS B C 1
ATOM 7182 O O . LYS B 1 419 ? 22.172 30.609 -9.852 1 59.78 419 LYS B O 1
ATOM 7187 N N . ASP B 1 420 ? 20.484 29.156 -9.852 1 59.78 420 ASP B N 1
ATOM 7188 C CA . ASP B 1 420 ? 20 29.688 -11.125 1 59.78 420 ASP B CA 1
ATOM 7189 C C . ASP B 1 420 ? 19.125 30.922 -10.906 1 59.78 420 ASP B C 1
ATOM 7191 O O . ASP B 1 420 ? 18.547 31.469 -11.852 1 59.78 420 ASP B O 1
ATOM 7195 N N . MET B 1 421 ? 19.031 31.172 -9.781 1 55.91 421 MET B N 1
ATOM 7196 C CA . MET B 1 421 ? 18.234 32.375 -9.547 1 55.91 421 MET B CA 1
ATOM 7197 C C . MET B 1 421 ? 19.016 33.625 -9.898 1 55.91 421 MET B C 1
ATOM 7199 O O . MET B 1 421 ? 20.125 33.812 -9.414 1 55.91 421 MET B O 1
ATOM 7203 N N . LYS B 1 422 ? 18.688 34.062 -11.117 1 56.28 422 LYS B N 1
ATOM 7204 C CA . LYS B 1 422 ? 19.219 35.375 -11.555 1 56.28 422 LYS B CA 1
ATOM 7205 C C . LYS B 1 422 ? 18.828 36.469 -10.578 1 56.28 422 LYS B C 1
ATOM 7207 O O . LYS B 1 422 ? 17.641 36.75 -10.391 1 56.28 422 LYS B O 1
ATOM 7212 N N . MET B 1 423 ? 19.688 36.625 -9.703 1 53.41 423 MET B N 1
ATOM 7213 C CA . MET B 1 423 ? 19.406 37.75 -8.812 1 53.41 423 MET B CA 1
ATOM 7214 C C . MET B 1 423 ? 19.578 39.062 -9.539 1 53.41 423 MET B C 1
ATOM 7216 O O . MET B 1 423 ? 20.375 39.156 -10.469 1 53.41 423 MET B O 1
ATOM 7220 N N . GLU B 1 424 ? 18.625 39.812 -9.414 1 46.94 424 GLU B N 1
ATOM 7221 C CA . GLU B 1 424 ? 18.812 41.156 -10 1 46.94 424 GLU B CA 1
ATOM 7222 C C . GLU B 1 424 ? 20.188 41.719 -9.656 1 46.94 424 GLU B C 1
ATOM 7224 O O . GLU B 1 424 ? 20.734 41.438 -8.586 1 46.94 424 GLU B O 1
ATOM 7229 N N . GLU B 1 425 ? 20.797 42.344 -10.656 1 45.81 425 GLU B N 1
ATOM 7230 C CA . GLU B 1 425 ? 22.062 43.062 -10.477 1 45.81 425 GLU B CA 1
ATOM 7231 C C . GLU B 1 425 ? 22 44 -9.273 1 45.81 425 GLU B C 1
ATOM 7233 O O . GLU B 1 425 ? 21.047 44.75 -9.117 1 45.81 425 GLU B O 1
ATOM 7238 N N . GLY B 1 426 ? 22.891 43.812 -8.258 1 47.47 426 GLY B N 1
ATOM 7239 C CA . GLY B 1 426 ? 22.969 44.594 -7.035 1 47.47 426 GLY B CA 1
ATOM 7240 C C . GLY B 1 426 ? 22.375 43.906 -5.836 1 47.47 426 GLY B C 1
ATOM 7241 O O . GLY B 1 426 ? 22.531 44.344 -4.699 1 47.47 426 GLY B O 1
ATOM 7242 N N . TYR B 1 427 ? 21.406 43.094 -6.113 1 48.22 427 TYR B N 1
ATOM 7243 C CA . TYR B 1 427 ? 20.812 42.312 -5.016 1 48.22 427 TYR B CA 1
ATOM 7244 C C . TYR B 1 427 ? 21.656 41.125 -4.66 1 48.22 427 TYR B C 1
ATOM 7246 O O . TYR B 1 427 ? 21.547 40.062 -5.281 1 48.22 427 TYR B O 1
ATOM 7254 N N . GLU B 1 428 ? 22.922 41.406 -4.527 1 52.03 428 GLU B N 1
ATOM 7255 C CA . GLU B 1 428 ? 23.656 40.281 -3.949 1 52.03 428 GLU B CA 1
ATOM 7256 C C . GLU B 1 428 ? 23.109 39.938 -2.568 1 52.03 428 GLU B C 1
ATOM 7258 O O . GLU B 1 428 ? 23.719 40.281 -1.55 1 52.03 428 GLU B O 1
ATOM 7263 N N . THR B 1 429 ? 21.828 39.906 -2.316 1 61.69 429 THR B N 1
ATOM 7264 C CA . THR B 1 429 ? 21.328 39.875 -0.946 1 61.69 429 THR B CA 1
ATOM 7265 C C . THR B 1 429 ? 21.594 38.531 -0.301 1 61.69 429 THR B C 1
ATOM 7267 O O . THR B 1 429 ? 21.266 37.469 -0.878 1 61.69 429 THR B O 1
ATOM 7270 N N . LYS B 1 430 ? 22.625 38.594 0.638 1 80 430 LYS B N 1
ATOM 7271 C CA . LYS B 1 430 ? 22.844 37.469 1.561 1 80 430 LYS B CA 1
ATOM 7272 C C . LYS B 1 430 ? 21.562 37.125 2.305 1 80 430 LYS B C 1
ATOM 7274 O O . LYS B 1 430 ? 20.719 37.969 2.561 1 80 430 LYS B O 1
ATOM 7279 N N . TRP B 1 431 ? 21.406 35.844 2.482 1 86.56 431 TRP B N 1
ATOM 7280 C CA . TRP B 1 431 ? 20.141 35.344 3.051 1 86.56 431 TRP B CA 1
ATOM 7281 C C . TRP B 1 431 ? 19.844 36.031 4.379 1 86.56 431 TRP B C 1
ATOM 7283 O O . TRP B 1 431 ? 18.688 36.344 4.691 1 86.56 431 TRP B O 1
ATOM 7293 N N . TRP B 1 432 ? 20.906 36.406 5.184 1 90 432 TRP B N 1
ATOM 7294 C CA . TRP B 1 432 ? 20.703 37 6.504 1 90 432 TRP B CA 1
ATOM 7295 C C . TRP B 1 432 ? 20.203 38.438 6.391 1 90 432 TRP B C 1
ATOM 7297 O O . TRP B 1 432 ? 19.531 38.938 7.293 1 90 432 TRP B O 1
ATOM 7307 N N . ASP B 1 433 ? 20.469 39.125 5.285 1 88.38 433 ASP B N 1
ATOM 7308 C CA . ASP B 1 433 ? 19.953 40.469 5.07 1 88.38 433 ASP B CA 1
ATOM 7309 C C . ASP B 1 433 ? 18.469 40.438 4.754 1 88.38 433 ASP B C 1
ATOM 7311 O O . ASP B 1 433 ? 17.719 41.344 5.133 1 88.38 433 ASP B O 1
ATOM 7315 N N . GLU B 1 434 ? 18.094 39.438 4.023 1 87 434 GLU B N 1
ATOM 7316 C CA . GLU B 1 434 ? 16.688 39.281 3.656 1 87 434 GLU B CA 1
ATOM 7317 C C . GLU B 1 434 ? 15.852 38.75 4.82 1 87 434 GLU B C 1
ATOM 7319 O O . GLU B 1 434 ? 14.742 39.25 5.074 1 87 434 GLU B O 1
ATOM 7324 N N . VAL B 1 435 ? 16.391 37.844 5.566 1 89.81 435 VAL B N 1
ATOM 7325 C CA . VAL B 1 435 ? 15.625 37.156 6.598 1 89.81 435 VAL B CA 1
ATOM 7326 C C . VAL B 1 435 ? 15.516 38.031 7.84 1 89.81 435 VAL B C 1
ATOM 7328 O O . VAL B 1 435 ? 14.43 38.188 8.414 1 89.81 435 VAL B O 1
ATOM 7331 N N . PHE B 1 436 ? 16.578 38.656 8.234 1 92.31 436 PHE B N 1
ATOM 7332 C CA . PHE B 1 436 ? 16.547 39.406 9.492 1 92.31 436 PHE B CA 1
ATOM 7333 C C . PHE B 1 436 ? 16.172 40.844 9.25 1 92.31 436 PHE B C 1
ATOM 7335 O O . PHE B 1 436 ? 15.531 41.469 10.102 1 92.31 436 PHE B O 1
ATOM 7342 N N . ARG B 1 437 ? 16.656 41.406 8.109 1 90.38 437 ARG B N 1
ATOM 7343 C CA . ARG B 1 437 ? 16.422 42.812 7.75 1 90.38 437 ARG B CA 1
ATOM 7344 C C . ARG B 1 437 ? 16.703 43.75 8.922 1 90.38 437 ARG B C 1
ATOM 7346 O O . ARG B 1 437 ? 15.93 44.656 9.211 1 90.38 437 ARG B O 1
ATOM 7353 N N . ASP B 1 438 ? 17.703 43.531 9.656 1 90.25 438 ASP B N 1
ATOM 7354 C CA . ASP B 1 438 ? 18.062 44.281 10.859 1 90.25 438 ASP B CA 1
ATOM 7355 C C . ASP B 1 438 ? 19.406 44.969 10.695 1 90.25 438 ASP B C 1
ATOM 7357 O O . ASP B 1 438 ? 19.922 45.562 11.648 1 90.25 438 ASP B O 1
ATOM 7361 N N . ASN B 1 439 ? 20.062 44.875 9.641 1 87.75 439 ASN B N 1
ATOM 7362 C CA . ASN B 1 439 ? 21.375 45.438 9.344 1 87.75 439 ASN B CA 1
ATOM 7363 C C . ASN B 1 439 ? 22.453 44.875 10.273 1 87.75 439 ASN B C 1
ATOM 7365 O O . ASN B 1 439 ? 23.438 45.562 10.57 1 87.75 439 ASN B O 1
ATOM 7369 N N . GLY B 1 440 ? 22.25 43.688 10.797 1 90.44 440 GLY B N 1
ATOM 7370 C CA . GLY B 1 440 ? 23.188 43.094 11.742 1 90.44 440 GLY B CA 1
ATOM 7371 C C . GLY B 1 440 ? 24.281 42.281 11.062 1 90.44 440 GLY B C 1
ATOM 7372 O O . GLY B 1 440 ? 25.141 41.719 11.734 1 90.44 440 GLY B O 1
ATOM 7373 N N . GLY B 1 441 ? 24.266 42.219 9.781 1 89.19 441 GLY B N 1
ATOM 7374 C CA . GLY B 1 441 ? 25.297 41.5 9.039 1 89.19 441 GLY B CA 1
ATOM 7375 C C . GLY B 1 441 ? 25.125 40 9.086 1 89.19 441 GLY B C 1
ATOM 7376 O O . GLY B 1 441 ? 24.016 39.5 9.273 1 89.19 441 GLY B O 1
ATOM 7377 N N . ARG B 1 442 ? 26.25 39.344 8.844 1 89.81 442 ARG B N 1
ATOM 7378 C CA . ARG B 1 442 ? 26.25 37.875 8.758 1 89.81 442 ARG B CA 1
ATOM 7379 C C . ARG B 1 442 ? 25.781 37.25 10.062 1 89.81 442 ARG B C 1
ATOM 7381 O O . ARG B 1 442 ? 26.125 37.719 11.148 1 89.81 442 ARG B O 1
ATOM 7388 N N . PHE B 1 443 ? 24.938 36.219 9.891 1 90.75 443 PHE B N 1
ATOM 7389 C CA . PHE B 1 443 ? 24.438 35.531 11.07 1 90.75 443 PHE B CA 1
ATOM 7390 C C . PHE B 1 443 ? 25.516 34.656 11.68 1 90.75 443 PHE B C 1
ATOM 7392 O O . PHE B 1 443 ? 26.125 33.844 10.984 1 90.75 443 PHE B O 1
ATOM 7399 N N . ARG B 1 444 ? 25.844 34.812 12.922 1 85.31 444 ARG B N 1
ATOM 7400 C CA . ARG B 1 444 ? 26.75 34 13.711 1 85.31 444 ARG B CA 1
ATOM 7401 C C . ARG B 1 444 ? 26.031 33.406 14.914 1 85.31 444 ARG B C 1
ATOM 7403 O O . ARG B 1 444 ? 25.672 34.094 15.852 1 85.31 444 ARG B O 1
ATOM 7410 N N . PRO B 1 445 ? 25.781 32.094 14.805 1 83.5 445 PRO B N 1
ATOM 7411 C CA . PRO B 1 445 ? 25.031 31.438 15.883 1 83.5 445 PRO B CA 1
ATOM 7412 C C . PRO B 1 445 ? 25.766 31.5 17.219 1 83.5 445 PRO B C 1
ATOM 7414 O O . PRO B 1 445 ? 26.984 31.547 17.266 1 83.5 445 PRO B O 1
#

Nearest PDB structures (foldseek):
  3i0j-assembly1_A-2  TM=5.809E-01  e=2.287E-02  Homo sapiens
  3i0e-assembly1_A-2  TM=5.748E-01  e=9.174E-02  Homo sapiens
  3i0i-assembly1_X-2  TM=5.834E-01  e=2.316E-01  Homo sapiens
  5c47-assembly1_A-2  TM=4.953E-01  e=6.483E-02  Homo sapiens
  2vs3-assembly1_B  TM=5.719E-01  e=3.679E-01  Bos taurus

Organism: NCBI:txid1208366

Secondary structure (DSSP, 8-state):
-HHHHTTPPPPEE-STT--THHHH-STT-GGGGHHHHHHHHHHHHHSTT--TTT---TT-EEEEE-STTEEE-S-HHHHHHHHHHHHHHHHHHHHHH--SSSS------EEEEEESS--S--HHHHS----TTTSPPP-S-TTTTSTTTTT-TT-GGGSPS-EEEEEEEEEEHHHHHHHHHHHHHHHHHHHHTT-----HHHHHHHHHHHHHHHHHHHHHH-PPP-HHHHHHHHHH---EEEETT-SSEEE-TT-EEETTTTEESEEEEETT-HHHHHHHHHHTT-SS-S--S--HHHHTSPPGGGGT-TT--GGGSEEEEETTT----SEEE-SS-TTHHHHTTTSSTTTTTHHHHHHHHTS---S-S-SEEEEETTEEEEE---GGGGT--S-EE--SSTTSPPEE--HHHHTPPPTT----TT----HHHHHH-SS--S---/-HHHHTTPPPPEE-STT--THHHH-STT-GGGGHHHHHHHHHHHHHSTT--TTT---TT-EEEEE-STTEEE-S-HHHHHHHHHHHHHHHHHHHHHH--SSSS------EEEEEESS--S--HHHHS----TTTSPPP-S-TTTTSTTTTT-TT-GGGSPS-EEEEEEEEEEHHHHHHHHHHHHHHHHHHHHTT-----HHHHHHHHHHHHHHHHHHHHHH-PPP-HHHHHHHHHH---EEEETT-SSEEE-TT-EEETTTTEESEEEEETT-HHHHHHHHHHTT-SS-S--S--HHHHTSPPGGGGT-TT--GGGSEEEEETTT----SEEE-SS-TTHHHHTTTSSTTTTTHHHHHHHHTS---S-S-SEEEEETTEEEEE---GGGGT--S-EE--SSTTSPPEE--HHHHTPPPTT----TT----HHHHHH-SS--S---

Sequence (890 aa):
MTAIALGFPSPVVINWGVDFHDITHWARGQKLLKIPGFVKYLDNVLHPMADPSEKLQEDDIVVIVDGYDTWFQLPPEVLLNRYYDINKKANERLYKQWSGKGPMPMRQTIIVSSEKHCYPKNSTRFGVDLHCFDLPDSPMRADLYGPETDKNYTDVHQNRPKWINGGLYIGPAGDMRRFFRRALSRMEASIGEGFRLRSEQGMLGEVIGEQELWRKWKREKHMPDDDVMGFMERDFEYHVGFDYGQVTSLPTMGSAISEEDDFFDGDFVRLGDQAVLERHAEARGISPARLRDLPDDIKTVRNPLDYIEKTANWSDMPLYADFFTESVPVMLHYNHFKPRLATWWERPWWHRRLRNLLRSRLQRNDGGEPLFVVKSEERLIRYWSVAAEAKHRYPRRVNETIGSQYSKMEFNRICRYPKDMKMEEGYETKWWDEVFRDNGGRFRPMTAIALGFPSPVVINWGVDFHDITHWARGQKLLKIPGFVKYLDNVLHPMADPSEKLQEDDIVVIVDGYDTWFQLPPEVLLNRYYDINKKANERLYKQWSGKGPMPMRQTIIVSSEKHCYPKNSTRFGVDLHCFDLPDSPMRADLYGPETDKNYTDVHQNRPKWINGGLYIGPAGDMRRFFRRALSRMEASIGEGFRLRSEQGMLGEVIGEQELWRKWKREKHMPDDDVMGFMERDFEYHVGFDYGQVTSLPTMGSAISEEDDFFDGDFVRLGDQAVLERHAEARGISPARLRDLPDDIKTVRNPLDYIEKTANWSDMPLYADFFTESVPVMLHYNHFKPRLATWWERPWWHRRLRNLLRSRLQRNDGGEPLFVVKSEERLIRYWSVAAEAKHRYPRRVNETIGSQYSKMEFNRICRYPKDMKMEEGYETKWWDEVFRDNGGRFRP

Foldseek 3Di:
DLQLLQQHFFAADWCVPPDCCVPQVAPQCVQVSVLVRLLLLLCQQPPPLFAQLRHDHQFAKDKDFDDDFKHFFHHVQLLVQVLLVVQVVVVVVLVVLAPAPDDRLAGAFKAFEWFQAAPPPDCVQAVFDLLVVLFDAQPADQQLLHPCAPVDSVLSLRYQTFAGDHGMMMGGSNLSSLLSVLLVVVSNVCSVVPGNHRHSSRSSSRLLNQLSVVSVVCRVVNDDDDPVVVVCSSNRHSNYGYPRLCQAEDEQPSFDPDVPVVDGQKDFDQQLDQVVQCVNCVVSVHPPFPRRHDDPSRQPDDDLCCVPDVPDHSNGWGFIAGRSSRHRYSMYGHPDPSVCVQVVLCRGRCALVSLVSSVVSFDADCFPAFSDWDDNDPDIDTHTHRSNSNVTRAHFYDDPDHNDDTHGDDCCRVQPDDPPPPDPDPPPPDSCCRNRVNPPPDRDD/DLQLLQQHFFAADWCVPPDCCVPQVAPQCVQVSVLVRLLLLLCQQPPPQFAQLRHDHQFAKDKDFDDPFKHFFHHVQLLVQVLLVVQVVVVVVLVVLAPAPDDRLAGAFKAFEWFQAAPPPDCVQQVFDLLVVLFDAQPADQQLQHPCAPVDSVLSLRYQTFAGDHGMMMGGSNLSSLLSVLLVVSSNVCSVVVGNHRHSSRSSSRLVSQLSVVSVVCRPVNDDDDPVVVVCSSNRHSNYGYPRLCQAEDEQPSFDPDVPVVDGQKDFDQFLDQVVQCVNCVVSVHPPFPRRHDDPSRQPDDDLCCVPDVPDHSNGWGFIAGRSSRHRYSMYGHPDPSCCVQVVLCRGRCALVSLVSSVVSFDADCFPAFSDWDDNDPDIDTHTHRSNSNVTRAHFYDDPDHNDDTHGDDCCRVQPDDPPPPDPPPPPPDSCCRNRVNPPPDRDD